Protein AF-0000000077127481 (afdb_homodimer)

Foldseek 3Di:
DDLVVVLVVVVPFLLCNLCSVCCVVLVVLQVLLLVLLLVLLLLVLLVLLLQLVLVQLVPPVDQDDLQPCLPVPFDSHSVRSNVVSVVSVVVSVVSSVVSNVSNLVSLVVQLVVSLVVLLVLLVVLLVLFQLLLCVQDPPVVSVCLSPPLSNLSSCLSNQQVSLVSNLVSNCVSLLVNLCSRPVVLSVLLCVLVVVLVVLVVVLCVVLVVLVVQLVVLVVVLVVLVVVCVVCVVVCVVVVVPVVSVVVNVVSVVSNVVSVVVSVVSVVVSVVVLVCSLVVSLVCLVVQVVCCAPVNHPDPDHDGHHPSSSSSCNVCSNSSSVSSVSVVVSVVSVVSSSLSSQLSSLSNVSSVVSDDDFPAFDDDFQAKKWWFQWKDFSDSPCSNSNNVSVCVVVVPPPVPCPVPPRTQMAGRETDIFDRLFEEEEEEDVSLCLVVVVCCQLSSDDTPDTFMDTPNHTCVRYDSVRSVLQEQEQALQAFAAQFFLLVLLCLLPVPQDPVLLVVLCVLLVVVVVQVVDPVRRRDGLHHRSPVDDRLNSLSSSSSNSLSSVHQEYEAAQSPVRDDPVSSVSNLSSVVVSSGSHHYYHYHPQVVSCLPGQKYFYGGSNYGDDMGHNVVQCPDPPGPSVVSVCVNVVPDD/DDLVVVLVVVVPFLLVNLCSVCCVVLVVLQVLLLVLLLVLLLLVLLVLLLQLVLVQLVPPVDQDDLQPCLPVPFDNHSVRSNVVSVVSVVVSVVSSVVSNVSNLVSLVVQLVVSLVVLLVLLVVLLVLFQLLLCVQDPPVVSVCLSPPLSNLSSCLSNQQVSLVSNLVSNVVSLLVNLCSRPVVLSVLLCVLVVVLVVLVVVLCVVLVVLVVQLVVLVVVLVVLVVVCVVCVVVCVVVVVVVVSVVVNVVSVVSNVVSVVVSVVSVVVSVVVLVCSLVVSLVCLCVQVVCCAPVNHPDPDHDGHHPSSSSSCNVCSNSSSPSSVSVVVSVVSVVSSSLSSQLSSLSNVSSVVSDDDFPAFDDDFQAKKWWFQWKDFSDSPCSNSNNVSVCVVVVPPPVPCPPPPPTQMAGRETDIFDRLFEEEEEEDVSLCPVVVVCCQLSSDDTPDTFMDTPNHTCVRYDSVRSVLQEQEQALQAFAAQFFLLVLLCLLPVPQDPVLLVVLCVLLVVVVVQVVDPVRRRDGLHHRSPVDDRLNSLSSSSSSSLSSVHQEYEAAQSPVRDDPVSSVSNLSSCVVSSGSHHYYHYHPQVVSCLPGQKYFYGGSNYGDDMGHNVVQCPDPPGPSVVSVCVNVVPDD

pLDDT: mean 83.22, std 13.94, range [27.22, 97.5]

Radius of gyration: 39.26 Å; Cα contacts (8 Å, |Δi|>4): 1902; chains: 2; bounding box: 82×117×82 Å

Structure (mmCIF, N/CA/C/O backbone):
data_AF-0000000077127481-model_v1
#
loop_
_entity.id
_entity.type
_entity.pdbx_description
1 polymer 'ABC-type transport system ATP-binding/permease protein'
#
loop_
_atom_site.group_PDB
_atom_site.id
_atom_site.type_symbol
_atom_site.label_atom_id
_atom_site.label_alt_id
_atom_site.label_comp_id
_atom_site.label_asym_id
_atom_site.label_entity_id
_atom_site.label_seq_id
_atom_site.pdbx_PDB_ins_code
_atom_site.Cartn_x
_atom_site.Cartn_y
_atom_site.Cartn_z
_atom_site.occupancy
_atom_site.B_iso_or_equiv
_atom_site.auth_seq_id
_atom_site.auth_comp_id
_atom_site.auth_asym_id
_atom_site.auth_atom_id
_atom_site.pdbx_PDB_model_num
ATOM 1 N N . MET A 1 1 ? -39.125 -20.859 8.258 1 27.44 1 MET A N 1
ATOM 2 C CA . MET A 1 1 ? -38.156 -20.344 9.211 1 27.44 1 MET A CA 1
ATOM 3 C C . MET A 1 1 ? -37.281 -19.25 8.57 1 27.44 1 MET A C 1
ATOM 5 O O . MET A 1 1 ? -36.594 -19.5 7.582 1 27.44 1 MET A O 1
ATOM 9 N N . SER A 1 2 ? -37.594 -17.953 8.711 1 31.12 2 SER A N 1
ATOM 10 C CA . SER A 1 2 ? -37.281 -16.766 7.934 1 31.12 2 SER A CA 1
ATOM 11 C C . SER A 1 2 ? -35.812 -16.422 7.984 1 31.12 2 SER A C 1
ATOM 13 O O . SER A 1 2 ? -35.125 -16.75 8.953 1 31.12 2 SER A O 1
ATOM 15 N N . VAL A 1 3 ? -35.156 -16.125 6.848 1 38.84 3 VAL A N 1
ATOM 16 C CA . VAL A 1 3 ? -33.781 -15.719 6.582 1 38.84 3 VAL A CA 1
ATOM 17 C C . VAL A 1 3 ? -33.312 -14.734 7.652 1 38.84 3 VAL A C 1
ATOM 19 O O . VAL A 1 3 ? -32.094 -14.602 7.898 1 38.84 3 VAL A O 1
ATOM 22 N N . ARG A 1 4 ? -34.25 -13.977 8.258 1 39.09 4 ARG A N 1
ATOM 23 C CA . ARG A 1 4 ? -33.938 -13.047 9.336 1 39.09 4 ARG A CA 1
ATOM 24 C C . ARG A 1 4 ? -33.438 -13.789 10.578 1 39.09 4 ARG A C 1
ATOM 26 O O . ARG A 1 4 ? -32.562 -13.312 11.281 1 39.09 4 ARG A O 1
ATOM 33 N N . SER A 1 5 ? -34.062 -14.883 10.82 1 39.94 5 SER A N 1
ATOM 34 C CA . SER A 1 5 ? -33.781 -15.641 12.031 1 39.94 5 SER A CA 1
ATOM 35 C C . SER A 1 5 ? -32.438 -16.359 11.922 1 39.94 5 SER A C 1
ATOM 37 O O . SER A 1 5 ? -31.719 -16.5 12.914 1 39.94 5 SER A O 1
ATOM 39 N N . LEU A 1 6 ? -32.125 -16.953 10.773 1 38.22 6 LEU A N 1
ATOM 40 C CA . LEU A 1 6 ? -30.828 -17.578 10.586 1 38.22 6 LEU A CA 1
ATOM 41 C C . LEU A 1 6 ? -29.719 -16.547 10.648 1 38.22 6 LEU A C 1
ATOM 43 O O . LEU A 1 6 ? -28.578 -16.875 10.969 1 38.22 6 LEU A O 1
ATOM 47 N N . SER A 1 7 ? -29.953 -15.281 10.281 1 41.91 7 SER A N 1
ATOM 48 C CA . SER A 1 7 ? -29.062 -14.133 10.383 1 41.91 7 SER A CA 1
ATOM 49 C C . SER A 1 7 ? -28.688 -13.844 11.828 1 41.91 7 SER A C 1
ATOM 51 O O . SER A 1 7 ? -27.578 -13.367 12.109 1 41.91 7 SER A O 1
ATOM 53 N N . GLU A 1 8 ? -29.609 -14.125 12.719 1 44.12 8 GLU A N 1
ATOM 54 C CA . GLU A 1 8 ? -29.328 -13.891 14.133 1 44.12 8 GLU A CA 1
ATOM 55 C C . GLU A 1 8 ? -28.25 -14.852 14.648 1 44.12 8 GLU A C 1
ATOM 57 O O . GLU A 1 8 ? -27.422 -14.477 15.469 1 44.12 8 GLU A O 1
ATOM 62 N N . ARG A 1 9 ? -28.469 -16.188 14.32 1 40.03 9 ARG A N 1
ATOM 63 C CA . ARG A 1 9 ? -27.562 -17.203 14.836 1 40.03 9 ARG A CA 1
ATOM 64 C C . ARG A 1 9 ? -26.172 -17.078 14.203 1 40.03 9 ARG A C 1
ATOM 66 O O . ARG A 1 9 ? -25.172 -17.438 14.812 1 40.03 9 ARG A O 1
ATOM 73 N N . PHE A 1 10 ? -26.062 -16.906 12.906 1 41.22 10 PHE A N 1
ATOM 74 C CA . PHE A 1 10 ? -24.797 -16.688 12.211 1 41.22 10 PHE A CA 1
ATOM 75 C C . PHE A 1 10 ? -24.25 -15.289 12.5 1 41.22 10 PHE A C 1
ATOM 77 O O . PHE A 1 10 ? -23.516 -14.727 11.688 1 41.22 10 PHE A O 1
ATOM 84 N N . LYS A 1 11 ? -24.812 -14.461 13.273 1 47.31 11 LYS A N 1
ATOM 85 C CA . LYS A 1 11 ? -24.344 -13.211 13.867 1 47.31 11 LYS A CA 1
ATOM 86 C C . LYS A 1 11 ? -22.859 -13.266 14.211 1 47.31 11 LYS A C 1
ATOM 88 O O . LYS A 1 11 ? -22.203 -12.234 14.289 1 47.31 11 LYS A O 1
ATOM 93 N N . ARG A 1 12 ? -22.328 -14.469 14.273 1 52.56 12 ARG A N 1
ATOM 94 C CA . ARG A 1 12 ? -20.969 -14.578 14.805 1 52.56 12 ARG A CA 1
ATOM 95 C C . ARG A 1 12 ? -19.938 -14.375 13.703 1 52.56 12 ARG A C 1
ATOM 97 O O . ARG A 1 12 ? -18.812 -13.93 13.977 1 52.56 12 ARG A O 1
ATOM 104 N N . SER A 1 13 ? -20.188 -14.664 12.352 1 67.94 13 SER A N 1
ATOM 105 C CA . SER A 1 13 ? -19.109 -14.422 11.391 1 67.94 13 SER A CA 1
ATOM 106 C C . SER A 1 13 ? -19.469 -13.273 10.453 1 67.94 13 SER A C 1
ATOM 108 O O . SER A 1 13 ? -20.469 -13.336 9.742 1 67.94 13 SER A O 1
ATOM 110 N N . SER A 1 14 ? -19.016 -12.117 10.617 1 75.38 14 SER A N 1
ATOM 111 C CA . SER A 1 14 ? -19.188 -10.906 9.82 1 75.38 14 SER A CA 1
ATOM 112 C C . SER A 1 14 ? -19.156 -11.227 8.328 1 75.38 14 SER A C 1
ATOM 114 O O . SER A 1 14 ? -19.922 -10.656 7.551 1 75.38 14 SER A O 1
ATOM 116 N N . VAL A 1 15 ? -18.469 -12.203 7.992 1 75.75 15 VAL A N 1
ATOM 117 C CA . VAL A 1 15 ? -18.328 -12.57 6.59 1 75.75 15 VAL A CA 1
ATOM 118 C C . VAL A 1 15 ? -19.609 -13.242 6.098 1 75.75 15 VAL A C 1
ATOM 120 O O . VAL A 1 15 ? -20.141 -12.883 5.043 1 75.75 15 VAL A O 1
ATOM 123 N N . LEU A 1 16 ? -20.094 -14.203 6.828 1 75 16 LEU A N 1
ATOM 124 C CA . LEU A 1 16 ? -21.281 -14.953 6.445 1 75 16 LEU A CA 1
ATOM 125 C C . LEU A 1 16 ? -22.5 -14.039 6.398 1 75 16 LEU A C 1
ATOM 127 O O . LEU A 1 16 ? -23.359 -14.18 5.523 1 75 16 LEU A O 1
ATOM 131 N N . TRP A 1 17 ? -22.547 -13.078 7.332 1 74.62 17 TRP A N 1
ATOM 132 C CA . TRP A 1 17 ? -23.656 -12.125 7.352 1 74.62 17 TRP A CA 1
ATOM 133 C C . TRP A 1 17 ? -23.688 -11.297 6.074 1 74.62 17 TRP A C 1
ATOM 135 O O . TRP A 1 17 ? -24.734 -11.109 5.469 1 74.62 17 TRP A O 1
ATOM 145 N N . MET A 1 18 ? -22.594 -10.852 5.668 1 77.62 18 MET A N 1
ATOM 146 C CA . MET A 1 18 ? -22.5 -9.984 4.496 1 77.62 18 MET A CA 1
ATOM 147 C C . MET A 1 18 ? -22.875 -10.75 3.229 1 77.62 18 MET A C 1
ATOM 149 O O . MET A 1 18 ? -23.578 -10.219 2.363 1 77.62 18 MET A O 1
ATOM 153 N N . TYR A 1 19 ? -22.438 -11.961 3.18 1 76.75 19 TYR A N 1
ATOM 154 C CA . TYR A 1 19 ? -22.719 -12.766 1.992 1 76.75 19 TYR A CA 1
ATOM 155 C C . TYR A 1 19 ? -24.172 -13.234 1.974 1 76.75 19 TYR A C 1
ATOM 157 O O . TYR A 1 19 ? -24.797 -13.289 0.915 1 76.75 19 TYR A O 1
ATOM 165 N N . LEU A 1 20 ? -24.734 -13.562 3.137 1 72.31 20 LEU A N 1
ATOM 166 C CA . LEU A 1 20 ? -26.109 -14.016 3.215 1 72.31 20 LEU A CA 1
ATOM 167 C C . LEU A 1 20 ? -27.078 -12.875 2.893 1 72.31 20 LEU A C 1
ATOM 169 O O . LEU A 1 20 ? -28.125 -13.102 2.268 1 72.31 20 LEU A O 1
ATOM 173 N N . THR A 1 21 ? -26.703 -11.672 3.297 1 74.25 21 THR A N 1
ATOM 174 C CA . THR A 1 21 ? -27.562 -10.523 3.023 1 74.25 21 THR A CA 1
ATOM 175 C C . THR A 1 21 ? -27.625 -10.25 1.523 1 74.25 21 THR A C 1
ATOM 177 O O . THR A 1 21 ? -28.672 -9.828 1.013 1 74.25 21 THR A O 1
ATOM 180 N N . HIS A 1 22 ? -26.531 -10.523 0.838 1 74.94 22 HIS A N 1
ATOM 181 C CA . HIS A 1 22 ? -26.5 -10.25 -0.594 1 74.94 22 HIS A CA 1
ATOM 182 C C . HIS A 1 22 ? -26.734 -11.523 -1.405 1 74.94 22 HIS A C 1
ATOM 184 O O . HIS A 1 22 ? -26.844 -11.469 -2.633 1 74.94 22 HIS A O 1
ATOM 190 N N . TRP A 1 23 ? -26.812 -12.633 -0.697 1 69.06 23 TRP A N 1
ATOM 191 C CA . TRP A 1 23 ? -27.016 -13.953 -1.283 1 69.06 23 TRP A CA 1
ATOM 192 C C . TRP A 1 23 ? -28.312 -14.016 -2.061 1 69.06 23 TRP A C 1
ATOM 194 O O . TRP A 1 23 ? -28.375 -14.578 -3.158 1 69.06 23 TRP A O 1
ATOM 204 N N . THR A 1 24 ? -29.297 -13.352 -1.428 1 73.44 24 THR A N 1
ATOM 205 C CA . THR A 1 24 ? -30.641 -13.477 -1.993 1 73.44 24 THR A CA 1
ATOM 206 C C . THR A 1 24 ? -30.703 -12.836 -3.375 1 73.44 24 THR A C 1
ATOM 208 O O . THR A 1 24 ? -31.406 -13.328 -4.262 1 73.44 24 THR A O 1
ATOM 211 N N . GLN A 1 25 ? -29.891 -11.938 -3.596 1 78.5 25 GLN A N 1
ATOM 212 C CA . GLN A 1 25 ? -29.953 -11.242 -4.875 1 78.5 25 GLN A CA 1
ATOM 213 C C . GLN A 1 25 ? -29.125 -11.961 -5.934 1 78.5 25 GLN A C 1
ATOM 215 O O . GLN A 1 25 ? -29.453 -11.93 -7.121 1 78.5 25 GLN A O 1
ATOM 220 N N . TYR A 1 26 ? -28.156 -12.758 -5.461 1 81.25 26 TYR A N 1
ATOM 221 C CA . TYR A 1 26 ? -27.203 -13.305 -6.43 1 81.25 26 TYR A CA 1
ATOM 222 C C . TYR A 1 26 ? -27.172 -14.828 -6.355 1 81.25 26 TYR A C 1
ATOM 224 O O . TYR A 1 26 ? -26.297 -15.461 -6.945 1 81.25 26 TYR A O 1
ATOM 232 N N . ARG A 1 27 ? -28.156 -15.438 -5.746 1 84.56 27 ARG A N 1
ATOM 233 C CA . ARG A 1 27 ? -28.141 -16.891 -5.527 1 84.56 27 ARG A CA 1
ATOM 234 C C . ARG A 1 27 ? -28.172 -17.641 -6.855 1 84.56 27 ARG A C 1
ATOM 236 O O . ARG A 1 27 ? -27.484 -18.656 -7.008 1 84.56 27 ARG A O 1
ATOM 243 N N . LYS A 1 28 ? -28.938 -17.109 -7.781 1 85.94 28 LYS A N 1
ATOM 244 C CA . LYS A 1 28 ? -29.031 -17.781 -9.07 1 85.94 28 LYS A CA 1
ATOM 245 C C . LYS A 1 28 ? -27.672 -17.766 -9.789 1 85.94 28 LYS A C 1
ATOM 247 O O . LYS A 1 28 ? -27.25 -18.766 -10.367 1 85.94 28 LYS A O 1
ATOM 252 N N . TYR A 1 29 ? -27.016 -16.688 -9.727 1 85.38 29 TYR A N 1
ATOM 253 C CA . TYR A 1 29 ? -25.719 -16.547 -10.375 1 85.38 29 TYR A CA 1
ATOM 254 C C . TYR A 1 29 ? -24.688 -17.453 -9.711 1 85.38 29 TYR A C 1
ATOM 256 O O . TYR A 1 29 ? -23.875 -18.078 -10.398 1 85.38 29 TYR A O 1
ATOM 264 N N . ILE A 1 30 ? -24.797 -17.609 -8.43 1 87.12 30 ILE A N 1
ATOM 265 C CA . ILE A 1 30 ? -23.828 -18.422 -7.695 1 87.12 30 ILE A CA 1
ATOM 266 C C . ILE A 1 30 ? -24.062 -19.891 -7.996 1 87.12 30 ILE A C 1
ATOM 268 O O . ILE A 1 30 ? -23.125 -20.641 -8.25 1 87.12 30 ILE A O 1
ATOM 272 N N . LEU A 1 31 ? -25.297 -20.297 -8.023 1 88.69 31 LEU A N 1
ATOM 273 C CA . LEU A 1 31 ? -25.609 -21.703 -8.289 1 88.69 31 LEU A CA 1
ATOM 274 C C . LEU A 1 31 ? -25.172 -22.094 -9.695 1 88.69 31 LEU A C 1
ATOM 276 O O . LEU A 1 31 ? -24.578 -23.172 -9.883 1 88.69 31 LEU A O 1
ATOM 280 N N . ILE A 1 32 ? -25.406 -21.234 -10.617 1 92.69 32 ILE A N 1
ATOM 281 C CA . ILE A 1 32 ? -25.031 -21.547 -11.992 1 92.69 32 ILE A CA 1
ATOM 282 C C . ILE A 1 32 ? -23.516 -21.562 -12.109 1 92.69 32 ILE A C 1
ATOM 284 O O . ILE A 1 32 ? -22.953 -22.375 -12.859 1 92.69 32 ILE A O 1
ATOM 288 N N . ALA A 1 33 ? -22.938 -20.672 -11.414 1 91.19 33 ALA A N 1
ATOM 289 C CA . ALA A 1 33 ? -21.469 -20.625 -11.453 1 91.19 33 ALA A CA 1
ATOM 290 C C . ALA A 1 33 ? -20.859 -21.891 -10.852 1 91.19 33 ALA A C 1
ATOM 292 O O . ALA A 1 33 ? -19.938 -22.469 -11.422 1 91.19 33 ALA A O 1
ATOM 293 N N . VAL A 1 34 ? -21.391 -22.375 -9.766 1 90.5 34 VAL A N 1
ATOM 294 C CA . VAL A 1 34 ? -20.875 -23.547 -9.078 1 90.5 34 VAL A CA 1
ATOM 295 C C . VAL A 1 34 ? -21.141 -24.797 -9.922 1 90.5 34 VAL A C 1
ATOM 297 O O . VAL A 1 34 ? -20.25 -25.641 -10.102 1 90.5 34 VAL A O 1
ATOM 300 N N . VAL A 1 35 ? -22.297 -24.875 -10.469 1 93.38 35 VAL A N 1
ATOM 301 C CA . VAL A 1 35 ? -22.672 -26.047 -11.258 1 93.38 35 VAL A CA 1
ATOM 302 C C . VAL A 1 35 ? -21.859 -26.078 -12.555 1 93.38 35 VAL A C 1
ATOM 304 O O . VAL A 1 35 ? -21.344 -27.125 -12.938 1 93.38 35 VAL A O 1
ATOM 307 N N . SER A 1 36 ? -21.797 -24.969 -13.18 1 94.69 36 SER A N 1
ATOM 308 C CA . SER A 1 36 ? -21.016 -24.906 -14.406 1 94.69 36 SER A CA 1
ATOM 309 C C . SER A 1 36 ? -19.547 -25.203 -14.133 1 94.69 36 SER A C 1
ATOM 311 O O . SER A 1 36 ? -18.875 -25.875 -14.922 1 94.69 36 SER A O 1
ATOM 313 N N . GLY A 1 37 ? -19.094 -24.688 -13.047 1 92.31 37 GLY A N 1
ATOM 314 C CA . GLY A 1 37 ? -17.719 -24.969 -12.664 1 92.31 37 GLY A CA 1
ATOM 315 C C . GLY A 1 37 ? -17.5 -26.438 -12.336 1 92.31 37 GLY A C 1
ATOM 316 O O . GLY A 1 37 ? -16.469 -27.016 -12.727 1 92.31 37 GLY A O 1
ATOM 317 N N . ALA A 1 38 ? -18.422 -27 -11.664 1 92.88 38 ALA A N 1
ATOM 318 C CA . ALA A 1 38 ? -18.344 -28.422 -11.297 1 92.88 38 ALA A CA 1
ATOM 319 C C . ALA A 1 38 ? -18.344 -29.297 -12.539 1 92.88 38 ALA A C 1
ATOM 321 O O . ALA A 1 38 ? -17.531 -30.219 -12.656 1 92.88 38 ALA A O 1
ATOM 322 N N . VAL A 1 39 ? -19.203 -28.953 -13.445 1 94.19 39 VAL A N 1
ATOM 323 C CA . VAL A 1 39 ? -19.281 -29.734 -14.68 1 94.19 39 VAL A CA 1
ATOM 324 C C . VAL A 1 39 ? -18 -29.578 -15.484 1 94.19 39 VAL A C 1
ATOM 326 O O . VAL A 1 39 ? -17.453 -30.547 -16 1 94.19 39 VAL A O 1
ATOM 329 N N . GLY A 1 40 ? -17.578 -28.344 -15.578 1 92.12 40 GLY A N 1
ATOM 330 C CA . GLY A 1 40 ? -16.328 -28.094 -16.281 1 92.12 40 GLY A CA 1
ATOM 331 C C . GLY A 1 40 ? -15.156 -28.844 -15.68 1 92.12 40 GLY A C 1
ATOM 332 O O . GLY A 1 40 ? -14.344 -29.406 -16.406 1 92.12 40 GLY A O 1
ATOM 333 N N . THR A 1 41 ? -15.109 -28.875 -14.391 1 89.62 41 THR A N 1
ATOM 334 C CA . THR A 1 41 ? -14.023 -29.578 -13.695 1 89.62 41 THR A CA 1
ATOM 335 C C . THR A 1 41 ? -14.156 -31.078 -13.867 1 89.62 41 THR A C 1
ATOM 337 O O . THR A 1 41 ? -13.156 -31.781 -14.062 1 89.62 41 THR A O 1
ATOM 340 N N . ALA A 1 42 ? -15.305 -31.562 -13.805 1 91 42 ALA A N 1
ATOM 341 C CA . ALA A 1 42 ? -15.539 -33 -13.984 1 91 42 ALA A CA 1
ATOM 342 C C . ALA A 1 42 ? -15.125 -33.438 -15.383 1 91 42 ALA A C 1
ATOM 344 O O . ALA A 1 42 ? -14.57 -34.531 -15.555 1 91 42 ALA A O 1
ATOM 345 N N . LEU A 1 43 ? -15.328 -32.594 -16.328 1 92.62 43 LEU A N 1
ATOM 346 C CA . LEU A 1 43 ? -15.031 -32.938 -17.719 1 92.62 43 LEU A CA 1
ATOM 347 C C . LEU A 1 43 ? -13.523 -32.938 -17.953 1 92.62 43 LEU A C 1
ATOM 349 O O . LEU A 1 43 ? -13.055 -33.531 -18.938 1 92.62 43 LEU A O 1
ATOM 353 N N . THR A 1 44 ? -12.75 -32.406 -17.078 1 88.62 44 THR A N 1
ATOM 354 C CA . THR A 1 44 ? -11.305 -32.375 -17.266 1 88.62 44 THR A CA 1
ATOM 355 C C . THR A 1 44 ? -10.695 -33.75 -17.047 1 88.62 44 THR A C 1
ATOM 357 O O . THR A 1 44 ? -9.516 -33.969 -17.344 1 88.62 44 THR A O 1
ATOM 360 N N . GLN A 1 45 ? -11.469 -34.656 -16.562 1 88.94 45 GLN A N 1
ATOM 361 C CA . GLN A 1 45 ? -11 -36.031 -16.375 1 88.94 45 GLN A CA 1
ATOM 362 C C . GLN A 1 45 ? -11.055 -36.812 -17.688 1 88.94 45 GLN A C 1
ATOM 364 O O . GLN A 1 45 ? -10.43 -37.875 -17.812 1 88.94 45 GLN A O 1
ATOM 369 N N . ILE A 1 46 ? -11.742 -36.312 -18.656 1 89.81 46 ILE A N 1
ATOM 370 C CA . ILE A 1 46 ? -12 -37.031 -19.906 1 89.81 46 ILE A CA 1
ATOM 371 C C . ILE A 1 46 ? -10.68 -37.281 -20.641 1 89.81 46 ILE A C 1
ATOM 373 O O . ILE A 1 46 ? -10.43 -38.375 -21.125 1 89.81 46 ILE A O 1
ATOM 377 N N . PRO A 1 47 ? -9.805 -36.25 -20.656 1 88.19 47 PRO A N 1
ATOM 378 C CA . PRO A 1 47 ? -8.539 -36.5 -21.344 1 88.19 47 PRO A CA 1
ATOM 379 C C . PRO A 1 47 ? -7.742 -37.656 -20.719 1 88.19 47 PRO A C 1
ATOM 381 O O . PRO A 1 47 ? -7.145 -38.469 -21.438 1 88.19 47 PRO A O 1
ATOM 384 N N . GLN A 1 48 ? -7.699 -37.75 -19.469 1 88.62 48 GLN A N 1
ATOM 385 C CA . GLN A 1 48 ? -6.957 -38.812 -18.797 1 88.62 48 GLN A CA 1
ATOM 386 C C . GLN A 1 48 ? -7.586 -40.188 -19.062 1 88.62 48 GLN A C 1
ATOM 388 O O . GLN A 1 48 ? -6.871 -41.156 -19.297 1 88.62 48 GLN A O 1
ATOM 393 N N . ILE A 1 49 ? -8.914 -40.25 -19.031 1 90.38 49 ILE A N 1
ATOM 394 C CA . ILE A 1 49 ? -9.617 -41.5 -19.312 1 90.38 49 ILE A CA 1
ATOM 395 C C . ILE A 1 49 ? -9.414 -41.875 -20.781 1 90.38 49 ILE A C 1
ATOM 397 O O . ILE A 1 49 ? -9.203 -43.062 -21.078 1 90.38 49 ILE A O 1
ATOM 401 N N . ALA A 1 50 ? -9.5 -40.844 -21.594 1 90.69 50 ALA A N 1
ATOM 402 C CA . ALA A 1 50 ? -9.273 -41.094 -23.016 1 90.69 50 ALA A CA 1
ATOM 403 C C . ALA A 1 50 ? -7.883 -41.656 -23.25 1 90.69 50 ALA A C 1
ATOM 405 O O . ALA A 1 50 ? -7.715 -42.594 -24.062 1 90.69 50 ALA A O 1
ATOM 406 N N . PHE A 1 51 ? -6.93 -41.219 -22.578 1 90 51 PHE A N 1
ATOM 407 C CA . PHE A 1 51 ? -5.559 -41.688 -22.719 1 90 51 PHE A CA 1
ATOM 408 C C . PHE A 1 51 ? -5.453 -43.156 -22.266 1 90 51 PHE A C 1
ATOM 410 O O . PHE A 1 51 ? -4.844 -43.969 -22.953 1 90 51 PHE A O 1
ATOM 417 N N . GLY A 1 52 ? -6.078 -43.438 -21.141 1 89.81 52 GLY A N 1
ATOM 418 C CA . GLY A 1 52 ? -6.074 -44.812 -20.656 1 89.81 52 GLY A CA 1
ATOM 419 C C . GLY A 1 52 ? -6.77 -45.781 -21.594 1 89.81 52 GLY A C 1
ATOM 420 O O . GLY A 1 52 ? -6.289 -46.875 -21.812 1 89.81 52 GLY A O 1
ATOM 421 N N . LEU A 1 53 ? -7.836 -45.344 -22.188 1 88.69 53 LEU A N 1
ATOM 422 C CA . LEU A 1 53 ? -8.602 -46.188 -23.094 1 88.69 53 LEU A CA 1
ATOM 423 C C . LEU A 1 53 ? -7.812 -46.469 -24.375 1 88.69 53 LEU A C 1
ATOM 425 O O . LEU A 1 53 ? -7.863 -47.562 -24.922 1 88.69 53 LEU A O 1
ATOM 429 N N . VAL A 1 54 ? -7.133 -45.438 -24.812 1 87.88 54 VAL A N 1
ATOM 430 C CA . VAL A 1 54 ? -6.355 -45.594 -26.031 1 87.88 54 VAL A CA 1
ATOM 431 C C . VAL A 1 54 ? -5.223 -46.594 -25.797 1 87.88 54 VAL A C 1
ATOM 433 O O . VAL A 1 54 ? -4.953 -47.469 -26.656 1 87.88 54 VAL A O 1
ATOM 436 N N . ILE A 1 55 ? -4.613 -46.531 -24.688 1 87.62 55 ILE A N 1
ATOM 437 C CA . ILE A 1 55 ? -3.533 -47.438 -24.359 1 87.62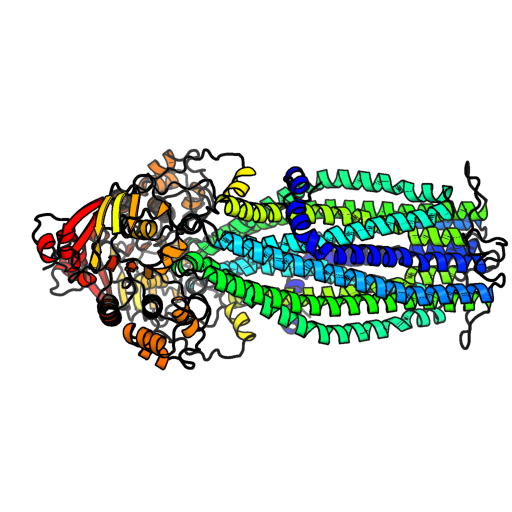 55 ILE A CA 1
ATOM 438 C C . ILE A 1 55 ? -4.086 -48.875 -24.234 1 87.62 55 ILE A C 1
ATOM 440 O O . ILE A 1 55 ? -3.439 -49.844 -24.656 1 87.62 55 ILE A O 1
ATOM 444 N N . GLU A 1 56 ? -5.207 -48.906 -23.656 1 86.44 56 GLU A N 1
ATOM 445 C CA . GLU A 1 56 ? -5.836 -50.219 -23.516 1 86.44 56 GLU A CA 1
ATOM 446 C C . GLU A 1 56 ? -6.172 -50.812 -24.875 1 86.44 56 GLU A C 1
ATOM 448 O O . GLU A 1 56 ? -6.031 -52.031 -25.062 1 86.44 56 GLU A O 1
ATOM 453 N N . VAL A 1 57 ? -6.625 -50.031 -25.812 1 83.62 57 VAL A N 1
ATOM 454 C CA . VAL A 1 57 ? -7.008 -50.5 -27.141 1 83.62 57 VAL A CA 1
ATOM 455 C C . VAL A 1 57 ? -5.773 -51 -27.891 1 83.62 57 VAL A C 1
ATOM 457 O O . VAL A 1 57 ? -5.844 -51.969 -28.672 1 83.62 57 VAL A O 1
ATOM 460 N N . ILE A 1 58 ? -4.691 -50.375 -27.672 1 82.06 58 ILE A N 1
ATOM 461 C CA . ILE A 1 58 ? -3.459 -50.719 -28.359 1 82.06 58 ILE A CA 1
ATOM 462 C C . ILE A 1 58 ? -2.906 -52.031 -27.797 1 82.06 58 ILE A C 1
ATOM 464 O O . ILE A 1 58 ? -2.297 -52.812 -28.516 1 82.06 58 ILE A O 1
ATOM 468 N N . ASP A 1 59 ? -3.182 -52.188 -26.516 1 77.69 59 ASP A N 1
ATOM 469 C CA . ASP A 1 59 ? -2.727 -53.438 -25.875 1 77.69 59 ASP A CA 1
ATOM 470 C C . ASP A 1 59 ? -3.582 -54.625 -26.297 1 77.69 59 ASP A C 1
ATOM 472 O O . ASP A 1 59 ? -4.703 -54.781 -25.812 1 77.69 59 ASP A O 1
ATOM 476 N N . THR A 1 60 ? -3.086 -55.438 -27.125 1 69.69 60 THR A N 1
ATOM 477 C CA . THR A 1 60 ? -3.816 -56.531 -27.719 1 69.69 60 THR A CA 1
ATOM 478 C C . THR A 1 60 ? -4.078 -57.625 -26.703 1 69.69 60 THR A C 1
ATOM 480 O O . THR A 1 60 ? -4.902 -58.531 -26.922 1 69.69 60 THR A O 1
ATOM 483 N N . SER A 1 61 ? -3.443 -57.469 -25.578 1 70.19 61 SER A N 1
ATOM 484 C CA . SER A 1 61 ? -3.611 -58.531 -24.578 1 70.19 61 SER A CA 1
ATOM 485 C C . SER A 1 61 ? -4.918 -58.375 -23.812 1 70.19 61 SER A C 1
ATOM 487 O O . SER A 1 61 ? -5.406 -59.312 -23.188 1 70.19 61 SER A O 1
ATOM 489 N N . VAL A 1 62 ? -5.531 -57.25 -24 1 66.12 62 VAL A N 1
ATOM 490 C CA . VAL A 1 62 ? -6.727 -56.969 -23.203 1 66.12 62 VAL A CA 1
ATOM 491 C C . VAL A 1 62 ? -7.973 -57.25 -24.031 1 66.12 62 VAL A C 1
ATOM 493 O O . VAL A 1 62 ? -8.164 -56.656 -25.109 1 66.12 62 VAL A O 1
ATOM 496 N N . THR A 1 63 ? -8.68 -58.219 -23.625 1 65.12 63 THR A N 1
ATOM 497 C CA . THR A 1 63 ? -9.875 -58.625 -24.359 1 65.12 63 THR A CA 1
ATOM 498 C C . THR A 1 63 ? -11.109 -57.906 -23.812 1 65.12 63 THR A C 1
ATOM 500 O O . THR A 1 63 ? -12.047 -57.625 -24.562 1 65.12 63 THR A O 1
ATOM 503 N N . GLN A 1 64 ? -11.141 -57.656 -22.5 1 72.06 64 GLN A N 1
ATOM 504 C CA . GLN A 1 64 ? -12.266 -56.969 -21.875 1 72.06 64 GLN A CA 1
ATOM 505 C C . GLN A 1 64 ? -11.812 -55.688 -21.203 1 72.06 64 GLN A C 1
ATOM 507 O O . GLN A 1 64 ? -10.875 -55.688 -20.391 1 72.06 64 GLN A O 1
ATOM 512 N N . SER A 1 65 ? -12.531 -54.688 -21.625 1 76.31 65 SER A N 1
ATOM 513 C CA . SER A 1 65 ? -12.125 -53.375 -21.078 1 76.31 65 SER A CA 1
ATOM 514 C C . SER A 1 65 ? -12.5 -53.281 -19.609 1 76.31 65 SER A C 1
ATOM 516 O O . SER A 1 65 ? -13.562 -53.719 -19.188 1 76.31 65 SER A O 1
ATOM 518 N N . GLN A 1 66 ? -11.617 -52.719 -18.797 1 75 66 GLN A N 1
ATOM 519 C CA . GLN A 1 66 ? -11.875 -52.5 -17.375 1 75 66 GLN A CA 1
ATOM 520 C C . GLN A 1 66 ? -12.477 -51.094 -17.141 1 75 66 GLN A C 1
ATOM 522 O O . GLN A 1 66 ? -12.852 -50.781 -16.016 1 75 66 GLN A O 1
ATOM 527 N N . PHE A 1 67 ? -12.578 -50.375 -18.266 1 81.69 67 PHE A N 1
ATOM 528 C CA . PHE A 1 67 ? -13.211 -49.062 -18.141 1 81.69 67 PHE A CA 1
ATOM 529 C C . PHE A 1 67 ? -14.727 -49.188 -18.203 1 81.69 67 PHE A C 1
ATOM 531 O O . PHE A 1 67 ? -15.273 -49.781 -19.141 1 81.69 67 PHE A O 1
ATOM 538 N N . PRO A 1 68 ? -15.273 -48.562 -17.094 1 75.31 68 PRO A N 1
ATOM 539 C CA . PRO A 1 68 ? -16.734 -48.719 -17.047 1 75.31 68 PRO A CA 1
ATOM 540 C C . PRO A 1 68 ? -17.422 -48.125 -18.266 1 75.31 68 PRO A C 1
ATOM 542 O O . PRO A 1 68 ? -17.031 -47.031 -18.734 1 75.31 68 PRO A O 1
ATOM 545 N N . LEU A 1 69 ? -18.25 -48.781 -18.938 1 72.19 69 LEU A N 1
ATOM 546 C CA . LEU A 1 69 ? -19.156 -48.344 -20 1 72.19 69 LEU A CA 1
ATOM 547 C C . LEU A 1 69 ? -18.453 -48.344 -21.344 1 72.19 69 LEU A C 1
ATOM 549 O O . LEU A 1 69 ? -19.047 -47.969 -22.359 1 72.19 69 LEU A O 1
ATOM 553 N N . ALA A 1 70 ? -17.109 -48.656 -21.375 1 73.06 70 ALA A N 1
ATOM 554 C CA . ALA A 1 70 ? -16.359 -48.625 -22.625 1 73.06 70 ALA A CA 1
ATOM 555 C C . ALA A 1 70 ? -16.875 -49.656 -23.609 1 73.06 70 ALA A C 1
ATOM 557 O O . ALA A 1 70 ? -17.078 -49.375 -24.797 1 73.06 70 ALA A O 1
ATOM 558 N N . ASP A 1 71 ? -17.078 -50.875 -23.109 1 73.62 71 ASP A N 1
ATOM 559 C CA . ASP A 1 71 ? -17.484 -51.938 -23.984 1 73.62 71 ASP A CA 1
ATOM 560 C C . ASP A 1 71 ? -18.938 -51.781 -24.438 1 73.62 71 ASP A C 1
ATOM 562 O O . ASP A 1 71 ? -19.312 -52.219 -25.516 1 73.62 71 ASP A O 1
ATOM 566 N N . SER A 1 72 ? -19.703 -51.062 -23.609 1 70.69 72 SER A N 1
ATOM 567 C CA . SER A 1 72 ? -21.109 -50.875 -23.953 1 70.69 72 SER A CA 1
ATOM 568 C C . SER A 1 72 ? -21.281 -49.688 -24.891 1 70.69 72 SER A C 1
ATOM 570 O O . SER A 1 72 ? -22.125 -49.688 -25.781 1 70.69 72 SER A O 1
ATOM 572 N N . LEU A 1 73 ? -20.391 -48.781 -24.812 1 72.75 73 LEU A N 1
ATOM 573 C CA . LEU A 1 73 ? -20.609 -47.5 -25.516 1 72.75 73 LEU A CA 1
ATOM 574 C C . LEU A 1 73 ? -19.688 -47.406 -26.734 1 72.75 73 LEU A C 1
ATOM 576 O O . LEU A 1 73 ? -19.984 -46.688 -27.688 1 72.75 73 LEU A O 1
ATOM 580 N N . LEU A 1 74 ? -18.641 -48.25 -26.703 1 77.88 74 LEU A N 1
ATOM 581 C CA . LEU A 1 74 ? -17.656 -48.125 -27.781 1 77.88 74 LEU A CA 1
ATOM 582 C C . LEU A 1 74 ? -17.578 -49.375 -28.625 1 77.88 74 LEU A C 1
ATOM 584 O O . LEU A 1 74 ? -17.984 -50.438 -28.188 1 77.88 74 LEU A O 1
ATOM 588 N N . SER A 1 75 ? -17.109 -49.219 -29.828 1 78.69 75 SER A N 1
ATOM 589 C CA . SER A 1 75 ? -17.016 -50.312 -30.781 1 78.69 75 SER A CA 1
ATOM 590 C C . SER A 1 75 ? -15.938 -51.312 -30.375 1 78.69 75 SER A C 1
ATOM 592 O O . SER A 1 75 ? -15.055 -51 -29.562 1 78.69 75 SER A O 1
ATOM 594 N N . SER A 1 76 ? -16.047 -52.531 -30.844 1 76.31 76 SER A N 1
ATOM 595 C CA . SER A 1 76 ? -15.117 -53.625 -30.516 1 76.31 76 SER A CA 1
ATOM 596 C C . SER A 1 76 ? -13.852 -53.531 -31.359 1 76.31 76 SER A C 1
ATOM 598 O O . SER A 1 76 ? -12.797 -54 -30.969 1 76.31 76 SER A O 1
ATOM 600 N N . SER A 1 77 ? -14 -52.781 -32.5 1 80.62 77 SER A N 1
ATOM 601 C CA . SER A 1 77 ? -12.828 -52.625 -33.375 1 80.62 77 SER A CA 1
ATOM 602 C C . SER A 1 77 ? -11.859 -51.594 -32.812 1 80.62 77 SER A C 1
ATOM 604 O O . SER A 1 77 ? -12.281 -50.531 -32.344 1 80.62 77 SER A O 1
ATOM 606 N N . ALA A 1 78 ? -10.656 -51.969 -32.781 1 81.94 78 ALA A N 1
ATOM 607 C CA . ALA A 1 78 ? -9.617 -51.094 -32.219 1 81.94 78 ALA A CA 1
ATOM 608 C C . ALA A 1 78 ? -9.602 -49.75 -32.906 1 81.94 78 ALA A C 1
ATOM 610 O O . ALA A 1 78 ? -9.5 -48.719 -32.281 1 81.94 78 ALA A O 1
ATOM 611 N N . GLN A 1 79 ? -9.711 -49.75 -34.25 1 84.56 79 GLN A N 1
ATOM 612 C CA . GLN A 1 79 ? -9.641 -48.5 -35 1 84.56 79 GLN A CA 1
ATOM 613 C C . GLN A 1 79 ? -10.859 -47.625 -34.75 1 84.56 79 GLN A C 1
ATOM 615 O O . GLN A 1 79 ? -10.734 -46.438 -34.562 1 84.56 79 GLN A O 1
ATOM 620 N N . LYS A 1 80 ? -12.016 -48.188 -34.75 1 87.69 80 LYS A N 1
ATOM 621 C CA . LYS A 1 80 ? -13.242 -47.438 -34.531 1 87.69 80 LYS A CA 1
ATOM 622 C C . LYS A 1 80 ? -13.32 -46.938 -33.094 1 87.69 80 LYS A C 1
ATOM 624 O O . LYS A 1 80 ? -13.805 -45.844 -32.812 1 87.69 80 LYS A O 1
ATOM 629 N N . ARG A 1 81 ? -12.922 -47.688 -32.188 1 86.75 81 ARG A N 1
ATOM 630 C CA . ARG A 1 81 ? -12.906 -47.312 -30.766 1 86.75 81 ARG A CA 1
ATOM 631 C C . ARG A 1 81 ? -11.992 -46.094 -30.562 1 86.75 81 ARG A C 1
ATOM 633 O O . ARG A 1 81 ? -12.336 -45.188 -29.812 1 86.75 81 ARG A O 1
ATOM 640 N N . THR A 1 82 ? -10.883 -46.156 -31.203 1 88.25 82 THR A N 1
ATOM 641 C CA . THR A 1 82 ? -9.938 -45.062 -31.078 1 88.25 82 THR A CA 1
ATOM 642 C C . THR A 1 82 ? -10.516 -43.781 -31.656 1 88.25 82 THR A C 1
ATOM 644 O O . THR A 1 82 ? -10.344 -42.688 -31.094 1 88.25 82 THR A O 1
ATOM 647 N N . THR A 1 83 ? -11.18 -43.906 -32.781 1 89.62 83 THR A N 1
ATOM 648 C CA . THR A 1 83 ? -11.797 -42.719 -33.406 1 89.62 83 THR A CA 1
ATOM 649 C C . THR A 1 83 ? -12.922 -42.156 -32.531 1 89.62 83 THR A C 1
ATOM 651 O O . THR A 1 83 ? -13.07 -40.938 -32.438 1 89.62 83 THR A O 1
ATOM 654 N N . GLN A 1 84 ? -13.664 -43.031 -31.922 1 91.38 84 GLN A N 1
ATOM 655 C CA . GLN A 1 84 ? -14.75 -42.594 -31.062 1 91.38 84 GLN A CA 1
ATOM 656 C C . GLN A 1 84 ? -14.211 -41.875 -29.828 1 91.38 84 GLN A C 1
ATOM 658 O O . GLN A 1 84 ? -14.75 -40.844 -29.422 1 91.38 84 GLN A O 1
ATOM 663 N N . VAL A 1 85 ? -13.203 -42.438 -29.219 1 90.56 85 VAL A N 1
ATOM 664 C CA . VAL A 1 85 ? -12.594 -41.812 -28.047 1 90.56 85 VAL A CA 1
ATOM 665 C C . VAL A 1 85 ? -12.016 -40.469 -28.422 1 90.56 85 VAL A C 1
ATOM 667 O O . VAL A 1 85 ? -12.125 -39.5 -27.656 1 90.56 85 VAL A O 1
ATOM 670 N N . SER A 1 86 ? -11.445 -40.375 -29.594 1 92.19 86 SER A N 1
ATOM 671 C CA . SER A 1 86 ? -10.875 -39.094 -30.062 1 92.19 86 SER A CA 1
ATOM 672 C C . SER A 1 86 ? -11.953 -38.062 -30.266 1 92.19 86 SER A C 1
ATOM 674 O O . SER A 1 86 ? -11.758 -36.875 -29.953 1 92.19 86 SER A O 1
ATOM 676 N N . VAL A 1 87 ? -13.039 -38.438 -30.766 1 91.69 87 VAL A N 1
ATOM 677 C CA . VAL A 1 87 ? -14.133 -37.531 -31 1 91.69 87 VAL A CA 1
ATOM 678 C C . VAL A 1 87 ? -14.688 -37 -29.672 1 91.69 87 VAL A C 1
ATOM 680 O O . VAL A 1 87 ? -14.969 -35.812 -29.516 1 91.69 87 VAL A O 1
ATOM 683 N N . ILE A 1 88 ? -14.82 -37.906 -28.75 1 91.5 88 ILE A N 1
ATOM 684 C CA . ILE A 1 88 ? -15.297 -37.531 -27.438 1 91.5 88 ILE A CA 1
ATOM 685 C C . ILE A 1 88 ? -14.312 -36.531 -26.797 1 91.5 88 ILE A C 1
ATOM 687 O O . ILE A 1 88 ? -14.719 -35.562 -26.172 1 91.5 88 ILE A O 1
ATOM 691 N N . PHE A 1 89 ? -13.031 -36.875 -26.938 1 93.25 89 PHE A N 1
ATOM 692 C CA . PHE A 1 89 ? -12 -36 -26.406 1 93.25 89 PHE A CA 1
ATOM 693 C C . PHE A 1 89 ? -12.07 -34.625 -27.078 1 93.25 89 PHE A C 1
ATOM 695 O O . PHE A 1 89 ? -11.977 -33.594 -26.391 1 93.25 89 PHE A O 1
ATOM 702 N N . PHE A 1 90 ? -12.289 -34.562 -28.297 1 93.75 90 PHE A N 1
ATOM 703 C CA . PHE A 1 90 ? -12.367 -33.312 -29.062 1 93.75 90 PHE A CA 1
ATOM 704 C C . PHE A 1 90 ? -13.547 -32.469 -28.578 1 93.75 90 PHE A C 1
ATOM 706 O O . PHE A 1 90 ? -13.391 -31.266 -28.344 1 93.75 90 PHE A O 1
ATOM 713 N N . ILE A 1 91 ? -14.656 -33.031 -28.422 1 94.25 91 ILE A N 1
ATOM 714 C CA . ILE A 1 91 ? -15.852 -32.344 -27.984 1 94.25 91 ILE A CA 1
ATOM 715 C C . ILE A 1 91 ? -15.672 -31.859 -26.547 1 94.25 91 ILE A C 1
ATOM 717 O O . ILE A 1 91 ? -16.094 -30.75 -26.188 1 94.25 91 ILE A O 1
ATOM 721 N N . SER A 1 92 ? -15.062 -32.625 -25.75 1 94.5 92 SER A N 1
ATOM 722 C CA . SER A 1 92 ? -14.859 -32.312 -24.344 1 94.5 92 SER A CA 1
ATOM 723 C C . SER A 1 92 ? -14 -31.047 -24.203 1 94.5 92 SER A C 1
ATOM 725 O O . SER A 1 92 ? -14.172 -30.281 -23.25 1 94.5 92 SER A O 1
ATOM 727 N N . ILE A 1 93 ? -13.047 -30.859 -25.125 1 93.69 93 ILE A N 1
ATOM 728 C CA . ILE A 1 93 ? -12.164 -29.703 -25.062 1 93.69 93 ILE A CA 1
ATOM 729 C C . ILE A 1 93 ? -12.984 -28.422 -25.109 1 93.69 93 ILE A C 1
ATOM 731 O O . ILE A 1 93 ? -12.797 -27.516 -24.281 1 93.69 93 ILE A O 1
ATOM 735 N N . PHE A 1 94 ? -13.953 -28.406 -25.922 1 94.62 94 PHE A N 1
ATOM 736 C CA . PHE A 1 94 ? -14.766 -27.219 -26.094 1 94.62 94 PHE A CA 1
ATOM 737 C C . PHE A 1 94 ? -15.781 -27.078 -24.969 1 94.62 94 PHE A C 1
ATOM 739 O O . PHE A 1 94 ? -16.094 -25.969 -24.531 1 94.62 94 PHE A O 1
ATOM 746 N N . LEU A 1 95 ? -16.328 -28.172 -24.562 1 95.19 95 LEU A N 1
ATOM 747 C CA . LEU A 1 95 ? -17.266 -28.141 -23.453 1 95.19 95 LEU A CA 1
ATOM 748 C C . LEU A 1 95 ? -16.594 -27.641 -22.172 1 95.19 95 LEU A C 1
ATOM 750 O O . LEU A 1 95 ? -17.188 -26.875 -21.422 1 95.19 95 LEU A O 1
ATOM 754 N N . ILE A 1 96 ? -15.406 -28.109 -21.984 1 94.56 96 ILE A N 1
ATOM 755 C CA . ILE A 1 96 ? -14.641 -27.672 -20.812 1 94.56 96 ILE A CA 1
ATOM 756 C C . ILE A 1 96 ? -14.438 -26.156 -20.859 1 94.56 96 ILE A C 1
ATOM 758 O O . ILE A 1 96 ? -14.703 -25.453 -19.891 1 94.56 96 ILE A O 1
ATOM 762 N N . ALA A 1 97 ? -14.023 -25.672 -22.016 1 94.06 97 ALA A N 1
ATOM 763 C CA . ALA A 1 97 ? -13.773 -24.25 -22.188 1 94.06 97 ALA A CA 1
ATOM 764 C C . ALA A 1 97 ? -15.055 -23.438 -21.969 1 94.06 97 ALA A C 1
ATOM 766 O O . ALA A 1 97 ? -15.031 -22.391 -21.312 1 94.06 97 ALA A O 1
ATOM 767 N N . MET A 1 98 ? -16.125 -23.938 -22.438 1 95.25 98 MET A N 1
ATOM 768 C CA . MET A 1 98 ? -17.406 -23.234 -22.344 1 95.25 98 MET A CA 1
ATOM 769 C C . MET A 1 98 ? -17.875 -23.156 -20.891 1 95.25 98 MET A C 1
ATOM 771 O O . MET A 1 98 ? -18.203 -22.078 -20.391 1 95.25 98 MET A O 1
ATOM 775 N N . PHE A 1 99 ? -17.859 -24.266 -20.203 1 95.19 99 PHE A N 1
ATOM 776 C CA . PHE A 1 99 ? -18.344 -24.297 -18.828 1 95.19 99 PHE A CA 1
ATOM 777 C C . PHE A 1 99 ? -17.422 -23.516 -17.906 1 95.19 99 PHE A C 1
ATOM 779 O O . PHE A 1 99 ? -17.875 -22.859 -16.953 1 95.19 99 PHE A O 1
ATOM 786 N N . ARG A 1 100 ? -16.188 -23.531 -18.203 1 92.31 100 ARG A N 1
ATOM 787 C CA . ARG A 1 100 ? -15.242 -22.781 -17.391 1 92.31 100 ARG A CA 1
ATOM 788 C C . ARG A 1 100 ? -15.391 -21.281 -17.625 1 92.31 100 ARG A C 1
ATOM 790 O O . ARG A 1 100 ? -15.219 -20.484 -16.703 1 92.31 100 ARG A O 1
ATOM 797 N N . PHE A 1 101 ? -15.695 -20.984 -18.844 1 94 101 PHE A N 1
ATOM 798 C CA . PHE A 1 101 ? -15.945 -19.578 -19.156 1 94 101 PHE A CA 1
ATOM 799 C C . PHE A 1 101 ? -17.188 -19.078 -18.438 1 94 101 PHE A C 1
ATOM 801 O O . PHE A 1 101 ? -17.156 -18.016 -17.812 1 94 101 PHE A O 1
ATOM 808 N N . VAL A 1 102 ? -18.203 -19.828 -18.547 1 94.94 102 VAL A N 1
ATOM 809 C CA . VAL A 1 102 ? -19.469 -19.422 -17.938 1 94.94 102 VAL A CA 1
ATOM 810 C C . VAL A 1 102 ? -19.312 -19.328 -16.422 1 94.94 102 VAL A C 1
ATOM 812 O O . VAL A 1 102 ? -19.719 -18.344 -15.812 1 94.94 102 VAL A O 1
ATOM 815 N N . SER A 1 103 ? -18.688 -20.297 -15.875 1 93.75 103 SER A N 1
ATOM 816 C CA . SER A 1 103 ? -18.453 -20.297 -14.43 1 93.75 103 SER A CA 1
ATOM 817 C C . SER A 1 103 ? -17.609 -19.109 -14 1 93.75 103 SER A C 1
ATOM 819 O O . SER A 1 103 ? -17.969 -18.391 -13.078 1 93.75 103 SER A O 1
ATOM 821 N N . GLY A 1 104 ? -16.516 -18.906 -14.742 1 91.81 104 GLY A N 1
ATOM 822 C CA . GLY A 1 104 ? -15.625 -17.812 -14.398 1 91.81 104 GLY A CA 1
ATOM 823 C C . GLY A 1 104 ? -16.281 -16.453 -14.508 1 91.81 104 GLY A C 1
ATOM 824 O O . GLY A 1 104 ? -16.125 -15.609 -13.617 1 91.81 104 GLY A O 1
ATOM 825 N N . TYR A 1 105 ? -17 -16.297 -15.523 1 92.81 105 TYR A N 1
ATOM 826 C CA . TYR A 1 105 ? -17.656 -15 -15.766 1 92.81 105 TYR A CA 1
ATOM 827 C C . TYR A 1 105 ? -18.703 -14.719 -14.711 1 92.81 105 TYR A C 1
ATOM 829 O O . TYR A 1 105 ? -18.828 -13.594 -14.219 1 92.81 105 TYR A O 1
ATOM 837 N N . LEU A 1 106 ? -19.453 -15.695 -14.398 1 92.38 106 LEU A N 1
ATOM 838 C CA . LEU A 1 106 ? -20.516 -15.5 -13.414 1 92.38 106 LEU A CA 1
ATOM 839 C C . LEU A 1 106 ? -19.938 -15.242 -12.023 1 92.38 106 LEU A C 1
ATOM 841 O O . LEU A 1 106 ? -20.5 -14.469 -11.25 1 92.38 106 LEU A O 1
ATOM 845 N N . TRP A 1 107 ? -18.812 -15.875 -11.75 1 90.44 107 TRP A N 1
ATOM 846 C CA . TRP A 1 107 ? -18.141 -15.594 -10.484 1 90.44 107 TRP A CA 1
ATOM 847 C C . TRP A 1 107 ? -17.641 -14.156 -10.453 1 90.44 107 TRP A C 1
ATOM 849 O O . TRP A 1 107 ? -17.719 -13.484 -9.422 1 90.44 107 TRP A O 1
ATOM 859 N N . ASP A 1 108 ? -17.172 -13.719 -11.578 1 91.88 108 ASP A N 1
ATOM 860 C CA . ASP A 1 108 ? -16.656 -12.359 -11.656 1 91.88 108 ASP A CA 1
ATOM 861 C C . ASP A 1 108 ? -17.781 -11.336 -11.555 1 91.88 108 ASP A C 1
ATOM 863 O O . ASP A 1 108 ? -17.609 -10.266 -10.961 1 91.88 108 ASP A O 1
ATOM 867 N N . VAL A 1 109 ? -18.891 -11.656 -12.172 1 91.31 109 VAL A N 1
ATOM 868 C CA . VAL A 1 109 ? -20.062 -10.789 -12.062 1 91.31 109 VAL A CA 1
ATOM 869 C C . VAL A 1 109 ? -20.5 -10.695 -10.602 1 91.31 109 VAL A C 1
ATOM 871 O O . VAL A 1 109 ? -20.812 -9.609 -10.109 1 91.31 109 VAL A O 1
ATOM 874 N N . PHE A 1 110 ? -20.531 -11.812 -9.945 1 89.25 110 PHE A N 1
ATOM 875 C CA . PHE A 1 110 ? -20.891 -11.828 -8.539 1 89.25 110 PHE A CA 1
ATOM 876 C C . PHE A 1 110 ? -19.891 -11.031 -7.707 1 89.25 110 PHE A C 1
ATOM 878 O O . PHE A 1 110 ? -20.297 -10.227 -6.859 1 89.25 110 PHE A O 1
ATOM 885 N N . LYS A 1 111 ? -18.625 -11.273 -7.922 1 89.81 111 LYS A N 1
ATOM 886 C CA . LYS A 1 111 ? -17.578 -10.594 -7.172 1 89.81 111 LYS A CA 1
ATOM 887 C C . LYS A 1 111 ? -17.703 -9.078 -7.301 1 89.81 111 LYS A C 1
ATOM 889 O O . LYS A 1 111 ? -17.719 -8.367 -6.297 1 89.81 111 LYS A O 1
ATOM 894 N N . GLU A 1 112 ? -17.828 -8.625 -8.555 1 91.5 112 GLU A N 1
ATOM 895 C CA . GLU A 1 112 ? -17.859 -7.184 -8.805 1 91.5 112 GLU A CA 1
ATOM 896 C C . GLU A 1 112 ? -19.156 -6.566 -8.289 1 91.5 112 GLU A C 1
ATOM 898 O O . GLU A 1 112 ? -19.141 -5.465 -7.734 1 91.5 112 GLU A O 1
ATOM 903 N N . SER A 1 113 ? -20.281 -7.277 -8.492 1 90.94 113 SER A N 1
ATOM 904 C CA . SER A 1 113 ? -21.578 -6.777 -8.016 1 90.94 113 SER A CA 1
ATOM 905 C C . SER A 1 113 ? -21.625 -6.758 -6.492 1 90.94 113 SER A C 1
ATOM 907 O O . SER A 1 113 ? -22.188 -5.836 -5.895 1 90.94 113 SER A O 1
ATOM 909 N N . PHE A 1 114 ? -21.078 -7.742 -5.938 1 89.38 114 PHE A N 1
ATOM 910 C CA . PHE A 1 114 ? -21.031 -7.828 -4.484 1 89.38 114 PHE A CA 1
ATOM 911 C C . PHE A 1 114 ? -20.172 -6.707 -3.908 1 89.38 114 PHE A C 1
ATOM 913 O O . PHE A 1 114 ? -20.562 -6.047 -2.945 1 89.38 114 PHE A O 1
ATOM 920 N N . GLN A 1 115 ? -19.016 -6.523 -4.422 1 91.06 115 GLN A N 1
ATOM 921 C CA . GLN A 1 115 ? -18.125 -5.457 -3.977 1 91.06 115 GLN A CA 1
ATOM 922 C C . GLN A 1 115 ? -18.797 -4.094 -4.086 1 91.06 115 GLN A C 1
ATOM 924 O O . GLN A 1 115 ? -18.688 -3.264 -3.18 1 91.06 115 GLN A O 1
ATOM 929 N N . LYS A 1 116 ? -19.484 -3.861 -5.223 1 92.56 116 LYS A N 1
ATOM 930 C CA . LYS A 1 116 ? -20.219 -2.611 -5.43 1 92.56 116 LYS A CA 1
ATOM 931 C C . LYS A 1 116 ? -21.281 -2.418 -4.359 1 92.56 116 LYS A C 1
ATOM 933 O O . LYS A 1 116 ? -21.359 -1.353 -3.742 1 92.56 116 LYS A O 1
ATOM 938 N N . SER A 1 117 ? -22.078 -3.436 -4.133 1 91 117 SER A N 1
ATOM 939 C CA . SER A 1 117 ? -23.188 -3.342 -3.182 1 91 117 SER A CA 1
ATOM 940 C C . SER A 1 117 ? -22.688 -3.104 -1.764 1 91 117 SER A C 1
ATOM 942 O O . SER A 1 117 ? -23.25 -2.293 -1.025 1 91 117 SER A O 1
ATOM 944 N N . VAL A 1 118 ? -21.641 -3.799 -1.385 1 89.94 118 VAL A N 1
ATOM 945 C CA . VAL A 1 118 ? -21.078 -3.639 -0.048 1 89.94 118 VAL A CA 1
ATOM 946 C C . VAL A 1 118 ? -20.5 -2.232 0.104 1 89.94 118 VAL A C 1
ATOM 948 O O . VAL A 1 118 ? -20.641 -1.611 1.161 1 89.94 118 VAL A O 1
ATOM 951 N N . ARG A 1 119 ? -19.828 -1.786 -0.903 1 93.06 119 ARG A N 1
ATOM 952 C CA . ARG A 1 119 ? -19.234 -0.45 -0.876 1 93.06 119 ARG A CA 1
ATOM 953 C C . ARG A 1 119 ? -20.312 0.616 -0.689 1 93.06 119 ARG A C 1
ATOM 955 O O . ARG A 1 119 ? -20.172 1.493 0.168 1 93.06 119 ARG A O 1
ATOM 962 N N . VAL A 1 120 ? -21.328 0.568 -1.514 1 93.06 120 VAL A N 1
ATOM 963 C CA . VAL A 1 120 ? -22.391 1.555 -1.463 1 93.06 120 VAL A CA 1
ATOM 964 C C . VAL A 1 120 ? -23.109 1.476 -0.115 1 93.06 120 VAL A C 1
ATOM 966 O O . VAL A 1 120 ? -23.406 2.504 0.496 1 93.06 120 VAL A O 1
ATOM 969 N N . ASP A 1 121 ? -23.344 0.234 0.349 1 90.62 121 ASP A N 1
ATOM 970 C CA . ASP A 1 121 ? -23.984 0.059 1.649 1 90.62 121 ASP A CA 1
ATOM 971 C C . ASP A 1 121 ? -23.109 0.628 2.77 1 90.62 121 ASP A C 1
ATOM 973 O O . ASP A 1 121 ? -23.625 1.256 3.699 1 90.62 121 ASP A O 1
ATOM 977 N N . CYS A 1 122 ? -21.844 0.346 2.699 1 91.25 122 CYS A N 1
ATOM 978 C CA . CYS A 1 122 ? -20.922 0.859 3.703 1 91.25 122 CYS A CA 1
ATOM 979 C C . CYS A 1 122 ? -20.859 2.383 3.668 1 91.25 122 CYS A C 1
ATOM 981 O O . CYS A 1 122 ? -20.891 3.033 4.711 1 91.25 122 CYS A O 1
ATOM 983 N N . TYR A 1 123 ? -20.812 2.928 2.469 1 93.81 123 TYR A N 1
ATOM 984 C CA . TYR A 1 123 ? -20.797 4.379 2.309 1 93.81 123 TYR A CA 1
ATOM 985 C C . TYR A 1 123 ? -22.078 5 2.857 1 93.81 123 TYR A C 1
ATOM 987 O O . TYR A 1 123 ? -22.031 6.035 3.527 1 93.81 123 TYR A O 1
ATOM 995 N N . GLU A 1 124 ? -23.141 4.406 2.531 1 92.06 124 GLU A N 1
ATOM 996 C CA . GLU A 1 124 ? -24.438 4.875 3.037 1 92.06 124 GLU A CA 1
ATOM 997 C C . GLU A 1 124 ? -24.469 4.844 4.562 1 92.06 124 GLU A C 1
ATOM 999 O O . GLU A 1 124 ? -24.969 5.773 5.195 1 92.06 124 GLU A O 1
ATOM 1004 N N . SER A 1 125 ? -23.953 3.793 5.105 1 90.88 125 SER A N 1
ATOM 1005 C CA . SER A 1 125 ? -23.906 3.682 6.559 1 90.88 125 SER A CA 1
ATOM 1006 C C . SER A 1 125 ? -23.016 4.766 7.164 1 90.88 125 SER A C 1
ATOM 1008 O O . SER A 1 125 ? -23.344 5.316 8.219 1 90.88 125 SER A O 1
ATOM 1010 N N . ILE A 1 126 ? -21.922 5.055 6.551 1 90.88 126 ILE A N 1
ATOM 1011 C CA . ILE A 1 126 ? -21 6.09 7.027 1 90.88 126 ILE A CA 1
ATOM 1012 C C . ILE A 1 126 ? -21.703 7.445 7 1 90.88 126 ILE A C 1
ATOM 1014 O O . ILE A 1 126 ? -21.547 8.25 7.918 1 90.88 126 ILE A O 1
ATOM 1018 N N . GLN A 1 127 ? -22.484 7.641 5.953 1 89.5 127 GLN A N 1
ATOM 1019 C CA . GLN A 1 127 ? -23.203 8.906 5.809 1 89.5 127 GLN A CA 1
ATOM 1020 C C . GLN A 1 127 ? -24.297 9.047 6.879 1 89.5 127 GLN A C 1
ATOM 1022 O O . GLN A 1 127 ? -24.734 10.156 7.172 1 89.5 127 GLN A O 1
ATOM 1027 N N . GLU A 1 128 ? -24.609 7.98 7.488 1 87.56 128 GLU A N 1
ATOM 1028 C CA . GLU A 1 128 ? -25.688 8.023 8.477 1 87.56 128 GLU A CA 1
ATOM 1029 C C . GLU A 1 128 ? -25.125 7.953 9.898 1 87.56 128 GLU A C 1
ATOM 1031 O O . GLU A 1 128 ? -25.891 8.023 10.867 1 87.56 128 GLU A O 1
ATOM 1036 N N . LEU A 1 129 ? -23.859 7.887 10 1 88 129 LEU A N 1
ATOM 1037 C CA . LEU A 1 129 ? -23.25 7.906 11.32 1 88 129 LEU A CA 1
ATOM 1038 C C . LEU A 1 129 ? -23.391 9.281 11.961 1 88 129 LEU A C 1
ATOM 1040 O O . LEU A 1 129 ? -23.469 10.297 11.266 1 88 129 LEU A O 1
ATOM 1044 N N . HIS A 1 130 ? -23.406 9.258 13.242 1 88 130 HIS A N 1
ATOM 1045 C CA . HIS A 1 130 ? -23.453 10.539 13.945 1 88 130 HIS A CA 1
ATOM 1046 C C . HIS A 1 130 ? -22.203 11.367 13.656 1 88 130 HIS A C 1
ATOM 1048 O O . HIS A 1 130 ? -21.078 10.844 13.68 1 88 130 HIS A O 1
ATOM 1054 N N . PRO A 1 131 ? -22.375 12.586 13.312 1 87.44 131 PRO A N 1
ATOM 1055 C CA . PRO A 1 131 ? -21.25 13.422 12.891 1 87.44 131 PRO A CA 1
ATOM 1056 C C . PRO A 1 131 ? -20.172 13.539 13.961 1 87.44 131 PRO A C 1
ATOM 1058 O O . PRO A 1 131 ? -19.016 13.891 13.656 1 87.44 131 PRO A O 1
ATOM 1061 N N . ARG A 1 132 ? -20.469 13.336 15.227 1 84.62 132 ARG A N 1
ATOM 1062 C CA . ARG A 1 132 ? -19.516 13.43 16.328 1 84.62 132 ARG A CA 1
ATOM 1063 C C . ARG A 1 132 ? -18.297 12.562 16.078 1 84.62 132 ARG A C 1
ATOM 1065 O O . ARG A 1 132 ? -17.188 12.922 16.453 1 84.62 132 ARG A O 1
ATOM 1072 N N . ARG A 1 133 ? -18.547 11.586 15.367 1 82.31 133 ARG A N 1
ATOM 1073 C CA . ARG A 1 133 ? -17.484 10.617 15.133 1 82.31 133 ARG A CA 1
ATOM 1074 C C . ARG A 1 133 ? -16.453 11.156 14.141 1 82.31 133 ARG A C 1
ATOM 1076 O O . ARG A 1 133 ? -15.273 10.82 14.219 1 82.31 133 ARG A O 1
ATOM 1083 N N . PHE A 1 134 ? -16.859 11.977 13.258 1 84.25 134 PHE A N 1
ATOM 1084 C CA . PHE A 1 134 ? -15.961 12.531 12.258 1 84.25 134 PHE A CA 1
ATOM 1085 C C . PHE A 1 134 ? -15.172 13.711 12.828 1 84.25 134 PHE A C 1
ATOM 1087 O O . PHE A 1 134 ? -14.164 14.125 12.25 1 84.25 134 PHE A O 1
ATOM 1094 N N . ILE A 1 135 ? -15.711 14.242 13.852 1 79.75 135 ILE A N 1
ATOM 1095 C CA . ILE A 1 135 ? -15.023 15.336 14.539 1 79.75 135 ILE A CA 1
ATOM 1096 C C . ILE A 1 135 ? -13.914 14.773 15.43 1 79.75 135 ILE A C 1
ATOM 1098 O O . ILE A 1 135 ? -12.828 15.352 15.516 1 79.75 135 ILE A O 1
ATOM 1102 N N . GLN A 1 136 ? -14.141 13.617 15.922 1 72.25 136 GLN A N 1
ATOM 1103 C CA . GLN A 1 136 ? -13.227 13.039 16.906 1 72.25 136 GLN A CA 1
ATOM 1104 C C . GLN A 1 136 ? -12.203 12.125 16.219 1 72.25 136 GLN A C 1
ATOM 1106 O O . GLN A 1 136 ? -11.109 11.914 16.734 1 72.25 136 GLN A O 1
ATOM 1111 N N . HIS A 1 137 ? -12.602 11.602 15.078 1 73.12 137 HIS A N 1
ATOM 1112 C CA . HIS A 1 137 ? -11.727 10.633 14.43 1 73.12 137 HIS A CA 1
ATOM 1113 C C . HIS A 1 137 ? -11.32 11.102 13.039 1 73.12 137 HIS A C 1
ATOM 1115 O O . HIS A 1 137 ? -12 11.93 12.43 1 73.12 137 HIS A O 1
ATOM 1121 N N . SER A 1 138 ? -10.211 10.445 12.586 1 72.06 138 SER A N 1
ATOM 1122 C CA . SER A 1 138 ? -9.672 10.812 11.281 1 72.06 138 SER A CA 1
ATOM 1123 C C . SER A 1 138 ? -10.508 10.219 10.156 1 72.06 138 SER A C 1
ATOM 1125 O O . SER A 1 138 ? -10.992 9.094 10.258 1 72.06 138 SER A O 1
ATOM 1127 N N . SER A 1 139 ? -10.75 10.977 9.148 1 81.5 139 SER A N 1
ATOM 1128 C CA . SER A 1 139 ? -11.469 10.562 7.945 1 81.5 139 SER A CA 1
ATOM 1129 C C . SER A 1 139 ? -10.703 9.477 7.191 1 81.5 139 SER A C 1
ATOM 1131 O O . SER A 1 139 ? -11.289 8.711 6.43 1 81.5 139 SER A O 1
ATOM 1133 N N . GLY A 1 140 ? -9.43 9.406 7.457 1 78.25 140 GLY A N 1
ATOM 1134 C CA . GLY A 1 140 ? -8.586 8.453 6.758 1 78.25 140 GLY A CA 1
ATOM 1135 C C . GLY A 1 140 ? -8.93 7.012 7.059 1 78.25 140 GLY A C 1
ATOM 1136 O O . GLY A 1 140 ? -8.844 6.148 6.184 1 78.25 140 GLY A O 1
ATOM 1137 N N . GLU A 1 141 ? -9.352 6.734 8.219 1 82.19 141 GLU A N 1
ATOM 1138 C CA . GLU A 1 141 ? -9.688 5.371 8.609 1 82.19 141 GLU A CA 1
ATOM 1139 C C . GLU A 1 141 ? -10.938 4.875 7.898 1 82.19 141 GLU A C 1
ATOM 1141 O O . GLU A 1 141 ? -11 3.729 7.453 1 82.19 141 GLU A O 1
ATOM 1146 N N . TYR A 1 142 ? -11.906 5.746 7.852 1 88.38 142 TYR A N 1
ATOM 1147 C CA . TYR A 1 142 ? -13.133 5.379 7.152 1 88.38 142 TYR A CA 1
ATOM 1148 C C . TYR A 1 142 ? -12.875 5.18 5.664 1 88.38 142 TYR A C 1
ATOM 1150 O O . TYR A 1 142 ? -13.438 4.27 5.047 1 88.38 142 TYR A O 1
ATOM 1158 N N . LEU A 1 143 ? -12.023 6.023 5.156 1 88.75 143 LEU A N 1
ATOM 1159 C CA . LEU A 1 143 ? -11.672 5.902 3.746 1 88.75 143 LEU A CA 1
ATOM 1160 C C . LEU A 1 143 ? -10.961 4.578 3.475 1 88.75 143 LEU A C 1
ATOM 1162 O O . LEU A 1 143 ? -11.227 3.922 2.465 1 88.75 143 LEU A O 1
ATOM 1166 N N . SER A 1 144 ? -10.109 4.148 4.379 1 87.12 144 SER A N 1
ATOM 1167 C CA . SER A 1 144 ? -9.391 2.887 4.23 1 87.12 144 SER A CA 1
ATOM 1168 C C . SER A 1 144 ? -10.352 1.7 4.238 1 87.12 144 SER A C 1
ATOM 1170 O O . SER A 1 144 ? -10.148 0.731 3.502 1 87.12 144 SER A O 1
ATOM 1172 N N . VAL A 1 145 ? -11.344 1.725 5.035 1 89 145 VAL A N 1
ATOM 1173 C CA . VAL A 1 145 ? -12.312 0.636 5.125 1 89 145 VAL A CA 1
ATOM 1174 C C . VAL A 1 145 ? -13.086 0.523 3.816 1 89 145 VAL A C 1
ATOM 1176 O O . VAL A 1 145 ? -13.211 -0.566 3.25 1 89 145 VAL A O 1
ATOM 1179 N N . ILE A 1 146 ? -13.484 1.627 3.293 1 91.06 146 ILE A N 1
ATOM 1180 C CA . ILE A 1 146 ? -14.352 1.607 2.117 1 91.06 146 ILE A CA 1
ATOM 1181 C C . ILE A 1 146 ? -13.531 1.232 0.882 1 91.06 146 ILE A C 1
ATOM 1183 O O . ILE A 1 146 ? -14.039 0.58 -0.032 1 91.06 146 ILE A O 1
ATOM 1187 N N . GLU A 1 147 ? -12.312 1.619 0.855 1 87.19 147 GLU A N 1
ATOM 1188 C CA . GLU A 1 147 ? -11.484 1.387 -0.324 1 87.19 147 GLU A CA 1
ATOM 1189 C C . GLU A 1 147 ? -10.82 0.014 -0.27 1 87.19 147 GLU A C 1
ATOM 1191 O O . GLU A 1 147 ? -10.992 -0.803 -1.177 1 87.19 147 GLU A O 1
ATOM 1196 N N . SER A 1 148 ? -10.117 -0.232 0.821 1 86.81 148 SER A N 1
ATOM 1197 C CA . SER A 1 148 ? -9.258 -1.411 0.901 1 86.81 148 SER A CA 1
ATOM 1198 C C . SER A 1 148 ? -10.008 -2.6 1.489 1 86.81 148 SER A C 1
ATOM 1200 O O . SER A 1 148 ? -9.938 -3.711 0.959 1 86.81 148 SER A O 1
ATOM 1202 N N . ASP A 1 149 ? -10.695 -2.416 2.586 1 88.19 149 ASP A N 1
ATOM 1203 C CA . ASP A 1 149 ? -11.359 -3.525 3.256 1 88.19 149 ASP A CA 1
ATOM 1204 C C . ASP A 1 149 ? -12.484 -4.094 2.393 1 88.19 149 ASP A C 1
ATOM 1206 O O . ASP A 1 149 ? -12.664 -5.312 2.316 1 88.19 149 ASP A O 1
ATOM 1210 N N . VAL A 1 150 ? -13.227 -3.189 1.801 1 90.69 150 VAL A N 1
ATOM 1211 C CA . VAL A 1 150 ? -14.312 -3.637 0.939 1 90.69 150 VAL A CA 1
ATOM 1212 C C . VAL A 1 150 ? -13.758 -4.465 -0.215 1 90.69 150 VAL A C 1
ATOM 1214 O O . VAL A 1 150 ? -14.336 -5.488 -0.589 1 90.69 150 VAL A O 1
ATOM 1217 N N . LYS A 1 151 ? -12.68 -4.031 -0.761 1 89.88 151 LYS A N 1
ATOM 1218 C CA . LYS A 1 151 ? -12.039 -4.781 -1.838 1 89.88 151 LYS A CA 1
ATOM 1219 C C . LYS A 1 151 ? -11.609 -6.164 -1.362 1 89.88 151 LYS A C 1
ATOM 1221 O O . LYS A 1 151 ? -11.805 -7.156 -2.062 1 89.88 151 LYS A O 1
ATOM 1226 N N . GLN A 1 152 ? -11.039 -6.227 -0.214 1 86.62 152 GLN A N 1
ATOM 1227 C CA . GLN A 1 152 ? -10.57 -7.488 0.353 1 86.62 152 GLN A CA 1
ATOM 1228 C C . GLN A 1 152 ? -11.727 -8.461 0.568 1 86.62 152 GLN A C 1
ATOM 1230 O O . GLN A 1 152 ? -11.609 -9.648 0.266 1 86.62 152 GLN A O 1
ATOM 1235 N N . VAL A 1 153 ? -12.797 -7.977 1.056 1 86.81 153 VAL A N 1
ATOM 1236 C CA . VAL A 1 153 ? -13.969 -8.812 1.291 1 86.81 153 VAL A CA 1
ATOM 1237 C C . VAL A 1 153 ? -14.57 -9.242 -0.044 1 86.81 153 VAL A C 1
ATOM 1239 O O . VAL A 1 153 ? -15.055 -10.375 -0.178 1 86.81 153 VAL A O 1
ATOM 1242 N N . GLY A 1 154 ? -14.531 -8.344 -0.979 1 86.88 154 GLY A N 1
ATOM 1243 C CA . GLY A 1 154 ? -15.094 -8.617 -2.291 1 86.88 154 GLY A CA 1
ATOM 1244 C C . GLY A 1 154 ? -14.32 -9.664 -3.072 1 86.88 154 GLY A C 1
ATOM 1245 O O . GLY A 1 154 ? -14.867 -10.312 -3.965 1 86.88 154 GLY A O 1
ATOM 1246 N N . ASP A 1 155 ? -13.102 -9.875 -2.752 1 86.94 155 ASP A N 1
ATOM 1247 C CA . ASP A 1 155 ? -12.25 -10.82 -3.469 1 86.94 155 ASP A CA 1
ATOM 1248 C C . ASP A 1 155 ? -12.5 -12.25 -2.99 1 86.94 155 ASP A C 1
ATOM 1250 O O . ASP A 1 155 ? -12.125 -13.211 -3.666 1 86.94 155 ASP A O 1
ATOM 1254 N N . LEU A 1 156 ? -13.117 -12.484 -1.921 1 81.75 156 LEU A N 1
ATOM 1255 C CA . LEU A 1 156 ? -13.281 -13.773 -1.269 1 81.75 156 LEU A CA 1
ATOM 1256 C C . LEU A 1 156 ? -14.07 -14.734 -2.152 1 81.75 156 LEU A C 1
ATOM 1258 O O . LEU A 1 156 ? -13.695 -15.898 -2.307 1 81.75 156 LEU A O 1
ATOM 1262 N N . PRO A 1 157 ? -15.148 -14.227 -2.764 1 77.44 157 PRO A N 1
ATOM 1263 C CA . PRO A 1 157 ? -15.938 -15.172 -3.559 1 77.44 157 PRO A CA 1
ATOM 1264 C C . PRO A 1 157 ? -15.133 -15.805 -4.691 1 77.44 157 PRO A C 1
ATOM 1266 O O . PRO A 1 157 ? -15.203 -17.016 -4.906 1 77.44 157 PRO A O 1
ATOM 1269 N N . ARG A 1 158 ? -14.344 -14.977 -5.34 1 79 158 ARG A N 1
ATOM 1270 C CA . ARG A 1 158 ? -13.633 -15.469 -6.512 1 79 158 ARG A CA 1
ATOM 1271 C C . ARG A 1 158 ? -12.43 -16.328 -6.105 1 79 158 ARG A C 1
ATOM 1273 O O . ARG A 1 158 ? -12.18 -17.375 -6.695 1 79 158 ARG A O 1
ATOM 1280 N N . THR A 1 159 ? -11.805 -15.969 -5.148 1 78.5 159 THR A N 1
ATOM 1281 C CA . THR A 1 159 ? -10.562 -16.641 -4.801 1 78.5 159 THR A CA 1
ATOM 1282 C C . THR A 1 159 ? -10.82 -17.844 -3.9 1 78.5 159 THR A C 1
ATOM 1284 O O . THR A 1 159 ? -10.297 -18.938 -4.137 1 78.5 159 THR A O 1
ATOM 1287 N N . VAL A 1 160 ? -11.727 -17.719 -2.91 1 79.88 160 VAL A N 1
ATOM 1288 C CA . VAL A 1 160 ? -11.906 -18.781 -1.924 1 79.88 160 VAL A CA 1
ATOM 1289 C C . VAL A 1 160 ? -13.102 -19.656 -2.314 1 79.88 160 VAL A C 1
ATOM 1291 O O . VAL A 1 160 ? -12.961 -20.875 -2.496 1 79.88 160 VAL A O 1
ATOM 1294 N N . LEU A 1 161 ? -14.188 -19.047 -2.607 1 80.56 161 LEU A N 1
ATOM 1295 C CA . LEU A 1 161 ? -15.383 -19.844 -2.865 1 80.56 161 LEU A CA 1
ATOM 1296 C C . LEU A 1 161 ? -15.258 -20.625 -4.172 1 80.56 161 LEU A C 1
ATOM 1298 O O . LEU A 1 161 ? -15.547 -21.812 -4.223 1 80.56 161 LEU A O 1
ATOM 1302 N N . SER A 1 162 ? -14.898 -19.906 -5.148 1 85.06 162 SER A N 1
ATOM 1303 C CA . SER A 1 162 ? -14.711 -20.562 -6.434 1 85.06 162 SER A CA 1
ATOM 1304 C C . SER A 1 162 ? -13.578 -21.594 -6.367 1 85.06 162 SER A C 1
ATOM 1306 O O . SER A 1 162 ? -13.719 -22.703 -6.859 1 85.06 162 SER A O 1
ATOM 1308 N N . GLY A 1 163 ? -12.469 -21.203 -5.75 1 83.31 163 GLY A N 1
ATOM 1309 C CA . GLY A 1 163 ? -11.32 -22.094 -5.641 1 83.31 163 GLY A CA 1
ATOM 1310 C C . GLY A 1 163 ? -11.617 -23.344 -4.836 1 83.31 163 GLY A C 1
ATOM 1311 O O . GLY A 1 163 ? -11.367 -24.453 -5.305 1 83.31 163 GLY A O 1
ATOM 1312 N N . VAL A 1 164 ? -12.227 -23.234 -3.713 1 83.56 164 VAL A N 1
ATOM 1313 C CA . VAL A 1 164 ? -12.555 -24.359 -2.836 1 83.56 164 VAL A CA 1
ATOM 1314 C C . VAL A 1 164 ? -13.562 -25.266 -3.52 1 83.56 164 VAL A C 1
ATOM 1316 O O . VAL A 1 164 ? -13.414 -26.5 -3.488 1 83.56 164 VAL A O 1
ATOM 1319 N N . SER A 1 165 ? -14.547 -24.656 -4.117 1 86 165 SER A N 1
ATOM 1320 C CA . SER A 1 165 ? -15.555 -25.453 -4.812 1 86 165 SER A CA 1
ATOM 1321 C C . SER A 1 165 ? -14.93 -26.281 -5.934 1 86 165 SER A C 1
ATOM 1323 O O . SER A 1 165 ? -15.234 -27.469 -6.078 1 86 165 SER A O 1
ATOM 1325 N N . ASN A 1 166 ? -14.086 -25.609 -6.641 1 85.62 166 ASN A N 1
ATOM 1326 C CA . ASN A 1 166 ? -13.438 -26.312 -7.742 1 85.62 166 ASN A CA 1
ATOM 1327 C C . ASN A 1 166 ? -12.516 -27.422 -7.234 1 85.62 166 ASN A C 1
ATOM 1329 O O . ASN A 1 166 ? -12.477 -28.516 -7.812 1 85.62 166 ASN A O 1
ATOM 1333 N N . ASP A 1 167 ? -11.797 -27.188 -6.199 1 83.88 167 ASP A N 1
ATOM 1334 C CA . ASP A 1 167 ? -10.867 -28.172 -5.656 1 83.88 167 ASP A CA 1
ATOM 1335 C C . ASP A 1 167 ? -11.617 -29.375 -5.082 1 83.88 167 ASP A C 1
ATOM 1337 O O . ASP A 1 167 ? -11.188 -30.516 -5.246 1 83.88 167 ASP A O 1
ATOM 1341 N N . ILE A 1 168 ? -12.719 -29.141 -4.441 1 85.5 168 ILE A N 1
ATOM 1342 C CA . ILE A 1 168 ? -13.531 -30.203 -3.883 1 85.5 168 ILE A CA 1
ATOM 1343 C C . ILE A 1 168 ? -14.086 -31.078 -5.008 1 85.5 168 ILE A C 1
ATOM 1345 O O . ILE A 1 168 ? -14 -32.312 -4.949 1 85.5 168 ILE A O 1
ATOM 1349 N N . VAL A 1 169 ? -14.586 -30.422 -6.016 1 88 169 VAL A N 1
ATOM 1350 C CA . VAL A 1 169 ? -15.141 -31.141 -7.152 1 88 169 VAL A CA 1
ATOM 1351 C C . VAL A 1 169 ? -14.031 -31.938 -7.848 1 88 169 VAL A C 1
ATOM 1353 O O . VAL A 1 169 ? -14.242 -33.094 -8.258 1 88 169 VAL A O 1
ATOM 1356 N N . ASN A 1 170 ? -12.898 -31.328 -7.973 1 86.56 170 ASN A N 1
ATOM 1357 C CA . ASN A 1 170 ? -11.773 -32 -8.617 1 86.56 170 ASN A CA 1
ATOM 1358 C C . ASN A 1 170 ? -11.359 -33.25 -7.852 1 86.56 170 ASN A C 1
ATOM 1360 O O . ASN A 1 170 ? -11.141 -34.312 -8.445 1 86.56 170 ASN A O 1
ATOM 1364 N N . VAL A 1 171 ? -11.266 -33.188 -6.531 1 84.12 171 VAL A N 1
ATOM 1365 C CA . VAL A 1 171 ? -10.875 -34.312 -5.703 1 84.12 171 VAL A CA 1
ATOM 1366 C C . VAL A 1 171 ? -11.938 -35.406 -5.781 1 84.12 171 VAL A C 1
ATOM 1368 O O . VAL A 1 171 ? -11.617 -36.594 -5.941 1 84.12 171 VAL A O 1
ATOM 1371 N N . PHE A 1 172 ? -13.141 -34.969 -5.75 1 87.38 172 PHE A N 1
ATOM 1372 C CA . PHE A 1 172 ? -14.242 -35.938 -5.77 1 87.38 172 PHE A CA 1
ATOM 1373 C C . PHE A 1 172 ? -14.336 -36.625 -7.129 1 87.38 172 PHE A C 1
ATOM 1375 O O . PHE A 1 172 ? -14.5 -37.844 -7.203 1 87.38 172 PHE A O 1
ATOM 1382 N N . THR A 1 173 ? -14.305 -35.844 -8.109 1 87.75 173 THR A N 1
ATOM 1383 C CA . THR A 1 173 ? -14.422 -36.406 -9.445 1 87.75 173 THR A CA 1
ATOM 1384 C C . THR A 1 173 ? -13.242 -37.312 -9.75 1 87.75 173 THR A C 1
ATOM 1386 O O . THR A 1 173 ? -13.414 -38.406 -10.305 1 87.75 173 THR A O 1
ATOM 1389 N N . THR A 1 174 ? -12.047 -36.906 -9.453 1 86.94 174 THR A N 1
ATOM 1390 C CA . THR A 1 174 ? -10.867 -37.75 -9.648 1 86.94 174 THR A CA 1
ATOM 1391 C C . THR A 1 174 ? -10.961 -39.031 -8.805 1 86.94 174 THR A C 1
ATOM 1393 O O . THR A 1 174 ? -10.625 -40.094 -9.273 1 86.94 174 THR A O 1
ATOM 1396 N N . GLY A 1 175 ? -11.406 -38.812 -7.578 1 86.62 175 GLY A N 1
ATOM 1397 C CA . GLY A 1 175 ? -11.609 -39.969 -6.719 1 86.62 175 GLY A CA 1
ATOM 1398 C C . GLY A 1 175 ? -12.594 -41 -7.285 1 86.62 175 GLY A C 1
ATOM 1399 O O . GLY A 1 175 ? -12.336 -42.188 -7.281 1 86.62 175 GLY A O 1
ATOM 1400 N N . ILE A 1 176 ? -13.656 -40.5 -7.812 1 88.31 176 ILE A N 1
ATOM 1401 C CA . ILE A 1 176 ? -14.695 -41.375 -8.367 1 88.31 176 ILE A CA 1
ATOM 1402 C C . ILE A 1 176 ? -14.148 -42.125 -9.57 1 88.31 176 ILE A C 1
ATOM 1404 O O . ILE A 1 176 ? -14.383 -43.344 -9.711 1 88.31 176 ILE A O 1
ATOM 1408 N N . VAL A 1 177 ? -13.391 -41.5 -10.398 1 87.62 177 VAL A N 1
ATOM 1409 C CA . VAL A 1 177 ? -12.828 -42.125 -11.586 1 87.62 177 VAL A CA 1
ATOM 1410 C C . VAL A 1 177 ? -11.828 -43.188 -11.18 1 87.62 177 VAL A C 1
ATOM 1412 O O . VAL A 1 177 ? -11.875 -44.312 -11.68 1 87.62 177 VAL A O 1
ATOM 1415 N N . LEU A 1 178 ? -11 -42.938 -10.227 1 88.94 178 LEU A N 1
ATOM 1416 C CA . LEU A 1 178 ? -9.961 -43.875 -9.828 1 88.94 178 LEU A CA 1
ATOM 1417 C C . LEU A 1 178 ? -10.562 -45.062 -9.102 1 88.94 178 LEU A C 1
ATOM 1419 O O . LEU A 1 178 ? -10.18 -46.219 -9.359 1 88.94 178 LEU A O 1
ATOM 1423 N N . PHE A 1 179 ? -11.562 -44.844 -8.289 1 89.06 179 PHE A N 1
ATOM 1424 C CA . PHE A 1 179 ? -12.18 -45.938 -7.527 1 89.06 179 PHE A CA 1
ATOM 1425 C C . PHE A 1 179 ? -13.062 -46.781 -8.43 1 89.06 179 PHE A C 1
ATOM 1427 O O . PHE A 1 179 ? -13.258 -47.969 -8.164 1 89.06 179 PHE A O 1
ATOM 1434 N N . SER A 1 180 ? -13.594 -46.188 -9.43 1 89.06 180 SER A N 1
ATOM 1435 C CA . SER A 1 180 ? -14.414 -46.938 -10.367 1 89.06 180 SER A CA 1
ATOM 1436 C C . SER A 1 180 ? -13.555 -47.875 -11.219 1 89.06 180 SER A C 1
ATOM 1438 O O . SER A 1 180 ? -14.031 -48.906 -11.695 1 89.06 180 SER A O 1
ATOM 1440 N N . LEU A 1 181 ? -12.297 -47.531 -11.461 1 88.06 181 LEU A N 1
ATOM 1441 C CA . LEU A 1 181 ? -11.406 -48.375 -12.25 1 88.06 181 LEU A CA 1
ATOM 1442 C C . LEU A 1 181 ? -10.844 -49.5 -11.406 1 88.06 181 LEU A C 1
ATOM 1444 O O . LEU A 1 181 ? -11.07 -50.688 -11.703 1 88.06 181 LEU A O 1
ATOM 1448 N N . ASN A 1 182 ? -10.102 -49.156 -10.328 1 89.31 182 ASN A N 1
ATOM 1449 C CA . ASN A 1 182 ? -9.539 -50.125 -9.398 1 89.31 182 ASN A CA 1
ATOM 1450 C C . ASN A 1 182 ? -9.461 -49.562 -7.98 1 89.31 182 ASN A C 1
ATOM 1452 O O . ASN A 1 182 ? -8.57 -48.781 -7.668 1 89.31 182 ASN A O 1
ATOM 1456 N N . TRP A 1 183 ? -10.328 -50.062 -7.133 1 87.06 183 TRP A N 1
ATOM 1457 C CA . TRP A 1 183 ? -10.43 -49.5 -5.793 1 87.06 183 TRP A CA 1
ATOM 1458 C C . TRP A 1 183 ? -9.211 -49.844 -4.953 1 87.06 183 TRP A C 1
ATOM 1460 O O . TRP A 1 183 ? -8.805 -49.094 -4.066 1 87.06 183 TRP A O 1
ATOM 1470 N N . GLN A 1 184 ? -8.57 -51.031 -5.227 1 87.81 184 GLN A N 1
ATOM 1471 C CA . GLN A 1 184 ? -7.41 -51.438 -4.453 1 87.81 184 GLN A CA 1
ATOM 1472 C C . GLN A 1 184 ? -6.191 -50.594 -4.77 1 87.81 184 GLN A C 1
ATOM 1474 O O . GLN A 1 184 ? -5.473 -50.156 -3.863 1 87.81 184 GLN A O 1
ATOM 1479 N N . PHE A 1 185 ? -6.02 -50.312 -6.051 1 88.19 185 PHE A N 1
ATOM 1480 C CA . PHE A 1 185 ? -4.879 -49.5 -6.469 1 88.19 185 PHE A CA 1
ATOM 1481 C C . PHE A 1 185 ? -5.082 -48.031 -6.082 1 88.19 185 PHE A C 1
ATOM 1483 O O . PHE A 1 185 ? -4.113 -47.312 -5.836 1 88.19 185 PHE A O 1
ATOM 1490 N N . SER A 1 186 ? -6.355 -47.625 -6.008 1 89.12 186 SER A N 1
ATOM 1491 C CA . SER A 1 186 ? -6.668 -46.281 -5.598 1 89.12 186 SER A CA 1
ATOM 1492 C C . SER A 1 186 ? -6.273 -46.031 -4.145 1 89.12 186 SER A C 1
ATOM 1494 O O . SER A 1 186 ? -5.824 -44.938 -3.797 1 89.12 186 SER A O 1
ATOM 1496 N N . LEU A 1 187 ? -6.43 -46.938 -3.318 1 84.88 187 LEU A N 1
ATOM 1497 C CA . LEU A 1 187 ? -6.051 -46.812 -1.916 1 84.88 187 LEU A CA 1
ATOM 1498 C C . LEU A 1 187 ? -4.539 -46.625 -1.776 1 84.88 187 LEU A C 1
ATOM 1500 O O . LEU A 1 187 ? -4.074 -45.906 -0.882 1 84.88 187 LEU A O 1
ATOM 1504 N N . LEU A 1 188 ? -3.803 -47.281 -2.633 1 82.94 188 LEU A N 1
ATOM 1505 C CA . LEU A 1 188 ? -2.35 -47.125 -2.629 1 82.94 188 LEU A CA 1
ATOM 1506 C C . LEU A 1 188 ? -1.935 -45.719 -3.033 1 82.94 188 LEU A C 1
ATOM 1508 O O . LEU A 1 188 ? -0.982 -45.156 -2.48 1 82.94 188 LEU A O 1
ATOM 1512 N N . LEU A 1 189 ? -2.662 -45.219 -4.012 1 84.19 189 LEU A N 1
ATOM 1513 C CA . LEU A 1 189 ? -2.365 -43.844 -4.492 1 84.19 189 LEU A CA 1
ATOM 1514 C C . LEU A 1 189 ? -2.664 -42.812 -3.416 1 84.19 189 LEU A C 1
ATOM 1516 O O . LEU A 1 189 ? -2.047 -41.75 -3.391 1 84.19 189 LEU A O 1
ATOM 1520 N N . LEU A 1 190 ? -3.57 -43.062 -2.484 1 81.44 190 LEU A N 1
ATOM 1521 C CA . LEU A 1 190 ? -4 -42.125 -1.466 1 81.44 190 LEU A CA 1
ATOM 1522 C C . LEU A 1 190 ? -3.098 -42.188 -0.237 1 81.44 190 LEU A C 1
ATOM 1524 O O . LEU A 1 190 ? -3.164 -41.344 0.638 1 81.44 190 LEU A O 1
ATOM 1528 N N . THR A 1 191 ? -2.176 -43.031 -0.13 1 81.12 191 THR A N 1
ATOM 1529 C CA . THR A 1 191 ? -1.353 -43.281 1.049 1 81.12 191 THR A CA 1
ATOM 1530 C C . THR A 1 191 ? -0.491 -42.062 1.373 1 81.12 191 THR A C 1
ATOM 1532 O O . THR A 1 191 ? -0.321 -41.688 2.541 1 81.12 191 THR A O 1
ATOM 1535 N N . PRO A 1 192 ? 0.022 -41.312 0.328 1 80.56 192 PRO A N 1
ATOM 1536 C CA . PRO A 1 192 ? 0.86 -40.156 0.678 1 80.56 192 PRO A CA 1
ATOM 1537 C C . PRO A 1 192 ? 0.047 -38.969 1.176 1 80.56 192 PRO A C 1
ATOM 1539 O O . PRO A 1 192 ? 0.607 -38.031 1.754 1 80.56 192 PRO A O 1
ATOM 1542 N N . VAL A 1 193 ? -1.251 -38.969 1.003 1 76.94 193 VAL A N 1
ATOM 1543 C CA . VAL A 1 193 ? -2.107 -37.844 1.282 1 76.94 193 VAL A CA 1
ATOM 1544 C C . VAL A 1 193 ? -2.092 -37.531 2.779 1 76.94 193 VAL A C 1
ATOM 1546 O O . VAL A 1 193 ? -1.884 -36.375 3.184 1 76.94 193 VAL A O 1
ATOM 1549 N N . PRO A 1 194 ? -2.236 -38.469 3.656 1 76.88 194 PRO A N 1
ATOM 1550 C CA . PRO A 1 194 ? -2.16 -38.156 5.09 1 76.88 194 PRO A CA 1
ATOM 1551 C C . PRO A 1 194 ? -0.791 -37.625 5.512 1 76.88 194 PRO A C 1
ATOM 1553 O O . PRO A 1 194 ? -0.694 -36.844 6.438 1 76.88 194 PRO A O 1
ATOM 1556 N N . LEU A 1 195 ? 0.254 -38.125 4.863 1 80.25 195 LEU A N 1
ATOM 1557 C CA . LEU A 1 195 ? 1.597 -37.625 5.168 1 80.25 195 LEU A CA 1
ATOM 1558 C C . LEU A 1 195 ? 1.752 -36.156 4.766 1 80.25 195 LEU A C 1
ATOM 1560 O O . LEU A 1 195 ? 2.363 -35.375 5.492 1 80.25 195 LEU A O 1
ATOM 1564 N N . ILE A 1 196 ? 1.156 -35.875 3.641 1 78.31 196 ILE A N 1
ATOM 1565 C CA . ILE A 1 196 ? 1.191 -34.469 3.17 1 78.31 196 ILE A CA 1
ATOM 1566 C C . ILE A 1 196 ? 0.427 -33.594 4.145 1 78.31 196 ILE A C 1
ATOM 1568 O O . ILE A 1 196 ? 0.893 -32.5 4.492 1 78.31 196 ILE A O 1
ATOM 1572 N N . GLY A 1 197 ? -0.729 -34.062 4.535 1 75.31 197 GLY A N 1
ATOM 1573 C CA . GLY A 1 197 ? -1.522 -33.312 5.492 1 75.31 197 GLY A CA 1
ATOM 1574 C C . GLY A 1 197 ? -0.807 -33.062 6.812 1 75.31 197 GLY A C 1
ATOM 1575 O O . GLY A 1 197 ? -0.806 -31.953 7.34 1 75.31 197 GLY A O 1
ATOM 1576 N N . TRP A 1 198 ? -0.188 -34.062 7.273 1 81.69 198 TRP A N 1
ATOM 1577 C CA . TRP A 1 198 ? 0.555 -34 8.523 1 81.69 198 TRP A CA 1
ATOM 1578 C C . TRP A 1 198 ? 1.727 -33.031 8.406 1 81.69 198 TRP A C 1
ATOM 1580 O O . TRP A 1 198 ? 1.948 -32.188 9.289 1 81.69 198 TRP A O 1
ATOM 1590 N N . TYR A 1 199 ? 2.443 -33.094 7.367 1 81.38 199 TYR A N 1
ATOM 1591 C CA . TYR A 1 199 ? 3.594 -32.219 7.148 1 81.38 199 TYR A CA 1
ATOM 1592 C C . TYR A 1 199 ? 3.156 -30.766 6.984 1 81.38 199 TYR A C 1
ATOM 1594 O O . TYR A 1 199 ? 3.84 -29.859 7.441 1 81.38 199 TYR A O 1
ATOM 1602 N N . ALA A 1 200 ? 2.066 -30.625 6.367 1 77.38 200 ALA A N 1
ATOM 1603 C CA . ALA A 1 200 ? 1.535 -29.281 6.18 1 77.38 200 ALA A CA 1
ATOM 1604 C C . ALA A 1 200 ? 1.198 -28.625 7.52 1 77.38 200 ALA A C 1
ATOM 1606 O O . ALA A 1 200 ? 1.486 -27.453 7.738 1 77.38 200 ALA A O 1
ATOM 1607 N N . LEU A 1 201 ? 0.646 -29.328 8.5 1 79.56 201 LEU A N 1
ATOM 1608 C CA . LEU A 1 201 ? 0.278 -28.797 9.805 1 79.56 201 LEU A CA 1
ATOM 1609 C C . LEU A 1 201 ? 1.52 -28.484 10.633 1 79.56 201 LEU A C 1
ATOM 1611 O O . LEU A 1 201 ? 1.572 -27.453 11.32 1 79.56 201 LEU A O 1
ATOM 1615 N N . ARG A 1 202 ? 2.479 -29.344 10.523 1 83.75 202 ARG A N 1
ATOM 1616 C CA . ARG A 1 202 ? 3.723 -29.141 11.258 1 83.75 202 ARG A CA 1
ATOM 1617 C C . ARG A 1 202 ? 4.488 -27.938 10.711 1 83.75 202 ARG A C 1
ATOM 1619 O O . ARG A 1 202 ? 5.098 -27.188 11.469 1 83.75 202 ARG A O 1
ATOM 1626 N N . PHE A 1 203 ? 4.473 -27.781 9.523 1 84.38 203 PHE A N 1
ATOM 1627 C CA . PHE A 1 203 ? 5.148 -26.672 8.852 1 84.38 203 PHE A CA 1
ATOM 1628 C C . PHE A 1 203 ? 4.582 -25.344 9.305 1 84.38 203 PHE A C 1
ATOM 1630 O O . PHE A 1 203 ? 5.332 -24.406 9.594 1 84.38 203 PHE A O 1
ATOM 1637 N N . ASN A 1 204 ? 3.359 -25.297 9.414 1 80.94 204 ASN A N 1
ATOM 1638 C CA . ASN A 1 204 ? 2.717 -24.047 9.812 1 80.94 204 ASN A CA 1
ATOM 1639 C C . ASN A 1 204 ? 3.146 -23.625 11.211 1 80.94 204 ASN A C 1
ATOM 1641 O O . ASN A 1 204 ? 3.311 -22.422 11.484 1 80.94 204 ASN A O 1
ATOM 1645 N N . ARG A 1 205 ? 3.375 -24.484 12.031 1 85.38 205 ARG A N 1
ATOM 1646 C CA . ARG A 1 205 ? 3.777 -24.203 13.406 1 85.38 205 ARG A CA 1
ATOM 1647 C C . ARG A 1 205 ? 5.211 -23.688 13.469 1 85.38 205 ARG A C 1
ATOM 1649 O O . ARG A 1 205 ? 5.555 -22.891 14.336 1 85.38 205 ARG A O 1
ATOM 1656 N N . VAL A 1 206 ? 5.98 -24.109 12.516 1 89.88 206 VAL A N 1
ATOM 1657 C CA . VAL A 1 206 ? 7.395 -23.75 12.531 1 89.88 206 VAL A CA 1
ATOM 1658 C C . VAL A 1 206 ? 7.605 -22.422 11.82 1 89.88 206 VAL A C 1
ATOM 1660 O O . VAL A 1 206 ? 8.422 -21.594 12.242 1 89.88 206 VAL A O 1
ATOM 1663 N N . ILE A 1 207 ? 6.844 -22.188 10.781 1 89.31 207 ILE A N 1
ATOM 1664 C CA . ILE A 1 207 ? 7.137 -21.047 9.922 1 89.31 207 ILE A CA 1
ATOM 1665 C C . ILE A 1 207 ? 6.5 -19.797 10.5 1 89.31 207 ILE A C 1
ATOM 1667 O O . ILE A 1 207 ? 7.008 -18.688 10.297 1 89.31 207 ILE A O 1
ATOM 1671 N N . GLU A 1 208 ? 5.488 -19.875 11.305 1 86.62 208 GLU A N 1
ATOM 1672 C CA . GLU A 1 208 ? 4.723 -18.734 11.805 1 86.62 208 GLU A CA 1
ATOM 1673 C C . GLU A 1 208 ? 5.586 -17.844 12.688 1 86.62 208 GLU A C 1
ATOM 1675 O O . GLU A 1 208 ? 5.637 -16.625 12.492 1 86.62 208 GLU A O 1
ATOM 1680 N N . PRO A 1 209 ? 6.305 -18.391 13.602 1 90.5 209 PRO A N 1
ATOM 1681 C CA . PRO A 1 209 ? 7.172 -17.531 14.414 1 90.5 209 PRO A CA 1
ATOM 1682 C C . PRO A 1 209 ? 8.258 -16.859 13.594 1 90.5 209 PRO A C 1
ATOM 1684 O O . PRO A 1 209 ? 8.664 -15.734 13.906 1 90.5 209 PRO A O 1
ATOM 1687 N N . LEU A 1 210 ? 8.719 -17.5 12.57 1 90.19 210 LEU A N 1
ATOM 1688 C CA . LEU A 1 210 ? 9.742 -16.906 11.719 1 90.19 210 LEU A CA 1
ATOM 1689 C C . LEU A 1 210 ? 9.188 -15.727 10.938 1 90.19 210 LEU A C 1
ATOM 1691 O O . LEU A 1 210 ? 9.875 -14.719 10.758 1 90.19 210 LEU A O 1
ATOM 1695 N N . TYR A 1 211 ? 7.965 -15.852 10.586 1 89.19 211 TYR A N 1
ATOM 1696 C CA . TYR A 1 211 ? 7.301 -14.742 9.906 1 89.19 211 TYR A CA 1
ATOM 1697 C C . TYR A 1 211 ? 7.125 -13.555 10.852 1 89.19 211 TYR A C 1
ATOM 1699 O O . TYR A 1 211 ? 7.289 -12.406 10.453 1 89.19 211 TYR A O 1
ATOM 1707 N N . GLN A 1 212 ? 6.812 -13.844 12.031 1 89.19 212 GLN A N 1
ATOM 1708 C CA . GLN A 1 212 ? 6.668 -12.781 13.023 1 89.19 212 GLN A CA 1
ATOM 1709 C C . GLN A 1 212 ? 7.992 -12.062 13.266 1 89.19 212 GLN A C 1
ATOM 1711 O O . GLN A 1 212 ? 8.031 -10.836 13.375 1 89.19 212 GLN A O 1
ATOM 1716 N N . GLU A 1 213 ? 8.977 -12.852 13.266 1 92.25 213 GLU A N 1
ATOM 1717 C CA . GLU A 1 213 ? 10.305 -12.266 13.445 1 92.25 213 GLU A CA 1
ATOM 1718 C C . GLU A 1 213 ? 10.688 -11.391 12.258 1 92.25 213 GLU A C 1
ATOM 1720 O O . GLU A 1 213 ? 11.305 -10.336 12.438 1 92.25 213 GLU A O 1
ATOM 1725 N N . THR A 1 214 ? 10.406 -11.859 11.102 1 91.5 214 THR A N 1
ATOM 1726 C CA . THR A 1 214 ? 10.695 -11.086 9.898 1 91.5 214 THR A CA 1
ATOM 1727 C C . THR A 1 214 ? 9.898 -9.781 9.891 1 91.5 214 THR A C 1
ATOM 1729 O O . THR A 1 214 ? 10.414 -8.734 9.5 1 91.5 214 THR A O 1
ATOM 1732 N N . ARG A 1 215 ? 8.711 -9.852 10.336 1 87.88 215 ARG A N 1
ATOM 1733 C CA . ARG A 1 215 ? 7.871 -8.656 10.414 1 87.88 215 ARG A CA 1
ATOM 1734 C C . ARG A 1 215 ? 8.445 -7.645 11.398 1 87.88 215 ARG A C 1
ATOM 1736 O O . ARG A 1 215 ? 8.492 -6.449 11.109 1 87.88 215 ARG A O 1
ATOM 1743 N N . LYS A 1 216 ? 8.828 -8.109 12.508 1 91.19 216 LYS A N 1
ATOM 1744 C CA . LYS A 1 216 ? 9.422 -7.242 13.523 1 91.19 216 LYS A CA 1
ATOM 1745 C C . LYS A 1 216 ? 10.695 -6.582 13 1 91.19 216 LYS A C 1
ATOM 1747 O O . LYS A 1 216 ? 10.898 -5.379 13.18 1 91.19 216 LYS A O 1
ATOM 1752 N N . SER A 1 217 ? 11.547 -7.375 12.375 1 93.88 217 SER A N 1
ATOM 1753 C CA . SER A 1 217 ? 12.797 -6.84 11.836 1 93.88 217 SER A CA 1
ATOM 1754 C C . SER A 1 217 ? 12.531 -5.848 10.711 1 93.88 217 SER A C 1
ATOM 1756 O O . SER A 1 217 ? 13.211 -4.824 10.602 1 93.88 217 SER A O 1
ATOM 1758 N N . SER A 1 218 ? 11.609 -6.129 9.906 1 92.88 218 SER A N 1
ATOM 1759 C CA . SER A 1 218 ? 11.242 -5.227 8.82 1 92.88 218 SER A CA 1
ATOM 1760 C C . SER A 1 218 ? 10.656 -3.922 9.352 1 92.88 218 SER A C 1
ATOM 1762 O O . SER A 1 218 ? 10.938 -2.846 8.828 1 92.88 218 SER A O 1
ATOM 1764 N N . ALA A 1 219 ? 9.867 -4.027 10.367 1 87.94 219 ALA A N 1
ATOM 1765 C CA . ALA A 1 219 ? 9.305 -2.844 11.016 1 87.94 219 ALA A CA 1
ATOM 1766 C C . ALA A 1 219 ? 10.406 -1.967 11.609 1 87.94 219 ALA A C 1
ATOM 1768 O O . ALA A 1 219 ? 10.375 -0.742 11.461 1 87.94 219 ALA A O 1
ATOM 1769 N N . SER A 1 220 ? 11.281 -2.594 12.227 1 90.69 220 SER A N 1
ATOM 1770 C CA . SER A 1 220 ? 12.406 -1.876 12.812 1 90.69 220 SER A CA 1
ATOM 1771 C C . SER A 1 220 ? 13.219 -1.151 11.75 1 90.69 220 SER A C 1
ATOM 1773 O O . SER A 1 220 ? 13.625 -0.005 11.945 1 90.69 220 SER A O 1
ATOM 1775 N N . LEU A 1 221 ? 13.484 -1.827 10.648 1 93.19 221 LEU A N 1
ATOM 1776 C CA . LEU A 1 221 ? 14.211 -1.21 9.547 1 93.19 221 LEU A CA 1
ATOM 1777 C C . LEU A 1 221 ? 13.453 -0.011 8.992 1 93.19 221 LEU A C 1
ATOM 1779 O O . LEU A 1 221 ? 14.031 1.053 8.773 1 93.19 221 LEU A O 1
ATOM 1783 N N . THR A 1 222 ? 12.219 -0.159 8.805 1 90.06 222 THR A N 1
ATOM 1784 C CA . THR A 1 222 ? 11.383 0.912 8.281 1 90.06 222 THR A CA 1
ATOM 1785 C C . THR A 1 222 ? 11.375 2.109 9.227 1 90.06 222 THR A C 1
ATOM 1787 O O . THR A 1 222 ? 11.461 3.258 8.789 1 90.06 222 THR A O 1
ATOM 1790 N N . GLU A 1 223 ? 11.266 1.811 10.453 1 87.88 223 GLU A N 1
ATOM 1791 C CA . GLU A 1 223 ? 11.297 2.865 11.461 1 87.88 223 GLU A CA 1
ATOM 1792 C C . GLU A 1 223 ? 12.625 3.615 11.438 1 87.88 223 GLU A C 1
ATOM 1794 O O . GLU A 1 223 ? 12.648 4.844 11.531 1 87.88 223 GLU A O 1
ATOM 1799 N N . GLN A 1 224 ? 13.633 2.902 11.352 1 90.44 224 GLN A N 1
ATOM 1800 C CA . GLN A 1 224 ? 14.961 3.504 11.32 1 90.44 224 GLN A CA 1
ATOM 1801 C C . GLN A 1 224 ? 15.141 4.367 10.07 1 90.44 224 GLN A C 1
ATOM 1803 O O . GLN A 1 224 ? 15.672 5.477 10.148 1 90.44 224 GLN A O 1
ATOM 1808 N N . LEU A 1 225 ? 14.734 3.85 8.953 1 92.19 225 LEU A N 1
ATOM 1809 C CA . LEU A 1 225 ? 14.836 4.598 7.707 1 92.19 225 LEU A CA 1
ATOM 1810 C C . LEU A 1 225 ? 13.984 5.863 7.762 1 92.19 225 LEU A C 1
ATOM 1812 O O . LEU A 1 225 ? 14.453 6.941 7.391 1 92.19 225 LEU A O 1
ATOM 1816 N N . SER A 1 226 ? 12.789 5.723 8.203 1 89.31 226 SER A N 1
ATOM 1817 C CA . SER A 1 226 ? 11.875 6.859 8.305 1 89.31 226 SER A CA 1
ATOM 1818 C C . SER A 1 226 ? 12.438 7.934 9.227 1 89.31 226 SER A C 1
ATOM 1820 O O . SER A 1 226 ? 12.438 9.117 8.883 1 89.31 226 SER A O 1
ATOM 1822 N N . SER A 1 227 ? 12.914 7.539 10.367 1 88.38 227 SER A N 1
ATOM 1823 C CA . SER A 1 227 ? 13.477 8.461 11.352 1 88.38 227 SER A CA 1
ATOM 1824 C C . SER A 1 227 ? 14.703 9.172 10.797 1 88.38 227 SER A C 1
ATOM 1826 O O . SER A 1 227 ? 14.82 10.398 10.914 1 88.38 227 SER A O 1
ATOM 1828 N N . SER A 1 228 ? 15.586 8.461 10.188 1 90.62 228 SER A N 1
ATOM 1829 C CA . SER A 1 228 ? 16.844 9.023 9.711 1 90.62 228 SER A CA 1
ATOM 1830 C C . SER A 1 228 ? 16.609 9.961 8.531 1 90.62 228 SER A C 1
ATOM 1832 O O . SER A 1 228 ? 17.312 10.961 8.383 1 90.62 228 SER A O 1
ATOM 1834 N N . ILE A 1 229 ? 15.672 9.695 7.738 1 90.12 229 ILE A N 1
ATOM 1835 C CA . ILE A 1 229 ? 15.422 10.516 6.559 1 90.12 229 ILE A CA 1
ATOM 1836 C C . ILE A 1 229 ? 14.648 11.766 6.953 1 90.12 229 ILE A C 1
ATOM 1838 O O . ILE A 1 229 ? 14.93 12.859 6.457 1 90.12 229 ILE A O 1
ATOM 1842 N N . ARG A 1 230 ? 13.711 11.602 7.832 1 86.88 230 ARG A N 1
ATOM 1843 C CA . ARG A 1 230 ? 12.984 12.766 8.32 1 86.88 230 ARG A CA 1
ATOM 1844 C C . ARG A 1 230 ? 13.906 13.703 9.094 1 86.88 230 ARG A C 1
ATOM 1846 O O . ARG A 1 230 ? 13.719 14.922 9.07 1 86.88 230 ARG A O 1
ATOM 1853 N N . GLY A 1 231 ? 14.828 13.148 9.781 1 89.62 231 GLY A N 1
ATOM 1854 C CA . GLY A 1 231 ? 15.789 13.938 10.531 1 89.62 231 GLY A CA 1
ATOM 1855 C C . GLY A 1 231 ? 17.109 14.125 9.805 1 89.62 231 GLY A C 1
ATOM 1856 O O . GLY A 1 231 ? 18.156 14.273 10.43 1 89.62 231 GLY A O 1
ATOM 1857 N N . ILE A 1 232 ? 17.094 14.148 8.508 1 90.38 232 ILE A N 1
ATOM 1858 C CA . ILE A 1 232 ? 18.328 14.094 7.73 1 90.38 232 ILE A CA 1
ATOM 1859 C C . ILE A 1 232 ? 19.156 15.352 7.992 1 90.38 232 ILE A C 1
ATOM 1861 O O . ILE A 1 232 ? 20.391 15.297 8.031 1 90.38 232 ILE A O 1
ATOM 1865 N N . LEU A 1 233 ? 18.531 16.516 8.141 1 89.25 233 LEU A N 1
ATOM 1866 C CA . LEU A 1 233 ? 19.266 17.75 8.398 1 89.25 233 LEU A CA 1
ATOM 1867 C C . LEU A 1 233 ? 19.953 17.703 9.758 1 89.25 233 LEU A C 1
ATOM 1869 O O . LEU A 1 233 ? 21.047 18.219 9.922 1 89.25 233 LEU A O 1
ATOM 1873 N N . THR A 1 234 ? 19.281 17.094 10.703 1 90.12 234 THR A N 1
ATOM 1874 C CA . THR A 1 234 ? 19.906 16.906 12.008 1 90.12 234 THR A CA 1
ATOM 1875 C C . THR A 1 234 ? 21.094 15.961 11.906 1 90.12 234 THR A C 1
ATOM 1877 O O . THR A 1 234 ? 22.156 16.219 12.5 1 90.12 234 THR A O 1
ATOM 1880 N N . VAL A 1 235 ? 20.953 14.914 11.156 1 91.38 235 VAL A N 1
ATOM 1881 C CA . VAL A 1 235 ? 22.031 13.961 10.945 1 91.38 235 VAL A CA 1
ATOM 1882 C C . VAL A 1 235 ? 23.234 14.672 10.328 1 91.38 235 VAL A C 1
ATOM 1884 O O . VAL A 1 235 ? 24.375 14.461 10.75 1 91.38 235 VAL A O 1
ATOM 1887 N N . ARG A 1 236 ? 22.938 15.562 9.43 1 90.12 236 ARG A N 1
ATOM 1888 C CA . ARG A 1 236 ? 24 16.281 8.734 1 90.12 236 ARG A CA 1
ATOM 1889 C C . ARG A 1 236 ? 24.625 17.344 9.633 1 90.12 236 ARG A C 1
ATOM 1891 O O . ARG A 1 236 ? 25.828 17.609 9.539 1 90.12 236 ARG A O 1
ATOM 1898 N N . SER A 1 237 ? 23.797 17.938 10.375 1 91.38 237 SER A N 1
ATOM 1899 C CA . SER A 1 237 ? 24.297 18.984 11.258 1 91.38 237 SER A CA 1
ATOM 1900 C C . SER A 1 237 ? 25.312 18.438 12.25 1 91.38 237 SER A C 1
ATOM 1902 O O . SER A 1 237 ? 26.234 19.141 12.656 1 91.38 237 SER A O 1
ATOM 1904 N N . TYR A 1 238 ? 25.156 17.172 12.578 1 90.56 238 TYR A N 1
ATOM 1905 C CA . TYR A 1 238 ? 26.047 16.594 13.578 1 90.56 238 TYR A CA 1
ATOM 1906 C C . TYR A 1 238 ? 26.969 15.547 12.953 1 90.56 238 TYR A C 1
ATOM 1908 O O . TYR A 1 238 ? 27.562 14.727 13.656 1 90.56 238 TYR A O 1
ATOM 1916 N N . VAL A 1 239 ? 27.062 15.484 11.648 1 89 239 VAL A N 1
ATOM 1917 C CA . VAL A 1 239 ? 27.969 14.656 10.867 1 89 239 VAL A CA 1
ATOM 1918 C C . VAL A 1 239 ? 27.875 13.203 11.32 1 89 239 VAL A C 1
ATOM 1920 O O . VAL A 1 239 ? 28.891 12.555 11.602 1 89 239 VAL A O 1
ATOM 1923 N N . ALA A 1 240 ? 26.656 12.789 11.531 1 88.81 240 ALA A N 1
ATOM 1924 C CA . ALA A 1 240 ? 26.406 11.445 12.023 1 88.81 240 ALA A CA 1
ATOM 1925 C C . ALA A 1 240 ? 26.031 10.5 10.891 1 88.81 240 ALA A C 1
ATOM 1927 O O . ALA A 1 240 ? 25.344 9.492 11.109 1 88.81 240 ALA A O 1
ATOM 1928 N N . GLU A 1 241 ? 26.453 10.797 9.68 1 90.44 241 GLU A N 1
ATOM 1929 C CA . GLU A 1 241 ? 26.062 10 8.523 1 90.44 241 GLU A CA 1
ATOM 1930 C C . GLU A 1 241 ? 26.594 8.57 8.633 1 90.44 241 GLU A C 1
ATOM 1932 O O . GLU A 1 241 ? 25.844 7.609 8.422 1 90.44 241 GLU A O 1
ATOM 1937 N N . LYS A 1 242 ? 27.875 8.375 9.047 1 90.56 242 LYS A N 1
ATOM 1938 C CA . LYS A 1 242 ? 28.484 7.051 9.125 1 90.56 242 LYS A CA 1
ATOM 1939 C C . LYS A 1 242 ? 27.797 6.188 10.18 1 90.56 242 LYS A C 1
ATOM 1941 O O . LYS A 1 242 ? 27.625 4.984 9.984 1 90.56 242 LYS A O 1
ATOM 1946 N N . ARG A 1 243 ? 27.422 6.824 11.219 1 90.12 243 ARG A N 1
ATOM 1947 C CA . ARG A 1 243 ? 26.719 6.109 12.281 1 90.12 243 ARG A CA 1
ATOM 1948 C C . ARG A 1 243 ? 25.375 5.602 11.797 1 90.12 243 ARG A C 1
ATOM 1950 O O . ARG A 1 243 ? 25 4.453 12.039 1 90.12 243 ARG A O 1
ATOM 1957 N N . GLU A 1 244 ? 24.672 6.5 11.164 1 92.19 244 GLU A N 1
ATOM 1958 C CA . GLU A 1 244 ? 23.344 6.125 10.672 1 92.19 244 GLU A CA 1
ATOM 1959 C C . GLU A 1 244 ? 23.438 5.059 9.586 1 92.19 244 GLU A C 1
ATOM 1961 O O . GLU A 1 244 ? 22.594 4.156 9.516 1 92.19 244 GLU A O 1
ATOM 1966 N N . ILE A 1 245 ? 24.453 5.133 8.742 1 93.88 245 ILE A N 1
ATOM 1967 C CA . ILE A 1 245 ? 24.672 4.141 7.699 1 93.88 245 ILE A CA 1
ATOM 1968 C C . ILE A 1 245 ? 24.938 2.773 8.328 1 93.88 245 ILE A C 1
ATOM 1970 O O . ILE A 1 245 ? 24.375 1.762 7.887 1 93.88 245 ILE A O 1
ATOM 1974 N N . LYS A 1 246 ? 25.719 2.77 9.367 1 93.56 246 LYS A N 1
ATOM 1975 C CA . LYS A 1 246 ? 26.031 1.517 10.055 1 93.56 246 LYS A CA 1
ATOM 1976 C C . LYS A 1 246 ? 24.781 0.922 10.695 1 93.56 246 LYS A C 1
ATOM 1978 O O . LYS A 1 246 ? 24.562 -0.292 10.648 1 93.56 246 LYS A O 1
ATOM 1983 N N . ARG A 1 247 ? 23.984 1.747 11.266 1 92.62 247 ARG A N 1
ATOM 1984 C CA . ARG A 1 247 ? 22.75 1.292 11.898 1 92.62 247 ARG A CA 1
ATOM 1985 C C . ARG A 1 247 ? 21.797 0.694 10.859 1 92.62 247 ARG A C 1
ATOM 1987 O O . ARG A 1 247 ? 21.172 -0.338 11.109 1 92.62 247 ARG A O 1
ATOM 1994 N N . VAL A 1 248 ? 21.703 1.341 9.758 1 93.94 248 VAL A N 1
ATOM 1995 C CA . VAL A 1 248 ? 20.844 0.849 8.695 1 93.94 248 VAL A CA 1
ATOM 1996 C C . VAL A 1 248 ? 21.406 -0.449 8.125 1 93.94 248 VAL A C 1
ATOM 1998 O O . VAL A 1 248 ? 20.656 -1.37 7.797 1 93.94 248 VAL A O 1
ATOM 2001 N N . GLN A 1 249 ? 22.719 -0.518 8.016 1 95 249 GLN A N 1
ATOM 2002 C CA . GLN A 1 249 ? 23.359 -1.746 7.555 1 95 249 GLN A CA 1
ATOM 2003 C C . GLN A 1 249 ? 23.047 -2.914 8.484 1 95 249 GLN A C 1
ATOM 2005 O O . GLN A 1 249 ? 22.703 -4.004 8.023 1 95 249 GLN A O 1
ATOM 2010 N N . GLU A 1 250 ? 23.125 -2.662 9.742 1 95 250 GLU A N 1
ATOM 2011 C CA . GLU A 1 250 ? 22.844 -3.705 10.727 1 95 250 GLU A CA 1
ATOM 2012 C C . GLU A 1 250 ? 21.375 -4.113 10.688 1 95 250 GLU A C 1
ATOM 2014 O O . GLU A 1 250 ? 21.047 -5.301 10.758 1 95 250 GLU A O 1
ATOM 2019 N N . ALA A 1 251 ? 20.531 -3.135 10.617 1 94.69 251 ALA A N 1
ATOM 2020 C CA . ALA A 1 251 ? 19.094 -3.424 10.539 1 94.69 251 ALA A CA 1
ATOM 2021 C C . ALA A 1 251 ? 18.766 -4.207 9.266 1 94.69 251 ALA A C 1
ATOM 2023 O O . ALA A 1 251 ? 17.938 -5.121 9.289 1 94.69 251 ALA A O 1
ATOM 2024 N N . SER A 1 252 ? 19.406 -3.824 8.18 1 95.31 252 SER A N 1
ATOM 2025 C CA . SER A 1 252 ? 19.188 -4.52 6.914 1 95.31 252 SER A CA 1
ATOM 2026 C C . SER A 1 252 ? 19.703 -5.953 6.98 1 95.31 252 SER A C 1
ATOM 2028 O O . SER A 1 252 ? 19.125 -6.852 6.371 1 95.31 252 SER A O 1
ATOM 2030 N N . GLU A 1 253 ? 20.812 -6.176 7.68 1 95.62 253 GLU A N 1
ATOM 2031 C CA . GLU A 1 253 ? 21.359 -7.52 7.855 1 95.62 253 GLU A CA 1
ATOM 2032 C C . GLU A 1 253 ? 20.406 -8.398 8.68 1 95.62 253 GLU A C 1
ATOM 2034 O O . GLU A 1 253 ? 20.25 -9.586 8.391 1 95.62 253 GLU A O 1
ATOM 2039 N N . SER A 1 254 ? 19.844 -7.797 9.656 1 95.62 254 SER A N 1
ATOM 2040 C CA . SER A 1 254 ? 18.891 -8.531 10.469 1 95.62 254 SER A CA 1
ATOM 2041 C C . SER A 1 254 ? 17.688 -8.977 9.641 1 95.62 254 SER A C 1
ATOM 2043 O O . SER A 1 254 ? 17.219 -10.109 9.773 1 95.62 254 SER A O 1
ATOM 2045 N N . VAL A 1 255 ? 17.203 -8.148 8.805 1 94.81 255 VAL A N 1
ATOM 2046 C CA . VAL A 1 255 ? 16.094 -8.484 7.926 1 94.81 255 VAL A CA 1
ATOM 2047 C C . VAL A 1 255 ? 16.5 -9.602 6.969 1 94.81 255 VAL A C 1
ATOM 2049 O O . VAL A 1 255 ? 15.75 -10.547 6.746 1 94.81 255 VAL A O 1
ATOM 2052 N N . GLN A 1 256 ? 17.703 -9.477 6.426 1 94.94 256 GLN A N 1
ATOM 2053 C CA . GLN A 1 256 ? 18.203 -10.508 5.523 1 94.94 256 GLN A CA 1
ATOM 2054 C C . GLN A 1 256 ? 18.266 -11.867 6.211 1 94.94 256 GLN A C 1
ATOM 2056 O O . GLN A 1 256 ? 17.812 -12.867 5.648 1 94.94 256 GLN A O 1
ATOM 2061 N N . ASP A 1 257 ? 18.75 -11.875 7.41 1 95.62 257 ASP A N 1
ATOM 2062 C CA . ASP A 1 257 ? 18.922 -13.133 8.133 1 95.62 257 ASP A CA 1
ATOM 2063 C C . ASP A 1 257 ? 17.578 -13.781 8.43 1 95.62 257 ASP A C 1
ATOM 2065 O O . ASP A 1 257 ? 17.406 -14.992 8.266 1 95.62 257 ASP A O 1
ATOM 2069 N N . THR A 1 258 ? 16.656 -13.047 8.875 1 94.5 258 THR A N 1
ATOM 2070 C CA . THR A 1 258 ? 15.344 -13.586 9.203 1 94.5 258 THR A CA 1
ATOM 2071 C C . THR A 1 258 ? 14.625 -14.055 7.941 1 94.5 258 THR A C 1
ATOM 2073 O O . THR A 1 258 ? 13.945 -15.086 7.953 1 94.5 258 THR A O 1
ATOM 2076 N N . ARG A 1 259 ? 14.758 -13.344 6.863 1 92.75 259 ARG A N 1
ATOM 2077 C CA . ARG A 1 259 ? 14.125 -13.719 5.605 1 92.75 259 ARG A CA 1
ATOM 2078 C C . ARG A 1 259 ? 14.758 -14.992 5.043 1 92.75 259 ARG A C 1
ATOM 2080 O O . ARG A 1 259 ? 14.062 -15.82 4.449 1 92.75 259 ARG A O 1
ATOM 2087 N N . LEU A 1 260 ? 16.078 -15.125 5.203 1 93.88 260 LEU A N 1
ATOM 2088 C CA . LEU A 1 260 ? 16.75 -16.344 4.746 1 93.88 260 LEU A CA 1
ATOM 2089 C C . LEU A 1 260 ? 16.328 -17.547 5.578 1 93.88 260 LEU A C 1
ATOM 2091 O O . LEU A 1 260 ? 16.219 -18.656 5.055 1 93.88 260 LEU A O 1
ATOM 2095 N N . ALA A 1 261 ? 16.078 -17.328 6.828 1 94.56 261 ALA A N 1
ATOM 2096 C CA . ALA A 1 261 ? 15.57 -18.406 7.668 1 94.56 261 ALA A CA 1
ATOM 2097 C C . ALA A 1 261 ? 14.188 -18.859 7.203 1 94.56 261 ALA A C 1
ATOM 2099 O O . ALA A 1 261 ? 13.906 -20.047 7.156 1 94.56 261 ALA A O 1
ATOM 2100 N N . VAL A 1 262 ? 13.391 -17.938 6.863 1 91.81 262 VAL A N 1
ATOM 2101 C CA . VAL A 1 262 ? 12.07 -18.25 6.324 1 91.81 262 VAL A CA 1
ATOM 2102 C C . VAL A 1 262 ? 12.211 -18.984 4.996 1 91.81 262 VAL A C 1
ATOM 2104 O O . VAL A 1 262 ? 11.539 -19.984 4.762 1 91.81 262 VAL A O 1
ATOM 2107 N N . SER A 1 263 ? 13.109 -18.438 4.16 1 91.25 263 SER A N 1
ATOM 2108 C CA . SER A 1 263 ? 13.328 -19.047 2.852 1 91.25 263 SER A CA 1
ATOM 2109 C C . SER A 1 263 ? 13.789 -20.5 2.984 1 91.25 263 SER A C 1
ATOM 2111 O O . SER A 1 263 ? 13.273 -21.375 2.303 1 91.25 263 SER A O 1
ATOM 2113 N N . LYS A 1 264 ? 14.695 -20.734 3.869 1 93.19 264 LYS A N 1
ATOM 2114 C CA . LYS A 1 264 ? 15.203 -22.094 4.094 1 93.19 264 LYS A CA 1
ATOM 2115 C C . LYS A 1 264 ? 14.086 -23.031 4.535 1 93.19 264 LYS A C 1
ATOM 2117 O O . LYS A 1 264 ? 13.984 -24.156 4.039 1 93.19 264 LYS A O 1
ATOM 2122 N N . THR A 1 265 ? 13.32 -22.609 5.438 1 90.69 265 THR A N 1
ATOM 2123 C CA . THR A 1 265 ? 12.227 -23.406 5.953 1 90.69 265 THR A CA 1
ATOM 2124 C C . THR A 1 265 ? 11.172 -23.641 4.875 1 90.69 265 THR A C 1
ATOM 2126 O O . THR A 1 265 ? 10.688 -24.766 4.707 1 90.69 265 THR A O 1
ATOM 2129 N N . TRP A 1 266 ? 10.852 -22.641 4.129 1 87.81 266 TRP A N 1
ATOM 2130 C CA . TRP A 1 266 ? 9.859 -22.75 3.057 1 87.81 266 TRP A CA 1
ATOM 2131 C C . TRP A 1 266 ? 10.352 -23.688 1.96 1 87.81 266 TRP A C 1
ATOM 2133 O O . TRP A 1 266 ? 9.594 -24.531 1.474 1 87.81 266 TRP A O 1
ATOM 2143 N N . LEU A 1 267 ? 11.586 -23.531 1.562 1 89.62 267 LEU A N 1
ATOM 2144 C CA . LEU A 1 267 ? 12.148 -24.375 0.512 1 89.62 267 LEU A CA 1
ATOM 2145 C C . LEU A 1 267 ? 12.203 -25.828 0.954 1 89.62 267 LEU A C 1
ATOM 2147 O O . LEU A 1 267 ? 11.922 -26.734 0.163 1 89.62 267 LEU A O 1
ATOM 2151 N N . SER A 1 268 ? 12.547 -26 2.213 1 90.19 268 SER A N 1
ATOM 2152 C CA . SER A 1 268 ? 12.539 -27.359 2.744 1 90.19 268 SER A CA 1
ATOM 2153 C C . SER A 1 268 ? 11.148 -27.984 2.678 1 90.19 268 SER A C 1
ATOM 2155 O O . SER A 1 268 ? 10.992 -29.125 2.27 1 90.19 268 SER A O 1
ATOM 2157 N N . TYR A 1 269 ? 10.219 -27.234 3.006 1 85.81 269 TYR A N 1
ATOM 2158 C CA . TYR A 1 269 ? 8.844 -27.703 2.939 1 85.81 269 TYR A CA 1
ATOM 2159 C C . TYR A 1 269 ? 8.43 -28 1.501 1 85.81 269 TYR A C 1
ATOM 2161 O O . TYR A 1 269 ? 7.844 -29.047 1.215 1 85.81 269 TYR A O 1
ATOM 2169 N N . ALA A 1 270 ? 8.727 -27.031 0.625 1 84.06 270 ALA A N 1
ATOM 2170 C CA . ALA A 1 270 ? 8.352 -27.188 -0.778 1 84.06 270 ALA A CA 1
ATOM 2171 C C . ALA A 1 270 ? 8.969 -28.453 -1.37 1 84.06 270 ALA A C 1
ATOM 2173 O O . ALA A 1 270 ? 8.305 -29.188 -2.107 1 84.06 270 ALA A O 1
ATOM 2174 N N . GLN A 1 271 ? 10.141 -28.734 -1.012 1 86.5 271 GLN A N 1
ATOM 2175 C CA . GLN A 1 271 ? 10.82 -29.906 -1.552 1 86.5 271 GLN A CA 1
ATOM 2176 C C . GLN A 1 271 ? 10.281 -31.203 -0.935 1 86.5 271 GLN A C 1
ATOM 2178 O O . GLN A 1 271 ? 10.125 -32.219 -1.625 1 86.5 271 GLN A O 1
ATOM 2183 N N . VAL A 1 272 ? 9.984 -31.172 0.335 1 85.25 272 VAL A N 1
ATOM 2184 C CA . VAL A 1 272 ? 9.383 -32.344 0.967 1 85.25 272 VAL A CA 1
ATOM 2185 C C . VAL A 1 272 ? 8.016 -32.625 0.344 1 85.25 272 VAL A C 1
ATOM 2187 O O . VAL A 1 272 ? 7.672 -33.781 0.088 1 85.25 272 VAL A O 1
ATOM 2190 N N . PHE A 1 273 ? 7.348 -31.594 0.114 1 80.88 273 PHE A N 1
ATOM 2191 C CA . PHE A 1 273 ? 6.074 -31.719 -0.578 1 80.88 273 PHE A CA 1
ATOM 2192 C C . PHE A 1 273 ? 6.273 -32.281 -1.977 1 80.88 273 PHE A C 1
ATOM 2194 O O . PHE A 1 273 ? 5.523 -33.188 -2.406 1 80.88 273 PHE A O 1
ATOM 2201 N N . GLY A 1 274 ? 7.27 -31.734 -2.688 1 82.19 274 GLY A N 1
ATOM 2202 C CA . GLY A 1 274 ? 7.594 -32.25 -4.004 1 82.19 274 GLY A CA 1
ATOM 2203 C C . GLY A 1 274 ? 7.973 -33.719 -3.992 1 82.19 274 GLY A C 1
ATOM 2204 O O . GLY A 1 274 ? 7.527 -34.5 -4.848 1 82.19 274 GLY A O 1
ATOM 2205 N N . VAL A 1 275 ? 8.664 -34.125 -2.986 1 86.5 275 VAL A N 1
ATOM 2206 C CA . VAL A 1 275 ? 9.102 -35.5 -2.842 1 86.5 275 VAL A CA 1
ATOM 2207 C C . VAL A 1 275 ? 7.891 -36.406 -2.592 1 86.5 275 VAL A C 1
ATOM 2209 O O . VAL A 1 275 ? 7.762 -37.469 -3.205 1 86.5 275 VAL A O 1
ATOM 2212 N N . THR A 1 276 ? 7.059 -35.938 -1.729 1 82.38 276 THR A N 1
ATOM 2213 C CA . THR A 1 276 ? 5.887 -36.75 -1.398 1 82.38 276 THR A CA 1
ATOM 2214 C C . THR A 1 276 ? 4.977 -36.906 -2.613 1 82.38 276 THR A C 1
ATOM 2216 O O . THR A 1 276 ? 4.43 -38 -2.854 1 82.38 276 THR A O 1
ATOM 2219 N N . SER A 1 277 ? 4.832 -35.875 -3.383 1 79.62 277 SER A N 1
ATOM 2220 C CA . SER A 1 277 ? 4.02 -35.938 -4.59 1 79.62 277 SER A CA 1
ATOM 2221 C C . SER A 1 277 ? 4.633 -36.875 -5.629 1 79.62 277 SER A C 1
ATOM 2223 O O . SER A 1 277 ? 3.938 -37.688 -6.207 1 79.62 277 SER A O 1
ATOM 2225 N N . ARG A 1 278 ? 5.895 -36.719 -5.863 1 85.44 278 ARG A N 1
ATOM 2226 C CA . ARG A 1 278 ? 6.578 -37.594 -6.832 1 85.44 278 ARG A CA 1
ATOM 2227 C C . ARG A 1 278 ? 6.633 -39.031 -6.344 1 85.44 278 ARG A C 1
ATOM 2229 O O . ARG A 1 278 ? 6.633 -39.969 -7.148 1 85.44 278 ARG A O 1
ATOM 2236 N N . PHE A 1 279 ? 6.617 -39.125 -5.047 1 86.69 279 PHE A N 1
ATOM 2237 C CA . PHE A 1 279 ? 6.605 -40.469 -4.469 1 86.69 279 PHE A CA 1
ATOM 2238 C C . PHE A 1 279 ? 5.312 -41.188 -4.824 1 86.69 279 PHE A C 1
ATOM 2240 O O . PHE A 1 279 ? 5.316 -42.406 -5.043 1 86.69 279 PHE A O 1
ATOM 2247 N N . SER A 1 280 ? 4.234 -40.469 -4.824 1 84.94 280 SER A N 1
ATOM 2248 C CA . SER A 1 280 ? 2.979 -41.062 -5.27 1 84.94 280 SER A CA 1
ATOM 2249 C C . SER A 1 280 ? 3.094 -41.594 -6.695 1 84.94 280 SER A C 1
ATOM 2251 O O . SER A 1 280 ? 2.652 -42.688 -6.992 1 84.94 280 SER A O 1
ATOM 2253 N N . SER A 1 281 ? 3.66 -40.781 -7.562 1 88 281 SER A N 1
ATOM 2254 C CA . SER A 1 281 ? 3.865 -41.219 -8.938 1 88 281 SER A CA 1
ATOM 2255 C C . SER A 1 281 ? 4.785 -42.438 -9.016 1 88 281 SER A C 1
ATOM 2257 O O . SER A 1 281 ? 4.582 -43.312 -9.844 1 88 281 SER A O 1
ATOM 2259 N N . PHE A 1 282 ? 5.758 -42.438 -8.188 1 89.62 282 PHE A N 1
ATOM 2260 C CA . PHE A 1 282 ? 6.688 -43.562 -8.125 1 89.62 282 PHE A CA 1
ATOM 2261 C C . PHE A 1 282 ? 5.969 -44.844 -7.707 1 89.62 282 PHE A C 1
ATOM 2263 O O . PHE A 1 282 ? 6.176 -45.875 -8.305 1 89.62 282 PHE A O 1
ATOM 2270 N N . LEU A 1 283 ? 5.148 -44.688 -6.672 1 88.25 283 LEU A N 1
ATOM 2271 C CA . LEU A 1 283 ? 4.41 -45.844 -6.188 1 88.25 283 LEU A CA 1
ATOM 2272 C C . LEU A 1 283 ? 3.492 -46.406 -7.27 1 88.25 283 LEU A C 1
ATOM 2274 O O . LEU A 1 283 ? 3.408 -47.625 -7.457 1 88.25 283 LEU A O 1
ATOM 2278 N N . VAL A 1 284 ? 2.865 -45.5 -7.938 1 88.38 284 VAL A N 1
ATOM 2279 C CA . VAL A 1 284 ? 1.943 -45.938 -8.992 1 88.38 284 VAL A CA 1
ATOM 2280 C C . VAL A 1 284 ? 2.713 -46.656 -10.094 1 88.38 284 VAL A C 1
ATOM 2282 O O . VAL A 1 284 ? 2.281 -47.688 -10.586 1 88.38 284 VAL A O 1
ATOM 2285 N N . LEU A 1 285 ? 3.789 -46.062 -10.453 1 90.12 285 LEU A N 1
ATOM 2286 C CA . LEU A 1 285 ? 4.547 -46.656 -11.562 1 90.12 285 LEU A CA 1
ATOM 2287 C C . LEU A 1 285 ? 5.199 -47.969 -11.156 1 90.12 285 LEU A C 1
ATOM 2289 O O . LEU A 1 285 ? 5.113 -48.938 -11.891 1 90.12 285 LEU A O 1
ATOM 2293 N N . SER A 1 286 ? 5.859 -48.031 -10 1 89.62 286 SER A N 1
ATOM 2294 C CA . SER A 1 286 ? 6.613 -49.219 -9.578 1 89.62 286 SER A CA 1
ATOM 2295 C C . SER A 1 286 ? 5.684 -50.375 -9.211 1 89.62 286 SER A C 1
ATOM 2297 O O . SER A 1 286 ? 5.809 -51.469 -9.75 1 89.62 286 SER A O 1
ATOM 2299 N N . VAL A 1 287 ? 4.773 -50.031 -8.375 1 88.75 287 VAL A N 1
ATOM 2300 C CA . VAL A 1 287 ? 3.85 -51.094 -7.949 1 88.75 287 VAL A CA 1
ATOM 2301 C C . VAL A 1 287 ? 2.896 -51.438 -9.094 1 88.75 287 VAL A C 1
ATOM 2303 O O . VAL A 1 287 ? 2.531 -52.594 -9.266 1 88.75 287 VAL A O 1
ATOM 2306 N N . GLY A 1 288 ? 2.486 -50.406 -9.812 1 89.69 288 GLY A N 1
ATOM 2307 C CA . GLY A 1 288 ? 1.604 -50.656 -10.938 1 89.69 288 GLY A CA 1
ATOM 2308 C C . GLY A 1 288 ? 2.23 -51.531 -12.008 1 89.69 288 GLY A C 1
ATOM 2309 O O . GLY A 1 288 ? 1.583 -52.438 -12.523 1 89.69 288 GLY A O 1
ATOM 2310 N N . ALA A 1 289 ? 3.453 -51.219 -12.32 1 88.56 289 ALA A N 1
ATOM 2311 C CA . ALA A 1 289 ? 4.156 -52.031 -13.305 1 88.56 289 ALA A CA 1
ATOM 2312 C C . ALA A 1 289 ? 4.273 -53.469 -12.844 1 88.56 289 ALA A C 1
ATOM 2314 O O . ALA A 1 289 ? 4.035 -54.406 -13.625 1 88.56 289 ALA A O 1
ATOM 2315 N N . PHE A 1 290 ? 4.629 -53.656 -11.633 1 87 290 PHE A N 1
ATOM 2316 C CA . PHE A 1 290 ? 4.734 -55 -11.078 1 87 290 PHE A CA 1
ATOM 2317 C C . PHE A 1 290 ? 3.383 -55.719 -11.102 1 87 290 PHE A C 1
ATOM 2319 O O . PHE A 1 290 ? 3.307 -56.906 -11.398 1 87 290 PHE A O 1
ATOM 2326 N N . TRP A 1 291 ? 2.396 -55 -10.844 1 87.94 291 TRP A N 1
ATOM 2327 C CA . TRP A 1 291 ? 1.034 -55.531 -10.805 1 87.94 291 TRP A CA 1
ATOM 2328 C C . TRP A 1 291 ? 0.589 -55.969 -12.195 1 87.94 291 TRP A C 1
ATOM 2330 O O . TRP A 1 291 ? -0.05 -57.031 -12.336 1 87.94 291 TRP A O 1
ATOM 2340 N N . VAL A 1 292 ? 0.916 -55.25 -13.203 1 86 292 VAL A N 1
ATOM 2341 C CA . VAL A 1 292 ? 0.495 -55.562 -14.57 1 86 292 VAL A CA 1
ATOM 2342 C C . VAL A 1 292 ? 1.288 -56.75 -15.094 1 86 292 VAL A C 1
ATOM 2344 O O . VAL A 1 292 ? 0.737 -57.625 -15.773 1 86 292 VAL A O 1
ATOM 2347 N N . ILE A 1 293 ? 2.537 -56.875 -14.781 1 83.25 293 ILE A N 1
ATOM 2348 C CA . ILE A 1 293 ? 3.41 -57.906 -15.32 1 83.25 293 ILE A CA 1
ATOM 2349 C C . ILE A 1 293 ? 3.199 -59.219 -14.562 1 83.25 293 ILE A C 1
ATOM 2351 O O . ILE A 1 293 ? 3.064 -60.281 -15.172 1 83.25 293 ILE A O 1
ATOM 2355 N N . ASN A 1 294 ? 3.199 -59.125 -13.203 1 84 294 ASN A N 1
ATOM 2356 C CA . ASN A 1 294 ? 3.195 -60.344 -12.398 1 84 294 ASN A CA 1
ATOM 2357 C C . ASN A 1 294 ? 1.817 -60.625 -11.805 1 84 294 ASN A C 1
ATOM 2359 O O . ASN A 1 294 ? 1.584 -61.688 -11.234 1 84 294 ASN A O 1
ATOM 2363 N N . GLY A 1 295 ? 0.921 -59.781 -11.961 1 83.12 295 GLY A N 1
ATOM 2364 C CA . GLY A 1 295 ? -0.369 -59.938 -11.312 1 83.12 295 GLY A CA 1
ATOM 2365 C C . GLY A 1 295 ? -0.462 -59.219 -9.977 1 83.12 295 GLY A C 1
ATOM 2366 O O . GLY A 1 295 ? 0.501 -58.594 -9.539 1 83.12 295 GLY A O 1
ATOM 2367 N N . PRO A 1 296 ? -1.612 -59.156 -9.383 1 82 296 PRO A N 1
ATOM 2368 C CA . PRO A 1 296 ? -1.823 -58.406 -8.141 1 82 296 PRO A CA 1
ATOM 2369 C C . PRO A 1 296 ? -0.964 -58.938 -6.988 1 82 296 PRO A C 1
ATOM 2371 O O . PRO A 1 296 ? -0.897 -60.125 -6.758 1 82 296 PRO A O 1
ATOM 2374 N N . PRO A 1 297 ? -0.168 -57.938 -6.512 1 74.38 297 PRO A N 1
ATOM 2375 C CA . PRO A 1 297 ? 0.673 -58.375 -5.395 1 74.38 297 PRO A CA 1
ATOM 2376 C C . PRO A 1 297 ? -0.113 -58.562 -4.098 1 74.38 297 PRO A C 1
ATOM 2378 O O . PRO A 1 297 ? -1.135 -57.906 -3.896 1 74.38 297 PRO A O 1
ATOM 2381 N N . LEU A 1 298 ? 0.478 -59.531 -3.334 1 71.25 298 LEU A N 1
ATOM 2382 C CA . LEU A 1 298 ? 0.049 -59.719 -1.951 1 71.25 298 LEU A CA 1
ATOM 2383 C C . LEU A 1 298 ? -1.437 -60.062 -1.883 1 71.25 298 LEU A C 1
ATOM 2385 O O . LEU A 1 298 ? -1.917 -60.906 -2.617 1 71.25 298 LEU A O 1
ATOM 2389 N N . PHE A 1 299 ? -2.262 -59.062 -1.072 1 69.31 299 PHE A N 1
ATOM 2390 C CA . PHE A 1 299 ? -3.652 -59.344 -0.721 1 69.31 299 PHE A CA 1
ATOM 2391 C C . PHE A 1 299 ? -4.594 -58.719 -1.751 1 69.31 299 PHE A C 1
ATOM 2393 O O . PHE A 1 299 ? -5.816 -58.781 -1.598 1 69.31 299 PHE A O 1
ATOM 2400 N N . PHE A 1 300 ? -3.998 -58.281 -2.885 1 73.88 300 PHE A N 1
ATOM 2401 C CA . PHE A 1 300 ? -4.863 -57.625 -3.873 1 73.88 300 PHE A CA 1
ATOM 2402 C C . PHE A 1 300 ? -5.324 -58.656 -4.918 1 73.88 300 PHE A C 1
ATOM 2404 O O . PHE A 1 300 ? -4.609 -59.625 -5.215 1 73.88 300 PHE A O 1
ATOM 2411 N N . THR A 1 301 ? -6.598 -58.562 -5.293 1 76.06 301 THR A N 1
ATOM 2412 C CA . THR A 1 301 ? -7.184 -59.594 -6.137 1 76.06 301 THR A CA 1
ATOM 2413 C C . THR A 1 301 ? -7.469 -59.031 -7.535 1 76.06 301 THR A C 1
ATOM 2415 O O . THR A 1 301 ? -7.449 -59.781 -8.516 1 76.06 301 THR A O 1
ATOM 2418 N N . GLN A 1 302 ? -7.578 -57.781 -7.656 1 81.5 302 GLN A N 1
ATOM 2419 C CA . GLN A 1 302 ? -8.023 -57.25 -8.953 1 81.5 302 GLN A CA 1
ATOM 2420 C C . GLN A 1 302 ? -6.836 -57 -9.875 1 81.5 302 GLN A C 1
ATOM 2422 O O . GLN A 1 302 ? -5.781 -56.531 -9.438 1 81.5 302 GLN A O 1
ATOM 2427 N N . SER A 1 303 ? -6.988 -57.5 -11.094 1 84.88 303 SER A N 1
ATOM 2428 C CA . SER A 1 303 ? -5.926 -57.281 -12.07 1 84.88 303 SER A CA 1
ATOM 2429 C C . SER A 1 303 ? -5.871 -55.844 -12.539 1 84.88 303 SER A C 1
ATOM 2431 O O . SER A 1 303 ? -6.859 -55.125 -12.43 1 84.88 303 SER A O 1
ATOM 2433 N N . LEU A 1 304 ? -4.738 -55.406 -12.883 1 88.19 304 LEU A N 1
ATOM 2434 C CA . LEU A 1 304 ? -4.516 -54.062 -13.367 1 88.19 304 LEU A CA 1
ATOM 2435 C C . LEU A 1 304 ? -4.078 -54.062 -14.828 1 88.19 304 LEU A C 1
ATOM 2437 O O . LEU A 1 304 ? -3.211 -54.844 -15.219 1 88.19 304 LEU A O 1
ATOM 2441 N N . THR A 1 305 ? -4.809 -53.281 -15.633 1 87.75 305 THR A N 1
ATOM 2442 C CA . THR A 1 305 ? -4.453 -53.188 -17.047 1 87.75 305 THR A CA 1
ATOM 2443 C C . THR A 1 305 ? -3.498 -52.031 -17.281 1 87.75 305 THR A C 1
ATOM 2445 O O . THR A 1 305 ? -3.324 -51.188 -16.422 1 87.75 305 THR A O 1
ATOM 2448 N N . THR A 1 306 ? -2.812 -52.094 -18.484 1 87.94 306 THR A N 1
ATOM 2449 C CA . THR A 1 306 ? -1.894 -51 -18.844 1 87.94 306 THR A CA 1
ATOM 2450 C C . THR A 1 306 ? -2.641 -49.688 -18.984 1 87.94 306 THR A C 1
ATOM 2452 O O . THR A 1 306 ? -2.104 -48.625 -18.672 1 87.94 306 THR A O 1
ATOM 2455 N N . GLY A 1 307 ? -3.867 -49.781 -19.469 1 88.12 307 GLY A N 1
ATOM 2456 C CA . GLY A 1 307 ? -4.691 -48.594 -19.594 1 88.12 307 GLY A CA 1
ATOM 2457 C C . GLY A 1 307 ? -5.031 -47.938 -18.25 1 88.12 307 GLY A C 1
ATOM 2458 O O . GLY A 1 307 ? -4.992 -46.719 -18.109 1 88.12 307 GLY A O 1
ATOM 2459 N N . GLU A 1 308 ? -5.375 -48.781 -17.312 1 89.81 308 GLU A N 1
ATOM 2460 C CA . GLU A 1 308 ? -5.652 -48.281 -15.961 1 89.81 308 GLU A CA 1
ATOM 2461 C C . GLU A 1 308 ? -4.418 -47.656 -15.336 1 89.81 308 GLU A C 1
ATOM 2463 O O . GLU A 1 308 ? -4.516 -46.625 -14.68 1 89.81 308 GLU A O 1
ATOM 2468 N N . LEU A 1 309 ? -3.285 -48.281 -15.555 1 89.56 309 LEU A N 1
ATOM 2469 C CA . LEU A 1 309 ? -2.033 -47.719 -15.039 1 89.56 309 LEU A CA 1
ATOM 2470 C C . LEU A 1 309 ? -1.776 -46.312 -15.586 1 89.56 309 LEU A C 1
ATOM 2472 O O . LEU A 1 309 ? -1.308 -45.438 -14.867 1 89.56 309 LEU A O 1
ATOM 2476 N N . ALA A 1 310 ? -2.066 -46.125 -16.828 1 90.5 310 ALA A N 1
ATOM 2477 C CA . ALA A 1 310 ? -1.869 -44.844 -17.469 1 90.5 310 ALA A CA 1
ATOM 2478 C C . ALA A 1 310 ? -2.744 -43.75 -16.828 1 90.5 310 ALA A C 1
ATOM 2480 O O . ALA A 1 310 ? -2.289 -42.656 -16.594 1 90.5 310 ALA A O 1
ATOM 2481 N N . VAL A 1 311 ? -3.947 -44.094 -16.531 1 90.12 311 VAL A N 1
ATOM 2482 C CA . VAL A 1 311 ? -4.863 -43.125 -15.898 1 90.12 311 VAL A CA 1
ATOM 2483 C C . VAL A 1 311 ? -4.379 -42.812 -14.492 1 90.12 311 VAL A C 1
ATOM 2485 O O . VAL A 1 311 ? -4.379 -41.625 -14.094 1 90.12 311 VAL A O 1
ATOM 2488 N N . PHE A 1 312 ? -3.951 -43.781 -13.758 1 90 312 PHE A N 1
ATOM 2489 C CA . PHE A 1 312 ? -3.479 -43.562 -12.391 1 90 312 PHE A CA 1
ATOM 2490 C C . PHE A 1 312 ? -2.219 -42.719 -12.383 1 90 312 PHE A C 1
ATOM 2492 O O . PHE A 1 312 ? -2.064 -41.844 -11.531 1 90 312 PHE A O 1
ATOM 2499 N N . PHE A 1 313 ? -1.366 -42.906 -13.312 1 89.44 313 PHE A N 1
ATOM 2500 C CA . PHE A 1 313 ? -0.113 -42.156 -13.352 1 89.44 313 PHE A CA 1
ATOM 2501 C C . PHE A 1 313 ? -0.366 -40.688 -13.672 1 89.44 313 PHE A C 1
ATOM 2503 O O . PHE A 1 313 ? 0.223 -39.781 -13.055 1 89.44 313 PHE A O 1
ATOM 2510 N N . THR A 1 314 ? -1.217 -40.438 -14.602 1 87.12 314 THR A N 1
ATOM 2511 C CA . THR A 1 314 ? -1.479 -39.062 -15.008 1 87.12 314 THR A CA 1
ATOM 2512 C C . THR A 1 314 ? -2.252 -38.344 -13.93 1 87.12 314 THR A C 1
ATOM 2514 O O . THR A 1 314 ? -2.213 -37.094 -13.867 1 87.12 314 THR A O 1
ATOM 2517 N N . ASN A 1 315 ? -2.939 -39.031 -13.07 1 86.44 315 ASN A N 1
ATOM 2518 C CA . ASN A 1 315 ? -3.711 -38.406 -12 1 86.44 315 ASN A CA 1
ATOM 2519 C C . ASN A 1 315 ? -2.949 -38.406 -10.68 1 86.44 315 ASN A C 1
ATOM 2521 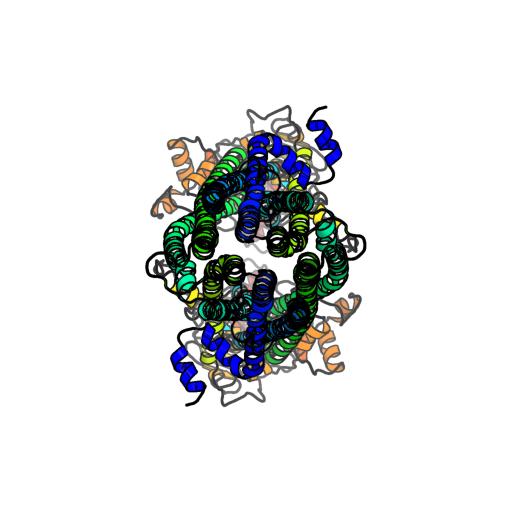O O . ASN A 1 315 ? -3.455 -37.938 -9.664 1 86.44 315 ASN A O 1
ATOM 2525 N N . ALA A 1 316 ? -1.774 -38.938 -10.734 1 81.62 316 ALA A N 1
ATOM 2526 C CA . ALA A 1 316 ? -1.031 -39.156 -9.492 1 81.62 316 ALA A CA 1
ATOM 2527 C C . ALA A 1 316 ? -0.708 -37.812 -8.828 1 81.62 316 ALA A C 1
ATOM 2529 O O . ALA A 1 316 ? -0.601 -37.75 -7.598 1 81.62 316 ALA A O 1
ATOM 2530 N N . THR A 1 317 ? -0.638 -36.75 -9.633 1 72 317 THR A N 1
ATOM 2531 C CA . THR A 1 317 ? -0.212 -35.469 -9.078 1 72 317 THR A CA 1
ATOM 2532 C C . THR A 1 317 ? -1.418 -34.594 -8.734 1 72 317 THR A C 1
ATOM 2534 O O . THR A 1 317 ? -1.264 -33.438 -8.352 1 72 317 THR A O 1
ATOM 2537 N N . LEU A 1 318 ? -2.529 -35.031 -8.883 1 68.88 318 LEU A N 1
ATOM 2538 C CA . LEU A 1 318 ? -3.754 -34.25 -8.773 1 68.88 318 LEU A CA 1
ATOM 2539 C C . LEU A 1 318 ? -3.973 -33.781 -7.336 1 68.88 318 LEU A C 1
ATOM 2541 O O . LEU A 1 318 ? -4.523 -32.719 -7.105 1 68.88 318 LEU A O 1
ATOM 2545 N N . LEU A 1 319 ? -3.502 -34.562 -6.414 1 64.19 319 LEU A N 1
ATOM 2546 C CA . LEU A 1 319 ? -3.799 -34.219 -5.031 1 64.19 319 LEU A CA 1
ATOM 2547 C C . LEU A 1 319 ? -2.842 -33.125 -4.531 1 64.19 319 LEU A C 1
ATOM 2549 O O . LEU A 1 319 ? -3.02 -32.594 -3.436 1 64.19 319 LEU A O 1
ATOM 2553 N N . ILE A 1 320 ? -1.984 -32.719 -5.43 1 66 320 ILE A N 1
ATOM 2554 C CA . ILE A 1 320 ? -0.944 -31.797 -5.023 1 66 320 ILE A CA 1
ATOM 2555 C C . ILE A 1 320 ? -1.513 -30.375 -4.977 1 66 320 ILE A C 1
ATOM 2557 O O . ILE A 1 320 ? -1.334 -29.656 -3.99 1 66 320 ILE A O 1
ATOM 2561 N N . GLN A 1 321 ? -2.291 -30.016 -5.941 1 68.06 321 GLN A N 1
ATOM 2562 C CA . GLN A 1 321 ? -2.723 -28.641 -6.102 1 68.06 321 GLN A CA 1
ATOM 2563 C C . GLN A 1 321 ? -3.699 -28.234 -5 1 68.06 321 GLN A C 1
ATOM 2565 O O . GLN A 1 321 ? -3.531 -27.188 -4.359 1 68.06 321 GLN A O 1
ATOM 2570 N N . PRO A 1 322 ? -4.691 -29.062 -4.656 1 64.44 322 PRO A N 1
ATOM 2571 C CA . PRO A 1 322 ? -5.633 -28.703 -3.596 1 64.44 322 PRO A CA 1
ATOM 2572 C C . PRO A 1 322 ? -4.953 -28.531 -2.238 1 64.44 322 PRO A C 1
ATOM 2574 O O . PRO A 1 322 ? -5.336 -27.656 -1.458 1 64.44 322 PRO A O 1
ATOM 2577 N N . ALA A 1 323 ? -3.908 -29.203 -2.047 1 64.31 323 ALA A N 1
ATOM 2578 C CA . ALA A 1 323 ? -3.227 -29.141 -0.756 1 64.31 323 ALA A CA 1
ATOM 2579 C C . ALA A 1 323 ? -2.469 -27.812 -0.613 1 64.31 323 ALA A C 1
ATOM 2581 O O . ALA A 1 323 ? -2.43 -27.234 0.471 1 64.31 323 ALA A O 1
ATOM 2582 N N . THR A 1 324 ? -1.96 -27.344 -1.699 1 65.69 324 THR A N 1
ATOM 2583 C CA . THR A 1 324 ? -1.187 -26.109 -1.642 1 65.69 324 THR A CA 1
ATOM 2584 C C . THR A 1 324 ? -2.107 -24.891 -1.636 1 65.69 324 THR A C 1
ATOM 2586 O O . THR A 1 324 ? -1.766 -23.844 -1.074 1 65.69 324 THR A O 1
ATOM 2589 N N . SER A 1 325 ? -3.275 -25.125 -2.232 1 74.5 325 SER A N 1
ATOM 2590 C CA . SER A 1 325 ? -4.211 -24.016 -2.332 1 74.5 325 SER A CA 1
ATOM 2591 C C . SER A 1 325 ? -4.914 -23.766 -1.003 1 74.5 325 SER A C 1
ATOM 2593 O O . SER A 1 325 ? -5.375 -22.656 -0.736 1 74.5 325 SER A O 1
ATOM 2595 N N . LEU A 1 326 ? -5.031 -24.75 -0.171 1 71.19 326 LEU A N 1
ATOM 2596 C CA . LEU A 1 326 ? -5.77 -24.641 1.084 1 71.19 326 LEU A CA 1
ATOM 2597 C C . LEU A 1 326 ? -5.191 -23.547 1.973 1 71.19 326 LEU A C 1
ATOM 2599 O O . LEU A 1 326 ? -5.938 -22.781 2.588 1 71.19 326 LEU A O 1
ATOM 2603 N N . ARG A 1 327 ? -3.98 -23.516 1.941 1 65.44 327 ARG A N 1
ATOM 2604 C CA . ARG A 1 327 ? -3.342 -22.5 2.775 1 65.44 327 ARG A CA 1
ATOM 2605 C C . ARG A 1 327 ? -3.689 -21.094 2.295 1 65.44 327 ARG A C 1
ATOM 2607 O O . ARG A 1 327 ? -4.012 -20.219 3.1 1 65.44 327 ARG A O 1
ATOM 2614 N N . SER A 1 328 ? -3.512 -20.984 1.041 1 74.81 328 SER A N 1
ATOM 2615 C CA . SER A 1 328 ? -3.816 -19.672 0.486 1 74.81 328 SER A CA 1
ATOM 2616 C C . SER A 1 328 ? -5.262 -19.281 0.764 1 74.81 328 SER A C 1
ATOM 2618 O O . SER A 1 328 ? -5.551 -18.109 1.05 1 74.81 328 SER A O 1
ATOM 2620 N N . TYR A 1 329 ? -6.18 -20.297 0.818 1 79.56 329 TYR A N 1
ATOM 2621 C CA . TYR A 1 329 ? -7.59 -20.016 1.094 1 79.56 329 TYR A CA 1
ATOM 2622 C C . TYR A 1 329 ? -7.785 -19.578 2.539 1 79.56 329 TYR A C 1
ATOM 2624 O O . TYR A 1 329 ? -8.555 -18.656 2.811 1 79.56 329 TYR A O 1
ATOM 2632 N N . VAL A 1 330 ? -7.035 -20.188 3.385 1 75.56 330 VAL A N 1
ATOM 2633 C CA . VAL A 1 330 ? -7.16 -19.875 4.805 1 75.56 330 VAL A CA 1
ATOM 2634 C C . VAL A 1 330 ? -6.641 -18.469 5.074 1 75.56 330 VAL A C 1
ATOM 2636 O O . VAL A 1 330 ? -7.281 -17.688 5.785 1 75.56 330 VAL A O 1
ATOM 2639 N N . ASP A 1 331 ? -5.566 -18.141 4.48 1 73.38 331 ASP A N 1
ATOM 2640 C CA . ASP A 1 331 ? -4.984 -16.812 4.676 1 73.38 331 ASP A CA 1
ATOM 2641 C C . ASP A 1 331 ? -5.898 -15.727 4.125 1 73.38 331 ASP A C 1
ATOM 2643 O O . ASP A 1 331 ? -6.141 -14.719 4.789 1 73.38 331 ASP A O 1
ATOM 2647 N N . GLU A 1 332 ? -6.379 -15.984 2.963 1 80.62 332 GLU A N 1
ATOM 2648 C CA . GLU A 1 332 ? -7.289 -15.031 2.338 1 80.62 332 GLU A CA 1
ATOM 2649 C C . GLU A 1 332 ? -8.562 -14.859 3.162 1 80.62 332 GLU A C 1
ATOM 2651 O O . GLU A 1 332 ? -9.07 -13.75 3.303 1 80.62 332 GLU A O 1
ATOM 2656 N N . TYR A 1 333 ? -8.977 -15.914 3.734 1 82 333 TYR A N 1
ATOM 2657 C CA . TYR A 1 333 ? -10.188 -15.867 4.555 1 82 333 TYR A CA 1
ATOM 2658 C C . TYR A 1 333 ? -9.945 -15.07 5.828 1 82 333 TYR A C 1
ATOM 2660 O O . TYR A 1 333 ? -10.797 -14.273 6.238 1 82 333 TYR A O 1
ATOM 2668 N N . LYS A 1 334 ? -8.875 -15.32 6.426 1 80.25 334 LYS A N 1
ATOM 2669 C CA . LYS A 1 334 ? -8.562 -14.594 7.656 1 80.25 334 LYS A CA 1
ATOM 2670 C C . LYS A 1 334 ? -8.477 -13.094 7.402 1 80.25 334 LYS A C 1
ATOM 2672 O O . LYS A 1 334 ? -9.023 -12.297 8.172 1 80.25 334 LYS A O 1
ATOM 2677 N N . ASP A 1 335 ? -7.867 -12.727 6.32 1 80.75 335 ASP A N 1
ATOM 2678 C CA . ASP A 1 335 ? -7.754 -11.32 5.953 1 80.75 335 ASP A CA 1
ATOM 2679 C C . ASP A 1 335 ? -9.125 -10.719 5.637 1 80.75 335 ASP A C 1
ATOM 2681 O O . ASP A 1 335 ? -9.438 -9.609 6.066 1 80.75 335 ASP A O 1
ATOM 2685 N N . ALA A 1 336 ? -9.875 -11.477 4.879 1 83.81 336 ALA A N 1
ATOM 2686 C CA . ALA A 1 336 ? -11.211 -11.023 4.512 1 83.81 336 ALA A CA 1
ATOM 2687 C C . ALA A 1 336 ? -12.109 -10.898 5.742 1 83.81 336 ALA A C 1
ATOM 2689 O O . ALA A 1 336 ? -12.938 -9.992 5.828 1 83.81 336 ALA A O 1
ATOM 2690 N N . LYS A 1 337 ? -11.945 -11.805 6.652 1 85.5 337 LYS A N 1
ATOM 2691 C CA . LYS A 1 337 ? -12.742 -11.773 7.875 1 85.5 337 LYS A CA 1
ATOM 2692 C C . LYS A 1 337 ? -12.438 -10.523 8.695 1 85.5 337 LYS A C 1
ATOM 2694 O O . LYS A 1 337 ? -13.352 -9.867 9.195 1 85.5 337 LYS A O 1
ATOM 2699 N N . ALA A 1 338 ? -11.211 -10.195 8.859 1 83.62 338 ALA A N 1
ATOM 2700 C CA . ALA A 1 338 ? -10.828 -8.984 9.578 1 83.62 338 ALA A CA 1
ATOM 2701 C C . ALA A 1 338 ? -11.422 -7.742 8.922 1 83.62 338 ALA A C 1
ATOM 2703 O O . ALA A 1 338 ? -11.93 -6.852 9.602 1 83.62 338 ALA A O 1
ATOM 2704 N N . SER A 1 339 ? -11.312 -7.711 7.578 1 87.5 339 SER A N 1
ATOM 2705 C CA . SER A 1 339 ? -11.875 -6.594 6.828 1 87.5 339 SER A CA 1
ATOM 2706 C C . SER A 1 339 ? -13.391 -6.559 6.938 1 87.5 339 SER A C 1
ATOM 2708 O O . SER A 1 339 ? -13.992 -5.488 7.055 1 87.5 339 SER A O 1
ATOM 2710 N N . ALA A 1 340 ? -13.969 -7.727 6.891 1 87.81 340 ALA A N 1
ATOM 2711 C CA . ALA A 1 340 ? -15.422 -7.828 7.008 1 87.81 340 ALA A CA 1
ATOM 2712 C C . ALA A 1 340 ? -15.898 -7.352 8.375 1 87.81 340 ALA A C 1
ATOM 2714 O O . ALA A 1 340 ? -16.953 -6.723 8.484 1 87.81 340 ALA A O 1
ATOM 2715 N N . ASP A 1 341 ? -15.164 -7.641 9.383 1 86.44 341 ASP A N 1
ATOM 2716 C CA . ASP A 1 341 ? -15.516 -7.219 10.734 1 86.44 341 ASP A CA 1
ATOM 2717 C C . ASP A 1 341 ? -15.547 -5.695 10.836 1 86.44 341 ASP A C 1
ATOM 2719 O O . ASP A 1 341 ? -16.422 -5.133 11.492 1 86.44 341 ASP A O 1
ATOM 2723 N N . ARG A 1 342 ? -14.633 -5.066 10.219 1 85.81 342 ARG A N 1
ATOM 2724 C CA . ARG A 1 342 ? -14.594 -3.607 10.242 1 85.81 342 ARG A CA 1
ATOM 2725 C C . ARG A 1 342 ? -15.789 -3.012 9.508 1 85.81 342 ARG A C 1
ATOM 2727 O O . ARG A 1 342 ? -16.422 -2.08 10 1 85.81 342 ARG A O 1
ATOM 2734 N N . VAL A 1 343 ? -16.047 -3.537 8.367 1 87.94 343 VAL A N 1
ATOM 2735 C CA . VAL A 1 343 ? -17.172 -3.061 7.582 1 87.94 343 VAL A CA 1
ATOM 2736 C C . VAL A 1 343 ? -18.469 -3.314 8.352 1 87.94 343 VAL A C 1
ATOM 2738 O O . VAL A 1 343 ? -19.344 -2.443 8.414 1 87.94 343 VAL A O 1
ATOM 2741 N N . TYR A 1 344 ? -18.562 -4.453 8.891 1 85.69 344 TYR A N 1
ATOM 2742 C CA . TYR A 1 344 ? -19.75 -4.848 9.641 1 85.69 344 TYR A CA 1
ATOM 2743 C C . TYR A 1 344 ? -19.953 -3.945 10.852 1 85.69 344 TYR A C 1
ATOM 2745 O O . TYR A 1 344 ? -21.078 -3.566 11.172 1 85.69 344 TYR A O 1
ATOM 2753 N N . ASN A 1 345 ? -18.922 -3.596 11.5 1 84.06 345 ASN A N 1
ATOM 2754 C CA . ASN A 1 345 ? -19.016 -2.734 12.672 1 84.06 345 ASN A CA 1
ATOM 2755 C C . ASN A 1 345 ? -19.547 -1.351 12.312 1 84.06 345 ASN A C 1
ATOM 2757 O O . ASN A 1 345 ? -20.328 -0.766 13.07 1 84.06 345 ASN A O 1
ATOM 2761 N N . ILE A 1 346 ? -19.125 -0.904 11.242 1 87.19 346 ILE A N 1
ATOM 2762 C CA . ILE A 1 346 ? -19.625 0.394 10.797 1 87.19 346 ILE A CA 1
ATOM 2763 C C . ILE A 1 346 ? -21.125 0.304 10.516 1 87.19 346 ILE A C 1
ATOM 2765 O O . ILE A 1 346 ? -21.891 1.175 10.93 1 87.19 346 ILE A O 1
ATOM 2769 N N . MET A 1 347 ? -21.531 -0.703 9.891 1 84.44 347 MET A N 1
ATOM 2770 C CA . MET A 1 347 ? -22.938 -0.875 9.523 1 84.44 347 MET A CA 1
ATOM 2771 C C . MET A 1 347 ? -23.797 -1.112 10.766 1 84.44 347 MET A C 1
ATOM 2773 O O . MET A 1 347 ? -24.938 -0.637 10.836 1 84.44 347 MET A O 1
ATOM 2777 N N . GLN A 1 348 ? -23.203 -1.796 11.695 1 80 348 GLN A N 1
ATOM 2778 C CA . GLN A 1 348 ? -23.938 -2.066 12.93 1 80 348 GLN A CA 1
ATOM 2779 C C . GLN A 1 348 ? -24.109 -0.798 13.766 1 80 348 GLN A C 1
ATOM 2781 O O . GLN A 1 348 ? -25.172 -0.553 14.32 1 80 348 GLN A O 1
ATOM 2786 N N . VAL A 1 349 ? -23.078 -0.071 13.844 1 79 349 VAL A N 1
ATOM 2787 C CA . VAL A 1 349 ? -23.141 1.166 14.609 1 79 349 VAL A CA 1
ATOM 2788 C C . VAL A 1 349 ? -24.141 2.123 13.984 1 79 349 VAL A C 1
ATOM 2790 O O . VAL A 1 349 ? -24.875 2.812 14.695 1 79 349 VAL A O 1
ATOM 2793 N N . GLN A 1 350 ? -24.188 2.094 12.719 1 78.12 350 GLN A N 1
ATOM 2794 C CA . GLN A 1 350 ? -25.156 2.934 12.023 1 78.12 350 GLN A CA 1
ATOM 2795 C C . GLN A 1 350 ? -26.578 2.549 12.391 1 78.12 350 GLN A C 1
ATOM 2797 O O . GLN A 1 350 ? -27.438 3.418 12.578 1 78.12 350 GLN A O 1
ATOM 2802 N N . THR A 1 351 ? -26.797 1.308 12.469 1 73.31 351 THR A N 1
ATOM 2803 C CA . THR A 1 351 ? -28.125 0.831 12.828 1 73.31 351 THR A CA 1
ATOM 2804 C C . THR A 1 351 ? -28.484 1.241 14.25 1 73.31 351 THR A C 1
ATOM 2806 O O . THR A 1 351 ? -29.641 1.562 14.539 1 73.31 351 THR A O 1
ATOM 2809 N N . ASP A 1 352 ? -27.406 1.377 15 1 69.94 352 ASP A N 1
ATOM 2810 C CA . ASP A 1 352 ? -27.625 1.782 16.391 1 69.94 352 ASP A CA 1
ATOM 2811 C C . ASP A 1 352 ? -27.859 3.285 16.484 1 69.94 352 ASP A C 1
ATOM 2813 O O . ASP A 1 352 ? -28.625 3.738 17.344 1 69.94 352 ASP A O 1
ATOM 2817 N N . ASP A 1 353 ? -27.266 3.965 15.555 1 69.81 353 ASP A N 1
ATOM 2818 C CA . ASP A 1 353 ? -27.359 5.422 15.547 1 69.81 353 ASP A CA 1
ATOM 2819 C C . ASP A 1 353 ? -28.672 5.879 14.93 1 69.81 353 ASP A C 1
ATOM 2821 O O . ASP A 1 353 ? -29.141 6.996 15.18 1 69.81 353 ASP A O 1
ATOM 2825 N N . THR A 1 354 ? -29.234 4.996 14.086 1 71.25 354 THR A N 1
ATOM 2826 C CA . THR A 1 354 ? -30.422 5.398 13.336 1 71.25 354 THR A CA 1
ATOM 2827 C C . THR A 1 354 ? -31.641 5.508 14.25 1 71.25 354 THR A C 1
ATOM 2829 O O . THR A 1 354 ? -32.031 4.523 14.875 1 71.25 354 THR A O 1
ATOM 2832 N N . LYS A 1 355 ? -31.844 6.746 14.695 1 74 355 LYS A N 1
ATOM 2833 C CA . LYS A 1 355 ? -33.031 7.059 15.469 1 74 355 LYS A CA 1
ATOM 2834 C C . LYS A 1 355 ? -34.156 7.52 14.555 1 74 355 LYS A C 1
ATOM 2836 O O . LYS A 1 355 ? -33.938 8.219 13.57 1 74 355 LYS A O 1
ATOM 2841 N N . LYS A 1 356 ? -35.281 6.938 14.711 1 77.31 356 LYS A N 1
ATOM 2842 C CA . LYS A 1 356 ? -36.469 7.406 13.992 1 77.31 356 LYS A CA 1
ATOM 2843 C C . LYS A 1 356 ? -37.094 8.617 14.68 1 77.31 356 LYS A C 1
ATOM 2845 O O . LYS A 1 356 ? -37.281 8.617 15.898 1 77.31 356 LYS A O 1
ATOM 2850 N N . PHE A 1 357 ? -36.969 9.688 13.852 1 82.56 357 PHE A N 1
ATOM 2851 C CA . PHE A 1 357 ? -37.594 10.898 14.383 1 82.56 357 PHE A CA 1
ATOM 2852 C C . PHE A 1 357 ? -39 11.047 13.867 1 82.56 357 PHE A C 1
ATOM 2854 O O . PHE A 1 357 ? -39.281 10.727 12.711 1 82.56 357 PHE A O 1
ATOM 2861 N N . ASP A 1 358 ? -39.875 11.195 14.75 1 77.75 358 ASP A N 1
ATOM 2862 C CA . ASP A 1 358 ? -41.281 11.328 14.359 1 77.75 358 ASP A CA 1
ATOM 2863 C C . ASP A 1 358 ? -41.594 12.719 13.812 1 77.75 358 ASP A C 1
ATOM 2865 O O . ASP A 1 358 ? -42.469 12.891 12.984 1 77.75 358 ASP A O 1
ATOM 2869 N N . ASP A 1 359 ? -40.781 13.711 14.195 1 83.88 359 ASP A N 1
ATOM 2870 C CA . ASP A 1 359 ? -41.094 15.078 13.82 1 83.88 359 ASP A CA 1
ATOM 2871 C C . ASP A 1 359 ? -40 15.672 12.945 1 83.88 359 ASP A C 1
ATOM 2873 O O . ASP A 1 359 ? -38.844 15.219 12.984 1 83.88 359 ASP A O 1
ATOM 2877 N N . ARG A 1 360 ? -40.438 16.609 11.992 1 90.5 360 ARG A N 1
ATOM 2878 C CA . ARG A 1 360 ? -39.531 17.312 11.102 1 90.5 360 ARG A CA 1
ATOM 2879 C C . ARG A 1 360 ? -39.812 18.812 11.141 1 90.5 360 ARG A C 1
ATOM 2881 O O . ARG A 1 360 ? -40.938 19.25 11.398 1 90.5 360 ARG A O 1
ATOM 2888 N N . PHE A 1 361 ? -38.75 19.531 10.992 1 91.19 361 PHE A N 1
ATOM 2889 C CA . PHE A 1 361 ? -38.906 20.969 10.875 1 91.19 361 PHE A CA 1
ATOM 2890 C C . PHE A 1 361 ? -39.344 21.344 9.469 1 91.19 361 PHE A C 1
ATOM 2892 O O . PHE A 1 361 ? -38.719 20.953 8.484 1 91.19 361 PHE A O 1
ATOM 2899 N N . ASN A 1 362 ? -40.438 21.938 9.297 1 89.06 362 ASN A N 1
ATOM 2900 C CA . ASN A 1 362 ? -40.906 22.375 7.984 1 89.06 362 ASN A CA 1
ATOM 2901 C C . ASN A 1 362 ? -40.594 23.844 7.742 1 89.06 362 ASN A C 1
ATOM 2903 O O . ASN A 1 362 ? -40.094 24.219 6.668 1 89.06 362 ASN A O 1
ATOM 2907 N N . GLU A 1 363 ? -40.938 24.688 8.641 1 89 363 GLU A N 1
ATOM 2908 C CA . GLU A 1 363 ? -40.594 26.109 8.617 1 89 363 GLU A CA 1
ATOM 2909 C C . GLU A 1 363 ? -40.125 26.578 9.992 1 89 363 GLU A C 1
ATOM 2911 O O . GLU A 1 363 ? -40.625 26.125 11.023 1 89 363 GLU A O 1
ATOM 2916 N N . ILE A 1 364 ? -39.094 27.422 9.859 1 92.44 364 ILE A N 1
ATOM 2917 C CA . ILE A 1 364 ? -38.625 27.938 11.141 1 92.44 364 ILE A CA 1
ATOM 2918 C C . ILE A 1 364 ? -38.562 29.469 11.078 1 92.44 364 ILE A C 1
ATOM 2920 O O . ILE A 1 364 ? -38.25 30.047 10.031 1 92.44 364 ILE A O 1
ATOM 2924 N N . ASP A 1 365 ? -38.875 30.094 12.195 1 92.69 365 ASP A N 1
ATOM 2925 C CA . ASP A 1 365 ? -38.781 31.562 12.297 1 92.69 365 ASP A CA 1
ATOM 2926 C C . ASP A 1 365 ? -37.375 32 12.656 1 92.69 365 ASP A C 1
ATOM 2928 O O . ASP A 1 365 ? -37 33.156 12.367 1 92.69 365 ASP A O 1
ATOM 2932 N N . GLY A 1 366 ? -36.625 31.141 13.219 1 94 366 GLY A N 1
ATOM 2933 C CA . GLY A 1 366 ? -35.25 31.469 13.539 1 94 366 GLY A CA 1
ATOM 2934 C C . GLY A 1 366 ? -35.062 31.844 15 1 94 366 GLY A C 1
ATOM 2935 O O . GLY A 1 366 ? -34.094 32.531 15.344 1 94 366 GLY A O 1
ATOM 2936 N N . ASP A 1 367 ? -36 31.531 15.891 1 96.44 367 ASP A N 1
ATOM 2937 C CA . ASP A 1 367 ? -35.844 31.688 17.344 1 96.44 367 ASP A CA 1
ATOM 2938 C C . ASP A 1 367 ? -35 30.547 17.938 1 96.44 367 ASP A C 1
ATOM 2940 O O . ASP A 1 367 ? -35.375 29.375 17.812 1 96.44 367 ASP A O 1
ATOM 2944 N N . ILE A 1 368 ? -33.875 30.844 18.547 1 97.5 368 ILE A N 1
ATOM 2945 C CA . ILE A 1 368 ? -33 29.828 19.094 1 97.5 368 ILE A CA 1
ATOM 2946 C C . ILE A 1 368 ? -32.812 30.078 20.594 1 97.5 368 ILE A C 1
ATOM 2948 O O . ILE A 1 368 ? -32.438 31.172 21 1 97.5 368 ILE A O 1
ATOM 2952 N N . ARG A 1 369 ? -32.969 29.031 21.391 1 97.31 369 ARG A N 1
ATOM 2953 C CA . ARG A 1 369 ? -32.844 29.141 22.844 1 97.31 369 ARG A CA 1
ATOM 2954 C C . ARG A 1 369 ? -31.969 28.031 23.406 1 97.31 369 ARG A C 1
ATOM 2956 O O . ARG A 1 369 ? -32.219 26.844 23.141 1 97.31 369 ARG A O 1
ATOM 2963 N N . PHE A 1 370 ? -30.922 28.422 24.031 1 96.81 370 PHE A N 1
ATOM 2964 C CA . PHE A 1 370 ? -30.109 27.5 24.812 1 96.81 370 PHE A CA 1
ATOM 2965 C C . PHE A 1 370 ? -30.516 27.516 26.281 1 96.81 370 PHE A C 1
ATOM 2967 O O . PHE A 1 370 ? -30.516 28.578 26.922 1 96.81 370 PHE A O 1
ATOM 2974 N N . GLU A 1 371 ? -30.875 26.375 26.797 1 96.75 371 GLU A N 1
ATOM 2975 C CA . GLU A 1 371 ? -31.312 26.266 28.188 1 96.75 371 GLU A CA 1
ATOM 2976 C C . GLU A 1 371 ? -30.359 25.391 29 1 96.75 371 GLU A C 1
ATOM 2978 O O . GLU A 1 371 ? -30.469 24.156 28.969 1 96.75 371 GLU A O 1
ATOM 2983 N N . GLU A 1 372 ? -29.453 26.016 29.781 1 94.88 372 GLU A N 1
ATOM 2984 C CA . GLU A 1 372 ? -28.484 25.344 30.656 1 94.88 372 GLU A CA 1
ATOM 2985 C C . GLU A 1 372 ? -27.766 24.234 29.906 1 94.88 372 GLU A C 1
ATOM 2987 O O . GLU A 1 372 ? -27.719 23.094 30.391 1 94.88 372 GLU A O 1
ATOM 2992 N N . VAL A 1 373 ? -27.344 24.578 28.781 1 95.31 373 VAL A N 1
ATOM 2993 C CA . VAL A 1 373 ? -26.75 23.578 27.906 1 95.31 373 VAL A CA 1
ATOM 2994 C C . VAL A 1 373 ? -25.297 23.328 28.328 1 95.31 373 VAL A C 1
ATOM 2996 O O . VAL A 1 373 ? -24.531 24.266 28.516 1 95.31 373 VAL A O 1
ATOM 2999 N N . SER A 1 374 ? -24.938 22.031 28.5 1 93.69 374 SER A N 1
ATOM 3000 C CA . SER A 1 374 ? -23.578 21.625 28.828 1 93.69 374 SER A CA 1
ATOM 3001 C C . SER A 1 374 ? -23.109 20.5 27.906 1 93.69 374 SER A C 1
ATOM 3003 O O . SER A 1 374 ? -23.906 19.703 27.422 1 93.69 374 SER A O 1
ATOM 3005 N N . PHE A 1 375 ? -21.859 20.562 27.562 1 91.62 375 PHE A N 1
ATOM 3006 C CA . PHE A 1 375 ? -21.281 19.531 26.719 1 91.62 375 PHE A CA 1
ATOM 3007 C C . PHE A 1 375 ? -19.812 19.312 27.078 1 91.62 375 PHE A C 1
ATOM 3009 O O . PHE A 1 375 ? -19.109 20.25 27.438 1 91.62 375 PHE A O 1
ATOM 3016 N N . SER A 1 376 ? -19.344 18.062 27.125 1 86.62 376 SER A N 1
ATOM 3017 C CA . SER A 1 376 ? -17.953 17.703 27.344 1 86.62 376 SER A CA 1
ATOM 3018 C C . SER A 1 376 ? -17.438 16.75 26.266 1 86.62 376 SER A C 1
ATOM 3020 O O . SER A 1 376 ? -18.141 15.805 25.891 1 86.62 376 SER A O 1
ATOM 3022 N N . TYR A 1 377 ? -16.328 17.141 25.578 1 76.19 377 TYR A N 1
ATOM 3023 C CA . TYR A 1 377 ? -15.742 16.281 24.562 1 76.19 377 TYR A CA 1
ATOM 3024 C C . TYR A 1 377 ? -15.141 15.031 25.188 1 76.19 377 TYR A C 1
ATOM 3026 O O . TYR A 1 377 ? -14.164 15.117 25.922 1 76.19 377 TYR A O 1
ATOM 3034 N N . SER A 1 378 ? -15.805 14.18 25.734 1 64.06 378 SER A N 1
ATOM 3035 C CA . SER A 1 378 ? -15.227 12.938 26.234 1 64.06 378 SER A CA 1
ATOM 3036 C C . SER A 1 378 ? -14.969 11.945 25.109 1 64.06 378 SER A C 1
ATOM 3038 O O . SER A 1 378 ? -15.727 11.891 24.141 1 64.06 378 SER A O 1
ATOM 3040 N N . PHE A 1 379 ? -13.695 11.594 24.844 1 53.72 379 PHE A N 1
ATOM 3041 C CA . PHE A 1 379 ? -13.328 10.648 23.797 1 53.72 379 PHE A CA 1
ATOM 3042 C C . PHE A 1 379 ? -14.258 9.445 23.797 1 53.72 379 PHE A C 1
ATOM 3044 O O . PHE A 1 379 ? -14.461 8.812 24.844 1 53.72 379 PHE A O 1
ATOM 3051 N N . ASP A 1 380 ? -15.227 9.539 22.969 1 54.25 380 ASP A N 1
ATOM 3052 C CA . ASP A 1 380 ? -16.219 8.477 22.797 1 54.25 380 ASP A CA 1
ATOM 3053 C C . ASP A 1 380 ? -15.539 7.148 22.453 1 54.25 380 ASP A C 1
ATOM 3055 O O . ASP A 1 380 ? -14.836 7.043 21.438 1 54.25 380 ASP A O 1
ATOM 3059 N N . THR A 1 381 ? -15.406 6.215 23.297 1 53.03 381 THR A N 1
ATOM 3060 C CA . THR A 1 381 ? -14.93 4.844 23.188 1 53.03 381 THR A CA 1
ATOM 3061 C C . THR A 1 381 ? -15.766 4.055 22.188 1 53.03 381 THR A C 1
ATOM 3063 O O . THR A 1 381 ? -15.453 2.906 21.875 1 53.03 381 THR A O 1
ATOM 3066 N N . THR A 1 382 ? -16.828 4.656 21.547 1 57.41 382 THR A N 1
ATOM 3067 C CA . THR A 1 382 ? -17.734 3.848 20.734 1 57.41 382 THR A CA 1
ATOM 3068 C C . THR A 1 382 ? -17.391 3.939 19.266 1 57.41 382 THR A C 1
ATOM 3070 O O . THR A 1 382 ? -18.203 3.621 18.391 1 57.41 382 THR A O 1
ATOM 3073 N N . ASP A 1 383 ? -16.281 4.379 18.969 1 61 383 ASP A N 1
ATOM 3074 C CA . ASP A 1 383 ? -15.898 4.41 17.547 1 61 383 ASP A CA 1
ATOM 3075 C C . ASP A 1 383 ? -15.797 3.002 16.969 1 61 383 ASP A C 1
ATOM 3077 O O . ASP A 1 383 ? -15.148 2.131 17.562 1 61 383 ASP A O 1
ATOM 3081 N N . PRO A 1 384 ? -16.625 2.752 15.984 1 62.44 384 PRO A N 1
ATOM 3082 C CA . PRO A 1 384 ? -16.688 1.395 15.438 1 62.44 384 PRO A CA 1
ATOM 3083 C C . PRO A 1 384 ? -15.312 0.839 15.086 1 62.44 384 PRO A C 1
ATOM 3085 O O . PRO A 1 384 ? -15.109 -0.377 15.125 1 62.44 384 PRO A O 1
ATOM 3088 N N . LEU A 1 385 ? -14.414 1.676 14.656 1 64.06 385 LEU A N 1
ATOM 3089 C CA . LEU A 1 385 ? -13.102 1.193 14.227 1 64.06 385 LEU A CA 1
ATOM 3090 C C . LEU A 1 385 ? -12.164 1.044 15.414 1 64.06 385 LEU A C 1
ATOM 3092 O O . LEU A 1 385 ? -11.266 0.197 15.398 1 64.06 385 LEU A O 1
ATOM 3096 N N . SER A 1 386 ? -12.219 1.95 16.359 1 57.91 386 SER A N 1
ATOM 3097 C CA . SER A 1 386 ? -11.383 1.872 17.547 1 57.91 386 SER A CA 1
ATOM 3098 C C . SER A 1 386 ? -11.727 0.648 18.391 1 57.91 386 SER A C 1
ATOM 3100 O O . SER A 1 386 ? -10.852 0.062 19.031 1 57.91 386 SER A O 1
ATOM 3102 N N . GLN A 1 387 ? -12.984 0.248 18.359 1 50.31 387 GLN A N 1
ATOM 3103 C CA . GLN A 1 387 ? -13.422 -0.905 19.141 1 50.31 387 GLN A CA 1
ATOM 3104 C C . GLN A 1 387 ? -12.734 -2.182 18.672 1 50.31 387 GLN A C 1
ATOM 3106 O O . GLN A 1 387 ? -12.445 -3.072 19.469 1 50.31 387 GLN A O 1
ATOM 3111 N N . LEU A 1 388 ? -12.5 -2.172 17.422 1 51.31 388 LEU A N 1
ATOM 3112 C CA . LEU A 1 388 ? -11.891 -3.377 16.875 1 51.31 388 LEU A CA 1
ATOM 3113 C C . LEU A 1 388 ? -10.383 -3.389 17.125 1 51.31 388 LEU A C 1
ATOM 3115 O O . LEU A 1 388 ? -9.805 -4.441 17.391 1 51.31 388 LEU A O 1
ATOM 3119 N N . ASN A 1 389 ? -9.703 -2.215 16.906 1 45.66 389 ASN A N 1
ATOM 3120 C CA . ASN A 1 389 ? -8.273 -2.174 17.156 1 45.66 389 ASN A CA 1
ATOM 3121 C C . ASN A 1 389 ? -7.949 -2.441 18.625 1 45.66 389 ASN A C 1
ATOM 3123 O O . ASN A 1 389 ? -6.926 -3.049 18.938 1 45.66 389 ASN A O 1
ATOM 3127 N N . ASN A 1 390 ? -8.727 -1.85 19.531 1 42.28 390 ASN A N 1
ATOM 3128 C CA . ASN A 1 390 ? -8.516 -2.096 20.953 1 42.28 390 ASN A CA 1
ATOM 3129 C C . ASN A 1 390 ? -8.852 -3.533 21.328 1 42.28 390 ASN A C 1
ATOM 3131 O O . ASN A 1 390 ? -8.547 -3.979 22.438 1 42.28 390 ASN A O 1
ATOM 3135 N N . ALA A 1 391 ? -9.875 -4.168 20.734 1 36.97 391 ALA A N 1
ATOM 3136 C CA . ALA A 1 391 ? -10.18 -5.527 21.172 1 36.97 391 ALA A CA 1
ATOM 3137 C C . ALA A 1 391 ? -8.961 -6.438 21.016 1 36.97 391 ALA A C 1
ATOM 3139 O O . ALA A 1 391 ? -8.852 -7.457 21.703 1 36.97 391 ALA A O 1
ATOM 3140 N N . SER A 1 392 ? -8.195 -6.418 19.953 1 33.84 392 SER A N 1
ATOM 3141 C CA . SER A 1 392 ? -7.039 -7.316 19.922 1 33.84 392 SER A CA 1
ATOM 3142 C C . SER A 1 392 ? -6.023 -6.934 21 1 33.84 392 SER A C 1
ATOM 3144 O O . SER A 1 392 ? -5.234 -7.773 21.438 1 33.84 392 SER A O 1
ATOM 3146 N N . ASP A 1 393 ? -5.43 -5.719 21.016 1 30.98 393 ASP A N 1
ATOM 3147 C CA . ASP A 1 393 ? -4.477 -5.438 22.094 1 30.98 393 ASP A CA 1
ATOM 3148 C C . ASP A 1 393 ? -5.188 -5.254 23.438 1 30.98 393 ASP A C 1
ATOM 3150 O O . ASP A 1 393 ? -5.867 -4.25 23.641 1 30.98 393 ASP A O 1
ATOM 3154 N N . ASP A 1 394 ? -5.676 -6.16 24.016 1 32.16 394 ASP A N 1
ATOM 3155 C CA . ASP A 1 394 ? -6.086 -6.137 25.422 1 32.16 394 ASP A CA 1
ATOM 3156 C C . ASP A 1 394 ? -5.098 -5.34 26.266 1 32.16 394 ASP A C 1
ATOM 3158 O O . ASP A 1 394 ? -5.234 -5.277 27.484 1 32.16 394 ASP A O 1
ATOM 3162 N N . ALA A 1 395 ? -3.721 -5.422 25.891 1 31.03 395 ALA A N 1
ATOM 3163 C CA . ALA A 1 395 ? -2.889 -4.965 27 1 31.03 395 ALA A CA 1
ATOM 3164 C C . ALA A 1 395 ? -3.359 -3.607 27.516 1 31.03 395 ALA A C 1
ATOM 3166 O O . ALA A 1 395 ? -3.717 -3.473 28.688 1 31.03 395 ALA A O 1
ATOM 3167 N N . ASP A 1 396 ? -2.24 -2.574 27.562 1 28.67 396 ASP A N 1
ATOM 3168 C CA . ASP A 1 396 ? -2.096 -1.479 28.516 1 28.67 396 ASP A CA 1
ATOM 3169 C C . ASP A 1 396 ? -3.039 -0.328 28.172 1 28.67 396 ASP A C 1
ATOM 3171 O O . ASP A 1 396 ? -2.703 0.543 27.375 1 28.67 396 ASP A O 1
ATOM 3175 N N . ALA A 1 397 ? -4.238 -0.525 27.922 1 32.41 397 ALA A N 1
ATOM 3176 C CA . ALA A 1 397 ? -5.34 0.43 28.016 1 32.41 397 ALA A CA 1
ATOM 3177 C C . ALA A 1 397 ? -5.152 1.383 29.188 1 32.41 397 ALA A C 1
ATOM 3179 O O . ALA A 1 397 ? -6.004 2.238 29.453 1 32.41 397 ALA A O 1
ATOM 3180 N N . ASP A 1 398 ? -4.391 0.867 30.172 1 29.73 398 ASP A N 1
ATOM 3181 C CA . ASP A 1 398 ? -4.273 1.723 31.359 1 29.73 398 ASP A CA 1
ATOM 3182 C C . ASP A 1 398 ? -3.506 3 31.031 1 29.73 398 ASP A C 1
ATOM 3184 O O . ASP A 1 398 ? -3.01 3.678 31.938 1 29.73 398 ASP A O 1
ATOM 3188 N N . THR A 1 399 ? -2.742 2.91 29.953 1 29 399 THR A N 1
ATOM 3189 C CA . THR A 1 399 ? -1.949 4.133 30 1 29 399 THR A CA 1
ATOM 3190 C C . THR A 1 399 ? -2.852 5.359 30.125 1 29 399 THR A C 1
ATOM 3192 O O . THR A 1 399 ? -3.875 5.449 29.438 1 29 399 THR A O 1
ATOM 3195 N N . ASP A 1 400 ? -2.73 6.027 31.281 1 30.25 400 ASP A N 1
ATOM 3196 C CA . ASP A 1 400 ? -3.057 7.328 31.844 1 30.25 400 ASP A CA 1
ATOM 3197 C C . ASP A 1 400 ? -3.049 8.414 30.781 1 30.25 400 ASP A C 1
ATOM 3199 O O . ASP A 1 400 ? -2.016 9.039 30.516 1 30.25 400 ASP A O 1
ATOM 3203 N N . THR A 1 401 ? -3.211 8.031 29.594 1 33.25 401 THR A N 1
ATOM 3204 C CA . THR A 1 401 ? -3.316 9.234 28.781 1 33.25 401 THR A CA 1
ATOM 3205 C C . THR A 1 401 ? -3.969 10.367 29.562 1 33.25 401 THR A C 1
ATOM 3207 O O . THR A 1 401 ? -5.066 10.203 30.094 1 33.25 401 THR A O 1
ATOM 3210 N N . HIS A 1 402 ? -3.133 11.078 30.328 1 32.44 402 HIS A N 1
ATOM 3211 C CA . HIS A 1 402 ? -3.51 12.344 30.953 1 32.44 402 HIS A CA 1
ATOM 3212 C C . HIS A 1 402 ? -4.734 12.945 30.266 1 32.44 402 HIS A C 1
ATOM 3214 O O . HIS A 1 402 ? -4.719 13.203 29.062 1 32.44 402 HIS A O 1
ATOM 3220 N N . GLN A 1 403 ? -5.855 12.5 30.609 1 34.78 403 GLN A N 1
ATOM 3221 C CA . GLN A 1 403 ? -7.16 13.133 30.422 1 34.78 403 GLN A CA 1
ATOM 3222 C C . GLN A 1 403 ? -7.047 14.648 30.453 1 34.78 403 GLN A C 1
ATOM 3224 O O . GLN A 1 403 ? -6.973 15.25 31.531 1 34.78 403 GLN A O 1
ATOM 3229 N N . ASP A 1 404 ? -6.137 15.25 29.859 1 39.47 404 ASP A N 1
ATOM 3230 C CA . ASP A 1 404 ? -6.363 16.688 29.797 1 39.47 404 ASP A CA 1
ATOM 3231 C C . ASP A 1 404 ? -7.848 17.016 29.938 1 39.47 404 ASP A C 1
ATOM 3233 O O . ASP A 1 404 ? -8.703 16.281 29.453 1 39.47 404 ASP A O 1
ATOM 3237 N N . GLU A 1 405 ? -8.242 17.531 31.062 1 46.47 405 GLU A N 1
ATOM 3238 C CA . GLU A 1 405 ? -9.594 17.984 31.375 1 46.47 405 GLU A CA 1
ATOM 3239 C C . GLU A 1 405 ? -10.344 18.406 30.109 1 46.47 405 GLU A C 1
ATOM 3241 O O . GLU A 1 405 ? -9.883 19.266 29.375 1 46.47 405 GLU A O 1
ATOM 3246 N N . PRO A 1 406 ? -11.164 17.469 29.594 1 57.12 406 PRO A N 1
ATOM 3247 C CA . PRO A 1 406 ? -11.922 17.75 28.375 1 57.12 406 PRO A CA 1
ATOM 3248 C C . PRO A 1 406 ? -12.594 19.125 28.406 1 57.12 406 PRO A C 1
ATOM 3250 O O . PRO A 1 406 ? -12.922 19.641 29.484 1 57.12 406 PRO A O 1
ATOM 3253 N N . PHE A 1 407 ? -12.297 19.938 27.5 1 66.44 407 PHE A N 1
ATOM 3254 C CA . PHE A 1 407 ? -13.023 21.188 27.391 1 66.44 407 PHE A CA 1
ATOM 3255 C C . PHE A 1 407 ? -14.5 21 27.688 1 66.44 407 PHE A C 1
ATOM 3257 O O . PHE A 1 407 ? -15.125 20.062 27.188 1 66.44 407 PHE A O 1
ATOM 3264 N N . ALA A 1 408 ? -14.891 21.656 28.812 1 77.56 408 ALA A N 1
ATOM 3265 C CA . ALA A 1 408 ? -16.297 21.625 29.219 1 77.56 408 ALA A CA 1
ATOM 3266 C C . ALA A 1 408 ? -17.016 22.891 28.75 1 77.56 408 ALA A C 1
ATOM 3268 O O . ALA A 1 408 ? -16.562 24 28.984 1 77.56 408 ALA A O 1
ATOM 3269 N N . PHE A 1 409 ? -18 22.656 27.969 1 87.44 409 PHE A N 1
ATOM 3270 C CA . PHE A 1 409 ? -18.875 23.734 27.516 1 87.44 409 PHE A CA 1
ATOM 3271 C C . PHE A 1 409 ? -20.078 23.859 28.438 1 87.44 409 PHE A C 1
ATOM 3273 O O . PHE A 1 409 ? -20.812 22.891 28.672 1 87.44 409 PHE A O 1
ATOM 3280 N N . GLY A 1 410 ? -20.297 25.125 29.062 1 86.69 410 GLY A N 1
ATOM 3281 C CA . GLY A 1 410 ? -21.547 25.406 29.766 1 86.69 410 GLY A CA 1
ATOM 3282 C C . GLY A 1 410 ? -21.438 25.203 31.266 1 86.69 410 GLY A C 1
ATOM 3283 O O . GLY A 1 410 ? -20.375 24.859 31.766 1 86.69 410 GLY A O 1
ATOM 3284 N N . PRO A 1 411 ? -22.438 25.438 31.781 1 90.88 411 PRO A N 1
ATOM 3285 C CA . PRO A 1 411 ? -23.797 25.609 31.266 1 90.88 411 PRO A CA 1
ATOM 3286 C C . PRO A 1 411 ? -24.031 26.984 30.656 1 90.88 411 PRO A C 1
ATOM 3288 O O . PRO A 1 411 ? -23.656 28 31.25 1 90.88 411 PRO A O 1
ATOM 3291 N N . VAL A 1 412 ? -24.641 27 29.547 1 94.56 412 VAL A N 1
ATOM 3292 C CA . VAL A 1 412 ? -24.875 28.25 28.828 1 94.56 412 VAL A CA 1
ATOM 3293 C C . VAL A 1 412 ? -26.375 28.469 28.641 1 94.56 412 VAL A C 1
ATOM 3295 O O . VAL A 1 412 ? -27.094 27.547 28.266 1 94.56 412 VAL A O 1
ATOM 3298 N N . ASP A 1 413 ? -26.812 29.703 29.062 1 95.19 413 ASP A N 1
ATOM 3299 C CA . ASP A 1 413 ? -28.172 30.156 28.828 1 95.19 413 ASP A CA 1
ATOM 3300 C C . ASP A 1 413 ? -28.203 31.375 27.906 1 95.19 413 ASP A C 1
ATOM 3302 O O . ASP A 1 413 ? -27.562 32.375 28.203 1 95.19 413 ASP A O 1
ATOM 3306 N N . CYS A 1 414 ? -28.906 31.234 26.75 1 95.38 414 CYS A N 1
ATOM 3307 C CA . CYS A 1 414 ? -29.031 32.406 25.891 1 95.38 414 CYS A CA 1
ATOM 3308 C C . CYS A 1 414 ? -30.219 32.25 24.922 1 95.38 414 CYS A C 1
ATOM 3310 O O . CYS A 1 414 ? -30.688 31.125 24.719 1 95.38 414 CYS A O 1
ATOM 3312 N N . ARG A 1 415 ? -30.672 33.375 24.453 1 96.38 415 ARG A N 1
ATOM 3313 C CA . ARG A 1 415 ? -31.75 33.375 23.469 1 96.38 415 ARG A CA 1
ATOM 3314 C C . ARG A 1 415 ? -31.422 34.281 22.297 1 96.38 415 ARG A C 1
ATOM 3316 O O . ARG A 1 415 ? -30.922 35.406 22.484 1 96.38 415 ARG A O 1
ATOM 3323 N N . ILE A 1 416 ? -31.641 33.812 21.141 1 96.69 416 ILE A N 1
ATOM 3324 C CA . ILE A 1 416 ? -31.484 34.562 19.906 1 96.69 416 ILE A CA 1
ATOM 3325 C C . ILE A 1 416 ? -32.844 34.781 19.25 1 96.69 416 ILE A C 1
ATOM 3327 O O . ILE A 1 416 ? -33.5 33.812 18.891 1 96.69 416 ILE A O 1
ATOM 3331 N N . LYS A 1 417 ? -33.188 36 19.078 1 95.75 417 LYS A N 1
ATOM 3332 C CA . LYS A 1 417 ? -34.5 36.344 18.516 1 95.75 417 LYS A CA 1
ATOM 3333 C C . LYS A 1 417 ? -34.5 36.219 17 1 95.75 417 LYS A C 1
ATOM 3335 O O . LYS A 1 417 ? -33.438 36.344 16.375 1 95.75 417 LYS A O 1
ATOM 3340 N N . PRO A 1 418 ? -35.719 35.969 16.406 1 95.88 418 PRO A N 1
ATOM 3341 C CA . PRO A 1 418 ? -35.812 35.906 14.953 1 95.88 418 PRO A CA 1
ATOM 3342 C C . PRO A 1 418 ? -35.312 37.188 14.281 1 95.88 418 PRO A C 1
ATOM 3344 O O . PRO A 1 418 ? -35.719 38.281 14.695 1 95.88 418 PRO A O 1
ATOM 3347 N N . GLY A 1 419 ? -34.375 37.031 13.281 1 93.19 419 GLY A N 1
ATOM 3348 C CA . GLY A 1 419 ? -33.906 38.156 12.516 1 93.19 419 GLY A CA 1
ATOM 3349 C C . GLY A 1 419 ? -32.75 38.875 13.172 1 93.19 419 GLY A C 1
ATOM 3350 O O . GLY A 1 419 ? -32.188 39.812 12.602 1 93.19 419 GLY A O 1
ATOM 3351 N N . GLU A 1 420 ? -32.344 38.406 14.344 1 94.75 420 GLU A N 1
ATOM 3352 C CA . GLU A 1 420 ? -31.266 39.031 15.102 1 94.75 420 GLU A CA 1
ATOM 3353 C C . GLU A 1 420 ? -29.906 38.594 14.578 1 94.75 420 GLU A C 1
ATOM 3355 O O . GLU A 1 420 ? -29.719 37.438 14.227 1 94.75 420 GLU A O 1
ATOM 3360 N N . THR A 1 421 ? -29 39.531 14.477 1 94.12 421 THR A N 1
ATOM 3361 C CA . THR A 1 421 ? -27.609 39.219 14.164 1 94.12 421 THR A CA 1
ATOM 3362 C C . THR A 1 421 ? -26.766 39.156 15.43 1 94.12 421 THR A C 1
ATOM 3364 O O . THR A 1 421 ? -26.609 40.188 16.109 1 94.12 421 THR A O 1
ATOM 3367 N N . ILE A 1 422 ? -26.203 37.969 15.719 1 95.19 422 ILE A N 1
ATOM 3368 C CA . ILE A 1 422 ? -25.422 37.781 16.938 1 95.19 422 ILE A CA 1
ATOM 3369 C C . ILE A 1 422 ? -23.953 37.594 16.562 1 95.19 422 ILE A C 1
ATOM 3371 O O . ILE A 1 422 ? -23.609 36.812 15.688 1 95.19 422 ILE A O 1
ATOM 3375 N N . GLY A 1 423 ? -23.094 38.375 17.188 1 93.88 423 GLY A N 1
ATOM 3376 C CA . GLY A 1 423 ? -21.656 38.156 17.109 1 93.88 423 GLY A CA 1
ATOM 3377 C C . GLY A 1 423 ? -21.125 37.344 18.281 1 93.88 423 GLY A C 1
ATOM 3378 O O . GLY A 1 423 ? -21.547 37.531 19.422 1 93.88 423 GLY A O 1
ATOM 3379 N N . VAL A 1 424 ? -20.375 36.344 17.938 1 93.44 424 VAL A N 1
ATOM 3380 C CA . VAL A 1 424 ? -19.766 35.531 18.984 1 93.44 424 VAL A CA 1
ATOM 3381 C C . VAL A 1 424 ? -18.25 35.719 18.938 1 93.44 424 VAL A C 1
ATOM 3383 O O . VAL A 1 424 ? -17.625 35.469 17.906 1 93.44 424 VAL A O 1
ATOM 3386 N N . VAL A 1 425 ? -17.656 36.125 20.062 1 90.31 425 VAL A N 1
ATOM 3387 C CA . VAL A 1 425 ? -16.219 36.344 20.141 1 90.31 425 VAL A CA 1
ATOM 3388 C C . VAL A 1 425 ? -15.656 35.719 21.422 1 90.31 425 VAL A C 1
ATOM 3390 O O . VAL A 1 425 ? -16.422 35.406 22.344 1 90.31 425 VAL A O 1
ATOM 3393 N N . GLY A 1 426 ? -14.469 35.438 21.391 1 86.19 426 GLY A N 1
ATOM 3394 C CA . GLY A 1 426 ? -13.789 34.875 22.547 1 86.19 426 GLY A CA 1
ATOM 3395 C C . GLY A 1 426 ? -12.391 34.375 22.234 1 86.19 426 GLY A C 1
ATOM 3396 O O . GLY A 1 426 ? -11.977 34.375 21.078 1 86.19 426 GLY A O 1
ATOM 3397 N N . ARG A 1 427 ? -11.719 34.031 23.25 1 78.44 427 ARG A N 1
ATOM 3398 C CA . ARG A 1 427 ? -10.375 33.469 23.078 1 78.44 427 ARG A CA 1
ATOM 3399 C C . ARG A 1 427 ? -10.406 32.125 22.391 1 78.44 427 ARG A C 1
ATOM 3401 O O . ARG A 1 427 ? -11.469 31.516 22.25 1 78.44 427 ARG A O 1
ATOM 3408 N N . SER A 1 428 ? -9.289 31.766 21.797 1 73.88 428 SER A N 1
ATOM 3409 C CA . SER A 1 428 ? -9.188 30.422 21.219 1 73.88 428 SER A CA 1
ATOM 3410 C C . SER A 1 428 ? -9.516 29.359 22.266 1 73.88 428 SER A C 1
ATOM 3412 O O . SER A 1 428 ? -9.047 29.422 23.406 1 73.88 428 SER A O 1
ATOM 3414 N N . GLY A 1 429 ? -10.336 28.484 21.906 1 76.44 429 GLY A N 1
ATOM 3415 C CA . GLY A 1 429 ? -10.695 27.406 22.812 1 76.44 429 GLY A CA 1
ATOM 3416 C C . GLY A 1 429 ? -11.82 27.781 23.766 1 76.44 429 GLY A C 1
ATOM 3417 O O . GLY A 1 429 ? -12.125 27.047 24.703 1 76.44 429 GLY A O 1
ATOM 3418 N N . SER A 1 430 ? -12.391 28.938 23.516 1 83.38 430 SER A N 1
ATOM 3419 C CA . SER A 1 430 ? -13.422 29.406 24.438 1 83.38 430 SER A CA 1
ATOM 3420 C C . SER A 1 430 ? -14.742 28.688 24.203 1 83.38 430 SER A C 1
ATOM 3422 O O . SER A 1 430 ? -15.648 28.75 25.047 1 83.38 430 SER A O 1
ATOM 3424 N N . GLY A 1 431 ? -14.891 27.922 23.109 1 87.81 431 GLY A N 1
ATOM 3425 C CA . GLY A 1 431 ? -16.094 27.156 22.875 1 87.81 431 GLY A CA 1
ATOM 3426 C C . GLY A 1 431 ? -16.953 27.703 21.75 1 87.81 431 GLY A C 1
ATOM 3427 O O . GLY A 1 431 ? -18.094 27.281 21.562 1 87.81 431 GLY A O 1
ATOM 3428 N N . LYS A 1 432 ? -16.484 28.594 21 1 89.25 432 LYS A N 1
ATOM 3429 C CA . LYS A 1 432 ? -17.219 29.219 19.906 1 89.25 432 LYS A CA 1
ATOM 3430 C C . LYS A 1 432 ? -17.703 28.172 18.906 1 89.25 432 LYS A C 1
ATOM 3432 O O . LYS A 1 432 ? -18.891 28.156 18.547 1 89.25 432 LYS A O 1
ATOM 3437 N N . THR A 1 433 ? -16.812 27.281 18.5 1 86.88 433 THR A N 1
ATOM 3438 C CA . THR A 1 433 ? -17.141 26.25 17.516 1 86.88 433 THR A CA 1
ATOM 3439 C C . THR A 1 433 ? -18.094 25.219 18.109 1 86.88 433 THR A C 1
ATOM 3441 O O . THR A 1 433 ? -18.969 24.719 17.422 1 86.88 433 THR A O 1
ATOM 3444 N N . THR A 1 434 ? -17.891 24.922 19.359 1 90.56 434 THR A N 1
ATOM 3445 C CA . THR A 1 434 ? -18.766 23.984 20.047 1 90.56 434 THR A CA 1
ATOM 3446 C C . THR A 1 434 ? -20.203 24.516 20.062 1 90.56 434 THR A C 1
ATOM 3448 O O . THR A 1 434 ? -21.156 23.75 19.891 1 90.56 434 THR A O 1
ATOM 3451 N N . PHE A 1 435 ? -20.281 25.828 20.281 1 93.31 435 PHE A N 1
ATOM 3452 C CA . PHE A 1 435 ? -21.578 26.5 20.281 1 93.31 435 PHE A CA 1
ATOM 3453 C C . PHE A 1 435 ? -22.328 26.219 18.984 1 93.31 435 PHE A C 1
ATOM 3455 O O . PHE A 1 435 ? -23.5 25.844 19.016 1 93.31 435 PHE A O 1
ATOM 3462 N N . ILE A 1 436 ? -21.688 26.281 17.859 1 93.25 436 ILE A N 1
ATOM 3463 C CA . ILE A 1 436 ? -22.297 26.109 16.547 1 93.25 436 ILE A CA 1
ATOM 3464 C C . ILE A 1 436 ? -22.547 24.625 16.297 1 93.25 436 ILE A C 1
ATOM 3466 O O . ILE A 1 436 ? -23.578 24.25 15.734 1 93.25 436 ILE A O 1
ATOM 3470 N N . ARG A 1 437 ? -21.703 23.781 16.688 1 92.88 437 ARG A N 1
ATOM 3471 C CA . ARG A 1 437 ? -21.828 22.344 16.453 1 92.88 437 ARG A CA 1
ATOM 3472 C C . ARG A 1 437 ? -23.016 21.766 17.203 1 92.88 437 ARG A C 1
ATOM 3474 O O . ARG A 1 437 ? -23.672 20.844 16.719 1 92.88 437 ARG A O 1
ATOM 3481 N N . LEU A 1 438 ? -23.25 22.312 18.359 1 94.56 438 LEU A N 1
ATOM 3482 C CA . LEU A 1 438 ? -24.406 21.906 19.141 1 94.56 438 LEU A CA 1
ATOM 3483 C C . LEU A 1 438 ? -25.703 22.328 18.453 1 94.56 438 LEU A C 1
ATOM 3485 O O . LEU A 1 438 ? -26.656 21.547 18.391 1 94.56 438 LEU A O 1
ATOM 3489 N N . LEU A 1 439 ? -25.656 23.531 17.922 1 95.12 439 LEU A N 1
ATOM 3490 C CA . LEU A 1 439 ? -26.828 24.047 17.234 1 95.12 439 LEU A CA 1
ATOM 3491 C C . LEU A 1 439 ? -27.141 23.203 15.992 1 95.12 439 LEU A C 1
ATOM 3493 O O . LEU A 1 439 ? -28.297 22.922 15.695 1 95.12 439 LEU A O 1
ATOM 3497 N N . LEU A 1 440 ? -26.125 22.719 15.297 1 94.88 440 LEU A N 1
ATOM 3498 C CA . LEU A 1 440 ? -26.266 21.984 14.055 1 94.88 440 LEU A CA 1
ATOM 3499 C C . LEU A 1 440 ? -26.469 20.5 14.328 1 94.88 440 LEU A C 1
ATOM 3501 O O . LEU A 1 440 ? -26.641 19.703 13.398 1 94.88 440 LEU A O 1
ATOM 3505 N N . ARG A 1 441 ? -26.391 20.109 15.539 1 93.5 441 ARG A N 1
ATOM 3506 C CA . ARG A 1 441 ? -26.547 18.719 15.969 1 93.5 441 ARG A CA 1
ATOM 3507 C C . ARG A 1 441 ? -25.438 17.844 15.391 1 93.5 441 ARG A C 1
ATOM 3509 O O . ARG A 1 441 ? -25.688 16.703 15.016 1 93.5 441 ARG A O 1
ATOM 3516 N N . PHE A 1 442 ? -24.312 18.484 15.18 1 91.81 442 PHE A N 1
ATOM 3517 C CA . PHE A 1 442 ? -23.141 17.672 14.883 1 91.81 442 PHE A CA 1
ATOM 3518 C C . PHE A 1 442 ? -22.688 16.906 16.109 1 91.81 442 PHE A C 1
ATOM 3520 O O . PHE A 1 442 ? -22.047 15.852 16 1 91.81 442 PHE A O 1
ATOM 3527 N N . ILE A 1 443 ? -22.906 17.547 17.25 1 89.88 443 ILE A N 1
ATOM 3528 C CA . ILE A 1 443 ? -22.766 16.906 18.562 1 89.88 443 ILE A CA 1
ATOM 3529 C C . ILE A 1 443 ? -24.047 17.109 19.359 1 89.88 443 ILE A C 1
ATOM 3531 O O . ILE A 1 443 ? -24.828 18.016 19.094 1 89.88 443 ILE A O 1
ATOM 3535 N N . ASP A 1 444 ? -24.188 16.203 20.312 1 90.69 444 ASP A N 1
ATOM 3536 C CA . ASP A 1 444 ? -25.391 16.297 21.125 1 90.69 444 ASP A CA 1
ATOM 3537 C C . ASP A 1 444 ? -25.062 16.797 22.531 1 90.69 444 ASP A C 1
ATOM 3539 O O . ASP A 1 444 ? -23.969 16.516 23.062 1 90.69 444 ASP A O 1
ATOM 3543 N N . VAL A 1 445 ? -26.016 17.5 23.047 1 93.12 445 VAL A N 1
ATOM 3544 C CA . VAL A 1 445 ? -25.844 18.094 24.375 1 93.12 445 VAL A CA 1
ATOM 3545 C C . VAL A 1 445 ? -25.797 17 25.438 1 93.12 445 VAL A C 1
ATOM 3547 O O . VAL A 1 445 ? -26.438 15.961 25.281 1 93.12 445 VAL A O 1
ATOM 3550 N N . ASP A 1 446 ? -24.984 17.219 26.438 1 90.62 446 ASP A N 1
ATOM 3551 C CA . ASP A 1 446 ? -24.953 16.297 27.578 1 90.62 446 ASP A CA 1
ATOM 3552 C C . ASP A 1 446 ? -26.109 16.594 28.547 1 90.62 446 ASP A C 1
ATOM 3554 O O . ASP A 1 446 ? -26.797 15.664 29 1 90.62 446 ASP A O 1
ATOM 3558 N N . THR A 1 447 ? -26.188 17.812 28.938 1 92.88 447 THR A N 1
ATOM 3559 C CA . THR A 1 447 ? -27.281 18.281 29.797 1 92.88 447 THR A CA 1
ATOM 3560 C C . THR A 1 447 ? -27.875 19.578 29.25 1 92.88 447 THR A C 1
ATOM 3562 O O . THR A 1 447 ? -27.203 20.328 28.531 1 92.88 447 THR A O 1
ATOM 3565 N N . GLY A 1 448 ? -29.188 19.734 29.484 1 94.5 448 GLY A N 1
ATOM 3566 C CA . GLY A 1 448 ? -29.875 20.906 28.969 1 94.5 448 GLY A CA 1
ATOM 3567 C C . GLY A 1 448 ? -30.578 20.641 27.656 1 94.5 448 GLY A C 1
ATOM 3568 O O . GLY A 1 448 ? -30.75 19.5 27.25 1 94.5 448 GLY A O 1
ATOM 3569 N N . THR A 1 449 ? -31.125 21.766 27.125 1 95.75 449 THR A N 1
ATOM 3570 C CA . THR A 1 449 ? -31.875 21.594 25.891 1 95.75 449 THR A CA 1
ATOM 3571 C C . THR A 1 449 ? -31.688 22.812 24.984 1 95.75 449 THR A C 1
ATOM 3573 O O . THR A 1 449 ? -31.547 23.938 25.469 1 95.75 449 THR A O 1
ATOM 3576 N N . ILE A 1 450 ? -31.609 22.531 23.734 1 96.5 450 ILE A N 1
ATOM 3577 C CA . ILE A 1 450 ? -31.625 23.578 22.719 1 96.5 450 ILE A CA 1
ATOM 3578 C C . ILE A 1 450 ? -32.969 23.562 21.969 1 96.5 450 ILE A C 1
ATOM 3580 O O . ILE A 1 450 ? -33.406 22.5 21.531 1 96.5 450 ILE A O 1
ATOM 3584 N N . ARG A 1 451 ? -33.5 24.719 21.906 1 96.94 451 ARG A N 1
ATOM 3585 C CA . ARG A 1 451 ? -34.781 24.797 21.25 1 96.94 451 ARG A CA 1
ATOM 3586 C C . ARG A 1 451 ? -34.75 25.766 20.062 1 96.94 451 ARG A C 1
ATOM 3588 O O . ARG A 1 451 ? -34.094 26.812 20.141 1 96.94 451 ARG A O 1
ATOM 3595 N N . VAL A 1 452 ? -35.406 25.391 19.031 1 96.25 452 VAL A N 1
ATOM 3596 C CA . VAL A 1 452 ? -35.656 26.266 17.875 1 96.25 452 VAL A CA 1
ATOM 3597 C C . VAL A 1 452 ? -37.156 26.469 17.656 1 96.25 452 VAL A C 1
ATOM 3599 O O . VAL A 1 452 ? -37.875 25.5 17.469 1 96.25 452 VAL A O 1
ATOM 3602 N N . ASP A 1 453 ? -37.562 27.641 17.703 1 95.31 453 ASP A N 1
ATOM 3603 C CA . ASP A 1 453 ? -38.969 27.969 17.656 1 95.31 453 ASP A CA 1
ATOM 3604 C C . ASP A 1 453 ? -39.75 27.156 18.688 1 95.31 453 ASP A C 1
ATOM 3606 O O . ASP A 1 453 ? -40.75 26.516 18.359 1 95.31 453 ASP A O 1
ATOM 3610 N N . ASN A 1 454 ? -39.219 27.016 19.812 1 92.69 454 ASN A N 1
ATOM 3611 C CA . ASN A 1 454 ? -39.812 26.406 21 1 92.69 454 ASN A CA 1
ATOM 3612 C C . ASN A 1 454 ? -39.844 24.875 20.875 1 92.69 454 ASN A C 1
ATOM 3614 O O . ASN A 1 454 ? -40.406 24.203 21.75 1 92.69 454 ASN A O 1
ATOM 3618 N N . ASN A 1 455 ? -39.25 24.344 19.844 1 94.31 455 ASN A N 1
ATOM 3619 C CA . ASN A 1 455 ? -39.188 22.891 19.672 1 94.31 455 ASN A CA 1
ATOM 3620 C C . ASN A 1 455 ? -37.781 22.375 20.047 1 94.31 455 ASN A C 1
ATOM 3622 O O . ASN A 1 455 ? -36.781 22.922 19.625 1 94.31 455 ASN A O 1
ATOM 3626 N N . ASP A 1 456 ? -37.812 21.312 20.797 1 94.31 456 ASP A N 1
ATOM 3627 C CA . ASP A 1 456 ? -36.562 20.672 21.172 1 94.31 456 ASP A CA 1
ATOM 3628 C C . ASP A 1 456 ? -35.906 20 19.969 1 94.31 456 ASP A C 1
ATOM 3630 O O . ASP A 1 456 ? -36.469 19.062 19.391 1 94.31 456 ASP A O 1
ATOM 3634 N N . ILE A 1 457 ? -34.719 20.406 19.688 1 94.56 457 ILE A N 1
ATOM 3635 C CA . ILE A 1 457 ? -34.062 19.938 18.469 1 94.56 457 ILE A CA 1
ATOM 3636 C C . ILE A 1 457 ? -33.688 18.453 18.609 1 94.56 457 ILE A C 1
ATOM 3638 O O . ILE A 1 457 ? -33.469 17.766 17.609 1 94.56 457 ILE A O 1
ATOM 3642 N N . SER A 1 458 ? -33.625 17.922 19.828 1 91.69 458 SER A N 1
ATOM 3643 C CA . SER A 1 458 ? -33.281 16.531 20.047 1 91.69 458 SER A CA 1
ATOM 3644 C C . SER A 1 458 ? -34.438 15.609 19.609 1 91.69 458 SER A C 1
ATOM 3646 O O . SER A 1 458 ? -34.219 14.422 19.359 1 91.69 458 SER A O 1
ATOM 3648 N N . GLU A 1 459 ? -35.594 16.109 19.453 1 91.38 459 GLU A N 1
ATOM 3649 C CA . GLU A 1 459 ? -36.781 15.297 19.141 1 91.38 459 GLU A CA 1
ATOM 3650 C C . GLU A 1 459 ? -37.094 15.367 17.656 1 91.38 459 GLU A C 1
ATOM 3652 O O . GLU A 1 459 ? -37.969 14.648 17.172 1 91.38 459 GLU A O 1
ATOM 3657 N N . TYR A 1 460 ? -36.406 16.141 16.969 1 92.25 460 TYR A N 1
ATOM 3658 C CA . TYR A 1 460 ? -36.656 16.312 15.555 1 92.25 460 TYR A CA 1
ATOM 3659 C C . TYR A 1 460 ? -35.531 15.766 14.711 1 92.25 460 TYR A C 1
ATOM 3661 O O . TYR A 1 460 ? -34.406 15.602 15.195 1 92.25 460 TYR A O 1
ATOM 3669 N N . ASP A 1 461 ? -35.875 15.492 13.461 1 91.81 461 ASP A N 1
ATOM 3670 C CA . ASP A 1 461 ? -34.875 15.016 12.516 1 91.81 461 ASP A CA 1
ATOM 3671 C C . ASP A 1 461 ? -33.812 16.062 12.281 1 91.81 461 ASP A C 1
ATOM 3673 O O . ASP A 1 461 ? -34.094 17.188 11.852 1 91.81 461 ASP A O 1
ATOM 3677 N N . PRO A 1 462 ? -32.594 15.703 12.555 1 92.56 462 PRO A N 1
ATOM 3678 C CA . PRO A 1 462 ? -31.5 16.672 12.398 1 92.56 462 PRO A CA 1
ATOM 3679 C C . PRO A 1 462 ? -31.359 17.188 10.961 1 92.56 462 PRO A C 1
ATOM 3681 O O . PRO A 1 462 ? -30.969 18.328 10.742 1 92.56 462 PRO A O 1
ATOM 3684 N N . LYS A 1 463 ? -31.719 16.391 10.008 1 91.44 463 LYS A N 1
ATOM 3685 C CA . LYS A 1 463 ? -31.641 16.797 8.609 1 91.44 463 LYS A CA 1
ATOM 3686 C C . LYS A 1 463 ? -32.594 17.922 8.297 1 91.44 463 LYS A C 1
ATOM 3688 O O . LYS A 1 463 ? -32.281 18.859 7.559 1 91.44 463 LYS A O 1
ATOM 3693 N N . SER A 1 464 ? -33.75 17.781 8.906 1 93.19 464 SER A N 1
ATOM 3694 C CA . SER A 1 464 ? -34.75 18.828 8.695 1 93.19 464 SER A CA 1
ATOM 3695 C C . SER A 1 464 ? -34.312 20.156 9.328 1 93.19 464 SER A C 1
ATOM 3697 O O . SER A 1 464 ? -34.625 21.219 8.805 1 93.19 464 SER A O 1
ATOM 3699 N N . LEU A 1 465 ? -33.625 20.062 10.391 1 94.19 465 LEU A N 1
ATOM 3700 C CA . LEU A 1 465 ? -33.062 21.25 11.039 1 94.19 465 LEU A CA 1
ATOM 3701 C C . LEU A 1 465 ? -32 21.906 10.18 1 94.19 465 LEU A C 1
ATOM 3703 O O . LEU A 1 465 ? -32.031 23.109 9.938 1 94.19 465 LEU A O 1
ATOM 3707 N N . ARG A 1 466 ? -31.156 21.125 9.703 1 93.88 466 ARG A N 1
ATOM 3708 C CA . ARG A 1 466 ? -30.016 21.625 8.945 1 93.88 466 ARG A CA 1
ATOM 3709 C C . ARG A 1 466 ? -30.453 22.188 7.598 1 93.88 466 ARG A C 1
ATOM 3711 O O . ARG A 1 466 ? -29.766 23.031 7.023 1 93.88 466 ARG A O 1
ATOM 3718 N N . ASP A 1 467 ? -31.578 21.719 7.148 1 92.38 467 ASP A N 1
ATOM 3719 C CA . ASP A 1 467 ? -32.156 22.25 5.91 1 92.38 467 ASP A CA 1
ATOM 3720 C C . ASP A 1 467 ? -32.5 23.734 6.055 1 92.38 467 ASP A C 1
ATOM 3722 O O . ASP A 1 467 ? -32.594 24.453 5.059 1 92.38 467 ASP A O 1
ATOM 3726 N N . HIS A 1 468 ? -32.562 24.141 7.293 1 94.06 468 HIS A N 1
ATOM 3727 C CA . HIS A 1 468 ? -33 25.516 7.547 1 94.06 468 HIS A CA 1
ATOM 3728 C C . HIS A 1 468 ? -31.828 26.359 8.055 1 94.06 468 HIS A C 1
ATOM 3730 O O . HIS A 1 468 ? -32 27.531 8.398 1 94.06 468 HIS A O 1
ATOM 3736 N N . ILE A 1 469 ? -30.719 25.75 8.078 1 94.44 469 ILE A N 1
ATOM 3737 C CA . ILE A 1 469 ? -29.547 26.469 8.578 1 94.44 469 ILE A CA 1
ATOM 3738 C C . ILE A 1 469 ? -28.438 26.453 7.516 1 94.44 469 ILE A C 1
ATOM 3740 O O . ILE A 1 469 ? -28.047 25.391 7.027 1 94.44 469 ILE A O 1
ATOM 3744 N N . GLY A 1 470 ? -28.031 27.609 7.039 1 93 470 GLY A N 1
ATOM 3745 C CA . GLY A 1 470 ? -26.844 27.734 6.211 1 93 470 GLY A CA 1
ATOM 3746 C C . GLY A 1 470 ? -25.562 27.891 7.02 1 93 470 GLY A C 1
ATOM 3747 O O . GLY A 1 470 ? -25.484 28.75 7.895 1 93 470 GLY A O 1
ATOM 3748 N N . TYR A 1 471 ? -24.609 27.016 6.793 1 93 471 TYR A N 1
ATOM 3749 C CA . TYR A 1 471 ? -23.406 26.984 7.617 1 93 471 TYR A CA 1
ATOM 3750 C C . TYR A 1 471 ? -22.156 27.219 6.77 1 93 471 TYR A C 1
ATOM 3752 O O . TYR A 1 471 ? -21.922 26.5 5.793 1 93 471 TYR A O 1
ATOM 3760 N N . VAL A 1 472 ? -21.453 28.234 7.105 1 90.56 472 VAL A N 1
ATOM 3761 C CA . VAL A 1 472 ? -20.156 28.5 6.508 1 90.56 472 VAL A CA 1
ATOM 3762 C C . VAL A 1 472 ? -19.047 28.172 7.508 1 90.56 472 VAL A C 1
ATOM 3764 O O . VAL A 1 472 ? -18.859 28.891 8.492 1 90.56 472 VAL A O 1
ATOM 3767 N N . GLU A 1 473 ? -18.297 27.141 7.203 1 88.94 473 GLU A N 1
ATOM 3768 C CA . GLU A 1 473 ? -17.266 26.641 8.102 1 88.94 473 GLU A CA 1
ATOM 3769 C C . GLU A 1 473 ? -16.031 27.531 8.094 1 88.94 473 GLU A C 1
ATOM 3771 O O . GLU A 1 473 ? -15.844 28.328 7.172 1 88.94 473 GLU A O 1
ATOM 3776 N N . GLN A 1 474 ? -15.258 27.297 9.172 1 80.62 474 GLN A N 1
ATOM 3777 C CA . GLN A 1 474 ? -13.992 28.031 9.297 1 80.62 474 GLN A CA 1
ATOM 3778 C C . GLN A 1 474 ? -13.055 27.688 8.141 1 80.62 474 GLN A C 1
ATOM 3780 O O . GLN A 1 474 ? -12.469 28.594 7.531 1 80.62 474 GLN A O 1
ATOM 3785 N N . GLN A 1 475 ? -12.992 26.406 7.871 1 82.38 475 GLN A N 1
ATOM 3786 C CA . GLN A 1 475 ? -12.258 25.906 6.715 1 82.38 475 GLN A CA 1
ATOM 3787 C C . GLN A 1 475 ? -13.18 25.141 5.766 1 82.38 475 GLN A C 1
ATOM 3789 O O . GLN A 1 475 ? -13.312 23.922 5.879 1 82.38 475 GLN A O 1
ATOM 3794 N N . PRO A 1 476 ? -13.688 25.969 4.824 1 87.06 476 PRO A N 1
ATOM 3795 C CA . PRO A 1 476 ? -14.664 25.312 3.945 1 87.06 476 PRO A CA 1
ATOM 3796 C C . PRO A 1 476 ? -14.039 24.219 3.1 1 87.06 476 PRO A C 1
ATOM 3798 O O . PRO A 1 476 ? -12.906 24.359 2.627 1 87.06 476 PRO A O 1
ATOM 3801 N N . TYR A 1 477 ? -14.742 23.172 3.031 1 88.19 477 TYR A N 1
ATOM 3802 C CA . TYR A 1 477 ? -14.289 22.078 2.174 1 88.19 477 TYR A CA 1
ATOM 3803 C C . TYR A 1 477 ? -14.812 22.25 0.753 1 88.19 477 TYR A C 1
ATOM 3805 O O . TYR A 1 477 ? -16.016 22.453 0.547 1 88.19 477 TYR A O 1
ATOM 3813 N N . ILE A 1 478 ? -13.914 22.281 -0.18 1 89.69 478 ILE A N 1
ATOM 3814 C CA . ILE A 1 478 ? -14.266 22.375 -1.593 1 89.69 478 ILE A CA 1
ATOM 3815 C C . ILE A 1 478 ? -14.148 21 -2.244 1 89.69 478 ILE A C 1
ATOM 3817 O O . ILE A 1 478 ? -13.078 20.391 -2.236 1 89.69 478 ILE A O 1
ATOM 3821 N N . PHE A 1 479 ? -15.242 20.547 -2.773 1 89.94 479 PHE A N 1
ATOM 3822 C CA . PHE A 1 479 ? -15.289 19.234 -3.385 1 89.94 479 PHE A CA 1
ATOM 3823 C C . PHE A 1 479 ? -14.586 19.234 -4.734 1 89.94 479 PHE A C 1
ATOM 3825 O O . PHE A 1 479 ? -14.492 20.266 -5.395 1 89.94 479 PHE A O 1
ATOM 3832 N N . ASP A 1 480 ? -14.062 18.047 -5.125 1 87 480 ASP A N 1
ATOM 3833 C CA . ASP A 1 480 ? -13.398 17.906 -6.418 1 87 480 ASP A CA 1
ATOM 3834 C C . ASP A 1 480 ? -14.414 17.812 -7.555 1 87 480 ASP A C 1
ATOM 3836 O O . ASP A 1 480 ? -14.641 16.734 -8.109 1 87 480 ASP A O 1
ATOM 3840 N N . SER A 1 481 ? -14.961 18.859 -7.879 1 88.25 481 SER A N 1
ATOM 3841 C CA . SER A 1 481 ? -15.953 19.031 -8.93 1 88.25 481 SER A CA 1
ATOM 3842 C C . SER A 1 481 ? -15.906 20.453 -9.508 1 88.25 481 SER A C 1
ATOM 3844 O O . SER A 1 481 ? -14.945 21.188 -9.281 1 88.25 481 SER A O 1
ATOM 3846 N N . THR A 1 482 ? -16.938 20.797 -10.281 1 91.06 482 THR A N 1
ATOM 3847 C CA . THR A 1 482 ? -16.953 22.109 -10.906 1 91.06 482 THR A CA 1
ATOM 3848 C C . THR A 1 482 ? -17.344 23.188 -9.898 1 91.06 482 THR A C 1
ATOM 3850 O O . THR A 1 482 ? -17.891 22.875 -8.836 1 91.06 482 THR A O 1
ATOM 3853 N N . LEU A 1 483 ? -17 24.391 -10.242 1 94.06 483 LEU A N 1
ATOM 3854 C CA . LEU A 1 483 ? -17.391 25.516 -9.406 1 94.06 483 LEU A CA 1
ATOM 3855 C C . LEU A 1 483 ? -18.906 25.562 -9.25 1 94.06 483 LEU A C 1
ATOM 3857 O O . LEU A 1 483 ? -19.422 25.797 -8.148 1 94.06 483 LEU A O 1
ATOM 3861 N N . GLU A 1 484 ? -19.562 25.328 -10.32 1 93.94 484 GLU A N 1
ATOM 3862 C CA . GLU A 1 484 ? -21.031 25.328 -10.297 1 93.94 484 GLU A CA 1
ATOM 3863 C C . GLU A 1 484 ? -21.562 24.266 -9.328 1 93.94 484 GLU A C 1
ATOM 3865 O O . GLU A 1 484 ? -22.453 24.547 -8.531 1 93.94 484 GLU A O 1
ATOM 3870 N N . ASP A 1 485 ? -21.016 23.156 -9.391 1 91.5 485 ASP A N 1
ATOM 3871 C CA . ASP A 1 485 ? -21.453 22.047 -8.547 1 91.5 485 ASP A CA 1
ATOM 3872 C C . ASP A 1 485 ? -21.219 22.344 -7.07 1 91.5 485 ASP A C 1
ATOM 3874 O O . ASP A 1 485 ? -22.016 21.953 -6.215 1 91.5 485 ASP A O 1
ATOM 3878 N N . ASN A 1 486 ? -20.109 22.938 -6.805 1 93.25 486 ASN A N 1
ATOM 3879 C CA . ASN A 1 486 ? -19.781 23.297 -5.426 1 93.25 486 ASN A CA 1
ATOM 3880 C C . ASN A 1 486 ? -20.75 24.328 -4.867 1 93.25 486 ASN A C 1
ATOM 3882 O O . ASN A 1 486 ? -21.141 24.266 -3.699 1 93.25 486 ASN A O 1
ATOM 3886 N N . ILE A 1 487 ? -21.141 25.25 -5.738 1 93.5 487 ILE A N 1
ATOM 3887 C CA . ILE A 1 487 ? -22.078 26.266 -5.297 1 93.5 487 ILE A CA 1
ATOM 3888 C C . ILE A 1 487 ? -23.469 25.656 -5.164 1 93.5 487 ILE A C 1
ATOM 3890 O O . ILE A 1 487 ? -24.172 25.906 -4.184 1 93.5 487 ILE A O 1
ATOM 3894 N N . ARG A 1 488 ? -23.812 24.797 -6.043 1 92.44 488 ARG A N 1
ATOM 3895 C CA . ARG A 1 488 ? -25.141 24.203 -6.078 1 92.44 488 ARG A CA 1
ATOM 3896 C C . ARG A 1 488 ? -25.312 23.188 -4.957 1 92.44 488 ARG A C 1
ATOM 3898 O O . ARG A 1 488 ? -26.406 22.672 -4.746 1 92.44 488 ARG A O 1
ATOM 3905 N N . TYR A 1 489 ? -24.297 22.938 -4.215 1 88.62 489 TYR A N 1
ATOM 3906 C CA . TYR A 1 489 ? -24.406 22.094 -3.037 1 88.62 489 TYR A CA 1
ATOM 3907 C C . TYR A 1 489 ? -25.422 22.656 -2.049 1 88.62 489 TYR A C 1
ATOM 3909 O O . TYR A 1 489 ? -26.031 21.906 -1.284 1 88.62 489 TYR A O 1
ATOM 3917 N N . GLY A 1 490 ? -25.531 23.891 -2.078 1 88.81 490 GLY A N 1
ATOM 3918 C CA . GLY A 1 490 ? -26.547 24.531 -1.249 1 88.81 490 GLY A CA 1
ATOM 3919 C C . GLY A 1 490 ? -27.953 24.234 -1.691 1 88.81 490 GLY A C 1
ATOM 3920 O O . GLY A 1 490 ? -28.859 24.125 -0.861 1 88.81 490 GLY A O 1
ATOM 3921 N N . ASN A 1 491 ? -28.188 24.203 -2.957 1 91.69 491 ASN A N 1
ATOM 3922 C CA . ASN A 1 491 ? -29.453 23.891 -3.594 1 91.69 491 ASN A CA 1
ATOM 3923 C C . ASN A 1 491 ? -29.266 23.438 -5.039 1 91.69 491 ASN A C 1
ATOM 3925 O O . ASN A 1 491 ? -29.125 24.266 -5.941 1 91.69 491 ASN A O 1
ATOM 3929 N N . VAL A 1 492 ? -29.5 22.188 -5.238 1 87.38 492 VAL A N 1
ATOM 3930 C CA . VAL A 1 492 ? -29.219 21.594 -6.543 1 87.38 492 VAL A CA 1
ATOM 3931 C C . VAL A 1 492 ? -30.25 22.047 -7.559 1 87.38 492 VAL A C 1
ATOM 3933 O O . VAL A 1 492 ? -29.953 22.203 -8.75 1 87.38 492 VAL A O 1
ATOM 3936 N N . SER A 1 493 ? -31.391 22.344 -7.125 1 88.88 493 SER A N 1
ATOM 3937 C CA . SER A 1 493 ? -32.5 22.672 -8.016 1 88.88 493 SER A CA 1
ATOM 3938 C C . SER A 1 493 ? -32.656 24.188 -8.18 1 88.88 493 SER A C 1
ATOM 3940 O O . SER A 1 493 ? -33.625 24.656 -8.758 1 88.88 493 SER A O 1
ATOM 3942 N N . ALA A 1 494 ? -31.672 24.859 -7.617 1 92.31 494 ALA A N 1
ATOM 3943 C CA . ALA A 1 494 ? -31.766 26.328 -7.715 1 92.31 494 ALA A CA 1
ATOM 3944 C C . ALA A 1 494 ? -31.812 26.766 -9.172 1 92.31 494 ALA A C 1
ATOM 3946 O O . ALA A 1 494 ? -31.188 26.156 -10.039 1 92.31 494 ALA A O 1
ATOM 3947 N N . THR A 1 495 ? -32.531 27.797 -9.469 1 94.12 495 THR A N 1
ATOM 3948 C CA . THR A 1 495 ? -32.625 28.359 -10.812 1 94.12 495 THR A CA 1
ATOM 3949 C C . THR A 1 495 ? -31.344 29.125 -11.18 1 94.12 495 THR A C 1
ATOM 3951 O O . THR A 1 495 ? -30.531 29.422 -10.305 1 94.12 495 THR A O 1
ATOM 3954 N N . GLU A 1 496 ? -31.234 29.391 -12.469 1 94.25 496 GLU A N 1
ATOM 3955 C CA . GLU A 1 496 ? -30.062 30.125 -12.938 1 94.25 496 GLU A CA 1
ATOM 3956 C C . GLU A 1 496 ? -30.016 31.531 -12.352 1 94.25 496 GLU A C 1
ATOM 3958 O O . GLU A 1 496 ? -28.938 32.062 -12.094 1 94.25 496 GLU A O 1
ATOM 3963 N N . GLU A 1 497 ? -31.172 32 -12.18 1 94.06 497 GLU A N 1
ATOM 3964 C CA . GLU A 1 497 ? -31.25 33.344 -11.602 1 94.06 497 GLU A CA 1
ATOM 3965 C C . GLU A 1 497 ? -30.781 33.344 -10.148 1 94.06 497 GLU A C 1
ATOM 3967 O O . GLU A 1 497 ? -30.078 34.25 -9.719 1 94.06 497 GLU A O 1
ATOM 3972 N N . GLU A 1 498 ? -31.234 32.375 -9.422 1 93.69 498 GLU A N 1
ATOM 3973 C CA . GLU A 1 498 ? -30.812 32.25 -8.031 1 93.69 498 GLU A CA 1
ATOM 3974 C C . GLU A 1 498 ? -29.312 32.031 -7.914 1 93.69 498 GLU A C 1
ATOM 3976 O O . GLU A 1 498 ? -28.656 32.562 -7.02 1 93.69 498 GLU A O 1
ATOM 3981 N N . LEU A 1 499 ? -28.828 31.234 -8.812 1 95.06 499 LEU A N 1
ATOM 3982 C CA . LEU A 1 499 ? -27.391 30.969 -8.844 1 95.06 499 LEU A CA 1
ATOM 3983 C C . LEU A 1 499 ? -26.609 32.25 -9.117 1 95.06 499 LEU A C 1
ATOM 3985 O O . LEU A 1 499 ? -25.609 32.531 -8.453 1 95.06 499 LEU A O 1
ATOM 3989 N N . GLU A 1 500 ? -27.047 33.031 -10.078 1 94.12 500 GLU A N 1
ATOM 3990 C CA . GLU A 1 500 ? -26.375 34.281 -10.422 1 94.12 500 GLU A CA 1
ATOM 3991 C C . GLU A 1 500 ? -26.406 35.25 -9.258 1 94.12 500 GLU A C 1
ATOM 3993 O O . GLU A 1 500 ? -25.422 35.969 -9.008 1 94.12 500 GLU A O 1
ATOM 3998 N N . ARG A 1 501 ? -27.516 35.281 -8.602 1 91.19 501 ARG A N 1
ATOM 3999 C CA . ARG A 1 501 ? -27.641 36.156 -7.445 1 91.19 501 ARG A CA 1
ATOM 4000 C C . ARG A 1 501 ? -26.656 35.781 -6.34 1 91.19 501 ARG A C 1
ATOM 4002 O O . ARG A 1 501 ? -26.047 36.625 -5.707 1 91.19 501 ARG A O 1
ATOM 4009 N N . ALA A 1 502 ? -26.625 34.5 -6.059 1 92.88 502 ALA A N 1
ATOM 4010 C CA . ALA A 1 502 ? -25.703 34 -5.035 1 92.88 502 ALA A CA 1
ATOM 4011 C C . ALA A 1 502 ? -24.266 34.344 -5.395 1 92.88 502 ALA A C 1
ATOM 4013 O O . ALA A 1 502 ? -23.469 34.719 -4.527 1 92.88 502 ALA A O 1
ATOM 4014 N N . ILE A 1 503 ? -23.922 34.219 -6.688 1 93.81 503 ILE A N 1
ATOM 4015 C CA . ILE A 1 503 ? -22.578 34.5 -7.191 1 93.81 503 ILE A CA 1
ATOM 4016 C C . ILE A 1 503 ? -22.266 36 -7.016 1 93.81 503 ILE A C 1
ATOM 4018 O O . ILE A 1 503 ? -21.172 36.344 -6.578 1 93.81 503 ILE A O 1
ATOM 4022 N N . GLU A 1 504 ? -23.188 36.781 -7.309 1 90.56 504 GLU A N 1
ATOM 4023 C CA . GLU A 1 504 ? -23.016 38.219 -7.188 1 90.56 504 GLU A CA 1
ATOM 4024 C C . GLU A 1 504 ? -22.859 38.656 -5.73 1 90.56 504 GLU A C 1
ATOM 4026 O O . GLU A 1 504 ? -21.969 39.438 -5.395 1 90.56 504 GLU A O 1
ATOM 4031 N N . THR A 1 505 ? -23.672 38.094 -4.918 1 87.75 505 THR A N 1
ATOM 4032 C CA . THR A 1 505 ? -23.656 38.438 -3.504 1 87.75 505 THR A CA 1
ATOM 4033 C C . THR A 1 505 ? -22.344 38.031 -2.855 1 87.75 505 THR A C 1
ATOM 4035 O O . THR A 1 505 ? -21.812 38.719 -1.984 1 87.75 505 THR A O 1
ATOM 4038 N N . ALA A 1 506 ? -21.859 36.906 -3.303 1 89.5 506 ALA A N 1
ATOM 4039 C CA . ALA A 1 506 ? -20.609 36.375 -2.723 1 89.5 506 ALA A CA 1
ATOM 4040 C C . ALA A 1 506 ? -19.391 36.969 -3.424 1 89.5 506 ALA A C 1
ATOM 4042 O O . ALA A 1 506 ? -18.266 36.562 -3.133 1 89.5 506 ALA A O 1
ATOM 4043 N N . ALA A 1 507 ? -19.562 37.844 -4.434 1 86.25 507 ALA A N 1
ATOM 4044 C CA . ALA A 1 507 ? -18.5 38.531 -5.164 1 86.25 507 ALA A CA 1
ATOM 4045 C C . ALA A 1 507 ? -17.594 37.5 -5.863 1 86.25 507 ALA A C 1
ATOM 4047 O O . ALA A 1 507 ? -16.375 37.594 -5.777 1 86.25 507 ALA A O 1
ATOM 4048 N N . LEU A 1 508 ? -18.219 36.562 -6.43 1 90.5 508 LEU A N 1
ATOM 4049 C CA . LEU A 1 508 ? -17.453 35.5 -7.105 1 90.5 508 LEU A CA 1
ATOM 4050 C C . LEU A 1 508 ? -17.312 35.812 -8.594 1 90.5 508 LEU A C 1
ATOM 4052 O O . LEU A 1 508 ? -16.672 35.062 -9.328 1 90.5 508 LEU A O 1
ATOM 4056 N N . GLN A 1 509 ? -17.812 36.906 -9.055 1 89.62 509 GLN A N 1
ATOM 4057 C CA . GLN A 1 509 ? -17.812 37.25 -10.469 1 89.62 509 GLN A CA 1
ATOM 4058 C C . GLN A 1 509 ? -16.375 37.344 -10.992 1 89.62 509 GLN A C 1
ATOM 4060 O O . GLN A 1 509 ? -16.078 36.875 -12.086 1 89.62 509 GLN A O 1
ATOM 4065 N N . GLY A 1 510 ? -15.578 37.969 -10.32 1 86.38 510 GLY A N 1
ATOM 4066 C CA . GLY A 1 510 ? -14.188 38.125 -10.695 1 86.38 510 GLY A CA 1
ATOM 4067 C C . GLY A 1 510 ? -13.461 36.812 -10.906 1 86.38 510 GLY A C 1
ATOM 4068 O O . GLY A 1 510 ? -12.992 36.531 -12.008 1 86.38 510 GLY A O 1
ATOM 4069 N N . PRO A 1 511 ? -13.422 36.062 -9.844 1 86.94 511 PRO A N 1
ATOM 4070 C CA . PRO A 1 511 ? -12.773 34.75 -9.961 1 86.94 511 PRO A CA 1
ATOM 4071 C C . PRO A 1 511 ? -13.328 33.906 -11.109 1 86.94 511 PRO A C 1
ATOM 4073 O O . PRO A 1 511 ? -12.578 33.219 -11.781 1 86.94 511 PRO A O 1
ATOM 4076 N N . ILE A 1 512 ? -14.617 33.969 -11.289 1 91.75 512 ILE A N 1
ATOM 4077 C CA . ILE A 1 512 ? -15.258 33.188 -12.344 1 91.75 512 ILE A CA 1
ATOM 4078 C C . ILE A 1 512 ? -14.781 33.688 -13.711 1 91.75 512 ILE A C 1
ATOM 4080 O O . ILE A 1 512 ? -14.523 32.875 -14.617 1 91.75 512 ILE A O 1
ATOM 4084 N N . ALA A 1 513 ? -14.664 34.906 -13.812 1 88.69 513 ALA A N 1
ATOM 4085 C CA . ALA A 1 513 ? -14.219 35.531 -15.062 1 88.69 513 ALA A CA 1
ATOM 4086 C C . ALA A 1 513 ? -12.766 35.156 -15.359 1 88.69 513 ALA A C 1
ATOM 4088 O O . ALA A 1 513 ? -12.367 35.062 -16.516 1 88.69 513 ALA A O 1
ATOM 4089 N N . ALA A 1 514 ? -12.07 34.938 -14.375 1 85.94 514 ALA A N 1
ATOM 4090 C CA . ALA A 1 514 ? -10.648 34.656 -14.523 1 85.94 514 ALA A CA 1
ATOM 4091 C C . ALA A 1 514 ? -10.438 33.188 -14.883 1 85.94 514 ALA A C 1
ATOM 4093 O O . ALA A 1 514 ? -9.375 32.812 -15.391 1 85.94 514 ALA A O 1
ATOM 4094 N N . MET A 1 515 ? -11.414 32.469 -14.648 1 88.44 515 MET A N 1
ATOM 4095 C CA . MET A 1 515 ? -11.305 31.031 -14.945 1 88.44 515 MET A CA 1
ATOM 4096 C C . MET A 1 515 ? -11.672 30.75 -16.391 1 88.44 515 MET A C 1
ATOM 4098 O O . MET A 1 515 ? -12.648 31.297 -16.906 1 88.44 515 MET A O 1
ATOM 4102 N N . GLU A 1 516 ? -10.945 29.875 -17.047 1 85.88 516 GLU A N 1
ATOM 4103 C CA . GLU A 1 516 ? -11.125 29.578 -18.469 1 85.88 516 GLU A CA 1
ATOM 4104 C C . GLU A 1 516 ? -12.508 29 -18.734 1 85.88 516 GLU A C 1
ATOM 4106 O O . GLU A 1 516 ? -13.156 29.359 -19.719 1 85.88 516 GLU A O 1
ATOM 4111 N N . ASP A 1 517 ? -12.992 28.172 -17.906 1 91.06 517 ASP A N 1
ATOM 4112 C CA . ASP A 1 517 ? -14.266 27.484 -18.141 1 91.06 517 ASP A CA 1
ATOM 4113 C C . ASP A 1 517 ? -15.367 28.047 -17.25 1 91.06 517 ASP A C 1
ATOM 4115 O O . ASP A 1 517 ? -16.406 27.422 -17.078 1 91.06 517 ASP A O 1
ATOM 4119 N N . GLY A 1 518 ? -15.016 29.125 -16.672 1 92 518 GLY A N 1
ATOM 4120 C CA . GLY A 1 518 ? -16.016 29.766 -15.836 1 92 518 GLY A CA 1
ATOM 4121 C C . GLY A 1 518 ? -16.578 28.844 -14.766 1 92 518 GLY A C 1
ATOM 4122 O O . GLY A 1 518 ? -15.828 28.203 -14.031 1 92 518 GLY A O 1
ATOM 4123 N N . LEU A 1 519 ? -17.906 28.672 -14.828 1 92.44 519 LEU A N 1
ATOM 4124 C CA . LEU A 1 519 ? -18.609 27.891 -13.828 1 92.44 519 LEU A CA 1
ATOM 4125 C C . LEU A 1 519 ? -18.328 26.406 -14.008 1 92.44 519 LEU A C 1
ATOM 4127 O O . LEU A 1 519 ? -18.5 25.609 -13.07 1 92.44 519 LEU A O 1
ATOM 4131 N N . LYS A 1 520 ? -17.891 26.109 -15.117 1 91.88 520 LYS A N 1
ATOM 4132 C CA . LYS A 1 520 ? -17.656 24.703 -15.422 1 91.88 520 LYS A CA 1
ATOM 4133 C C . LYS A 1 520 ? -16.219 24.297 -15.133 1 91.88 520 LYS A C 1
ATOM 4135 O O . LYS A 1 520 ? -15.82 23.156 -15.359 1 91.88 520 LYS A O 1
ATOM 4140 N N . THR A 1 521 ? -15.5 25.188 -14.523 1 90.19 521 THR A N 1
ATOM 4141 C CA . THR A 1 521 ? -14.102 24.906 -14.211 1 90.19 521 THR A CA 1
ATOM 4142 C C . THR A 1 521 ? -13.992 23.859 -13.109 1 90.19 521 THR A C 1
ATOM 4144 O O . THR A 1 521 ? -14.664 23.953 -12.078 1 90.19 521 THR A O 1
ATOM 4147 N N . SER A 1 522 ? -13.211 22.875 -13.312 1 88.19 522 SER A N 1
ATOM 4148 C CA . SER A 1 522 ? -12.914 21.875 -12.281 1 88.19 522 SER A CA 1
ATOM 4149 C C . SER A 1 522 ? -11.977 22.453 -11.219 1 88.19 522 SER A C 1
ATOM 4151 O O . SER A 1 522 ? -10.922 23 -11.547 1 88.19 522 SER A O 1
ATOM 4153 N N . LEU A 1 523 ? -12.344 22.359 -9.977 1 86.62 523 LEU A N 1
ATOM 4154 C CA . LEU A 1 523 ? -11.609 23.031 -8.914 1 86.62 523 LEU A CA 1
ATOM 4155 C C . LEU A 1 523 ? -10.523 22.125 -8.344 1 86.62 523 LEU A C 1
ATOM 4157 O O . LEU A 1 523 ? -9.656 22.578 -7.594 1 86.62 523 LEU A O 1
ATOM 4161 N N . GLY A 1 524 ? -10.477 20.891 -8.773 1 78.12 524 GLY A N 1
ATOM 4162 C CA . GLY A 1 524 ? -9.43 20 -8.32 1 78.12 524 GLY A CA 1
ATOM 4163 C C . GLY A 1 524 ? -9.648 19.5 -6.906 1 78.12 524 GLY A C 1
ATOM 4164 O O . GLY A 1 524 ? -10.633 19.859 -6.258 1 78.12 524 GLY A O 1
ATOM 4165 N N . GLU A 1 525 ? -8.617 18.797 -6.359 1 75.88 525 GLU A N 1
ATOM 4166 C CA . GLU A 1 525 ? -8.719 18.203 -5.023 1 75.88 525 GLU A CA 1
ATOM 4167 C C . GLU A 1 525 ? -8.68 19.297 -3.947 1 75.88 525 GLU A C 1
ATOM 4169 O O . GLU A 1 525 ? -7.762 20.109 -3.914 1 75.88 525 GLU A O 1
ATOM 4174 N N . SER A 1 526 ? -9.68 19.234 -3.102 1 74.69 526 SER A N 1
ATOM 4175 C CA . SER A 1 526 ? -9.805 20.172 -1.983 1 74.69 526 SER A CA 1
ATOM 4176 C C . SER A 1 526 ? -9.656 21.609 -2.443 1 74.69 526 SER A C 1
ATOM 4178 O O . SER A 1 526 ? -9.086 22.438 -1.728 1 74.69 526 SER A O 1
ATOM 4180 N N . GLY A 1 527 ? -10.047 21.859 -3.693 1 77.56 527 GLY A N 1
ATOM 4181 C CA . GLY A 1 527 ? -9.992 23.219 -4.219 1 77.56 527 GLY A CA 1
ATOM 4182 C C . GLY A 1 527 ? -8.578 23.734 -4.41 1 77.56 527 GLY A C 1
ATOM 4183 O O . GLY A 1 527 ? -8.289 24.906 -4.137 1 77.56 527 GLY A O 1
ATOM 4184 N N . SER A 1 528 ? -7.695 22.906 -4.727 1 69.94 528 SER A N 1
ATOM 4185 C CA . SER A 1 528 ? -6.281 23.266 -4.859 1 69.94 528 SER A CA 1
ATOM 4186 C C . SER A 1 528 ? -6.086 24.406 -5.84 1 69.94 528 SER A C 1
ATOM 4188 O O . SER A 1 528 ? -5.098 25.141 -5.758 1 69.94 528 SER A O 1
ATOM 4190 N N . ARG A 1 529 ? -7.027 24.766 -6.602 1 72.56 529 ARG A N 1
ATOM 4191 C CA . ARG A 1 529 ? -6.91 25.781 -7.637 1 72.56 529 ARG A CA 1
ATOM 4192 C C . ARG A 1 529 ? -7.473 27.109 -7.156 1 72.56 529 ARG A C 1
ATOM 4194 O O . ARG A 1 529 ? -7.551 28.078 -7.926 1 72.56 529 ARG A O 1
ATOM 4201 N N . MET A 1 530 ? -7.941 27.109 -5.926 1 81.44 530 MET A N 1
ATOM 4202 C CA . MET A 1 530 ? -8.562 28.312 -5.379 1 81.44 530 MET A CA 1
ATOM 4203 C C . MET A 1 530 ? -7.766 28.859 -4.199 1 81.44 530 MET A C 1
ATOM 4205 O O . MET A 1 530 ? -7.125 28.094 -3.475 1 81.44 530 MET A O 1
ATOM 4209 N N . SER A 1 531 ? -7.781 30.141 -4.133 1 75.06 531 SER A N 1
ATOM 4210 C CA . SER A 1 531 ? -7.219 30.75 -2.938 1 75.06 531 SER A CA 1
ATOM 4211 C C . SER A 1 531 ? -8.133 30.562 -1.733 1 75.06 531 SER A C 1
ATOM 4213 O O . SER A 1 531 ? -9.297 30.172 -1.883 1 75.06 531 SER A O 1
ATOM 4215 N N . GLY A 1 532 ? -7.609 30.719 -0.561 1 77.31 532 GLY A N 1
ATOM 4216 C CA . GLY A 1 532 ? -8.406 30.625 0.651 1 77.31 532 GLY A CA 1
ATOM 4217 C C . GLY A 1 532 ? -9.633 31.516 0.628 1 77.31 532 GLY A C 1
ATOM 4218 O O . GLY A 1 532 ? -10.727 31.094 1.013 1 77.31 532 GLY A O 1
ATOM 4219 N N . GLY A 1 533 ? -9.438 32.75 0.176 1 78.38 533 GLY A N 1
ATOM 4220 C CA . GLY A 1 533 ? -10.547 33.688 0.079 1 78.38 533 GLY A CA 1
ATOM 4221 C C . GLY A 1 533 ? -11.609 33.25 -0.912 1 78.38 533 GLY A C 1
ATOM 4222 O O . GLY A 1 533 ? -12.805 33.469 -0.68 1 78.38 533 GLY A O 1
ATOM 4223 N N . GLU A 1 534 ? -11.164 32.75 -2.004 1 83.5 534 GLU A N 1
ATOM 4224 C CA . GLU A 1 534 ? -12.102 32.25 -3.006 1 83.5 534 GLU A CA 1
ATOM 4225 C C . GLU A 1 534 ? -12.93 31.078 -2.463 1 83.5 534 GLU A C 1
ATOM 4227 O O . GLU A 1 534 ? -14.133 31 -2.721 1 83.5 534 GLU A O 1
ATOM 4232 N N . LYS A 1 535 ? -12.297 30.219 -1.726 1 88.88 535 LYS A N 1
ATOM 4233 C CA . LYS A 1 535 ? -13 29.078 -1.121 1 88.88 535 LYS A CA 1
ATOM 4234 C C . LYS A 1 535 ? -14.086 29.562 -0.168 1 88.88 535 LYS A C 1
ATOM 4236 O O . LYS A 1 535 ? -15.18 29 -0.133 1 88.88 535 LYS A O 1
ATOM 4241 N N . GLN A 1 536 ? -13.719 30.547 0.565 1 87.06 536 GLN A N 1
ATOM 4242 C CA . GLN A 1 536 ? -14.688 31.109 1.505 1 87.06 536 GLN A CA 1
ATOM 4243 C C . GLN A 1 536 ? -15.883 31.703 0.772 1 87.06 536 GLN A C 1
ATOM 4245 O O . GLN A 1 536 ? -17.031 31.531 1.2 1 87.06 536 GLN A O 1
ATOM 4250 N N . ARG A 1 537 ? -15.594 32.406 -0.269 1 88.12 537 ARG A N 1
ATOM 4251 C CA . ARG A 1 537 ? -16.672 33.031 -1.037 1 88.12 537 ARG A CA 1
ATOM 4252 C C . ARG A 1 537 ? -17.578 31.984 -1.671 1 88.12 537 ARG A C 1
ATOM 4254 O O . ARG A 1 537 ? -18.781 32.188 -1.794 1 88.12 537 ARG A O 1
ATOM 4261 N N . VAL A 1 538 ? -16.969 30.922 -2.1 1 91.62 538 VAL A N 1
ATOM 4262 C CA . VAL A 1 538 ? -17.766 29.812 -2.627 1 91.62 538 VAL A CA 1
ATOM 4263 C C . VAL A 1 538 ? -18.672 29.266 -1.533 1 91.62 538 VAL A C 1
ATOM 4265 O O . VAL A 1 538 ? -19.844 28.969 -1.785 1 91.62 538 VAL A O 1
ATOM 4268 N N . ALA A 1 539 ? -18.125 29.062 -0.321 1 91.81 539 ALA A N 1
ATOM 4269 C CA . ALA A 1 539 ? -18.906 28.578 0.811 1 91.81 539 ALA A CA 1
ATOM 4270 C C . ALA A 1 539 ? -20.062 29.547 1.131 1 91.81 539 ALA A C 1
ATOM 4272 O O . ALA A 1 539 ? -21.156 29.109 1.482 1 91.81 539 ALA A O 1
ATOM 4273 N N . ILE A 1 540 ? -19.75 30.781 1.019 1 90.25 540 ILE A N 1
ATOM 4274 C CA . ILE A 1 540 ? -20.766 31.781 1.266 1 90.25 540 ILE A CA 1
ATOM 4275 C C . ILE A 1 540 ? -21.859 31.688 0.2 1 90.25 540 ILE A C 1
ATOM 4277 O O . ILE A 1 540 ? -23.047 31.719 0.515 1 90.25 540 ILE A O 1
ATOM 4281 N N . ALA A 1 541 ? -21.453 31.625 -1.058 1 92.44 541 ALA A N 1
ATOM 4282 C CA . ALA A 1 541 ? -22.406 31.453 -2.148 1 92.44 541 ALA A CA 1
ATOM 4283 C C . ALA A 1 541 ? -23.297 30.234 -1.919 1 92.44 541 ALA A C 1
ATOM 4285 O O . ALA A 1 541 ? -24.5 30.281 -2.174 1 92.44 541 ALA A O 1
ATOM 4286 N N . ARG A 1 542 ? -22.719 29.219 -1.465 1 93.31 542 ARG A N 1
ATOM 4287 C CA . ARG A 1 542 ? -23.438 27.984 -1.144 1 93.31 542 ARG A CA 1
ATOM 4288 C C . ARG A 1 542 ? -24.516 28.25 -0.089 1 93.31 542 ARG A C 1
ATOM 4290 O O . ARG A 1 542 ? -25.656 27.797 -0.227 1 93.31 542 ARG A O 1
ATOM 4297 N N . ALA A 1 543 ? -24.078 28.844 0.919 1 91.88 543 ALA A N 1
ATOM 4298 C CA . ALA A 1 543 ? -24.984 29.125 2.031 1 91.88 543 ALA A CA 1
ATOM 4299 C C . ALA A 1 543 ? -26.141 30.031 1.584 1 91.88 543 ALA A C 1
ATOM 4301 O O . ALA A 1 543 ? -27.281 29.828 1.979 1 91.88 543 ALA A O 1
ATOM 4302 N N . ILE A 1 544 ? -25.844 31 0.783 1 90.69 544 ILE A N 1
ATOM 4303 C CA . ILE A 1 544 ? -26.859 31.922 0.295 1 90.69 544 ILE A CA 1
ATOM 4304 C C . ILE A 1 544 ? -27.828 31.203 -0.623 1 90.69 544 ILE A C 1
ATOM 4306 O O . ILE A 1 544 ? -29.047 31.438 -0.561 1 90.69 544 ILE A O 1
ATOM 4310 N N . LEU A 1 545 ? -27.266 30.406 -1.446 1 93.19 545 LEU A N 1
ATOM 4311 C CA . LEU A 1 545 ? -28.078 29.688 -2.42 1 93.19 545 LEU A CA 1
ATOM 4312 C C . LEU A 1 545 ? -29.078 28.766 -1.72 1 93.19 545 LEU A C 1
ATOM 4314 O O . LEU A 1 545 ? -30.156 28.5 -2.252 1 93.19 545 LEU A O 1
ATOM 4318 N N . SER A 1 546 ? -28.766 28.281 -0.588 1 92.38 546 SER A N 1
ATOM 4319 C CA . SER A 1 546 ? -29.656 27.406 0.155 1 92.38 546 SER A CA 1
ATOM 4320 C C . SER A 1 546 ? -30.844 28.172 0.74 1 92.38 546 SER A C 1
ATOM 4322 O O . SER A 1 546 ? -31.828 27.578 1.159 1 92.38 546 SER A O 1
ATOM 4324 N N . ASP A 1 547 ? -30.75 29.484 0.761 1 88.88 547 ASP A N 1
ATOM 4325 C CA . ASP A 1 547 ? -31.797 30.375 1.218 1 88.88 547 ASP A CA 1
ATOM 4326 C C . ASP A 1 547 ? -32.344 29.938 2.57 1 88.88 547 ASP A C 1
ATOM 4328 O O . ASP A 1 547 ? -33.562 29.734 2.715 1 88.88 547 ASP A O 1
ATOM 4332 N N . PRO A 1 548 ? -31.516 29.844 3.605 1 92.75 548 PRO A N 1
ATOM 4333 C CA . PRO A 1 548 ? -31.922 29.375 4.934 1 92.75 548 PRO A CA 1
ATOM 4334 C C . PRO A 1 548 ? -32.562 30.484 5.781 1 92.75 548 PRO A C 1
ATOM 4336 O O . PRO A 1 548 ? -32.406 31.672 5.453 1 92.75 548 PRO A O 1
ATOM 4339 N N . GLU A 1 549 ? -33.219 30.141 6.812 1 94.56 549 GLU A N 1
ATOM 4340 C CA . GLU A 1 549 ? -33.781 31.094 7.77 1 94.56 549 GLU A CA 1
ATOM 4341 C C . GLU A 1 549 ? -32.719 31.531 8.789 1 94.56 549 GLU A C 1
ATOM 4343 O O . GLU A 1 549 ? -32.781 32.625 9.312 1 94.56 549 GLU A O 1
ATOM 4348 N N . VAL A 1 550 ? -31.828 30.656 8.984 1 95.5 550 VAL A N 1
ATOM 4349 C CA . VAL A 1 550 ? -30.734 30.938 9.922 1 95.5 550 VAL A CA 1
ATOM 4350 C C . VAL A 1 550 ? -29.391 30.812 9.211 1 95.5 550 VAL A C 1
ATOM 4352 O O . VAL A 1 550 ? -29.156 29.828 8.492 1 95.5 550 VAL A O 1
ATOM 4355 N N . LEU A 1 551 ? -28.578 31.781 9.328 1 94.75 551 LEU A N 1
ATOM 4356 C CA . LEU A 1 551 ? -27.234 31.75 8.734 1 94.75 551 LEU A CA 1
ATOM 4357 C C . LEU A 1 551 ? -26.156 31.75 9.812 1 94.75 551 LEU A C 1
ATOM 4359 O O . LEU A 1 551 ? -26.234 32.531 10.773 1 94.75 551 LEU A O 1
ATOM 4363 N N . VAL A 1 552 ? -25.234 30.812 9.664 1 94.75 552 VAL A N 1
ATOM 4364 C CA . VAL A 1 552 ? -24.141 30.703 10.625 1 94.75 552 VAL A CA 1
ATOM 4365 C C . VAL A 1 552 ? -22.797 30.859 9.914 1 94.75 552 VAL A C 1
ATOM 4367 O O . VAL A 1 552 ? -22.5 30.125 8.961 1 94.75 552 VAL A O 1
ATOM 4370 N N . PHE A 1 553 ? -21.984 31.828 10.375 1 91.5 553 PHE A N 1
ATOM 4371 C CA . PHE A 1 553 ? -20.641 32.062 9.859 1 91.5 553 PHE A CA 1
ATOM 4372 C C . PHE A 1 553 ? -19.594 31.734 10.914 1 91.5 553 PHE A C 1
ATOM 4374 O O . PHE A 1 553 ? -19.531 32.406 11.953 1 91.5 553 PHE A O 1
ATOM 4381 N N . ASP A 1 554 ? -18.797 30.703 10.68 1 89.5 554 ASP A N 1
ATOM 4382 C CA . ASP A 1 554 ? -17.734 30.312 11.609 1 89.5 554 ASP A CA 1
ATOM 4383 C C . ASP A 1 554 ? -16.375 30.844 11.141 1 89.5 554 ASP A C 1
ATOM 4385 O O . ASP A 1 554 ? -15.664 30.156 10.406 1 89.5 554 ASP A O 1
ATOM 4389 N N . GLU A 1 555 ? -15.891 31.953 11.648 1 78.56 555 GLU A N 1
ATOM 4390 C CA . GLU A 1 555 ? -14.625 32.625 11.336 1 78.56 555 GLU A CA 1
ATOM 4391 C C . GLU A 1 555 ? -14.406 32.719 9.828 1 78.56 555 GLU A C 1
ATOM 4393 O O . GLU A 1 555 ? -13.344 32.344 9.328 1 78.56 555 GLU A O 1
ATOM 4398 N N . ALA A 1 556 ? -15.305 33.25 9.109 1 69.5 556 ALA A N 1
ATOM 4399 C CA . ALA A 1 556 ? -15.367 33.188 7.648 1 69.5 556 ALA A CA 1
ATOM 4400 C C . ALA A 1 556 ? -14.32 34.094 7.023 1 69.5 556 ALA A C 1
ATOM 4402 O O . ALA A 1 556 ? -14.078 34.031 5.812 1 69.5 556 ALA A O 1
ATOM 4403 N N . THR A 1 557 ? -13.555 34.906 7.855 1 65.19 557 THR A N 1
ATOM 4404 C CA . THR A 1 557 ? -12.617 35.844 7.258 1 65.19 557 THR A CA 1
ATOM 4405 C C . THR A 1 557 ? -11.211 35.625 7.793 1 65.19 557 THR A C 1
ATOM 4407 O O . THR A 1 557 ? -10.328 36.469 7.625 1 65.19 557 THR A O 1
ATOM 4410 N N . SER A 1 558 ? -10.938 34.625 8.5 1 59.62 558 SER A N 1
ATOM 4411 C CA . SER A 1 558 ? -9.672 34.406 9.188 1 59.62 558 SER A CA 1
ATOM 4412 C C . SER A 1 558 ? -8.516 34.281 8.203 1 59.62 558 SER A C 1
ATOM 4414 O O . SER A 1 558 ? -7.379 34.656 8.516 1 59.62 558 SER A O 1
ATOM 4416 N N . HIS A 1 559 ? -8.648 33.812 7.043 1 57.59 559 HIS A N 1
ATOM 4417 C CA . HIS A 1 559 ? -7.492 33.5 6.203 1 57.59 559 HIS A CA 1
ATOM 4418 C C . HIS A 1 559 ? -7.516 34.344 4.926 1 57.59 559 HIS A C 1
ATOM 4420 O O . HIS A 1 559 ? -6.934 33.938 3.912 1 57.59 559 HIS A O 1
ATOM 4426 N N . VAL A 1 560 ? -8.125 35.469 5.086 1 62.12 560 VAL A N 1
ATOM 4427 C CA . VAL A 1 560 ? -8.266 36.25 3.861 1 62.12 560 VAL A CA 1
ATOM 4428 C C . VAL A 1 560 ? -7.605 37.594 4.035 1 62.12 560 VAL A C 1
ATOM 4430 O O . VAL A 1 560 ? -7.516 38.125 5.152 1 62.12 560 VAL A O 1
ATOM 4433 N N . ASP A 1 561 ? -7.023 38.094 3.004 1 57.25 561 ASP A N 1
ATOM 4434 C CA . ASP A 1 561 ? -6.453 39.438 3.018 1 57.25 561 ASP A CA 1
ATOM 4435 C C . ASP A 1 561 ? -7.535 40.5 3.23 1 57.25 561 ASP A C 1
ATOM 4437 O O . ASP A 1 561 ? -8.719 40.219 3.051 1 57.25 561 ASP A O 1
ATOM 4441 N N . ASN A 1 562 ? -7.109 41.688 3.625 1 55.81 562 ASN A N 1
ATOM 4442 C CA . ASN A 1 562 ? -8 42.781 4.031 1 55.81 562 ASN A CA 1
ATOM 4443 C C . ASN A 1 562 ? -8.961 43.156 2.904 1 55.81 562 ASN A C 1
ATOM 4445 O O . ASN A 1 562 ? -10.133 43.438 3.15 1 55.81 562 ASN A O 1
ATOM 4449 N N . ILE A 1 563 ? -8.438 43.188 1.699 1 56.06 563 ILE A N 1
ATOM 4450 C CA . ILE A 1 563 ? -9.273 43.594 0.572 1 56.06 563 ILE A CA 1
ATOM 4451 C C . ILE A 1 563 ? -10.375 42.562 0.35 1 56.06 563 ILE A C 1
ATOM 4453 O O . ILE A 1 563 ? -11.547 42.906 0.199 1 56.06 563 ILE A O 1
ATOM 4457 N N . THR A 1 564 ? -9.969 41.406 0.332 1 67.69 564 THR A N 1
ATOM 4458 C CA . THR A 1 564 ? -10.93 40.312 0.154 1 67.69 564 THR A CA 1
ATOM 4459 C C . THR A 1 564 ? -11.898 40.25 1.332 1 67.69 564 THR A C 1
ATOM 4461 O O . THR A 1 564 ? -13.078 39.969 1.156 1 67.69 564 THR A O 1
ATOM 4464 N N . GLU A 1 565 ? -11.352 40.625 2.455 1 71.94 565 GLU A N 1
ATOM 4465 C CA . GLU A 1 565 ? -12.18 40.625 3.658 1 71.94 565 GLU A CA 1
ATOM 4466 C C . GLU A 1 565 ? -13.344 41.594 3.527 1 71.94 565 GLU A C 1
ATOM 4468 O O . GLU A 1 565 ? -14.461 41.281 3.939 1 71.94 565 GLU A O 1
ATOM 4473 N N . SER A 1 566 ? -13.016 42.812 3.018 1 73.06 566 SER A N 1
ATOM 4474 C CA . SER A 1 566 ? -14.062 43.781 2.857 1 73.06 566 SER A CA 1
ATOM 4475 C C . SER A 1 566 ? -15.164 43.281 1.931 1 73.06 566 SER A C 1
ATOM 4477 O O . SER A 1 566 ? -16.344 43.531 2.186 1 73.06 566 SER A O 1
ATOM 4479 N N . LYS A 1 567 ? -14.789 42.625 0.883 1 73.88 567 LYS A N 1
ATOM 4480 C CA . LYS A 1 567 ? -15.758 42.062 -0.056 1 73.88 567 LYS A CA 1
ATOM 4481 C C . LYS A 1 567 ? -16.609 41 0.614 1 73.88 567 LYS A C 1
ATOM 4483 O O . LYS A 1 567 ? -17.828 40.938 0.411 1 73.88 567 LYS A O 1
ATOM 4488 N N . ILE A 1 568 ? -15.969 40.188 1.386 1 77.31 568 ILE A N 1
ATOM 4489 C CA . ILE A 1 568 ? -16.656 39.125 2.08 1 77.31 568 ILE A CA 1
ATOM 4490 C C . ILE A 1 568 ? -17.609 39.688 3.129 1 77.31 568 ILE A C 1
ATOM 4492 O O . ILE A 1 568 ? -18.734 39.219 3.293 1 77.31 568 ILE A O 1
ATOM 4496 N N . GLN A 1 569 ? -17.078 40.719 3.746 1 79.12 569 GLN A N 1
ATOM 4497 C CA . GLN A 1 569 ? -17.906 41.375 4.762 1 79.12 569 GLN A CA 1
ATOM 4498 C C . GLN A 1 569 ? -19.172 41.969 4.148 1 79.12 569 GLN A C 1
ATOM 4500 O O . GLN A 1 569 ? -20.25 41.844 4.727 1 79.12 569 GLN A O 1
ATOM 4505 N N . THR A 1 570 ? -18.984 42.594 3.061 1 78.44 570 THR A N 1
ATOM 4506 C CA . THR A 1 570 ? -20.141 43.156 2.357 1 78.44 570 THR A CA 1
ATOM 4507 C C . THR A 1 570 ? -21.109 42.062 1.96 1 78.44 570 THR A C 1
ATOM 4509 O O . THR A 1 570 ? -22.328 42.219 2.09 1 78.44 570 THR A O 1
ATOM 4512 N N . ALA A 1 571 ? -20.562 41 1.477 1 79.75 571 ALA A N 1
ATOM 4513 C CA . ALA A 1 571 ? -21.391 39.844 1.087 1 79.75 571 ALA A CA 1
ATOM 4514 C C . ALA A 1 571 ? -22.172 39.312 2.279 1 79.75 571 ALA A C 1
ATOM 4516 O O . ALA A 1 571 ? -23.344 38.938 2.152 1 79.75 571 ALA A O 1
ATOM 4517 N N . ILE A 1 572 ? -21.547 39.188 3.379 1 82.56 572 ILE A N 1
ATOM 4518 C CA . ILE A 1 572 ? -22.156 38.688 4.602 1 82.56 572 ILE A CA 1
ATOM 4519 C C . ILE A 1 572 ? -23.281 39.625 5.031 1 82.56 572 ILE A C 1
ATOM 4521 O O . ILE A 1 572 ? -24.375 39.156 5.391 1 82.56 572 ILE A O 1
ATOM 4525 N N . GLU A 1 573 ? -23.031 40.906 4.977 1 82.5 573 GLU A N 1
ATOM 4526 C CA . GLU A 1 573 ? -24.031 41.906 5.371 1 82.5 573 GLU A CA 1
ATOM 4527 C C . GLU A 1 573 ? -25.266 41.812 4.488 1 82.5 573 GLU A C 1
ATOM 4529 O O . GLU A 1 573 ? -26.391 41.906 4.984 1 82.5 573 GLU A O 1
ATOM 4534 N N . GLU A 1 574 ? -25.016 41.656 3.268 1 81.69 574 GLU A N 1
ATOM 4535 C CA . GLU A 1 574 ? -26.125 41.531 2.332 1 81.69 574 GLU A CA 1
ATOM 4536 C C . GLU A 1 574 ? -26.891 40.219 2.568 1 81.69 574 GLU A C 1
ATOM 4538 O O . GLU A 1 574 ? -28.125 40.188 2.465 1 81.69 574 GLU A O 1
ATOM 4543 N N . ALA A 1 575 ? -26.203 39.188 2.846 1 81.56 575 ALA A N 1
ATOM 4544 C CA . ALA A 1 575 ? -26.797 37.875 3.021 1 81.56 575 ALA A CA 1
ATOM 4545 C C . ALA A 1 575 ? -27.594 37.781 4.32 1 81.56 575 ALA A C 1
ATOM 4547 O O . ALA A 1 575 ? -28.531 37 4.441 1 81.56 575 ALA A O 1
ATOM 4548 N N . THR A 1 576 ? -27.203 38.562 5.27 1 83.81 576 THR A N 1
ATOM 4549 C CA . THR A 1 576 ? -27.766 38.438 6.609 1 83.81 576 THR A CA 1
ATOM 4550 C C . THR A 1 576 ? -29.078 39.219 6.707 1 83.81 576 THR A C 1
ATOM 4552 O O . THR A 1 576 ? -29.781 39.156 7.715 1 83.81 576 THR A O 1
ATOM 4555 N N . GLN A 1 577 ? -29.406 39.938 5.645 1 82.19 577 GLN A N 1
ATOM 4556 C CA . GLN A 1 577 ? -30.594 40.781 5.719 1 82.19 577 GLN A CA 1
ATOM 4557 C C . GLN A 1 577 ? -31.844 39.938 5.957 1 82.19 577 GLN A C 1
ATOM 4559 O O . GLN A 1 577 ? -32.094 38.969 5.258 1 82.19 577 GLN A O 1
ATOM 4564 N N . ASP A 1 578 ? -32.625 40.25 6.996 1 82.75 578 ASP A N 1
ATOM 4565 C CA . ASP A 1 578 ? -33.938 39.688 7.344 1 82.75 578 ASP A CA 1
ATOM 4566 C C . ASP A 1 578 ? -33.812 38.219 7.762 1 82.75 578 ASP A C 1
ATOM 4568 O O . ASP A 1 578 ? -34.719 37.406 7.512 1 82.75 578 ASP A O 1
ATOM 4572 N N . ARG A 1 579 ? -32.625 37.75 8.227 1 91.81 579 ARG A N 1
ATOM 4573 C CA . ARG A 1 579 ? -32.375 36.375 8.695 1 91.81 579 ARG A CA 1
ATOM 4574 C C . ARG A 1 579 ? -31.719 36.406 10.07 1 91.81 579 ARG A C 1
ATOM 4576 O O . ARG A 1 579 ? -31.031 37.344 10.43 1 91.81 579 ARG A O 1
ATOM 4583 N N . THR A 1 580 ? -32.062 35.344 10.836 1 95.38 580 THR A N 1
ATOM 4584 C CA . THR A 1 580 ? -31.281 35.125 12.055 1 95.38 580 THR A CA 1
ATOM 4585 C C . THR A 1 580 ? -29.844 34.75 11.719 1 95.38 580 THR A C 1
ATOM 4587 O O . THR A 1 580 ? -29.609 33.781 10.961 1 95.38 580 THR A O 1
ATOM 4590 N N . THR A 1 581 ? -28.906 35.5 12.188 1 94.94 581 THR A N 1
ATOM 4591 C CA . THR A 1 581 ? -27.516 35.281 11.766 1 94.94 581 THR A CA 1
ATOM 4592 C C . THR A 1 581 ? -26.594 35.188 12.977 1 94.94 581 THR A C 1
ATOM 4594 O O . THR A 1 581 ? -26.719 35.969 13.93 1 94.94 581 THR A O 1
ATOM 4597 N N . ILE A 1 582 ? -25.781 34.156 12.992 1 95.06 582 ILE A N 1
ATOM 4598 C CA . ILE A 1 582 ? -24.734 33.969 14.008 1 95.06 582 ILE A CA 1
ATOM 4599 C C . ILE A 1 582 ? -23.359 34.062 13.359 1 95.06 582 ILE A C 1
ATOM 4601 O O . ILE A 1 582 ? -23.047 33.312 12.453 1 95.06 582 ILE A O 1
ATOM 4605 N N . ILE A 1 583 ? -22.547 35.031 13.797 1 92.19 583 ILE A N 1
ATOM 4606 C CA . ILE A 1 583 ? -21.234 35.219 13.219 1 92.19 583 ILE A CA 1
ATOM 4607 C C . ILE A 1 583 ? -20.156 35.031 14.297 1 92.19 583 ILE A C 1
ATOM 4609 O O . ILE A 1 583 ? -20.094 35.812 15.266 1 92.19 583 ILE A O 1
ATOM 4613 N N . ILE A 1 584 ? -19.438 33.969 14.141 1 90.94 584 ILE A N 1
ATOM 4614 C CA . ILE A 1 584 ? -18.25 33.812 14.977 1 90.94 584 ILE A CA 1
ATOM 4615 C C . ILE A 1 584 ? -17.078 34.562 14.375 1 90.94 584 ILE A C 1
ATOM 4617 O O . ILE A 1 584 ? -16.688 34.312 13.227 1 90.94 584 ILE A O 1
ATOM 4621 N N . ALA A 1 585 ? -16.531 35.531 15.086 1 81.12 585 ALA A N 1
ATOM 4622 C CA . ALA A 1 585 ? -15.492 36.375 14.508 1 81.12 585 ALA A CA 1
ATOM 4623 C C . ALA A 1 585 ? -14.164 36.219 15.242 1 81.12 585 ALA A C 1
ATOM 4625 O O . ALA A 1 585 ? -14.141 36.062 16.469 1 81.12 585 ALA A O 1
ATOM 4626 N N . HIS A 1 586 ? -13.234 36.125 14.484 1 66.12 586 HIS A N 1
ATOM 4627 C CA . HIS A 1 586 ? -11.898 36.281 15.039 1 66.12 586 HIS A CA 1
ATOM 4628 C C . HIS A 1 586 ? -11.469 37.75 15.023 1 66.12 586 HIS A C 1
ATOM 4630 O O . HIS A 1 586 ? -10.805 38.219 15.945 1 66.12 586 HIS A O 1
ATOM 4636 N N . ARG A 1 587 ? -11.914 38.406 14 1 68.81 587 ARG A N 1
ATOM 4637 C CA . ARG A 1 587 ? -11.695 39.844 13.875 1 68.81 587 ARG A CA 1
ATOM 4638 C C . ARG A 1 587 ? -12.922 40.625 14.344 1 68.81 587 ARG A C 1
ATOM 4640 O O . ARG A 1 587 ? -14 40.5 13.773 1 68.81 587 ARG A O 1
ATOM 4647 N N . LEU A 1 588 ? -12.711 41.5 15.273 1 77.12 588 LEU A N 1
ATOM 4648 C CA . LEU A 1 588 ? -13.812 42.156 15.961 1 77.12 588 LEU A CA 1
ATOM 4649 C C . LEU A 1 588 ? -14.508 43.156 15.031 1 77.12 588 LEU A C 1
ATOM 4651 O O . LEU A 1 588 ? -15.672 43.5 15.242 1 77.12 588 LEU A O 1
ATOM 4655 N N . SER A 1 589 ? -13.844 43.594 14 1 71.88 589 SER A N 1
ATOM 4656 C CA . SER A 1 589 ? -14.422 44.562 13.07 1 71.88 589 SER A CA 1
ATOM 4657 C C . SER A 1 589 ? -15.633 43.969 12.344 1 71.88 589 SER A C 1
ATOM 4659 O O . SER A 1 589 ? -16.547 44.688 11.961 1 71.88 589 SER A O 1
ATOM 4661 N N . THR A 1 590 ? -15.766 42.719 12.273 1 75.81 590 THR A N 1
ATOM 4662 C CA . THR A 1 590 ? -16.812 42.031 11.508 1 75.81 590 THR A CA 1
ATOM 4663 C C . THR A 1 590 ? -18.109 41.969 12.312 1 75.81 590 THR A C 1
ATOM 4665 O O . THR A 1 590 ? -19.172 41.75 11.75 1 75.81 590 THR A O 1
ATOM 4668 N N . ILE A 1 591 ? -17.984 42.188 13.586 1 84.81 591 ILE A N 1
ATOM 4669 C CA . ILE A 1 591 ? -19.188 42.031 14.398 1 84.81 591 ILE A CA 1
ATOM 4670 C C . ILE A 1 591 ? -19.547 43.344 15.055 1 84.81 591 ILE A C 1
ATOM 4672 O O . ILE A 1 591 ? -20.344 43.406 16 1 84.81 591 ILE A O 1
ATOM 4676 N N . ARG A 1 592 ? -18.891 44.406 14.602 1 82.75 592 ARG A N 1
ATOM 4677 C CA . ARG A 1 592 ? -19.156 45.719 15.172 1 82.75 592 ARG A CA 1
ATOM 4678 C C . ARG A 1 592 ? -20.625 46.094 15.016 1 82.75 592 ARG A C 1
ATOM 4680 O O . ARG A 1 592 ? -21.203 46.719 15.898 1 82.75 592 ARG A O 1
ATOM 4687 N N . ASN A 1 593 ? -21.234 45.719 13.93 1 82.94 593 ASN A N 1
ATOM 4688 C CA . ASN A 1 593 ? -22.594 46.125 13.602 1 82.94 593 ASN A CA 1
ATOM 4689 C C . ASN A 1 593 ? -23.625 45.062 14.023 1 82.94 593 ASN A C 1
ATOM 4691 O O . ASN A 1 593 ? -24.797 45.156 13.656 1 82.94 593 ASN A O 1
ATOM 4695 N N . ALA A 1 594 ? -23.234 44.062 14.734 1 91.44 594 ALA A N 1
ATOM 4696 C CA . ALA A 1 594 ? -24.172 43.031 15.211 1 91.44 594 ALA A CA 1
ATOM 4697 C C . ALA A 1 594 ? -25.156 43.625 16.219 1 91.44 594 ALA A C 1
ATOM 4699 O O . ALA A 1 594 ? -24.859 44.594 16.906 1 91.44 594 ALA A O 1
ATOM 4700 N N . ASP A 1 595 ? -26.328 43.062 16.297 1 93.31 595 ASP A N 1
ATOM 4701 C CA . ASP A 1 595 ? -27.344 43.531 17.25 1 93.31 595 ASP A CA 1
ATOM 4702 C C . ASP A 1 595 ? -26.906 43.25 18.688 1 93.31 595 ASP A C 1
ATOM 4704 O O . ASP A 1 595 ? -27.188 44.031 19.578 1 93.31 595 ASP A O 1
ATOM 4708 N N . ARG A 1 596 ? -26.344 42.125 18.828 1 95.5 596 ARG A N 1
ATOM 4709 C CA . ARG A 1 596 ? -25.844 41.719 20.125 1 95.5 596 ARG A CA 1
ATOM 4710 C C . ARG A 1 596 ? -24.578 40.875 19.969 1 95.5 596 ARG A C 1
ATOM 4712 O O . ARG A 1 596 ? -24.422 40.156 18.969 1 95.5 596 ARG A O 1
ATOM 4719 N N . ILE A 1 597 ? -23.703 40.969 20.938 1 95.5 597 ILE A N 1
ATOM 4720 C CA . ILE A 1 597 ? -22.438 40.25 20.906 1 95.5 597 ILE A CA 1
ATOM 4721 C C . ILE A 1 597 ? -22.328 39.344 22.141 1 95.5 597 ILE A C 1
ATOM 4723 O O . ILE A 1 597 ? -22.578 39.812 23.266 1 95.5 597 ILE A O 1
ATOM 4727 N N . PHE A 1 598 ? -22.062 38.094 21.922 1 95.44 598 PHE A N 1
ATOM 4728 C CA . PHE A 1 598 ? -21.75 37.156 23 1 95.44 598 PHE A CA 1
ATOM 4729 C C . PHE A 1 598 ? -20.25 36.969 23.156 1 95.44 598 PHE A C 1
ATOM 4731 O O . PHE A 1 598 ? -19.562 36.594 22.203 1 95.44 598 PHE A O 1
ATOM 4738 N N . VAL A 1 599 ? -19.734 37.25 24.312 1 94.5 599 VAL A N 1
ATOM 4739 C CA . VAL A 1 599 ? -18.312 37.031 24.609 1 94.5 599 VAL A CA 1
ATOM 4740 C C . VAL A 1 599 ? -18.156 35.719 25.391 1 94.5 599 VAL A C 1
ATOM 4742 O O . VAL A 1 599 ? -18.625 35.594 26.516 1 94.5 599 VAL A O 1
ATOM 4745 N N . LEU A 1 600 ? -17.484 34.812 24.672 1 91.94 600 LEU A N 1
ATOM 4746 C CA . LEU A 1 600 ? -17.312 33.5 25.266 1 91.94 600 LEU A CA 1
ATOM 4747 C C . LEU A 1 600 ? -15.93 33.375 25.906 1 91.94 600 LEU A C 1
ATOM 4749 O O . LEU A 1 600 ? -14.938 33.844 25.359 1 91.94 600 LEU A O 1
ATOM 4753 N N . ASP A 1 601 ? -15.914 32.781 27.078 1 90.12 601 ASP A N 1
ATOM 4754 C CA . ASP A 1 601 ? -14.68 32.469 27.797 1 90.12 601 ASP A CA 1
ATOM 4755 C C . ASP A 1 601 ? -14.82 31.172 28.578 1 90.12 601 ASP A C 1
ATOM 4757 O O . ASP A 1 601 ? -15.758 31.016 29.375 1 90.12 601 ASP A O 1
ATOM 4761 N N . ASP A 1 602 ? -13.898 30.297 28.359 1 88.5 602 ASP A N 1
ATOM 4762 C CA . ASP A 1 602 ? -13.82 29.016 29.062 1 88.5 602 ASP A CA 1
ATOM 4763 C C . ASP A 1 602 ? -15.172 28.297 29.047 1 88.5 602 ASP A C 1
ATOM 4765 O O . ASP A 1 602 ? -15.641 27.844 30.094 1 88.5 602 ASP A O 1
ATOM 4769 N N . GLY A 1 603 ? -15.859 28.391 27.984 1 90.5 603 GLY A N 1
ATOM 4770 C CA . GLY A 1 603 ? -17.078 27.609 27.781 1 90.5 603 GLY A CA 1
ATOM 4771 C C . GLY A 1 603 ? -18.328 28.312 28.234 1 90.5 603 GLY A C 1
ATOM 4772 O O . GLY A 1 603 ? -19.422 27.75 28.188 1 90.5 603 GLY A O 1
ATOM 4773 N N . ASN A 1 604 ? -18.188 29.562 28.719 1 93.19 604 ASN A N 1
ATOM 4774 C CA . ASN A 1 604 ? -19.344 30.297 29.219 1 93.19 604 ASN A CA 1
ATOM 4775 C C . ASN A 1 604 ? -19.453 31.672 28.547 1 93.19 604 ASN A C 1
ATOM 4777 O O . ASN A 1 604 ? -18.453 32.219 28.062 1 93.19 604 ASN A O 1
ATOM 4781 N N . ILE A 1 605 ? -20.672 32.156 28.453 1 94.81 605 ILE A N 1
ATOM 4782 C CA . ILE A 1 605 ? -20.891 33.531 28.016 1 94.81 605 ILE A CA 1
ATOM 4783 C C . ILE A 1 605 ? -20.672 34.469 29.203 1 94.81 605 ILE A C 1
ATOM 4785 O O . ILE A 1 605 ? -21.5 34.562 30.109 1 94.81 605 ILE A O 1
ATOM 4789 N N . VAL A 1 606 ? -19.719 35.281 29.125 1 93.5 606 VAL A N 1
ATOM 4790 C CA . VAL A 1 606 ? -19.312 36.094 30.281 1 93.5 606 VAL A CA 1
ATOM 4791 C C . VAL A 1 606 ? -19.875 37.5 30.125 1 93.5 606 VAL A C 1
ATOM 4793 O O . VAL A 1 606 ? -20.031 38.25 31.109 1 93.5 606 VAL A O 1
ATOM 4796 N N . GLU A 1 607 ? -19.859 38 28.859 1 94.31 60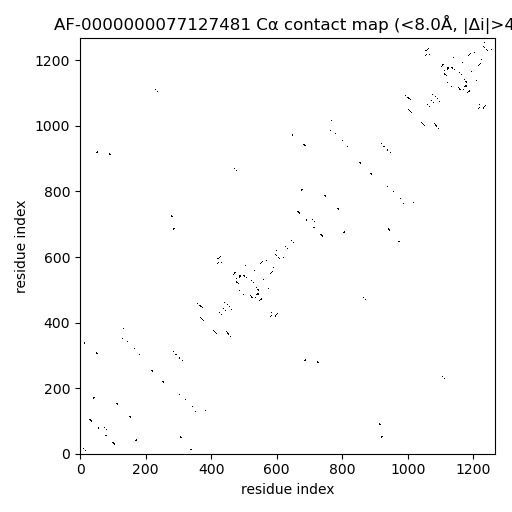7 GLU A N 1
ATOM 4797 C CA . GLU A 1 607 ? -20.406 39.312 28.547 1 94.31 607 GLU A CA 1
ATOM 4798 C C . GLU A 1 607 ? -21.359 39.25 27.359 1 94.31 607 GLU A C 1
ATOM 4800 O O . GLU A 1 607 ? -21.203 38.406 26.469 1 94.31 607 GLU A O 1
ATOM 4805 N N . GLN A 1 608 ? -22.453 40.062 27.391 1 94.69 608 GLN A N 1
ATOM 4806 C CA . GLN A 1 608 ? -23.359 40.156 26.25 1 94.69 608 GLN A CA 1
ATOM 4807 C C . GLN A 1 608 ? -23.891 41.594 26.094 1 94.69 608 GLN A C 1
ATOM 4809 O O . GLN A 1 608 ? -24.141 42.281 27.078 1 94.69 608 GLN A O 1
ATOM 4814 N N . GLY A 1 609 ? -23.938 42.062 24.953 1 94 609 GLY A N 1
ATOM 4815 C CA . GLY A 1 609 ? -24.438 43.375 24.672 1 94 609 GLY A CA 1
ATOM 4816 C C . GLY A 1 609 ? -24.016 43.906 23.297 1 94 609 GLY A C 1
ATOM 4817 O O . GLY A 1 609 ? -23.609 43.125 22.438 1 94 609 GLY A O 1
ATOM 4818 N N . THR A 1 610 ? -24.281 45.125 23.047 1 94.06 610 THR A N 1
ATOM 4819 C CA . THR A 1 610 ? -23.859 45.75 21.797 1 94.06 610 THR A CA 1
ATOM 4820 C C . THR A 1 610 ? -22.391 46.156 21.859 1 94.06 610 THR A C 1
ATOM 4822 O O . THR A 1 610 ? -21.797 46.156 22.922 1 94.06 610 THR A O 1
ATOM 4825 N N . HIS A 1 611 ? -21.875 46.469 20.703 1 92.06 611 HIS A N 1
ATOM 4826 C CA . HIS A 1 611 ? -20.484 46.906 20.609 1 92.06 611 HIS A CA 1
ATOM 4827 C C . HIS A 1 611 ? -20.188 48.062 21.562 1 92.06 611 HIS A C 1
ATOM 4829 O O . HIS A 1 611 ? -19.234 48 22.344 1 92.06 611 HIS A O 1
ATOM 4835 N N . GLU A 1 612 ? -21.109 49 21.594 1 91.25 612 GLU A N 1
ATOM 4836 C CA . GLU A 1 612 ? -20.922 50.188 22.391 1 91.25 612 GLU A CA 1
ATOM 4837 C C . GLU A 1 612 ? -21.047 49.875 23.891 1 91.25 612 GLU A C 1
ATOM 4839 O O . GLU A 1 612 ? -20.266 50.375 24.688 1 91.25 612 GLU A O 1
ATOM 4844 N N . ASN A 1 613 ? -21.984 49.062 24.203 1 93.81 613 ASN A N 1
ATOM 4845 C CA . ASN A 1 613 ? -22.234 48.719 25.594 1 93.81 613 ASN A CA 1
ATOM 4846 C C . ASN A 1 613 ? -21.062 47.938 26.188 1 93.81 613 ASN A C 1
ATOM 4848 O O . ASN A 1 613 ? -20.688 48.156 27.344 1 93.81 613 ASN A O 1
ATOM 4852 N N . LEU A 1 614 ? -20.531 47.062 25.391 1 92.5 614 LEU A N 1
ATOM 4853 C CA . LEU A 1 614 ? -19.484 46.188 25.891 1 92.5 614 LEU A CA 1
ATOM 4854 C C . LEU A 1 614 ? -18.156 46.938 26.047 1 92.5 614 LEU A C 1
ATOM 4856 O O . LEU A 1 614 ? -17.344 46.594 26.906 1 92.5 614 LEU A O 1
ATOM 4860 N N . LEU A 1 615 ? -17.984 47.938 25.203 1 90.75 615 LEU A N 1
ATOM 4861 C CA . LEU A 1 615 ? -16.766 48.75 25.297 1 90.75 615 LEU A CA 1
ATOM 4862 C C . LEU A 1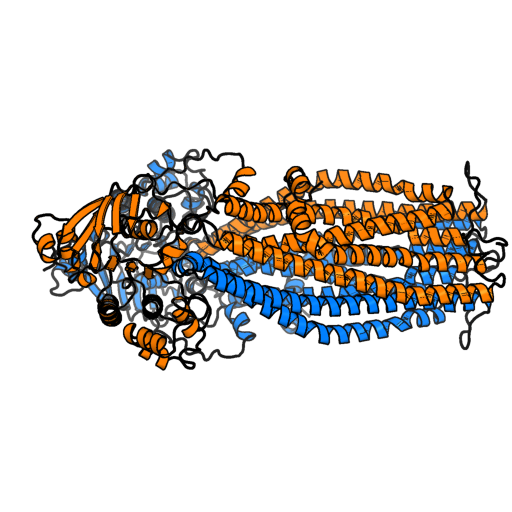 615 ? -16.75 49.562 26.578 1 90.75 615 LEU A C 1
ATOM 4864 O O . LEU A 1 615 ? -15.688 49.938 27.078 1 90.75 615 LEU A O 1
ATOM 4868 N N . ARG A 1 616 ? -17.953 49.812 27.078 1 89.94 616 ARG A N 1
ATOM 4869 C CA . ARG A 1 616 ? -18.094 50.688 28.25 1 89.94 616 ARG A CA 1
ATOM 4870 C C . ARG A 1 616 ? -17.828 49.906 29.547 1 89.94 616 ARG A C 1
ATOM 4872 O O . ARG A 1 616 ? -17.578 50.5 30.594 1 89.94 616 ARG A O 1
ATOM 4879 N N . ILE A 1 617 ? -17.891 48.656 29.391 1 89.81 617 ILE A N 1
ATOM 4880 C CA . ILE A 1 617 ? -17.641 47.844 30.578 1 89.81 617 ILE A CA 1
ATOM 4881 C C . ILE A 1 617 ? -16.156 47.938 30.953 1 89.81 617 ILE A C 1
ATOM 4883 O O . ILE A 1 617 ? -15.289 47.5 30.188 1 89.81 617 ILE A O 1
ATOM 4887 N N . GLU A 1 618 ? -15.945 48.469 32.156 1 82.38 618 GLU A N 1
ATOM 4888 C CA . GLU A 1 618 ? -14.57 48.594 32.625 1 82.38 618 GLU A CA 1
ATOM 4889 C C . GLU A 1 618 ? -13.953 47.219 32.906 1 82.38 618 GLU A C 1
ATOM 4891 O O . GLU A 1 618 ? -14.578 46.375 33.531 1 82.38 618 GLU A O 1
ATOM 4896 N N . ASN A 1 619 ? -12.789 46.844 32.406 1 84.25 619 ASN A N 1
ATOM 4897 C CA . ASN A 1 619 ? -12.047 45.594 32.594 1 84.25 619 ASN A CA 1
ATOM 4898 C C . ASN A 1 619 ? -12.781 44.406 31.969 1 84.25 619 ASN A C 1
ATOM 4900 O O . ASN A 1 619 ? -12.711 43.281 32.469 1 84.25 619 ASN A O 1
ATOM 4904 N N . GLY A 1 620 ? -13.594 44.781 31.062 1 89.12 620 GLY A N 1
ATOM 4905 C CA . GLY A 1 620 ? -14.312 43.719 30.359 1 89.12 620 GLY A CA 1
ATOM 4906 C C . GLY A 1 620 ? -13.453 42.969 29.359 1 89.12 620 GLY A C 1
ATOM 4907 O O . GLY A 1 620 ? -12.469 43.5 28.859 1 89.12 620 GLY A O 1
ATOM 4908 N N . LEU A 1 621 ? -13.812 41.656 29.156 1 89.5 621 LEU A N 1
ATOM 4909 C CA . LEU A 1 621 ? -13.055 40.844 28.219 1 89.5 621 LEU A CA 1
ATOM 4910 C C . LEU A 1 621 ? -13.156 41.375 26.797 1 89.5 621 LEU A C 1
ATOM 4912 O O . LEU A 1 621 ? -12.18 41.344 26.047 1 89.5 621 LEU A O 1
ATOM 4916 N N . TYR A 1 622 ? -14.25 41.844 26.406 1 90.88 622 TYR A N 1
ATOM 4917 C CA . TYR A 1 622 ? -14.445 42.406 25.078 1 90.88 622 TYR A CA 1
ATOM 4918 C C . TYR A 1 622 ? -13.555 43.625 24.844 1 90.88 622 TYR A C 1
ATOM 4920 O O . TYR A 1 622 ? -12.969 43.781 23.781 1 90.88 622 TYR A O 1
ATOM 4928 N N . ASN A 1 623 ? -13.648 44.438 25.797 1 88.12 623 ASN A N 1
ATOM 4929 C CA . ASN A 1 623 ? -12.812 45.625 25.734 1 88.12 623 ASN A CA 1
ATOM 4930 C C . ASN A 1 623 ? -11.336 45.281 25.594 1 88.12 623 ASN A C 1
ATOM 4932 O O . ASN A 1 623 ? -10.594 45.938 24.859 1 88.12 623 ASN A O 1
ATOM 4936 N N . GLU A 1 624 ? -11.031 44.344 26.312 1 83.88 624 GLU A N 1
ATOM 4937 C CA . GLU A 1 624 ? -9.648 43.875 26.234 1 83.88 624 GLU A CA 1
ATOM 4938 C C . GLU A 1 624 ? -9.328 43.344 24.828 1 83.88 624 GLU A C 1
ATOM 4940 O O . GLU A 1 624 ? -8.273 43.688 24.281 1 83.88 624 GLU A O 1
ATOM 4945 N N . LEU A 1 625 ? -10.188 42.5 24.328 1 81.56 625 LEU A N 1
ATOM 4946 C CA . LEU A 1 625 ? -9.977 41.938 23 1 81.56 625 LEU A CA 1
ATOM 4947 C C . LEU A 1 625 ? -9.961 43.031 21.938 1 81.56 625 LEU A C 1
ATOM 4949 O O . LEU A 1 625 ? -9.148 42.969 21 1 81.56 625 LEU A O 1
ATOM 4953 N N . TRP A 1 626 ? -10.812 43.969 22.062 1 79.81 626 TRP A N 1
ATOM 4954 C CA . TRP A 1 626 ? -10.914 45.094 21.125 1 79.81 626 TRP A CA 1
ATOM 4955 C C . TRP A 1 626 ? -9.664 45.938 21.156 1 79.81 626 TRP A C 1
ATOM 4957 O O . TRP A 1 626 ? -9.172 46.375 20.109 1 79.81 626 TRP A O 1
ATOM 4967 N N . SER A 1 627 ? -9.211 46.219 22.344 1 74.44 627 SER A N 1
ATOM 4968 C CA . SER A 1 627 ? -8.008 47.031 22.5 1 74.44 627 SER A CA 1
ATOM 4969 C C . SER A 1 627 ? -6.801 46.375 21.859 1 74.44 627 SER A C 1
ATOM 4971 O O . SER A 1 627 ? -5.965 47.031 21.25 1 74.44 627 SER A O 1
ATOM 4973 N N . LYS A 1 628 ? -6.812 45.125 22.062 1 66.69 628 LYS A N 1
ATOM 4974 C CA . LYS A 1 628 ? -5.73 44.375 21.438 1 66.69 628 LYS A CA 1
ATOM 4975 C C . LYS A 1 628 ? -5.84 44.406 19.922 1 66.69 628 LYS A C 1
ATOM 4977 O O . LYS A 1 628 ? -4.824 44.469 19.219 1 66.69 628 LYS A O 1
ATOM 4982 N N . HIS A 1 629 ? -7.078 44.344 19.484 1 62.06 629 HIS A N 1
ATOM 4983 C CA . HIS A 1 629 ? -7.348 44.406 18.062 1 62.06 629 HIS A CA 1
ATOM 4984 C C . HIS A 1 629 ? -6.973 45.75 17.453 1 62.06 629 HIS A C 1
ATOM 4986 O O . HIS A 1 629 ? -6.387 45.812 16.375 1 62.06 629 HIS A O 1
ATOM 4992 N N . VAL A 1 630 ? -7.355 46.906 18.219 1 57.94 630 VAL A N 1
ATOM 4993 C CA . VAL A 1 630 ? -7.113 48.281 17.703 1 57.94 630 VAL A CA 1
ATOM 4994 C C . VAL A 1 630 ? -5.699 48.719 18.078 1 57.94 630 VAL A C 1
ATOM 4996 O O . VAL A 1 630 ? -5.176 49.688 17.5 1 57.94 630 VAL A O 1
ATOM 4999 N N . GLY A 1 631 ? -4.789 47.75 18.594 1 50 631 GLY A N 1
ATOM 5000 C CA . GLY A 1 631 ? -3.43 48.125 18.953 1 50 631 GLY A CA 1
ATOM 5001 C C . GLY A 1 631 ? -3.363 49.031 20.172 1 50 631 GLY A C 1
ATOM 5002 O O . GLY A 1 631 ? -2.342 49.688 20.422 1 50 631 GLY A O 1
ATOM 5003 N N . LYS A 1 632 ? -4.301 49.5 21.016 1 43.22 632 LYS A N 1
ATOM 5004 C CA . LYS A 1 632 ? -4.203 50.438 22.125 1 43.22 632 LYS A CA 1
ATOM 5005 C C . LYS A 1 632 ? -3.537 49.812 23.328 1 43.22 632 LYS A C 1
ATOM 5007 O O . LYS A 1 632 ? -4.125 48.938 23.984 1 43.22 632 LYS A O 1
ATOM 5012 N N . LEU A 1 633 ? -2.348 49.469 23.359 1 34.84 633 LEU A N 1
ATOM 5013 C CA . LEU A 1 633 ? -1.657 49.281 24.625 1 34.84 633 LEU A CA 1
ATOM 5014 C C . LEU A 1 633 ? -1.927 50.438 25.578 1 34.84 633 LEU A C 1
ATOM 5016 O O . LEU A 1 633 ? -1.874 51.594 25.172 1 34.84 633 LEU A O 1
ATOM 5020 N N . ARG A 1 634 ? -2.668 50.281 26.703 1 32.44 634 ARG A N 1
ATOM 5021 C CA . ARG A 1 634 ? -2.324 51.219 27.766 1 32.44 634 ARG A CA 1
ATOM 5022 C C . ARG A 1 634 ? -0.854 51.094 28.156 1 32.44 634 ARG A C 1
ATOM 5024 O O . ARG A 1 634 ? -0.337 49.969 28.297 1 32.44 634 ARG A O 1
ATOM 5031 N N . MET B 1 1 ? 39.469 -6.371 -21.422 1 27.22 1 MET B N 1
ATOM 5032 C CA . MET B 1 1 ? 38.469 -5.332 -21.656 1 27.22 1 MET B CA 1
ATOM 5033 C C . MET B 1 1 ? 37.625 -5.117 -20.422 1 27.22 1 MET B C 1
ATOM 5035 O O . MET B 1 1 ? 36.938 -6.043 -19.953 1 27.22 1 MET B O 1
ATOM 5039 N N . SER B 1 2 ? 37.875 -4.133 -19.547 1 31.3 2 SER B N 1
ATOM 5040 C CA . SER B 1 2 ? 37.562 -3.955 -18.125 1 31.3 2 SER B CA 1
ATOM 5041 C C . SER B 1 2 ? 36.094 -3.727 -17.891 1 31.3 2 SER B C 1
ATOM 5043 O O . SER B 1 2 ? 35.375 -3.217 -18.766 1 31.3 2 SER B O 1
ATOM 5045 N N . VAL B 1 3 ? 35.469 -4.422 -16.938 1 38.69 3 VAL B N 1
ATOM 5046 C CA . VAL B 1 3 ? 34.094 -4.391 -16.453 1 38.69 3 VAL B CA 1
ATOM 5047 C C . VAL B 1 3 ? 33.594 -2.947 -16.391 1 38.69 3 VAL B C 1
ATOM 5049 O O . VAL B 1 3 ? 32.375 -2.695 -16.438 1 38.69 3 VAL B O 1
ATOM 5052 N N . ARG B 1 4 ? 34.5 -1.987 -16.219 1 38.41 4 ARG B N 1
ATOM 5053 C CA . ARG B 1 4 ? 34.156 -0.566 -16.203 1 38.41 4 ARG B CA 1
ATOM 5054 C C . ARG B 1 4 ? 33.656 -0.106 -17.562 1 38.41 4 ARG B C 1
ATOM 5056 O O . ARG B 1 4 ? 32.75 0.712 -17.656 1 38.41 4 ARG B O 1
ATOM 5063 N N . SER B 1 5 ? 34.281 -0.614 -18.562 1 40 5 SER B N 1
ATOM 5064 C CA . SER B 1 5 ? 33.969 -0.18 -19.922 1 40 5 SER B CA 1
ATOM 5065 C C . SER B 1 5 ? 32.656 -0.75 -20.391 1 40 5 SER B C 1
ATOM 5067 O O . SER B 1 5 ? 31.906 -0.092 -21.141 1 40 5 SER B O 1
ATOM 5069 N N . LEU B 1 6 ? 32.375 -2.014 -20.109 1 37.72 6 LEU B N 1
ATOM 5070 C CA . LEU B 1 6 ? 31.062 -2.582 -20.453 1 37.72 6 LEU B CA 1
ATOM 5071 C C . LEU B 1 6 ? 29.953 -1.875 -19.703 1 37.72 6 LEU B C 1
ATOM 5073 O O . LEU B 1 6 ? 28.797 -1.883 -20.141 1 37.72 6 LEU B O 1
ATOM 5077 N N . SER B 1 7 ? 30.172 -1.334 -18.484 1 41.56 7 SER B N 1
ATOM 5078 C CA . SER B 1 7 ? 29.281 -0.529 -17.672 1 41.56 7 SER B CA 1
ATOM 5079 C C . SER B 1 7 ? 28.891 0.76 -18.391 1 41.56 7 SER B C 1
ATOM 5081 O O . SER B 1 7 ? 27.781 1.264 -18.203 1 41.56 7 SER B O 1
ATOM 5083 N N . GLU B 1 8 ? 29.797 1.264 -19.188 1 44.09 8 GLU B N 1
ATOM 5084 C CA . GLU B 1 8 ? 29.484 2.492 -19.906 1 44.09 8 GLU B CA 1
ATOM 5085 C C . GLU B 1 8 ? 28.422 2.25 -20.969 1 44.09 8 GLU B C 1
ATOM 5087 O O . GLU B 1 8 ? 27.562 3.107 -21.219 1 44.09 8 GLU B O 1
ATOM 5092 N N . ARG B 1 9 ? 28.641 1.148 -21.797 1 40.16 9 ARG B N 1
ATOM 5093 C CA . ARG B 1 9 ? 27.734 0.876 -22.906 1 40.16 9 ARG B CA 1
ATOM 5094 C C . ARG B 1 9 ? 26.359 0.428 -22.406 1 40.16 9 ARG B C 1
ATOM 5096 O O . ARG B 1 9 ? 25.344 0.662 -23.062 1 40.16 9 ARG B O 1
ATOM 5103 N N . PHE B 1 10 ? 26.281 -0.469 -21.438 1 41.03 10 PHE B N 1
ATOM 5104 C CA . PHE B 1 10 ? 25.031 -0.893 -20.828 1 41.03 10 PHE B CA 1
ATOM 5105 C C . PHE B 1 10 ? 24.469 0.206 -19.922 1 41.03 10 PHE B C 1
ATOM 5107 O O . PHE B 1 10 ? 23.734 -0.075 -18.969 1 41.03 10 PHE B O 1
ATOM 5114 N N . LYS B 1 11 ? 25 1.349 -19.797 1 47.22 11 LYS B N 1
ATOM 5115 C CA . LYS B 1 11 ? 24.547 2.605 -19.219 1 47.22 11 LYS B CA 1
ATOM 5116 C C . LYS B 1 11 ? 23.047 2.822 -19.484 1 47.22 11 LYS B C 1
ATOM 5118 O O . LYS B 1 11 ? 22.391 3.539 -18.734 1 47.22 11 LYS B O 1
ATOM 5123 N N . ARG B 1 12 ? 22.531 2.082 -20.438 1 52.53 12 ARG B N 1
ATOM 5124 C CA . ARG B 1 12 ? 21.172 2.412 -20.859 1 52.53 12 ARG B CA 1
ATOM 5125 C C . ARG B 1 12 ? 20.141 1.691 -20 1 52.53 12 ARG B C 1
ATOM 5127 O O . ARG B 1 12 ? 19.016 2.168 -19.844 1 52.53 12 ARG B O 1
ATOM 5134 N N . SER B 1 13 ? 20.406 0.471 -19.344 1 68.06 13 SER B N 1
ATOM 5135 C CA . SER B 1 13 ? 19.328 -0.116 -18.547 1 68.06 13 SER B CA 1
ATOM 5136 C C . SER B 1 13 ? 19.688 -0.089 -17.062 1 68.06 13 SER B C 1
ATOM 5138 O O . SER B 1 13 ? 20.703 -0.651 -16.641 1 68.06 13 SER B O 1
ATOM 5140 N N . SER B 1 14 ? 19.219 0.781 -16.297 1 75.38 14 SER B N 1
ATOM 5141 C CA . SER B 1 14 ? 19.375 0.953 -14.852 1 75.38 14 SER B CA 1
ATOM 5142 C C . SER B 1 14 ? 19.359 -0.39 -14.125 1 75.38 14 SER B C 1
ATOM 5144 O O . SER B 1 14 ? 20.125 -0.604 -13.188 1 75.38 14 SER B O 1
ATOM 5146 N N . VAL B 1 15 ? 18.703 -1.293 -14.664 1 75.56 15 VAL B N 1
ATOM 5147 C CA . VAL B 1 15 ? 18.578 -2.607 -14.047 1 75.56 15 VAL B CA 1
ATOM 5148 C C . VAL B 1 15 ? 19.875 -3.391 -14.234 1 75.56 15 VAL B C 1
ATOM 5150 O O . VAL B 1 15 ? 20.422 -3.959 -13.281 1 75.56 15 VAL B O 1
ATOM 5153 N N . LEU B 1 16 ? 20.359 -3.432 -15.438 1 74.81 16 LEU B N 1
ATOM 5154 C CA . LEU B 1 16 ? 21.578 -4.184 -15.758 1 74.81 16 LEU B CA 1
ATOM 5155 C C . LEU B 1 16 ? 22.781 -3.607 -15.016 1 74.81 16 LEU B C 1
ATOM 5157 O O . LEU B 1 16 ? 23.656 -4.355 -14.562 1 74.81 16 LEU B O 1
ATOM 5161 N N . TRP B 1 17 ? 22.797 -2.279 -14.891 1 74.56 17 TRP B N 1
ATOM 5162 C CA . TRP B 1 17 ? 23.891 -1.629 -14.172 1 74.56 17 TRP B CA 1
ATOM 5163 C C . TRP B 1 17 ? 23.922 -2.07 -12.711 1 74.56 17 TRP B C 1
ATOM 5165 O O . TRP B 1 17 ? 24.984 -2.398 -12.172 1 74.56 17 TRP B O 1
ATOM 5175 N N . MET B 1 18 ? 22.828 -2.117 -12.117 1 77.5 18 MET B N 1
ATOM 5176 C CA . MET B 1 18 ? 22.734 -2.463 -10.695 1 77.5 18 MET B CA 1
ATOM 5177 C C . MET B 1 18 ? 23.141 -3.914 -10.461 1 77.5 18 MET B C 1
ATOM 5179 O O . MET B 1 18 ? 23.844 -4.219 -9.492 1 77.5 18 MET B O 1
ATOM 5183 N N . TYR B 1 19 ? 22.719 -4.738 -11.359 1 76.56 19 TYR B N 1
ATOM 5184 C CA . TYR B 1 19 ? 23.031 -6.156 -11.211 1 76.56 19 TYR B CA 1
ATOM 5185 C C . TYR B 1 19 ? 24.484 -6.445 -11.547 1 76.56 19 TYR B C 1
ATOM 5187 O O . TYR B 1 19 ? 25.125 -7.285 -10.906 1 76.56 19 TYR B O 1
ATOM 5195 N N . LEU B 1 20 ? 25.047 -5.766 -12.539 1 72.12 20 LEU B N 1
ATOM 5196 C CA . LEU B 1 20 ? 26.438 -5.969 -12.93 1 72.12 20 LEU B CA 1
ATOM 5197 C C . LEU B 1 20 ? 27.375 -5.465 -11.844 1 72.12 20 LEU B C 1
ATOM 5199 O O . LEU B 1 20 ? 28.438 -6.066 -11.609 1 72.12 20 LEU B O 1
ATOM 5203 N N . THR B 1 21 ? 26.984 -4.383 -11.188 1 74.19 21 THR B N 1
ATOM 5204 C CA . THR B 1 21 ? 27.812 -3.832 -10.125 1 74.19 21 THR B CA 1
ATOM 5205 C C . THR B 1 21 ? 27.906 -4.793 -8.945 1 74.19 21 THR B C 1
ATOM 5207 O O . THR B 1 21 ? 28.938 -4.891 -8.289 1 74.19 21 THR B O 1
ATOM 5210 N N . HIS B 1 22 ? 26.828 -5.512 -8.719 1 74.88 22 HIS B N 1
ATOM 5211 C CA . HIS B 1 22 ? 26.797 -6.43 -7.586 1 74.88 22 HIS B CA 1
ATOM 5212 C C . HIS B 1 22 ? 27.047 -7.867 -8.023 1 74.88 22 HIS B C 1
ATOM 5214 O O . HIS B 1 22 ? 27.172 -8.766 -7.191 1 74.88 22 HIS B O 1
ATOM 5220 N N . TRP B 1 23 ? 27.125 -8.039 -9.32 1 68.81 23 TRP B N 1
ATOM 5221 C CA . TRP B 1 23 ? 27.344 -9.344 -9.945 1 68.81 23 TRP B CA 1
ATOM 5222 C C . TRP B 1 23 ? 28.672 -9.945 -9.484 1 68.81 23 TRP B C 1
ATOM 5224 O O . TRP B 1 23 ? 28.75 -11.148 -9.203 1 68.81 23 TRP B O 1
ATOM 5234 N N . THR B 1 24 ? 29.641 -9.016 -9.383 1 73.19 24 THR B N 1
ATOM 5235 C CA . THR B 1 24 ? 30.984 -9.508 -9.109 1 73.19 24 THR B CA 1
ATOM 5236 C C . THR B 1 24 ? 31.062 -10.141 -7.723 1 73.19 24 THR B C 1
ATOM 5238 O O . THR B 1 24 ? 31.781 -11.117 -7.52 1 73.19 24 THR B O 1
ATOM 5241 N N . GLN B 1 25 ? 30.234 -9.742 -6.91 1 78.56 25 GLN B N 1
ATOM 5242 C CA . GLN B 1 25 ? 30.297 -10.258 -5.547 1 78.56 25 GLN B CA 1
ATOM 5243 C C . GLN B 1 25 ? 29.5 -11.547 -5.41 1 78.56 25 GLN B C 1
ATOM 5245 O O . GLN B 1 25 ? 29.844 -12.422 -4.617 1 78.56 25 GLN B O 1
ATOM 5250 N N . TYR B 1 26 ? 28.531 -11.719 -6.312 1 81.25 26 TYR B N 1
ATOM 5251 C CA . TYR B 1 26 ? 27.609 -12.828 -6.105 1 81.25 26 TYR B CA 1
ATOM 5252 C C . TYR B 1 26 ? 27.594 -13.758 -7.312 1 81.25 26 TYR B C 1
ATOM 5254 O O . TYR B 1 26 ? 26.719 -14.625 -7.426 1 81.25 26 TYR B O 1
ATOM 5262 N N . ARG B 1 27 ? 28.578 -13.68 -8.188 1 84.62 27 ARG B N 1
ATOM 5263 C CA . ARG B 1 27 ? 28.594 -14.445 -9.43 1 84.62 27 ARG B CA 1
ATOM 5264 C C . ARG B 1 27 ? 28.641 -15.945 -9.148 1 84.62 27 ARG B C 1
ATOM 5266 O O . ARG B 1 27 ? 27.984 -16.734 -9.828 1 84.62 27 ARG B O 1
ATOM 5273 N N . LYS B 1 28 ? 29.406 -16.281 -8.125 1 85.94 28 LYS B N 1
ATOM 5274 C CA . LYS B 1 28 ? 29.516 -17.703 -7.809 1 85.94 28 LYS B CA 1
ATOM 5275 C C . LYS B 1 28 ? 28.172 -18.266 -7.34 1 85.94 28 LYS B C 1
ATOM 5277 O O . LYS B 1 28 ? 27.781 -19.359 -7.738 1 85.94 28 LYS B O 1
ATOM 5282 N N . TYR B 1 29 ? 27.5 -17.547 -6.57 1 85.44 29 TYR B N 1
ATOM 5283 C CA . TYR B 1 29 ? 26.203 -17.969 -6.059 1 85.44 29 TYR B CA 1
ATOM 5284 C C . TYR B 1 29 ? 25.172 -18.078 -7.188 1 85.44 29 TYR B C 1
ATOM 5286 O O . TYR B 1 29 ? 24.391 -19.031 -7.234 1 85.44 29 TYR B O 1
ATOM 5294 N N . ILE B 1 30 ? 25.281 -17.203 -8.125 1 87.19 30 ILE B N 1
ATOM 5295 C CA . ILE B 1 30 ? 24.328 -17.188 -9.234 1 87.19 30 ILE B CA 1
ATOM 5296 C C . ILE B 1 30 ? 24.594 -18.359 -10.164 1 87.19 30 ILE B C 1
ATOM 5298 O O . ILE B 1 30 ? 23.656 -19.062 -10.578 1 87.19 30 ILE B O 1
ATOM 5302 N N . LEU B 1 31 ? 25.828 -18.625 -10.438 1 88.88 31 LEU B N 1
ATOM 5303 C CA . LEU B 1 31 ? 26.188 -19.719 -11.336 1 88.88 31 LEU B CA 1
ATOM 5304 C C . LEU B 1 31 ? 25.766 -21.062 -10.742 1 88.88 31 LEU B C 1
ATOM 5306 O O . LEU B 1 31 ? 25.203 -21.906 -11.438 1 88.88 31 LEU B O 1
ATOM 5310 N N . ILE B 1 32 ? 26 -21.188 -9.484 1 92.81 32 ILE B N 1
ATOM 5311 C CA . ILE B 1 32 ? 25.641 -22.453 -8.836 1 92.81 32 ILE B CA 1
ATOM 5312 C C . ILE B 1 32 ? 24.125 -22.594 -8.789 1 92.81 32 ILE B C 1
ATOM 5314 O O . ILE B 1 32 ? 23.578 -23.688 -8.93 1 92.81 32 ILE B O 1
ATOM 5318 N N . ALA B 1 33 ? 23.516 -21.5 -8.562 1 91.19 33 ALA B N 1
ATOM 5319 C CA . ALA B 1 33 ? 22.062 -21.531 -8.508 1 91.19 33 ALA B CA 1
ATOM 5320 C C . ALA B 1 33 ? 21.469 -21.891 -9.867 1 91.19 33 ALA B C 1
ATOM 5322 O O . ALA B 1 33 ? 20.562 -22.734 -9.953 1 91.19 33 ALA B O 1
ATOM 5323 N N . VAL B 1 34 ? 21.984 -21.359 -10.938 1 90.62 34 VAL B N 1
ATOM 5324 C CA . VAL B 1 34 ? 21.484 -21.609 -12.289 1 90.62 34 VAL B CA 1
ATOM 5325 C C . VAL B 1 34 ? 21.781 -23.047 -12.695 1 90.62 34 VAL B C 1
ATOM 5327 O O . VAL B 1 34 ? 20.922 -23.75 -13.219 1 90.62 34 VAL B O 1
ATOM 5330 N N . VAL B 1 35 ? 22.953 -23.5 -12.391 1 93.44 35 VAL B N 1
ATOM 5331 C CA . VAL B 1 35 ? 23.359 -24.844 -12.773 1 93.44 35 VAL B CA 1
ATOM 5332 C C . VAL B 1 35 ? 22.562 -25.875 -11.977 1 93.44 35 VAL B C 1
ATOM 5334 O O . VAL B 1 35 ? 22.062 -26.844 -12.531 1 93.44 35 VAL B O 1
ATOM 5337 N N . SER B 1 36 ? 22.484 -25.625 -10.711 1 94.75 36 SER B N 1
ATOM 5338 C CA . SER B 1 36 ? 21.703 -26.547 -9.883 1 94.75 36 SER B CA 1
ATOM 5339 C C . SER B 1 36 ? 20.234 -26.562 -10.297 1 94.75 36 SER B C 1
ATOM 5341 O O . SER B 1 36 ? 19.594 -27.609 -10.305 1 94.75 36 SER B O 1
ATOM 5343 N N . GLY B 1 37 ? 19.766 -25.406 -10.594 1 92.44 37 GLY B N 1
ATOM 5344 C CA . GLY B 1 37 ? 18.391 -25.328 -11.078 1 92.44 37 GLY B CA 1
ATOM 5345 C C . GLY B 1 37 ? 18.188 -26.031 -12.406 1 92.44 37 GLY B C 1
ATOM 5346 O O . GLY B 1 37 ? 17.188 -26.719 -12.602 1 92.44 37 GLY B O 1
ATOM 5347 N N . ALA B 1 38 ? 19.141 -25.859 -13.273 1 92.94 38 ALA B N 1
ATOM 5348 C CA . ALA B 1 38 ? 19.062 -26.5 -14.586 1 92.94 38 ALA B CA 1
ATOM 5349 C C . ALA B 1 38 ? 19.094 -28.016 -14.469 1 92.94 38 ALA B C 1
ATOM 5351 O O . ALA B 1 38 ? 18.312 -28.719 -15.102 1 92.94 38 ALA B O 1
ATOM 5352 N N . VAL B 1 39 ? 19.969 -28.469 -13.609 1 94.25 39 VAL B N 1
ATOM 5353 C CA . VAL B 1 39 ? 20.078 -29.906 -13.406 1 94.25 39 VAL B CA 1
ATOM 5354 C C . VAL B 1 39 ? 18.797 -30.438 -12.773 1 94.25 39 VAL B C 1
ATOM 5356 O O . VAL B 1 39 ? 18.266 -31.484 -13.188 1 94.25 39 VAL B O 1
ATOM 5359 N N . GLY B 1 40 ? 18.359 -29.719 -11.773 1 92.19 40 GLY B N 1
ATOM 5360 C CA . GLY B 1 40 ? 17.109 -30.125 -11.141 1 92.19 40 GLY B CA 1
ATOM 5361 C C . GLY B 1 40 ? 15.938 -30.172 -12.109 1 92.19 40 GLY B C 1
ATOM 5362 O O . GLY B 1 40 ? 15.141 -31.109 -12.078 1 92.19 40 GLY B O 1
ATOM 5363 N N . THR B 1 41 ? 15.883 -29.219 -12.969 1 89.75 41 THR B N 1
ATOM 5364 C CA . THR B 1 41 ? 14.805 -29.156 -13.953 1 89.75 41 THR B CA 1
ATOM 5365 C C . THR B 1 41 ? 14.961 -30.25 -15 1 89.75 41 THR B C 1
ATOM 5367 O O . THR B 1 41 ? 13.977 -30.875 -15.406 1 89.75 41 THR B O 1
ATOM 5370 N N . ALA B 1 42 ? 16.109 -30.5 -15.398 1 91 42 ALA B N 1
ATOM 5371 C CA . ALA B 1 42 ? 16.375 -31.547 -16.375 1 91 42 ALA B CA 1
ATOM 5372 C C . ALA B 1 42 ? 15.977 -32.906 -15.82 1 91 42 ALA B C 1
ATOM 5374 O O . ALA B 1 42 ? 15.438 -33.75 -16.547 1 91 42 ALA B O 1
ATOM 5375 N N . LEU B 1 43 ? 16.172 -33.094 -14.562 1 92.75 43 LEU B N 1
ATOM 5376 C CA . LEU B 1 43 ? 15.891 -34.375 -13.914 1 92.75 43 LEU B CA 1
ATOM 5377 C C . LEU B 1 43 ? 14.391 -34.594 -13.789 1 92.75 43 LEU B C 1
ATOM 5379 O O . LEU B 1 43 ? 13.938 -35.719 -13.594 1 92.75 43 LEU B O 1
ATOM 5383 N N . THR B 1 44 ? 13.602 -33.594 -13.938 1 88.75 44 THR B N 1
ATOM 5384 C CA . THR B 1 44 ? 12.156 -33.719 -13.805 1 88.75 44 THR B CA 1
ATOM 5385 C C . THR B 1 44 ? 11.57 -34.469 -15.008 1 88.75 44 THR B C 1
ATOM 5387 O O . THR B 1 44 ? 10.398 -34.844 -14.984 1 88.75 44 THR B O 1
ATOM 5390 N N . GLN B 1 45 ? 12.359 -34.656 -16 1 89.06 45 GLN B N 1
ATOM 5391 C CA . GLN B 1 45 ? 11.906 -35.406 -17.172 1 89.06 45 GLN B CA 1
ATOM 5392 C C . GLN B 1 45 ? 11.984 -36.906 -16.938 1 89.06 45 GLN B C 1
ATOM 5394 O O . GLN B 1 45 ? 11.375 -37.688 -17.656 1 89.06 45 GLN B O 1
ATOM 5399 N N . ILE B 1 46 ? 12.68 -37.312 -15.922 1 90 46 ILE B N 1
ATOM 5400 C CA . ILE B 1 46 ? 12.961 -38.719 -15.672 1 90 46 ILE B CA 1
ATOM 5401 C C . ILE B 1 46 ? 11.656 -39.469 -15.391 1 90 46 ILE B C 1
ATOM 5403 O O . ILE B 1 46 ? 11.422 -40.562 -15.922 1 90 46 ILE B O 1
ATOM 5407 N N . PRO B 1 47 ? 10.758 -38.844 -14.609 1 88.31 47 PRO B N 1
ATOM 5408 C CA . PRO B 1 47 ? 9.5 -39.562 -14.367 1 88.31 47 PRO B CA 1
ATOM 5409 C C . PRO B 1 47 ? 8.719 -39.844 -15.648 1 88.31 47 PRO B C 1
ATOM 5411 O O . PRO B 1 47 ? 8.141 -40.906 -15.812 1 88.31 47 PRO B O 1
ATOM 5414 N N . GLN B 1 48 ? 8.664 -38.938 -16.531 1 88.69 48 GLN B N 1
ATOM 5415 C CA . GLN B 1 48 ? 7.934 -39.125 -17.781 1 88.69 48 GLN B CA 1
ATOM 5416 C C . GLN B 1 48 ? 8.586 -40.188 -18.641 1 88.69 48 GLN B C 1
ATOM 5418 O O . GLN B 1 48 ? 7.895 -41.031 -19.25 1 88.69 48 GLN B O 1
ATOM 5423 N N . ILE B 1 49 ? 9.914 -40.188 -18.703 1 90.56 49 ILE B N 1
ATOM 5424 C CA . ILE B 1 49 ? 10.648 -41.188 -19.469 1 90.56 49 ILE B CA 1
ATOM 5425 C C . ILE B 1 49 ? 10.461 -42.562 -18.828 1 90.56 49 ILE B C 1
ATOM 5427 O O . ILE B 1 49 ? 10.273 -43.562 -19.516 1 90.56 49 ILE B O 1
ATOM 5431 N N . ALA B 1 50 ? 10.539 -42.531 -17.5 1 90.88 50 ALA B N 1
ATOM 5432 C CA . ALA B 1 50 ? 10.328 -43.781 -16.781 1 90.88 50 ALA B CA 1
ATOM 5433 C C . ALA B 1 50 ? 8.945 -44.344 -17.062 1 90.88 50 ALA B C 1
ATOM 5435 O O . ALA B 1 50 ? 8.805 -45.562 -17.25 1 90.88 50 ALA B O 1
ATOM 5436 N N . PHE B 1 51 ? 7.973 -43.562 -17.172 1 90 51 PHE B N 1
ATOM 5437 C CA . PHE B 1 51 ? 6.609 -44 -17.469 1 90 51 PHE B CA 1
ATOM 5438 C C . PHE B 1 51 ? 6.527 -44.625 -18.875 1 90 51 PHE B C 1
ATOM 5440 O O . PHE B 1 51 ? 5.938 -45.688 -19.062 1 90 51 PHE B O 1
ATOM 5447 N N . GLY B 1 52 ? 7.148 -43.906 -19.797 1 89.94 52 GLY B N 1
ATOM 5448 C CA . GLY B 1 52 ? 7.168 -44.438 -21.156 1 89.94 52 GLY B CA 1
ATOM 5449 C C . GLY B 1 52 ? 7.887 -45.75 -21.281 1 89.94 52 GLY B C 1
ATOM 5450 O O . GLY B 1 52 ? 7.426 -46.656 -22 1 89.94 52 GLY B O 1
ATOM 5451 N N . LEU B 1 53 ? 8.953 -45.906 -20.578 1 88.88 53 LEU B N 1
ATOM 5452 C CA . LEU B 1 53 ? 9.742 -47.156 -20.625 1 88.88 53 LEU B CA 1
ATOM 5453 C C . LEU B 1 53 ? 8.969 -48.312 -20.016 1 88.88 53 LEU B C 1
ATOM 5455 O O . LEU B 1 53 ? 9.039 -49.438 -20.516 1 88.88 53 LEU B O 1
ATOM 5459 N N . VAL B 1 54 ? 8.273 -48 -18.953 1 88.06 54 VAL B N 1
ATOM 5460 C CA . VAL B 1 54 ? 7.512 -49.062 -18.297 1 88.06 54 VAL B CA 1
ATOM 5461 C C . VAL B 1 54 ? 6.395 -49.531 -19.219 1 88.06 54 VAL B C 1
ATOM 5463 O O . VAL B 1 54 ? 6.145 -50.75 -19.312 1 88.06 54 VAL B O 1
ATOM 5466 N N . ILE B 1 55 ? 5.773 -48.656 -19.875 1 87.75 55 ILE B N 1
ATOM 5467 C CA . ILE B 1 55 ? 4.703 -49 -20.797 1 87.75 55 ILE B CA 1
ATOM 5468 C C . ILE B 1 55 ? 5.277 -49.844 -21.953 1 87.75 55 ILE B C 1
ATOM 5470 O O . ILE B 1 55 ? 4.652 -50.781 -22.422 1 87.75 55 ILE B O 1
ATOM 5474 N N . GLU B 1 56 ? 6.398 -49.375 -22.359 1 86.56 56 GLU B N 1
ATOM 5475 C CA . GLU B 1 56 ? 7.047 -50.125 -23.453 1 86.56 56 GLU B CA 1
ATOM 5476 C C . GLU B 1 56 ? 7.406 -51.531 -23.031 1 86.56 56 GLU B C 1
ATOM 5478 O O . GLU B 1 56 ? 7.285 -52.469 -23.828 1 86.56 56 GLU B O 1
ATOM 5483 N N . VAL B 1 57 ? 7.844 -51.75 -21.828 1 83.81 57 VAL B N 1
ATOM 5484 C CA . VAL B 1 57 ? 8.242 -53.062 -21.328 1 83.81 57 VAL B CA 1
ATOM 5485 C C . VAL B 1 57 ? 7.02 -53.969 -21.219 1 83.81 57 VAL B C 1
ATOM 5487 O O . VAL B 1 57 ? 7.113 -55.188 -21.453 1 83.81 57 VAL B O 1
ATOM 5490 N N . ILE B 1 58 ? 5.93 -53.406 -20.875 1 82.19 58 ILE B N 1
ATOM 5491 C CA . ILE B 1 58 ? 4.707 -54.188 -20.719 1 82.19 58 ILE B CA 1
ATOM 5492 C C . ILE B 1 58 ? 4.172 -54.594 -22.078 1 82.19 58 ILE B C 1
ATOM 5494 O O . ILE B 1 58 ? 3.586 -55.656 -22.219 1 82.19 58 ILE B O 1
ATOM 5498 N N . ASP B 1 59 ? 4.43 -53.719 -23.031 1 77.81 59 ASP B N 1
ATOM 5499 C CA . ASP B 1 59 ? 3.992 -54.031 -24.391 1 77.81 59 ASP B CA 1
ATOM 5500 C C . ASP B 1 59 ? 4.875 -55.125 -25.016 1 77.81 59 ASP B C 1
ATOM 5502 O O . ASP B 1 59 ? 5.996 -54.844 -25.438 1 77.81 59 ASP B O 1
ATOM 5506 N N . THR B 1 60 ? 4.402 -56.281 -25.109 1 70.38 60 THR B N 1
ATOM 5507 C CA . THR B 1 60 ? 5.156 -57.438 -25.562 1 70.38 60 THR B CA 1
ATOM 5508 C C . THR B 1 60 ? 5.43 -57.344 -27.062 1 70.38 60 THR B C 1
ATOM 5510 O O . THR B 1 60 ? 6.273 -58.094 -27.578 1 70.38 60 THR B O 1
ATOM 5513 N N . SER B 1 61 ? 4.793 -56.406 -27.672 1 70.75 61 SER B N 1
ATOM 5514 C CA . SER B 1 61 ? 4.969 -56.344 -29.125 1 70.75 61 SER B CA 1
ATOM 5515 C C . SER B 1 61 ? 6.27 -55.625 -29.469 1 70.75 61 SER B C 1
ATOM 5517 O O . SER B 1 61 ? 6.766 -55.75 -30.594 1 70.75 61 SER B O 1
ATOM 5519 N N . VAL B 1 62 ? 6.859 -55.031 -28.5 1 66.69 62 VAL B N 1
ATOM 5520 C CA . VAL B 1 62 ? 8.039 -54.219 -28.781 1 66.69 62 VAL B CA 1
ATOM 5521 C C . VAL B 1 62 ? 9.297 -55.031 -28.453 1 66.69 62 VAL B C 1
ATOM 5523 O O . VAL B 1 62 ? 9.492 -55.469 -27.312 1 66.69 62 VAL B O 1
ATOM 5526 N N . THR B 1 63 ? 10.023 -55.344 -29.469 1 65.31 63 THR B N 1
ATOM 5527 C CA . THR B 1 63 ? 11.234 -56.125 -29.297 1 65.31 63 THR B CA 1
ATOM 5528 C C . THR B 1 63 ? 12.453 -55.25 -29.094 1 65.31 63 THR B C 1
ATOM 5530 O O . THR B 1 63 ? 13.391 -55.625 -28.391 1 65.31 63 THR B O 1
ATOM 5533 N N . GLN B 1 64 ? 12.445 -54.062 -29.734 1 72.5 64 GLN B N 1
ATOM 5534 C CA . GLN B 1 64 ? 13.555 -53.125 -29.609 1 72.5 64 GLN B CA 1
ATOM 5535 C C . GLN B 1 64 ? 13.078 -51.781 -29.062 1 72.5 64 GLN B C 1
ATOM 5537 O O . GLN B 1 64 ? 12.133 -51.188 -29.594 1 72.5 64 GLN B O 1
ATOM 5542 N N . SER B 1 65 ? 13.789 -51.438 -28.031 1 76.5 65 SER B N 1
ATOM 5543 C CA . SER B 1 65 ? 13.359 -50.219 -27.406 1 76.5 65 SER B CA 1
ATOM 5544 C C . SER B 1 65 ? 13.719 -49 -28.266 1 76.5 65 SER B C 1
ATOM 5546 O O . SER B 1 65 ? 14.789 -48.969 -28.875 1 76.5 65 SER B O 1
ATOM 5548 N N . GLN B 1 66 ? 12.82 -48.031 -28.359 1 75.94 66 GLN B N 1
ATOM 5549 C CA . GLN B 1 66 ? 13.062 -46.812 -29.109 1 75.94 66 GLN B CA 1
ATOM 5550 C C . GLN B 1 66 ? 13.633 -45.719 -28.203 1 75.94 66 GLN B C 1
ATOM 5552 O O . GLN B 1 66 ? 14 -44.656 -28.672 1 75.94 66 GLN B O 1
ATOM 5557 N N . PHE B 1 67 ? 13.75 -46.094 -26.906 1 82.12 67 PHE B N 1
ATOM 5558 C CA . PHE B 1 67 ? 14.359 -45.156 -25.984 1 82.12 67 PHE B CA 1
ATOM 5559 C C . PHE B 1 67 ? 15.875 -45.25 -26.031 1 82.12 67 PHE B C 1
ATOM 5561 O O . PHE B 1 67 ? 16.438 -46.344 -25.875 1 82.12 67 PHE B O 1
ATOM 5568 N N . PRO B 1 68 ? 16.422 -44 -26.281 1 75.56 68 PRO B N 1
ATOM 5569 C CA . PRO B 1 68 ? 17.875 -44.031 -26.391 1 75.56 68 PRO B CA 1
ATOM 5570 C C . PRO B 1 68 ? 18.562 -44.562 -25.141 1 75.56 68 PRO B C 1
ATOM 5572 O O . PRO B 1 68 ? 18.156 -44.219 -24.031 1 75.56 68 PRO B O 1
ATOM 5575 N N . LEU B 1 69 ? 19.406 -45.469 -25.219 1 72 69 LEU B N 1
ATOM 5576 C CA . LEU B 1 69 ? 20.312 -45.969 -24.188 1 72 69 LEU B CA 1
ATOM 5577 C C . LEU B 1 69 ? 19.609 -47.031 -23.312 1 72 69 LEU B C 1
ATOM 5579 O O . LEU B 1 69 ? 20.203 -47.562 -22.375 1 72 69 LEU B O 1
ATOM 5583 N N . ALA B 1 70 ? 18.281 -47.281 -23.547 1 73.12 70 ALA B N 1
ATOM 5584 C CA . ALA B 1 70 ? 17.547 -48.219 -22.703 1 73.12 70 ALA B CA 1
ATOM 5585 C C . ALA B 1 70 ? 18.094 -49.625 -22.859 1 73.12 70 ALA B C 1
ATOM 5587 O O . ALA B 1 70 ? 18.297 -50.344 -21.875 1 73.12 70 ALA B O 1
ATOM 5588 N N . ASP B 1 71 ? 18.312 -50.031 -24.109 1 73.56 71 ASP B N 1
ATOM 5589 C CA . ASP B 1 71 ? 18.75 -51.375 -24.359 1 73.56 71 ASP B CA 1
ATOM 5590 C C . ASP B 1 71 ? 20.203 -51.594 -23.922 1 73.56 71 ASP B C 1
ATOM 5592 O O . ASP B 1 71 ? 20.594 -52.688 -23.562 1 73.56 71 ASP B O 1
ATOM 5596 N N . SER B 1 72 ? 20.953 -50.5 -23.906 1 71.12 72 SER B N 1
ATOM 5597 C CA . SER B 1 72 ? 22.344 -50.625 -23.516 1 71.12 72 SER B CA 1
ATOM 5598 C C . SER B 1 72 ? 22.5 -50.531 -22 1 71.12 72 SER B C 1
ATOM 5600 O O . SER B 1 72 ? 23.359 -51.219 -21.422 1 71.12 72 SER B O 1
ATOM 5602 N N . LEU B 1 73 ? 21.594 -49.906 -21.359 1 73.12 73 LEU B N 1
ATOM 5603 C CA . LEU B 1 73 ? 21.781 -49.625 -19.938 1 73.12 73 LEU B CA 1
ATOM 5604 C C . LEU B 1 73 ? 20.875 -50.531 -19.094 1 73.12 73 LEU B C 1
ATOM 5606 O O . LEU B 1 73 ? 21.172 -50.781 -17.922 1 73.12 73 LEU B O 1
ATOM 5610 N N . LEU B 1 74 ? 19.859 -51.062 -19.766 1 78.25 74 LEU B N 1
ATOM 5611 C CA . LEU B 1 74 ? 18.875 -51.812 -18.984 1 78.25 74 LEU B CA 1
ATOM 5612 C C . LEU B 1 74 ? 18.844 -53.281 -19.391 1 78.25 74 LEU B C 1
ATOM 5614 O O . LEU B 1 74 ? 19.266 -53.625 -20.5 1 78.25 74 LEU B O 1
ATOM 5618 N N . SER B 1 75 ? 18.375 -54.094 -18.516 1 78.94 75 SER B N 1
ATOM 5619 C CA . SER B 1 75 ? 18.297 -55.562 -18.734 1 78.94 75 SER B CA 1
ATOM 5620 C C . SER B 1 75 ? 17.234 -55.906 -19.766 1 78.94 75 SER B C 1
ATOM 5622 O O . SER B 1 75 ? 16.359 -55.094 -20.062 1 78.94 75 SER B O 1
ATOM 5624 N N . SER B 1 76 ? 17.375 -57.062 -20.391 1 76.38 76 SER B N 1
ATOM 5625 C CA . SER B 1 76 ? 16.453 -57.5 -21.422 1 76.38 76 SER B CA 1
ATOM 5626 C C . SER B 1 76 ? 15.203 -58.125 -20.828 1 76.38 76 SER B C 1
ATOM 5628 O O . SER B 1 76 ? 14.148 -58.156 -21.469 1 76.38 76 SER B O 1
ATOM 5630 N N . SER B 1 77 ? 15.336 -58.5 -19.516 1 80.62 77 SER B N 1
ATOM 5631 C CA . SER B 1 77 ? 14.164 -59.094 -18.875 1 80.62 77 SER B CA 1
ATOM 5632 C C . SER B 1 77 ? 13.172 -58 -18.438 1 80.62 77 SER B C 1
ATOM 5634 O O . SER B 1 77 ? 13.57 -56.938 -17.938 1 80.62 77 SER B O 1
ATOM 5636 N N . ALA B 1 78 ? 11.984 -58.25 -18.766 1 82 78 ALA B N 1
ATOM 5637 C CA . ALA B 1 78 ? 10.93 -57.281 -18.469 1 82 78 ALA B CA 1
ATOM 5638 C C . ALA B 1 78 ? 10.891 -56.938 -16.984 1 82 78 ALA B C 1
ATOM 5640 O O . ALA B 1 78 ? 10.766 -55.781 -16.625 1 82 78 ALA B O 1
ATOM 5641 N N . GLN B 1 79 ? 11.016 -57.938 -16.141 1 84.5 79 GLN B N 1
ATOM 5642 C CA . GLN B 1 79 ? 10.922 -57.719 -14.703 1 84.5 79 GLN B CA 1
ATOM 5643 C C . GLN B 1 79 ? 12.133 -56.938 -14.188 1 84.5 79 GLN B C 1
ATOM 5645 O O . GLN B 1 79 ? 11.984 -56 -13.391 1 84.5 79 GLN B O 1
ATOM 5650 N N . LYS B 1 80 ? 13.281 -57.281 -14.594 1 87.75 80 LYS B N 1
ATOM 5651 C CA . LYS B 1 80 ? 14.5 -56.625 -14.164 1 87.75 80 LYS B CA 1
ATOM 5652 C C . LYS B 1 80 ? 14.562 -55.188 -14.711 1 87.75 80 LYS B C 1
ATOM 5654 O O . LYS B 1 80 ? 15.023 -54.281 -14.031 1 87.75 80 LYS B O 1
ATOM 5659 N N . ARG B 1 81 ? 14.172 -55 -15.891 1 86.75 81 ARG B N 1
ATOM 5660 C CA . ARG B 1 81 ? 14.133 -53.656 -16.484 1 86.75 81 ARG B CA 1
ATOM 5661 C C . ARG B 1 81 ? 13.203 -52.719 -15.719 1 86.75 81 ARG B C 1
ATOM 5663 O O . ARG B 1 81 ? 13.523 -51.562 -15.492 1 86.75 81 ARG B O 1
ATOM 5670 N N . THR B 1 82 ? 12.102 -53.281 -15.344 1 88.31 82 THR B N 1
ATOM 5671 C CA . THR B 1 82 ? 11.133 -52.5 -14.594 1 88.31 82 THR B CA 1
ATOM 5672 C C . THR B 1 82 ? 11.695 -52.094 -13.234 1 88.31 82 THR B C 1
ATOM 5674 O O . THR B 1 82 ? 11.508 -50.969 -12.773 1 88.31 82 THR B O 1
ATOM 5677 N N . THR B 1 83 ? 12.367 -53.031 -12.586 1 89.62 83 THR B N 1
ATOM 5678 C CA . THR B 1 83 ? 12.961 -52.75 -11.289 1 89.62 83 THR B CA 1
ATOM 5679 C C . THR B 1 83 ? 14.062 -51.688 -11.414 1 89.62 83 THR B C 1
ATOM 5681 O O . THR B 1 83 ? 14.195 -50.812 -10.555 1 89.62 83 THR B O 1
ATOM 5684 N N . GLN B 1 84 ? 14.828 -51.75 -12.453 1 91.38 84 GLN B N 1
ATOM 5685 C CA . GLN B 1 84 ? 15.898 -50.781 -12.672 1 91.38 84 GLN B CA 1
ATOM 5686 C C . GLN B 1 84 ? 15.336 -49.406 -12.93 1 91.38 84 GLN B C 1
ATOM 5688 O O . GLN B 1 84 ? 15.852 -48.406 -12.391 1 91.38 84 GLN B O 1
ATOM 5693 N N . VAL B 1 85 ? 14.328 -49.312 -13.75 1 90.62 85 VAL B N 1
ATOM 5694 C CA . VAL B 1 85 ? 13.703 -48.031 -14.047 1 90.62 85 VAL B CA 1
ATOM 5695 C C . VAL B 1 85 ? 13.094 -47.469 -12.766 1 90.62 85 VAL B C 1
ATOM 5697 O O . VAL B 1 85 ? 13.18 -46.25 -12.531 1 90.62 85 VAL B O 1
ATOM 5700 N N . SER B 1 86 ? 12.539 -48.312 -11.953 1 92.12 86 SER B N 1
ATOM 5701 C CA . SER B 1 86 ? 11.953 -47.844 -10.695 1 92.12 86 SER B CA 1
ATOM 5702 C C . SER B 1 86 ? 13.016 -47.312 -9.742 1 92.12 86 SER B C 1
ATOM 5704 O O . SER B 1 86 ? 12.797 -46.312 -9.055 1 92.12 86 SER B O 1
ATOM 5706 N N . VAL B 1 87 ? 14.102 -47.938 -9.719 1 91.69 87 VAL B N 1
ATOM 5707 C CA . VAL B 1 87 ? 15.188 -47.5 -8.844 1 91.69 87 VAL B CA 1
ATOM 5708 C C . VAL B 1 87 ? 15.711 -46.156 -9.312 1 91.69 87 VAL B C 1
ATOM 5710 O O . VAL B 1 87 ? 15.969 -45.25 -8.5 1 91.69 87 VAL B O 1
ATOM 5713 N N . ILE B 1 88 ? 15.867 -46.031 -10.586 1 91.56 88 ILE B N 1
ATOM 5714 C CA . ILE B 1 88 ? 16.328 -44.75 -11.141 1 91.56 88 ILE B CA 1
ATOM 5715 C C . ILE B 1 88 ? 15.328 -43.656 -10.82 1 91.56 88 ILE B C 1
ATOM 5717 O O . ILE B 1 88 ? 15.711 -42.531 -10.461 1 91.56 88 ILE B O 1
ATOM 5721 N N . PHE B 1 89 ? 14.047 -44 -11 1 93.38 89 PHE B N 1
ATOM 5722 C CA . PHE B 1 89 ? 13 -43.062 -10.68 1 93.38 89 PHE B CA 1
ATOM 5723 C C . PHE B 1 89 ? 13.047 -42.656 -9.203 1 93.38 89 PHE B C 1
ATOM 5725 O O . PHE B 1 89 ? 12.93 -41.5 -8.859 1 93.38 89 PHE B O 1
ATOM 5732 N N . PHE B 1 90 ? 13.273 -43.562 -8.352 1 93.81 90 PHE B N 1
ATOM 5733 C CA . PHE B 1 90 ? 13.328 -43.312 -6.914 1 93.81 90 PHE B CA 1
ATOM 5734 C C . PHE B 1 90 ? 14.484 -42.375 -6.566 1 93.81 90 PHE B C 1
ATOM 5736 O O . PHE B 1 90 ? 14.312 -41.438 -5.805 1 93.81 90 PHE B O 1
ATOM 5743 N N . ILE B 1 91 ? 15.609 -42.625 -7.082 1 94.38 91 ILE B N 1
ATOM 5744 C CA . ILE B 1 91 ? 16.797 -41.812 -6.82 1 94.38 91 ILE B CA 1
ATOM 5745 C C . ILE B 1 91 ? 16.594 -40.406 -7.383 1 94.38 91 ILE B C 1
ATOM 5747 O O . ILE B 1 91 ? 17 -39.406 -6.77 1 94.38 91 ILE B O 1
ATOM 5751 N N . SER B 1 92 ? 15.992 -40.312 -8.5 1 94.56 92 SER B N 1
ATOM 5752 C CA . SER B 1 92 ? 15.773 -39.031 -9.148 1 94.56 92 SER B CA 1
ATOM 5753 C C . SER B 1 92 ? 14.891 -38.125 -8.305 1 94.56 92 SER B C 1
ATOM 5755 O O . SER B 1 92 ? 15.039 -36.906 -8.328 1 94.56 92 SER B O 1
ATOM 5757 N N . ILE B 1 93 ? 13.938 -38.719 -7.566 1 93.69 93 ILE B N 1
ATOM 5758 C CA . ILE B 1 93 ? 13.031 -37.938 -6.73 1 93.69 93 ILE B CA 1
ATOM 5759 C C . ILE B 1 93 ? 13.836 -37.125 -5.715 1 93.69 93 ILE B C 1
ATOM 5761 O O . ILE B 1 93 ? 13.617 -35.938 -5.562 1 93.69 93 ILE B O 1
ATOM 5765 N N . PHE B 1 94 ? 14.812 -37.719 -5.176 1 94.69 94 PHE B N 1
ATOM 5766 C CA . PHE B 1 94 ? 15.609 -37.062 -4.145 1 94.69 94 PHE B CA 1
ATOM 5767 C C . PHE B 1 94 ? 16.609 -36.094 -4.77 1 94.69 94 PHE B C 1
ATOM 5769 O O . PHE B 1 94 ? 16.891 -35.062 -4.211 1 94.69 94 PHE B O 1
ATOM 5776 N N . LEU B 1 95 ? 17.156 -36.5 -5.863 1 95.31 95 LEU B N 1
ATOM 5777 C CA . LEU B 1 95 ? 18.094 -35.625 -6.547 1 95.31 95 LEU B CA 1
ATOM 5778 C C . LEU B 1 95 ? 17.406 -34.344 -7.004 1 95.31 95 LEU B C 1
ATOM 5780 O O . LEU B 1 95 ? 17.969 -33.25 -6.898 1 95.31 95 LEU B O 1
ATOM 5784 N N . ILE B 1 96 ? 16.219 -34.5 -7.48 1 94.69 96 ILE B N 1
ATOM 5785 C CA . ILE B 1 96 ? 15.43 -33.344 -7.91 1 94.69 96 ILE B CA 1
ATOM 5786 C C . ILE B 1 96 ? 15.211 -32.406 -6.727 1 94.69 96 ILE B C 1
ATOM 5788 O O . ILE B 1 96 ? 15.453 -31.203 -6.824 1 94.69 96 ILE B O 1
ATOM 5792 N N . ALA B 1 97 ? 14.797 -32.969 -5.613 1 94.12 97 ALA B N 1
ATOM 5793 C CA . ALA B 1 97 ? 14.523 -32.188 -4.41 1 94.12 97 ALA B CA 1
ATOM 5794 C C . ALA B 1 97 ? 15.781 -31.484 -3.93 1 94.12 97 ALA B C 1
ATOM 5796 O O . ALA B 1 97 ? 15.734 -30.312 -3.559 1 94.12 97 ALA B O 1
ATOM 5797 N N . MET B 1 98 ? 16.859 -32.125 -3.992 1 95.38 98 MET B N 1
ATOM 5798 C CA . MET B 1 98 ? 18.141 -31.594 -3.52 1 95.38 98 MET B CA 1
ATOM 5799 C C . MET B 1 98 ? 18.594 -30.422 -4.395 1 95.38 98 MET B C 1
ATOM 5801 O O . MET B 1 98 ? 18.891 -29.344 -3.887 1 95.38 98 MET B O 1
ATOM 5805 N N . PHE B 1 99 ? 18.594 -30.609 -5.68 1 95.12 99 PHE B N 1
ATOM 5806 C CA . PHE B 1 99 ? 19.062 -29.578 -6.594 1 95.12 99 PHE B CA 1
ATOM 5807 C C . PHE B 1 99 ? 18.109 -28.375 -6.598 1 95.12 99 PHE B C 1
ATOM 5809 O O . PHE B 1 99 ? 18.547 -27.234 -6.699 1 95.12 99 PHE B O 1
ATOM 5816 N N . ARG B 1 100 ? 16.891 -28.656 -6.43 1 92.38 100 ARG B N 1
ATOM 5817 C CA . ARG B 1 100 ? 15.93 -27.562 -6.391 1 92.38 100 ARG B CA 1
ATOM 5818 C C . ARG B 1 100 ? 16.047 -26.781 -5.094 1 92.38 100 ARG B C 1
ATOM 5820 O O . ARG B 1 100 ? 15.852 -25.562 -5.082 1 92.38 100 ARG B O 1
ATOM 5827 N N . PHE B 1 101 ? 16.359 -27.484 -4.074 1 94 101 PHE B N 1
ATOM 5828 C CA . PHE B 1 101 ? 16.578 -26.828 -2.797 1 94 101 PHE B CA 1
ATOM 5829 C C . PHE B 1 101 ? 17.812 -25.922 -2.863 1 94 101 PHE B C 1
ATOM 5831 O O . PHE B 1 101 ? 17.75 -24.75 -2.461 1 94 101 PHE B O 1
ATOM 5838 N N . VAL B 1 102 ? 18.844 -26.484 -3.352 1 94.94 102 VAL B N 1
ATOM 5839 C CA . VAL B 1 102 ? 20.094 -25.734 -3.434 1 94.94 102 VAL B CA 1
ATOM 5840 C C . VAL B 1 102 ? 19.922 -24.516 -4.34 1 94.94 102 VAL B C 1
ATOM 5842 O O . VAL B 1 102 ? 20.312 -23.406 -3.986 1 94.94 102 VAL B O 1
ATOM 5845 N N . SER B 1 103 ? 19.297 -24.734 -5.438 1 93.81 103 SER B N 1
ATOM 5846 C CA . SER B 1 103 ? 19.062 -23.641 -6.375 1 93.81 103 SER B CA 1
ATOM 5847 C C . SER B 1 103 ? 18.188 -22.562 -5.754 1 93.81 103 SER B C 1
ATOM 5849 O O . SER B 1 103 ? 18.531 -21.375 -5.793 1 93.81 103 SER B O 1
ATOM 5851 N N . GLY B 1 104 ? 17.094 -23.016 -5.121 1 91.94 104 GLY B N 1
ATOM 5852 C CA . GLY B 1 104 ? 16.188 -22.062 -4.512 1 91.94 104 GLY B CA 1
ATOM 5853 C C . GLY B 1 104 ? 16.812 -21.25 -3.396 1 91.94 104 GLY B C 1
ATOM 5854 O O . GLY B 1 104 ? 16.641 -20.031 -3.324 1 91.94 104 GLY B O 1
ATOM 5855 N N . TYR B 1 105 ? 17.547 -21.906 -2.619 1 92.81 105 TYR B N 1
ATOM 5856 C CA . TYR B 1 105 ? 18.172 -21.25 -1.477 1 92.81 105 TYR B CA 1
ATOM 5857 C C . TYR B 1 105 ? 19.219 -20.25 -1.935 1 92.81 105 TYR B C 1
ATOM 5859 O O . TYR B 1 105 ? 19.312 -19.141 -1.389 1 92.81 105 TYR B O 1
ATOM 5867 N N . LEU B 1 106 ? 19.984 -20.609 -2.877 1 92.44 106 LEU B N 1
ATOM 5868 C CA . LEU B 1 106 ? 21.031 -19.719 -3.357 1 92.44 106 LEU B CA 1
ATOM 5869 C C . LEU B 1 106 ? 20.438 -18.5 -4.059 1 92.44 106 LEU B C 1
ATOM 5871 O O . LEU B 1 106 ? 20.969 -17.406 -3.965 1 92.44 106 LEU B O 1
ATOM 5875 N N . TRP B 1 107 ? 19.328 -18.719 -4.73 1 90.5 107 TRP B N 1
ATOM 5876 C CA . TRP B 1 107 ? 18.625 -17.594 -5.332 1 90.5 107 TRP B CA 1
ATOM 5877 C C . TRP B 1 107 ? 18.094 -16.641 -4.258 1 90.5 107 TRP B C 1
ATOM 5879 O O . TRP B 1 107 ? 18.156 -15.422 -4.414 1 90.5 107 TRP B O 1
ATOM 5889 N N . ASP B 1 108 ? 17.641 -17.234 -3.197 1 91.94 108 ASP B N 1
ATOM 5890 C CA . ASP B 1 108 ? 17.094 -16.422 -2.115 1 91.94 108 ASP B CA 1
ATOM 5891 C C . ASP B 1 108 ? 18.203 -15.664 -1.386 1 91.94 108 ASP B C 1
ATOM 5893 O O . ASP B 1 108 ? 18 -14.523 -0.958 1 91.94 108 ASP B O 1
ATOM 5897 N N . VAL B 1 109 ? 19.328 -16.328 -1.235 1 91.38 109 VAL B N 1
ATOM 5898 C CA . VAL B 1 109 ? 20.484 -15.656 -0.636 1 91.38 109 VAL B CA 1
ATOM 5899 C C . VAL B 1 109 ? 20.906 -14.477 -1.504 1 91.38 109 VAL B C 1
ATOM 5901 O O . VAL B 1 109 ? 21.203 -13.398 -0.99 1 91.38 109 VAL B O 1
ATOM 5904 N N . PHE B 1 110 ? 20.938 -14.695 -2.773 1 89.31 110 PHE B N 1
ATOM 5905 C CA . PHE B 1 110 ? 21.297 -13.625 -3.691 1 89.31 110 PHE B CA 1
ATOM 5906 C C . PHE B 1 110 ? 20.266 -12.492 -3.629 1 89.31 110 PHE B C 1
ATOM 5908 O O . PHE B 1 110 ? 20.641 -11.32 -3.555 1 89.31 110 PHE B O 1
ATOM 5915 N N . LYS B 1 111 ? 19.016 -12.828 -3.688 1 89.81 111 LYS B N 1
ATOM 5916 C CA . LYS B 1 111 ? 17.938 -11.844 -3.662 1 89.81 111 LYS B CA 1
ATOM 5917 C C . LYS B 1 111 ? 18.031 -10.961 -2.42 1 89.81 111 LYS B C 1
ATOM 5919 O O . LYS B 1 111 ? 18.031 -9.734 -2.521 1 89.81 111 LYS B O 1
ATOM 5924 N N . GLU B 1 112 ? 18.172 -11.625 -1.262 1 91.5 112 GLU B N 1
ATOM 5925 C CA . GLU B 1 112 ? 18.172 -10.898 -0 1 91.5 112 GLU B CA 1
ATOM 5926 C C . GLU B 1 112 ? 19.453 -10.078 0.152 1 91.5 112 GLU B C 1
ATOM 5928 O O . GLU B 1 112 ? 19.422 -8.945 0.636 1 91.5 112 GLU B O 1
ATOM 5933 N N . SER B 1 113 ? 20.594 -10.664 -0.254 1 90.88 113 SER B N 1
ATOM 5934 C CA . SER B 1 113 ? 21.859 -9.953 -0.172 1 90.88 113 SER B CA 1
ATOM 5935 C C . SER B 1 113 ? 21.906 -8.773 -1.139 1 90.88 113 SER B C 1
ATOM 5937 O O . SER B 1 113 ? 22.453 -7.711 -0.815 1 90.88 113 SER B O 1
ATOM 5939 N N . PHE B 1 114 ? 21.375 -9 -2.252 1 89.38 114 PHE B N 1
ATOM 5940 C CA . PHE B 1 114 ? 21.312 -7.945 -3.254 1 89.38 114 PHE B CA 1
ATOM 5941 C C . PHE B 1 114 ? 20.422 -6.801 -2.777 1 89.38 114 PHE B C 1
ATOM 5943 O O . PHE B 1 114 ? 20.797 -5.629 -2.893 1 89.38 114 PHE B O 1
ATOM 5950 N N . GLN B 1 115 ? 19.266 -7.09 -2.311 1 91.06 115 GLN B N 1
ATOM 5951 C CA . GLN B 1 115 ? 18.359 -6.078 -1.789 1 91.06 115 GLN B CA 1
ATOM 5952 C C . GLN B 1 115 ? 19.016 -5.27 -0.672 1 91.06 115 GLN B C 1
ATOM 5954 O O . GLN B 1 115 ? 18.875 -4.047 -0.622 1 91.06 115 GLN B O 1
ATOM 5959 N N . LYS B 1 116 ? 19.703 -5.98 0.244 1 92.44 116 LYS B N 1
ATOM 5960 C CA . LYS B 1 116 ? 20.406 -5.32 1.336 1 92.44 116 LYS B CA 1
ATOM 5961 C C . LYS B 1 116 ? 21.469 -4.355 0.803 1 92.44 116 LYS B C 1
ATOM 5963 O O . LYS B 1 116 ? 21.531 -3.199 1.222 1 92.44 116 LYS B O 1
ATOM 5968 N N . SER B 1 117 ? 22.281 -4.824 -0.118 1 91 117 SER B N 1
ATOM 5969 C CA . SER B 1 117 ? 23.375 -4.02 -0.652 1 91 117 SER B CA 1
ATOM 5970 C C . SER B 1 117 ? 22.844 -2.791 -1.386 1 91 117 SER B C 1
ATOM 5972 O O . SER B 1 117 ? 23.391 -1.692 -1.235 1 91 117 SER B O 1
ATOM 5974 N N . VAL B 1 118 ? 21.812 -2.965 -2.172 1 90.06 118 VAL B N 1
ATOM 5975 C CA . VAL B 1 118 ? 21.234 -1.851 -2.914 1 90.06 118 VAL B CA 1
ATOM 5976 C C . VAL B 1 118 ? 20.625 -0.839 -1.943 1 90.06 118 VAL B C 1
ATOM 5978 O O . VAL B 1 118 ? 20.75 0.372 -2.148 1 90.06 118 VAL B O 1
ATOM 5981 N N . ARG B 1 119 ? 19.953 -1.334 -0.949 1 93.06 119 ARG B N 1
ATOM 5982 C CA . ARG B 1 119 ? 19.344 -0.464 0.05 1 93.06 119 ARG B CA 1
ATOM 5983 C C . ARG B 1 119 ? 20.406 0.388 0.751 1 93.06 119 ARG B C 1
ATOM 5985 O O . ARG B 1 119 ? 20.25 1.605 0.867 1 93.06 119 ARG B O 1
ATOM 5992 N N . VAL B 1 120 ? 21.422 -0.255 1.252 1 93.06 120 VAL B N 1
ATOM 5993 C CA . VAL B 1 120 ? 22.469 0.441 1.982 1 93.06 120 VAL B CA 1
ATOM 5994 C C . VAL B 1 120 ? 23.172 1.433 1.057 1 93.06 120 VAL B C 1
ATOM 5996 O O . VAL B 1 120 ? 23.453 2.568 1.449 1 93.06 120 VAL B O 1
ATOM 5999 N N . ASP B 1 121 ? 23.422 0.997 -0.192 1 90.69 121 ASP B N 1
ATOM 6000 C CA . ASP B 1 121 ? 24.062 1.89 -1.16 1 90.69 121 ASP B CA 1
ATOM 6001 C C . ASP B 1 121 ? 23.172 3.096 -1.454 1 90.69 121 ASP B C 1
ATOM 6003 O O . ASP B 1 121 ? 23.656 4.223 -1.57 1 90.69 121 ASP B O 1
ATOM 6007 N N . CYS B 1 122 ? 21.906 2.836 -1.642 1 91.31 122 CYS B N 1
ATOM 6008 C CA . CYS B 1 122 ? 20.953 3.916 -1.904 1 91.31 122 CYS B CA 1
ATOM 6009 C C . CYS B 1 122 ? 20.875 4.871 -0.718 1 91.31 122 CYS B C 1
ATOM 6011 O O . CYS B 1 122 ? 20.875 6.09 -0.896 1 91.31 122 CYS B O 1
ATOM 6013 N N . TYR B 1 123 ? 20.844 4.301 0.477 1 93.88 123 TYR B N 1
ATOM 6014 C CA . TYR B 1 123 ? 20.797 5.113 1.688 1 93.88 123 TYR B CA 1
ATOM 6015 C C . TYR B 1 123 ? 22.062 5.957 1.822 1 93.88 123 TYR B C 1
ATOM 6017 O O . TYR B 1 123 ? 21.984 7.137 2.18 1 93.88 123 TYR B O 1
ATOM 6025 N N . GLU B 1 124 ? 23.125 5.352 1.583 1 92.06 124 GLU B N 1
ATOM 6026 C CA . GLU B 1 124 ? 24.391 6.07 1.626 1 92.06 124 GLU B CA 1
ATOM 6027 C C . GLU B 1 124 ? 24.422 7.219 0.619 1 92.06 124 GLU B C 1
ATOM 6029 O O . GLU B 1 124 ? 24.891 8.312 0.924 1 92.06 124 GLU B O 1
ATOM 6034 N N . SER B 1 125 ? 23.922 6.945 -0.541 1 90.94 125 SER B N 1
ATOM 6035 C CA . SER B 1 125 ? 23.859 7.984 -1.564 1 90.94 125 SER B CA 1
ATOM 6036 C C . SER B 1 125 ? 22.938 9.125 -1.133 1 90.94 125 SER B C 1
ATOM 6038 O O . SER B 1 125 ? 23.234 10.297 -1.392 1 90.94 125 SER B O 1
ATOM 6040 N N . ILE B 1 126 ? 21.844 8.82 -0.517 1 90.88 126 ILE B N 1
ATOM 6041 C CA . ILE B 1 126 ? 20.906 9.828 -0.043 1 90.88 126 ILE B CA 1
ATOM 6042 C C . ILE B 1 126 ? 21.578 10.695 1.019 1 90.88 126 ILE B C 1
ATOM 6044 O O . ILE B 1 126 ? 21.391 11.914 1.038 1 90.88 126 ILE B O 1
ATOM 6048 N N . GLN B 1 127 ? 22.375 10.047 1.849 1 89.56 127 GLN B N 1
ATOM 6049 C CA . GLN B 1 127 ? 23.062 10.766 2.91 1 89.56 127 GLN B CA 1
ATOM 6050 C C . GLN B 1 127 ? 24.141 11.688 2.34 1 89.56 127 GLN B C 1
ATOM 6052 O O . GLN B 1 127 ? 24.562 12.633 3.004 1 89.56 127 GLN B O 1
ATOM 6057 N N . GLU B 1 128 ? 24.469 11.484 1.131 1 87.56 128 GLU B N 1
ATOM 6058 C CA . GLU B 1 128 ? 25.531 12.281 0.536 1 87.56 128 GLU B CA 1
ATOM 6059 C C . GLU B 1 128 ? 24.969 13.32 -0.435 1 87.56 128 GLU B C 1
ATOM 6061 O O . GLU B 1 128 ? 25.719 14.125 -0.995 1 87.56 128 GLU B O 1
ATOM 6066 N N . LEU B 1 129 ? 23.703 13.32 -0.559 1 87.94 129 LEU B N 1
ATOM 6067 C CA . LEU B 1 129 ? 23.078 14.336 -1.399 1 87.94 129 LEU B CA 1
ATOM 6068 C C . LEU B 1 129 ? 23.172 15.711 -0.758 1 87.94 129 LEU B C 1
ATOM 6070 O O . LEU B 1 129 ? 23.25 15.828 0.467 1 87.94 129 LEU B O 1
ATOM 6074 N N . HIS B 1 130 ? 23.188 16.688 -1.607 1 88 130 HIS B N 1
ATOM 6075 C CA . HIS B 1 130 ? 23.188 18.047 -1.082 1 88 130 HIS B CA 1
ATOM 6076 C C . HIS B 1 130 ? 21.938 18.328 -0.27 1 88 130 HIS B C 1
ATOM 6078 O O . HIS B 1 130 ? 20.828 18 -0.698 1 88 130 HIS B O 1
ATOM 6084 N N . PRO B 1 131 ? 22.078 18.859 0.887 1 87.5 131 PRO B N 1
ATOM 6085 C CA . PRO B 1 131 ? 20.953 19.047 1.792 1 87.5 131 PRO B CA 1
ATOM 6086 C C . PRO B 1 131 ? 19.859 19.922 1.186 1 87.5 131 PRO B C 1
ATOM 6088 O O . PRO B 1 131 ? 18.703 19.875 1.641 1 87.5 131 PRO B O 1
ATOM 6091 N N . ARG B 1 132 ? 20.156 20.766 0.219 1 84.69 132 ARG B N 1
ATOM 6092 C CA . ARG B 1 132 ? 19.188 21.656 -0.421 1 84.69 132 ARG B CA 1
ATOM 6093 C C . ARG B 1 132 ? 17.984 20.875 -0.929 1 84.69 132 ARG B C 1
ATOM 6095 O O . ARG B 1 132 ? 16.859 21.375 -0.901 1 84.69 132 ARG B O 1
ATOM 6102 N N . ARG B 1 133 ? 18.25 19.703 -1.224 1 82.31 133 ARG B N 1
ATOM 6103 C CA . ARG B 1 133 ? 17.219 18.875 -1.822 1 82.31 133 ARG B CA 1
ATOM 6104 C C . ARG B 1 133 ? 16.188 18.453 -0.78 1 82.31 133 ARG B C 1
ATOM 6106 O O . ARG B 1 133 ? 15.016 18.266 -1.102 1 82.31 133 ARG B O 1
ATOM 6113 N N . PHE B 1 134 ? 16.578 18.312 0.415 1 84.31 134 PHE B N 1
ATOM 6114 C CA . PHE B 1 134 ? 15.672 17.891 1.477 1 84.31 134 PHE B CA 1
ATOM 6115 C C . PHE B 1 134 ? 14.852 19.062 2 1 84.31 134 PHE B C 1
ATOM 6117 O O . PHE B 1 134 ? 13.836 18.875 2.676 1 84.31 134 PHE B O 1
ATOM 6124 N N . ILE B 1 135 ? 15.375 20.203 1.755 1 79.81 135 ILE B N 1
ATOM 6125 C CA . ILE B 1 135 ? 14.664 21.422 2.141 1 79.81 135 ILE B CA 1
ATOM 6126 C C . ILE B 1 135 ? 13.555 21.719 1.131 1 79.81 135 ILE B C 1
ATOM 6128 O O . ILE B 1 135 ? 12.461 22.141 1.508 1 79.81 135 ILE B O 1
ATOM 6132 N N . GLN B 1 136 ? 13.789 21.359 -0.07 1 72 136 GLN B N 1
ATOM 6133 C CA . GLN B 1 136 ? 12.875 21.703 -1.153 1 72 136 GLN B CA 1
ATOM 6134 C C . GLN B 1 136 ? 11.883 20.578 -1.417 1 72 136 GLN B C 1
ATOM 6136 O O . GLN B 1 136 ? 10.781 20.828 -1.921 1 72 136 GLN B O 1
ATOM 6141 N N . HIS B 1 137 ? 12.305 19.375 -1.076 1 72.94 137 HIS B N 1
ATOM 6142 C CA . HIS B 1 137 ? 11.453 18.234 -1.407 1 72.94 137 HIS B CA 1
ATOM 6143 C C . HIS B 1 137 ? 11.047 17.469 -0.154 1 72.94 137 HIS B C 1
ATOM 6145 O O . HIS B 1 137 ? 11.727 17.547 0.874 1 72.94 137 HIS B O 1
ATOM 6151 N N . SER B 1 138 ? 9.969 16.672 -0.372 1 71.69 138 SER B N 1
ATOM 6152 C CA . SER B 1 138 ? 9.438 15.906 0.742 1 71.69 138 SER B CA 1
ATOM 6153 C C . SER B 1 138 ? 10.297 14.68 1.025 1 71.69 138 SER B C 1
ATOM 6155 O O . SER B 1 138 ? 10.797 14.039 0.099 1 71.69 138 SER B O 1
ATOM 6157 N N . SER B 1 139 ? 10.531 14.391 2.254 1 81.5 139 SER B N 1
ATOM 6158 C CA . SER B 1 139 ? 11.266 13.219 2.719 1 81.5 139 SER B CA 1
ATOM 6159 C C . SER B 1 139 ? 10.531 11.93 2.369 1 81.5 139 SER B C 1
ATOM 6161 O O . SER B 1 139 ? 11.141 10.867 2.271 1 81.5 139 SER B O 1
ATOM 6163 N N . GLY B 1 140 ? 9.25 12.047 2.135 1 78.12 140 GLY B N 1
ATOM 6164 C CA . GLY B 1 140 ? 8.43 10.875 1.853 1 78.12 140 GLY B CA 1
ATOM 6165 C C . GLY B 1 140 ? 8.805 10.188 0.553 1 78.12 140 GLY B C 1
ATOM 6166 O O . GLY B 1 140 ? 8.742 8.961 0.456 1 78.12 140 GLY B O 1
ATOM 6167 N N . GLU B 1 141 ? 9.227 10.922 -0.408 1 82.25 141 GLU B N 1
ATOM 6168 C CA . GLU B 1 141 ? 9.578 10.352 -1.705 1 82.25 141 GLU B CA 1
ATOM 6169 C C . GLU B 1 141 ? 10.852 9.516 -1.613 1 82.25 141 GLU B C 1
ATOM 6171 O O . GLU B 1 141 ? 10.938 8.438 -2.207 1 82.25 141 GLU B O 1
ATOM 6176 N N . TYR B 1 142 ? 11.805 10.055 -0.912 1 88.56 142 TYR B N 1
ATOM 6177 C CA . TYR B 1 142 ? 13.039 9.305 -0.733 1 88.56 142 TYR B CA 1
ATOM 6178 C C . TYR B 1 142 ? 12.805 8.031 0.07 1 88.56 142 TYR B C 1
ATOM 6180 O O . TYR B 1 142 ? 13.391 6.988 -0.221 1 88.56 142 TYR B O 1
ATOM 6188 N N . LEU B 1 143 ? 11.945 8.172 1.039 1 88.81 143 LEU B N 1
ATOM 6189 C CA . LEU B 1 143 ? 11.609 7.008 1.852 1 88.81 143 LEU B CA 1
ATOM 6190 C C . LEU B 1 143 ? 10.93 5.934 1.009 1 88.81 143 LEU B C 1
ATOM 6192 O O . LEU B 1 143 ? 11.219 4.746 1.16 1 88.81 143 LEU B O 1
ATOM 6196 N N . SER B 1 144 ? 10.078 6.332 0.094 1 87.19 144 SER B N 1
ATOM 6197 C CA . SER B 1 144 ? 9.383 5.391 -0.781 1 87.19 144 SER B CA 1
ATOM 6198 C C . SER B 1 144 ? 10.367 4.648 -1.682 1 87.19 144 SER B C 1
ATOM 6200 O O . SER B 1 144 ? 10.195 3.459 -1.949 1 87.19 144 SER B O 1
ATOM 6202 N N . VAL B 1 145 ? 11.352 5.297 -2.174 1 89.06 145 VAL B N 1
ATOM 6203 C CA . VAL B 1 145 ? 12.336 4.684 -3.055 1 89.06 145 VAL B CA 1
ATOM 6204 C C . VAL B 1 145 ? 13.125 3.627 -2.289 1 89.06 145 VAL B C 1
ATOM 6206 O O . VAL B 1 145 ? 13.273 2.494 -2.756 1 89.06 145 VAL B O 1
ATOM 6209 N N . ILE B 1 146 ? 13.508 3.949 -1.1 1 91.06 146 ILE B N 1
ATOM 6210 C CA . ILE B 1 146 ? 14.375 3.057 -0.347 1 91.06 146 ILE B CA 1
ATOM 6211 C C . ILE B 1 146 ? 13.578 1.856 0.156 1 91.06 146 ILE B C 1
ATOM 6213 O O . ILE B 1 146 ? 14.109 0.746 0.249 1 91.06 146 ILE B O 1
ATOM 6217 N N . GLU B 1 147 ? 12.359 2.057 0.462 1 87.31 147 GLU B N 1
ATOM 6218 C CA . GLU B 1 147 ? 11.547 0.989 1.037 1 87.31 147 GLU B CA 1
ATOM 6219 C C . GLU B 1 147 ? 10.906 0.133 -0.053 1 87.31 147 GLU B C 1
ATOM 6221 O O . GLU B 1 147 ? 11.102 -1.084 -0.088 1 87.31 147 GLU B O 1
ATOM 6226 N N . SER B 1 148 ? 10.195 0.795 -0.946 1 86.88 148 SER B N 1
ATOM 6227 C CA . SER B 1 148 ? 9.359 0.082 -1.906 1 86.88 148 SER B CA 1
ATOM 6228 C C . SER B 1 148 ? 10.133 -0.223 -3.188 1 86.88 148 SER B C 1
ATOM 6230 O O . SER B 1 148 ? 10.086 -1.347 -3.693 1 86.88 148 SER B O 1
ATOM 6232 N N . ASP B 1 149 ? 10.797 0.747 -3.76 1 88.12 149 ASP B N 1
ATOM 6233 C CA . ASP B 1 149 ? 11.477 0.556 -5.035 1 88.12 149 ASP B CA 1
ATOM 6234 C C . ASP B 1 149 ? 12.625 -0.448 -4.898 1 88.12 149 ASP B C 1
ATOM 6236 O O . ASP B 1 149 ? 12.82 -1.288 -5.781 1 88.12 149 ASP B O 1
ATOM 6240 N N . VAL B 1 150 ? 13.344 -0.303 -3.814 1 90.69 150 VAL B N 1
ATOM 6241 C CA . VAL B 1 150 ? 14.453 -1.228 -3.59 1 90.69 150 VAL B CA 1
ATOM 6242 C C . VAL B 1 150 ? 13.914 -2.654 -3.48 1 90.69 150 VAL B C 1
ATOM 6244 O O . VAL B 1 150 ? 14.516 -3.59 -4.016 1 90.69 150 VAL B O 1
ATOM 6247 N N . LYS B 1 151 ? 12.844 -2.818 -2.807 1 89.88 151 LYS B N 1
ATOM 6248 C CA . LYS B 1 151 ? 12.227 -4.137 -2.688 1 89.88 151 LYS B CA 1
ATOM 6249 C C . LYS B 1 151 ? 11.812 -4.68 -4.055 1 89.88 151 LYS B C 1
ATOM 6251 O O . LYS B 1 151 ? 12.039 -5.852 -4.355 1 89.88 151 LYS B O 1
ATOM 6256 N N . GLN B 1 152 ? 11.242 -3.854 -4.852 1 86.56 152 GLN B N 1
ATOM 6257 C CA . GLN B 1 152 ? 10.789 -4.242 -6.184 1 86.56 152 GLN B CA 1
ATOM 6258 C C . GLN B 1 152 ? 11.961 -4.684 -7.055 1 86.56 152 GLN B C 1
ATOM 6260 O O . GLN B 1 152 ? 11.875 -5.688 -7.77 1 86.56 152 GLN B O 1
ATOM 6265 N N . VAL B 1 153 ? 13.023 -3.98 -6.996 1 86.81 153 VAL B N 1
ATOM 6266 C CA . VAL B 1 153 ? 14.211 -4.316 -7.777 1 86.81 153 VAL B CA 1
ATOM 6267 C C . VAL B 1 153 ? 14.836 -5.602 -7.242 1 86.81 153 VAL B C 1
ATOM 6269 O O . VAL B 1 153 ? 15.336 -6.426 -8.016 1 86.81 153 VAL B O 1
ATOM 6272 N N . GLY B 1 154 ? 14.766 -5.734 -5.941 1 86.81 154 GLY B N 1
ATOM 6273 C CA . GLY B 1 154 ? 15.352 -6.902 -5.297 1 86.81 154 GLY B CA 1
ATOM 6274 C C . GLY B 1 154 ? 14.602 -8.188 -5.602 1 86.81 154 GLY B C 1
ATOM 6275 O O . GLY B 1 154 ? 15.172 -9.273 -5.516 1 86.81 154 GLY B O 1
ATOM 6276 N N . ASP B 1 155 ? 13.391 -8.109 -5.988 1 87 155 ASP B N 1
ATOM 6277 C CA . ASP B 1 155 ? 12.57 -9.281 -6.258 1 87 155 ASP B CA 1
ATOM 6278 C C . ASP B 1 155 ? 12.844 -9.828 -7.656 1 87 155 ASP B C 1
ATOM 6280 O O . ASP B 1 155 ? 12.492 -10.977 -7.961 1 87 155 ASP B O 1
ATOM 6284 N N . LEU B 1 156 ? 13.445 -9.148 -8.516 1 81.56 156 LEU B N 1
ATOM 6285 C CA . LEU B 1 156 ? 13.625 -9.477 -9.922 1 81.56 156 LEU B CA 1
ATOM 6286 C C . LEU B 1 156 ? 14.445 -10.75 -10.078 1 81.56 156 LEU B C 1
ATOM 6288 O O . LEU B 1 156 ? 14.094 -11.625 -10.875 1 81.56 156 LEU B O 1
ATOM 6292 N N . PRO B 1 157 ? 15.523 -10.867 -9.289 1 77.44 157 PRO B N 1
ATOM 6293 C CA . PRO B 1 157 ? 16.328 -12.07 -9.492 1 77.44 157 PRO B CA 1
ATOM 6294 C C . PRO B 1 157 ? 15.555 -13.359 -9.25 1 77.44 157 PRO B C 1
ATOM 6296 O O . PRO B 1 157 ? 15.648 -14.297 -10.047 1 77.44 157 PRO B O 1
ATOM 6299 N N . ARG B 1 158 ? 14.766 -13.344 -8.211 1 78.94 158 ARG B N 1
ATOM 6300 C CA . ARG B 1 158 ? 14.07 -14.578 -7.836 1 78.94 158 ARG B CA 1
ATOM 6301 C C . ARG B 1 158 ? 12.883 -14.836 -8.758 1 78.94 158 ARG B C 1
ATOM 6303 O O . ARG B 1 158 ? 12.656 -15.969 -9.188 1 78.94 158 ARG B O 1
ATOM 6310 N N . THR B 1 159 ? 12.25 -13.891 -9.109 1 78.31 159 THR B N 1
ATOM 6311 C CA . THR B 1 159 ? 11.008 -14.086 -9.859 1 78.31 159 THR B CA 1
ATOM 6312 C C . THR B 1 159 ? 11.289 -14.164 -11.352 1 78.31 159 THR B C 1
ATOM 6314 O O . THR B 1 159 ? 10.797 -15.062 -12.039 1 78.31 159 THR B O 1
ATOM 6317 N N . VAL B 1 160 ? 12.18 -13.312 -11.898 1 79.69 160 VAL B N 1
ATOM 6318 C CA . VAL B 1 160 ? 12.367 -13.242 -13.344 1 79.69 160 VAL B CA 1
ATOM 6319 C C . VAL B 1 160 ? 13.578 -14.078 -13.75 1 79.69 160 VAL B C 1
ATOM 6321 O O . VAL B 1 160 ? 13.461 -15 -14.555 1 79.69 160 VAL B O 1
ATOM 6324 N N . LEU B 1 161 ? 14.664 -13.891 -13.094 1 80.62 161 LEU B N 1
ATOM 6325 C CA . LEU B 1 161 ? 15.875 -14.57 -13.523 1 80.62 161 LEU B CA 1
ATOM 6326 C C . LEU B 1 161 ? 15.773 -16.078 -13.273 1 80.62 161 LEU B C 1
ATOM 6328 O O . LEU B 1 161 ? 16.078 -16.875 -14.156 1 80.62 161 LEU B O 1
ATOM 6332 N N . SER B 1 162 ? 15.406 -16.359 -12.094 1 85.06 162 SER B N 1
ATOM 6333 C CA . SER B 1 162 ? 15.25 -17.781 -11.781 1 85.06 162 SER B CA 1
ATOM 6334 C C . SER B 1 162 ? 14.133 -18.406 -12.609 1 85.06 162 SER B C 1
ATOM 6336 O O . SER B 1 162 ? 14.289 -19.5 -13.141 1 85.06 162 SER B O 1
ATOM 6338 N N . GLY B 1 163 ? 13.016 -17.703 -12.719 1 83.25 163 GLY B N 1
ATOM 6339 C CA . GLY B 1 163 ? 11.883 -18.219 -13.477 1 83.25 163 GLY B CA 1
ATOM 6340 C C . GLY B 1 163 ? 12.188 -18.406 -14.945 1 83.25 163 GLY B C 1
ATOM 6341 O O . GLY B 1 163 ? 11.961 -19.484 -15.5 1 83.25 163 GLY B O 1
ATOM 6342 N N . VAL B 1 164 ? 12.789 -17.469 -15.586 1 83.5 164 VAL B N 1
ATOM 6343 C CA . VAL B 1 164 ? 13.125 -17.516 -17 1 83.5 164 VAL B CA 1
ATOM 6344 C C . VAL B 1 164 ? 14.156 -18.609 -17.25 1 83.5 164 VAL B C 1
ATOM 6346 O O . VAL B 1 164 ? 14.031 -19.375 -18.219 1 83.5 164 VAL B O 1
ATOM 6349 N N . SER B 1 165 ? 15.133 -18.656 -16.391 1 86 165 SER B N 1
ATOM 6350 C CA . SER B 1 165 ? 16.172 -19.672 -16.547 1 86 165 SER B CA 1
ATOM 6351 C C . SER B 1 165 ? 15.57 -21.078 -16.453 1 86 165 SER B C 1
ATOM 6353 O O . SER B 1 165 ? 15.898 -21.953 -17.266 1 86 165 SER B O 1
ATOM 6355 N N . ASN B 1 166 ? 14.719 -21.203 -15.492 1 85.56 166 ASN B N 1
ATOM 6356 C CA . ASN B 1 166 ? 14.094 -22.516 -15.32 1 85.56 166 ASN B CA 1
ATOM 6357 C C . ASN B 1 166 ? 13.188 -22.859 -16.5 1 85.56 166 ASN B C 1
ATOM 6359 O O . ASN B 1 166 ? 13.18 -24 -16.969 1 85.56 166 ASN B O 1
ATOM 6363 N N . ASP B 1 167 ? 12.461 -21.938 -17 1 83.88 167 ASP B N 1
ATOM 6364 C CA . ASP B 1 167 ? 11.547 -22.172 -18.109 1 83.88 167 ASP B CA 1
ATOM 6365 C C . ASP B 1 167 ? 12.312 -22.5 -19.391 1 83.88 167 ASP B C 1
ATOM 6367 O O . ASP B 1 167 ? 11.906 -23.359 -20.156 1 83.88 167 ASP B O 1
ATOM 6371 N N . ILE B 1 168 ? 13.406 -21.828 -19.625 1 85.5 168 ILE B N 1
ATOM 6372 C CA . ILE B 1 168 ? 14.234 -22.078 -20.797 1 85.5 168 ILE B CA 1
ATOM 6373 C C . ILE B 1 168 ? 14.812 -23.484 -20.719 1 85.5 168 ILE B C 1
ATOM 6375 O O . ILE B 1 168 ? 14.75 -24.234 -21.703 1 85.5 168 ILE B O 1
ATOM 6379 N N . VAL B 1 169 ? 15.312 -23.812 -19.562 1 88.12 169 VAL B N 1
ATOM 6380 C CA . VAL B 1 169 ? 15.891 -25.141 -19.375 1 88.12 169 VAL B CA 1
ATOM 6381 C C . VAL B 1 169 ? 14.805 -26.203 -19.531 1 88.12 169 VAL B C 1
ATOM 6383 O O . VAL B 1 169 ? 15.039 -27.25 -20.141 1 88.12 169 VAL B O 1
ATOM 6386 N N . ASN B 1 170 ? 13.656 -25.922 -19 1 86.69 170 ASN B N 1
ATOM 6387 C CA . ASN B 1 170 ? 12.555 -26.875 -19.109 1 86.69 170 ASN B CA 1
ATOM 6388 C C . ASN B 1 170 ? 12.148 -27.109 -20.562 1 86.69 170 ASN B C 1
ATOM 6390 O O . ASN B 1 170 ? 11.953 -28.25 -20.984 1 86.69 170 ASN B O 1
ATOM 6394 N N . VAL B 1 171 ? 12.039 -26.062 -21.344 1 84.31 171 VAL B N 1
ATOM 6395 C CA . VAL B 1 171 ? 11.656 -26.156 -22.75 1 84.31 171 VAL B CA 1
ATOM 6396 C C . VAL B 1 171 ? 12.742 -26.906 -23.531 1 84.31 171 VAL B C 1
ATOM 6398 O O . VAL B 1 171 ? 12.445 -27.797 -24.328 1 84.31 171 VAL B O 1
ATOM 6401 N N . PHE B 1 172 ? 13.938 -26.578 -23.234 1 87.44 172 PHE B N 1
ATOM 6402 C CA . PHE B 1 172 ? 15.055 -27.203 -23.938 1 87.44 172 PHE B CA 1
ATOM 6403 C C . PHE B 1 172 ? 15.172 -28.672 -23.578 1 87.44 172 PHE B C 1
ATOM 6405 O O . PHE B 1 172 ? 15.367 -29.516 -24.469 1 87.44 172 PHE B O 1
ATOM 6412 N N . THR B 1 173 ? 15.148 -28.906 -22.344 1 87.88 173 THR B N 1
ATOM 6413 C CA . THR B 1 173 ? 15.281 -30.297 -21.922 1 87.88 173 THR B CA 1
ATOM 6414 C C . THR B 1 173 ? 14.125 -31.141 -22.438 1 87.88 173 THR B C 1
ATOM 6416 O O . THR B 1 173 ? 14.32 -32.281 -22.906 1 87.88 173 THR B O 1
ATOM 6419 N N . THR B 1 174 ? 12.922 -30.672 -22.312 1 87.19 174 THR B N 1
ATOM 6420 C CA . THR B 1 174 ? 11.758 -31.391 -22.828 1 87.19 174 THR B CA 1
ATOM 6421 C C . THR B 1 174 ? 11.867 -31.562 -24.344 1 87.19 174 THR B C 1
ATOM 6423 O O . THR B 1 174 ? 11.555 -32.625 -24.875 1 87.19 174 THR B O 1
ATOM 6426 N N . GLY B 1 175 ? 12.297 -30.5 -25 1 86.69 175 GLY B N 1
ATOM 6427 C CA . GLY B 1 175 ? 12.508 -30.578 -26.438 1 86.69 175 GLY B CA 1
ATOM 6428 C C . GLY B 1 175 ? 13.516 -31.641 -26.828 1 86.69 175 GLY B C 1
ATOM 6429 O O . GLY B 1 175 ? 13.281 -32.438 -27.75 1 86.69 175 GLY B O 1
ATOM 6430 N N . ILE B 1 176 ? 14.578 -31.719 -26.109 1 88.5 176 ILE B N 1
ATOM 6431 C CA . ILE B 1 176 ? 15.641 -32.688 -26.406 1 88.5 176 ILE B CA 1
ATOM 6432 C C . ILE B 1 176 ? 15.109 -34.094 -26.219 1 88.5 176 ILE B C 1
ATOM 6434 O O . ILE B 1 176 ? 15.367 -34.969 -27.031 1 88.5 176 ILE B O 1
ATOM 6438 N N . VAL B 1 177 ? 14.352 -34.312 -25.188 1 87.75 177 VAL B N 1
ATOM 6439 C CA . VAL B 1 177 ? 13.812 -35.656 -24.906 1 87.75 177 VAL B CA 1
ATOM 6440 C C . VAL B 1 177 ? 12.82 -36.062 -26 1 87.75 177 VAL B C 1
ATOM 6442 O O . VAL B 1 177 ? 12.898 -37.156 -26.531 1 87.75 177 VAL B O 1
ATOM 6445 N N . LEU B 1 178 ? 11.977 -35.188 -26.406 1 88.94 178 LEU B N 1
ATOM 6446 C CA . LEU B 1 178 ? 10.953 -35.5 -27.391 1 88.94 178 LEU B CA 1
ATOM 6447 C C . LEU B 1 178 ? 11.57 -35.719 -28.781 1 88.94 178 LEU B C 1
ATOM 6449 O O . LEU B 1 178 ? 11.211 -36.656 -29.484 1 88.94 178 LEU B O 1
ATOM 6453 N N . PHE B 1 179 ? 12.562 -34.906 -29.125 1 89.19 179 PHE B N 1
ATOM 6454 C CA . PHE B 1 179 ? 13.188 -35.031 -30.438 1 89.19 179 PHE B CA 1
ATOM 6455 C C . PHE B 1 179 ? 14.094 -36.25 -30.5 1 89.19 179 PHE B C 1
ATOM 6457 O O . PHE B 1 179 ? 14.305 -36.812 -31.578 1 89.19 179 PHE B O 1
ATOM 6464 N N . SER B 1 180 ? 14.625 -36.625 -29.391 1 89.19 180 SER B N 1
ATOM 6465 C CA . SER B 1 180 ? 15.461 -37.812 -29.359 1 89.19 180 SER B CA 1
ATOM 6466 C C . SER B 1 180 ? 14.625 -39.062 -29.516 1 89.19 180 SER B C 1
ATOM 6468 O O . SER B 1 180 ? 15.125 -40.094 -30 1 89.19 180 SER B O 1
ATOM 6470 N N . LEU B 1 181 ? 13.359 -39.062 -29.125 1 88.12 181 LEU B N 1
ATOM 6471 C CA . LEU B 1 181 ? 12.484 -40.219 -29.266 1 88.12 181 LEU B CA 1
ATOM 6472 C C . LEU B 1 181 ? 11.938 -40.312 -30.688 1 88.12 181 LEU B C 1
ATOM 6474 O O . LEU B 1 181 ? 12.18 -41.312 -31.375 1 88.12 181 LEU B O 1
ATOM 6478 N N . ASN B 1 182 ? 11.195 -39.281 -31.109 1 89.5 182 ASN B N 1
ATOM 6479 C CA . ASN B 1 182 ? 10.641 -39.219 -32.469 1 89.5 182 ASN B CA 1
ATOM 6480 C C . ASN B 1 182 ? 10.539 -37.781 -32.938 1 89.5 182 ASN B C 1
ATOM 6482 O O . ASN B 1 182 ? 9.633 -37.031 -32.562 1 89.5 182 ASN B O 1
ATOM 6486 N N . TRP B 1 183 ? 11.406 -37.406 -33.875 1 87.38 183 TRP B N 1
ATOM 6487 C CA . TRP B 1 183 ? 11.484 -36.031 -34.312 1 87.38 183 TRP B CA 1
ATOM 6488 C C . TRP B 1 183 ? 10.266 -35.656 -35.125 1 87.38 183 TRP B C 1
ATOM 6490 O O . TRP B 1 183 ? 9.852 -34.469 -35.125 1 87.38 183 TRP B O 1
ATOM 6500 N N . GLN B 1 184 ? 9.648 -36.625 -35.844 1 87.88 184 GLN B N 1
ATOM 6501 C CA . GLN B 1 184 ? 8.492 -36.312 -36.688 1 87.88 184 GLN B CA 1
ATOM 6502 C C . GLN B 1 184 ? 7.258 -36.031 -35.812 1 87.88 184 GLN B C 1
ATOM 6504 O O . GLN B 1 184 ? 6.527 -35.062 -36.094 1 87.88 184 GLN B O 1
ATOM 6509 N N . PHE B 1 185 ? 7.09 -36.844 -34.781 1 88.31 185 PHE B N 1
ATOM 6510 C CA . PHE B 1 185 ? 5.941 -36.656 -33.906 1 88.31 185 PHE B CA 1
ATOM 6511 C C . PHE B 1 185 ? 6.117 -35.406 -33.031 1 88.31 185 PHE B C 1
ATOM 6513 O O . PHE B 1 185 ? 5.137 -34.781 -32.656 1 88.31 185 PHE B O 1
ATOM 6520 N N . SER B 1 186 ? 7.379 -35.062 -32.781 1 89.19 186 SER B N 1
ATOM 6521 C CA . SER B 1 186 ? 7.672 -33.875 -32 1 89.19 186 SER B CA 1
ATOM 6522 C C . SER B 1 186 ? 7.262 -32.594 -32.75 1 89.19 186 SER B C 1
ATOM 6524 O O . SER B 1 186 ? 6.789 -31.641 -32.156 1 89.19 186 SER B O 1
ATOM 6526 N N . LEU B 1 187 ? 7.434 -32.562 -33.969 1 85.12 187 LEU B N 1
ATOM 6527 C CA . LEU B 1 187 ? 7.043 -31.422 -34.781 1 85.12 187 LEU B CA 1
ATOM 6528 C C . LEU B 1 187 ? 5.527 -31.234 -34.75 1 85.12 187 LEU B C 1
ATOM 6530 O O . LEU B 1 187 ? 5.043 -30.094 -34.812 1 85.12 187 LEU B O 1
ATOM 6534 N N . LEU B 1 188 ? 4.812 -32.312 -34.688 1 83.12 188 LEU B N 1
ATOM 6535 C CA . LEU B 1 188 ? 3.355 -32.25 -34.594 1 83.12 188 LEU B CA 1
ATOM 6536 C C . LEU B 1 188 ? 2.916 -31.641 -33.281 1 83.12 188 LEU B C 1
ATOM 6538 O O . LEU B 1 188 ? 1.95 -30.875 -33.219 1 83.12 188 LEU B O 1
ATOM 6542 N N . LEU B 1 189 ? 3.631 -32.062 -32.25 1 84.38 189 LEU B N 1
ATOM 6543 C CA . LEU B 1 189 ? 3.311 -31.547 -30.906 1 84.38 189 LEU B CA 1
ATOM 6544 C C . LEU B 1 189 ? 3.578 -30.062 -30.812 1 84.38 189 LEU B C 1
ATOM 6546 O O . LEU B 1 189 ? 2.938 -29.359 -30.016 1 84.38 189 LEU B O 1
ATOM 6550 N N . LEU B 1 190 ? 4.484 -29.484 -31.594 1 81.62 190 LEU B N 1
ATOM 6551 C CA . LEU B 1 190 ? 4.887 -28.078 -31.516 1 81.62 190 LEU B CA 1
ATOM 6552 C C . LEU B 1 190 ? 3.98 -27.203 -32.375 1 81.62 190 LEU B C 1
ATOM 6554 O O . LEU B 1 190 ? 4.023 -25.984 -32.281 1 81.62 190 LEU B O 1
ATOM 6558 N N . THR B 1 191 ? 3.068 -27.688 -33.094 1 81.31 191 THR B N 1
ATOM 6559 C CA . THR B 1 191 ? 2.242 -26.969 -34.031 1 81.31 191 THR B CA 1
ATOM 6560 C C . THR B 1 191 ? 1.356 -25.953 -33.344 1 81.31 191 THR B C 1
ATOM 6562 O O . THR B 1 191 ? 1.159 -24.844 -33.812 1 81.31 191 THR B O 1
ATOM 6565 N N . PRO B 1 192 ? 0.846 -26.266 -32.094 1 80.75 192 PRO B N 1
ATOM 6566 C CA . PRO B 1 192 ? -0.015 -25.266 -31.453 1 80.75 192 PRO B CA 1
ATOM 6567 C C . PRO B 1 192 ? 0.772 -24.109 -30.844 1 80.75 192 PRO B C 1
ATOM 6569 O O . PRO B 1 192 ? 0.19 -23.078 -30.516 1 80.75 192 PRO B O 1
ATOM 6572 N N . VAL B 1 193 ? 2.066 -24.219 -30.734 1 77.06 193 VAL B N 1
ATOM 6573 C CA . VAL B 1 193 ? 2.898 -23.25 -30.031 1 77.06 193 VAL B CA 1
ATOM 6574 C C . VAL B 1 193 ? 2.867 -21.906 -30.766 1 77.06 193 VAL B C 1
ATOM 6576 O O . VAL B 1 193 ? 2.633 -20.859 -30.156 1 77.06 193 VAL B O 1
ATOM 6579 N N . PRO B 1 194 ? 3.023 -21.828 -32.031 1 77 194 PRO B N 1
ATOM 6580 C CA . PRO B 1 194 ? 2.932 -20.547 -32.75 1 77 194 PRO B CA 1
ATOM 6581 C C . PRO B 1 194 ? 1.549 -19.922 -32.625 1 77 194 PRO B C 1
ATOM 6583 O O . PRO B 1 194 ? 1.432 -18.688 -32.594 1 77 194 PRO B O 1
ATOM 6586 N N . LEU B 1 195 ? 0.513 -20.719 -32.562 1 80.38 195 LEU B N 1
ATOM 6587 C CA . LEU B 1 195 ? -0.84 -20.203 -32.406 1 80.38 195 LEU B CA 1
ATOM 6588 C C . LEU B 1 195 ? -1.017 -19.562 -31.031 1 80.38 195 LEU B C 1
ATOM 6590 O O . LEU B 1 195 ? -1.648 -18.516 -30.906 1 80.38 195 LEU B O 1
ATOM 6594 N N . ILE B 1 196 ? -0.424 -20.219 -30.062 1 78.5 196 ILE B N 1
ATOM 6595 C CA . ILE B 1 196 ? -0.477 -19.688 -28.703 1 78.5 196 ILE B CA 1
ATOM 6596 C C . ILE B 1 196 ? 0.266 -18.359 -28.656 1 78.5 196 ILE B C 1
ATOM 6598 O O . ILE B 1 196 ? -0.219 -17.391 -28.047 1 78.5 196 ILE B O 1
ATOM 6602 N N . GLY B 1 197 ? 1.435 -18.344 -29.234 1 75.5 197 GLY B N 1
ATOM 6603 C CA . GLY B 1 197 ? 2.211 -17.109 -29.281 1 75.5 197 GLY B CA 1
ATOM 6604 C C . GLY B 1 197 ? 1.483 -15.969 -29.969 1 75.5 197 GLY B C 1
ATOM 6605 O O . GLY B 1 197 ? 1.458 -14.852 -29.453 1 75.5 197 GLY B O 1
ATOM 6606 N N . TRP B 1 198 ? 0.873 -16.266 -31.031 1 81.81 198 TRP B N 1
ATOM 6607 C CA . TRP B 1 198 ? 0.12 -15.273 -31.781 1 81.81 198 TRP B CA 1
ATOM 6608 C C . TRP B 1 198 ? -1.066 -14.758 -30.969 1 81.81 198 TRP B C 1
ATOM 6610 O O . TRP B 1 198 ? -1.306 -13.555 -30.906 1 81.81 198 TRP B O 1
ATOM 6620 N N . TYR B 1 199 ? -1.773 -15.617 -30.375 1 81.31 199 TYR B N 1
ATOM 6621 C CA . TYR B 1 199 ? -2.936 -15.242 -29.562 1 81.31 199 TYR B CA 1
ATOM 6622 C C . TYR B 1 199 ? -2.523 -14.422 -28.359 1 81.31 199 TYR B C 1
ATOM 6624 O O . TYR B 1 199 ? -3.227 -13.492 -27.953 1 81.31 199 TYR B O 1
ATOM 6632 N N . ALA B 1 200 ? -1.43 -14.781 -27.844 1 77.38 200 ALA B N 1
ATOM 6633 C CA . ALA B 1 200 ? -0.92 -14.039 -26.688 1 77.38 200 ALA B CA 1
ATOM 6634 C C . ALA B 1 200 ? -0.605 -12.594 -27.047 1 77.38 200 ALA B C 1
ATOM 6636 O O . ALA B 1 200 ? -0.914 -11.672 -26.297 1 77.38 200 ALA B O 1
ATOM 6637 N N . LEU B 1 201 ? -0.057 -12.289 -28.203 1 79.81 201 LEU B N 1
ATOM 6638 C CA . LEU B 1 201 ? 0.291 -10.945 -28.641 1 79.81 201 LEU B CA 1
ATOM 6639 C C . LEU B 1 201 ? -0.962 -10.133 -28.953 1 79.81 201 LEU B C 1
ATOM 6641 O O . LEU B 1 201 ? -1.038 -8.945 -28.609 1 79.81 201 LEU B O 1
ATOM 6645 N N . ARG B 1 202 ? -1.909 -10.789 -29.547 1 83.88 202 ARG B N 1
ATOM 6646 C CA . ARG B 1 202 ? -3.164 -10.117 -29.875 1 83.88 202 ARG B CA 1
ATOM 6647 C C . ARG B 1 202 ? -3.941 -9.773 -28.609 1 83.88 202 ARG B C 1
ATOM 6649 O O . ARG B 1 202 ? -4.574 -8.719 -28.516 1 83.88 202 ARG B O 1
ATOM 6656 N N . PHE B 1 203 ? -3.924 -10.578 -27.703 1 84.62 203 PHE B N 1
ATOM 6657 C CA . PHE B 1 203 ? -4.609 -10.391 -26.438 1 84.62 203 PHE B CA 1
ATOM 6658 C C . PHE B 1 203 ? -4.066 -9.164 -25.703 1 84.62 203 PHE B C 1
ATOM 6660 O O . PHE B 1 203 ? -4.832 -8.352 -25.188 1 84.62 203 PHE B O 1
ATOM 6667 N N . ASN B 1 204 ? -2.838 -9.031 -25.734 1 80.81 204 ASN B N 1
ATOM 6668 C CA . ASN B 1 204 ? -2.217 -7.91 -25.031 1 80.81 204 ASN B CA 1
ATOM 6669 C C . ASN B 1 204 ? -2.666 -6.574 -25.625 1 80.81 204 ASN B C 1
ATOM 6671 O O . ASN B 1 204 ? -2.848 -5.602 -24.891 1 80.81 204 ASN B O 1
ATOM 6675 N N . ARG B 1 205 ? -2.887 -6.508 -26.812 1 85.56 205 ARG B N 1
ATOM 6676 C CA . ARG B 1 205 ? -3.303 -5.285 -27.484 1 85.56 205 ARG B CA 1
ATOM 6677 C C . ARG B 1 205 ? -4.746 -4.934 -27.156 1 85.56 205 ARG B C 1
ATOM 6679 O O . ARG B 1 205 ? -5.109 -3.76 -27.094 1 85.56 205 ARG B O 1
ATOM 6686 N N . VAL B 1 206 ? -5.5 -5.945 -26.859 1 89.88 206 VAL B N 1
ATOM 6687 C CA . VAL B 1 206 ? -6.926 -5.73 -26.609 1 89.88 206 VAL B CA 1
ATOM 6688 C C . VAL B 1 206 ? -7.156 -5.422 -25.141 1 89.88 206 VAL B C 1
ATOM 6690 O O . VAL B 1 206 ? -7.992 -4.578 -24.797 1 89.88 206 VAL B O 1
ATOM 6693 N N . ILE B 1 207 ? -6.383 -6.039 -24.297 1 89.31 207 ILE B N 1
ATOM 6694 C CA . ILE B 1 207 ? -6.695 -5.973 -22.875 1 89.31 207 ILE B CA 1
ATOM 6695 C C . ILE B 1 207 ? -6.09 -4.703 -22.281 1 89.31 207 ILE B C 1
ATOM 6697 O O . ILE B 1 207 ? -6.621 -4.152 -21.312 1 89.31 207 ILE B O 1
ATOM 6701 N N . GLU B 1 208 ? -5.078 -4.125 -22.844 1 86.75 208 GLU B N 1
ATOM 6702 C CA . GLU B 1 208 ? -4.344 -2.996 -22.281 1 86.75 208 GLU B CA 1
ATOM 6703 C C . GLU B 1 208 ? -5.227 -1.756 -22.188 1 86.75 208 GLU B C 1
ATOM 6705 O O . GLU B 1 208 ? -5.301 -1.127 -21.125 1 86.75 208 GLU B O 1
ATOM 6710 N N . PRO B 1 209 ? -5.949 -1.432 -23.203 1 90.56 209 PRO B N 1
ATOM 6711 C CA . PRO B 1 209 ? -6.84 -0.276 -23.078 1 90.56 209 PRO B CA 1
ATOM 6712 C C . PRO B 1 209 ? -7.938 -0.484 -22.047 1 90.56 209 PRO B C 1
ATOM 6714 O O . PRO B 1 209 ? -8.367 0.473 -21.391 1 90.56 209 PRO B O 1
ATOM 6717 N N . LEU B 1 210 ? -8.375 -1.688 -21.891 1 90.19 210 LEU B N 1
ATOM 6718 C CA . LEU B 1 210 ? -9.406 -1.98 -20.891 1 90.19 210 LEU B CA 1
ATOM 6719 C C . LEU B 1 210 ? -8.867 -1.799 -19.484 1 90.19 210 LEU B C 1
ATOM 6721 O O . LEU B 1 210 ? -9.57 -1.298 -18.594 1 90.19 210 LEU B O 1
ATOM 6725 N N . TYR B 1 211 ? -7.648 -2.127 -19.328 1 89.19 211 TYR B N 1
ATOM 6726 C CA . TYR B 1 211 ? -7 -1.915 -18.031 1 89.19 211 TYR B CA 1
ATOM 6727 C C . TYR B 1 211 ? -6.852 -0.428 -17.734 1 89.19 211 TYR B C 1
ATOM 6729 O O . TYR B 1 211 ? -7.035 0.004 -16.594 1 89.19 211 TYR B O 1
ATOM 6737 N N . GLN B 1 212 ? -6.535 0.291 -18.719 1 89.25 212 GLN B N 1
ATOM 6738 C CA . GLN B 1 212 ? -6.418 1.735 -18.547 1 89.25 212 GLN B CA 1
ATOM 6739 C C . GLN B 1 212 ? -7.758 2.355 -18.156 1 89.25 212 GLN B C 1
ATOM 6741 O O . GLN B 1 212 ? -7.82 3.229 -17.297 1 89.25 212 GLN B O 1
ATOM 6746 N N . GLU B 1 213 ? -8.734 1.833 -18.766 1 92.25 213 GLU B N 1
ATOM 6747 C CA . GLU B 1 213 ? -10.07 2.32 -18.453 1 92.25 213 GLU B CA 1
ATOM 6748 C C . GLU B 1 213 ? -10.461 1.97 -17.016 1 92.25 213 GLU B C 1
ATOM 6750 O O . GLU B 1 213 ? -11.094 2.77 -16.328 1 92.25 213 GLU B O 1
ATOM 6755 N N . THR B 1 214 ? -10.164 0.794 -16.625 1 91.56 214 THR B N 1
ATOM 6756 C CA . THR B 1 214 ? -10.453 0.366 -15.258 1 91.56 214 THR B CA 1
ATOM 6757 C C . THR B 1 214 ? -9.672 1.211 -14.25 1 91.56 214 THR B C 1
ATOM 6759 O O . THR B 1 214 ? -10.211 1.581 -13.203 1 91.56 214 THR B O 1
ATOM 6762 N N . ARG B 1 215 ? -8.492 1.544 -14.578 1 87.88 215 ARG B N 1
ATOM 6763 C CA . ARG B 1 215 ? -7.676 2.387 -13.703 1 87.88 215 ARG B CA 1
ATOM 6764 C C . ARG B 1 215 ? -8.281 3.781 -13.57 1 87.88 215 ARG B C 1
ATOM 6766 O O . ARG B 1 215 ? -8.352 4.332 -12.469 1 87.88 215 ARG B O 1
ATOM 6773 N N . LYS B 1 216 ? -8.664 4.316 -14.664 1 91.38 216 LYS B N 1
ATOM 6774 C CA . LYS B 1 216 ? -9.281 5.637 -14.656 1 91.38 216 LYS B CA 1
ATOM 6775 C C . LYS B 1 216 ? -10.562 5.645 -13.828 1 91.38 216 LYS B C 1
ATOM 6777 O O . LYS B 1 216 ? -10.789 6.555 -13.031 1 91.38 216 LYS B O 1
ATOM 6782 N N . SER B 1 217 ? -11.391 4.637 -14.039 1 93.88 217 SER B N 1
ATOM 6783 C CA . SER B 1 217 ? -12.648 4.555 -13.297 1 93.88 217 SER B CA 1
ATOM 6784 C C . SER B 1 217 ? -12.391 4.336 -11.805 1 93.88 217 SER B C 1
ATOM 6786 O O . SER B 1 217 ? -13.094 4.906 -10.961 1 93.88 217 SER B O 1
ATOM 6788 N N . SER B 1 218 ? -11.461 3.559 -11.484 1 92.88 218 SER B N 1
ATOM 6789 C CA . SER B 1 218 ? -11.102 3.316 -10.086 1 92.88 218 SER B CA 1
ATOM 6790 C C . SER B 1 218 ? -10.555 4.578 -9.43 1 92.88 218 SER B C 1
ATOM 6792 O O . SER B 1 218 ? -10.852 4.863 -8.273 1 92.88 218 SER B O 1
ATOM 6794 N N . ALA B 1 219 ? -9.766 5.309 -10.164 1 88.06 219 ALA B N 1
ATOM 6795 C CA . ALA B 1 219 ? -9.234 6.574 -9.664 1 88.06 219 ALA B CA 1
ATOM 6796 C C . ALA B 1 219 ? -10.352 7.574 -9.391 1 88.06 219 ALA B C 1
ATOM 6798 O O . ALA B 1 219 ? -10.352 8.25 -8.367 1 88.06 219 ALA B O 1
ATOM 6799 N N . SER B 1 220 ? -11.219 7.617 -10.281 1 90.88 220 SER B N 1
ATOM 6800 C CA . SER B 1 220 ? -12.367 8.508 -10.133 1 90.88 220 SER B CA 1
ATOM 6801 C C . SER B 1 220 ? -13.188 8.148 -8.898 1 90.88 220 SER B C 1
ATOM 6803 O O . SER B 1 220 ? -13.617 9.031 -8.156 1 90.88 220 SER B O 1
ATOM 6805 N N . LEU B 1 221 ? -13.43 6.871 -8.695 1 93.25 221 LEU B N 1
ATOM 6806 C CA . LEU B 1 221 ? -14.164 6.414 -7.523 1 93.25 221 LEU B CA 1
ATOM 6807 C C . LEU B 1 221 ? -13.422 6.781 -6.242 1 93.25 221 LEU B C 1
ATOM 6809 O O . LEU B 1 221 ? -14.023 7.289 -5.293 1 93.25 221 LEU B O 1
ATOM 6813 N N . THR B 1 222 ? -12.195 6.57 -6.223 1 90.19 222 THR B N 1
ATOM 6814 C CA . THR B 1 222 ? -11.375 6.879 -5.059 1 90.19 222 THR B CA 1
ATOM 6815 C C . THR B 1 222 ? -11.406 8.375 -4.754 1 90.19 222 THR B C 1
ATOM 6817 O O . THR B 1 222 ? -11.508 8.773 -3.594 1 90.19 222 THR B O 1
ATOM 6820 N N . GLU B 1 223 ? -11.281 9.117 -5.773 1 88.06 223 GLU B N 1
ATOM 6821 C CA . GLU B 1 223 ? -11.344 10.57 -5.621 1 88.06 223 GLU B CA 1
ATOM 6822 C C . GLU B 1 223 ? -12.688 11.008 -5.043 1 88.06 223 GLU B C 1
ATOM 6824 O O . GLU B 1 223 ? -12.742 11.867 -4.16 1 88.06 223 GLU B O 1
ATOM 6829 N N . GLN B 1 224 ? -13.688 10.469 -5.543 1 90.62 224 GLN B N 1
ATOM 6830 C CA . GLN B 1 224 ? -15.023 10.805 -5.074 1 90.62 224 GLN B CA 1
ATOM 6831 C C . GLN B 1 224 ? -15.211 10.406 -3.613 1 90.62 224 GLN B C 1
ATOM 6833 O O . GLN B 1 224 ? -15.773 11.172 -2.824 1 90.62 224 GLN B O 1
ATOM 6838 N N . LEU B 1 225 ? -14.789 9.227 -3.281 1 92.31 225 LEU B N 1
ATOM 6839 C CA . LEU B 1 225 ? -14.891 8.75 -1.905 1 92.31 225 LEU B CA 1
ATOM 6840 C C . LEU B 1 225 ? -14.07 9.625 -0.966 1 92.31 225 LEU B C 1
ATOM 6842 O O . LEU B 1 225 ? -14.555 10.039 0.091 1 92.31 225 LEU B O 1
ATOM 6846 N N . SER B 1 226 ? -12.875 9.898 -1.345 1 89.38 226 SER B N 1
ATOM 6847 C CA . SER B 1 226 ? -11.984 10.727 -0.534 1 89.38 226 SER B CA 1
ATOM 6848 C C . SER B 1 226 ? -12.578 12.117 -0.318 1 89.38 226 SER B C 1
ATOM 6850 O O . SER B 1 226 ? -12.602 12.625 0.808 1 89.38 226 SER B O 1
ATOM 6852 N N . SER B 1 227 ? -13.047 12.727 -1.358 1 88.5 227 SER B N 1
ATOM 6853 C CA . SER B 1 227 ? -13.641 14.055 -1.299 1 88.5 227 SER B CA 1
ATOM 6854 C C . SER B 1 227 ? -14.875 14.07 -0.406 1 88.5 227 SER B C 1
ATOM 6856 O O . SER B 1 227 ? -15.016 14.945 0.455 1 88.5 227 SER B O 1
ATOM 6858 N N . SER B 1 228 ? -15.742 13.125 -0.568 1 90.88 228 SER B N 1
ATOM 6859 C CA . SER B 1 228 ? -17.016 13.094 0.16 1 90.88 228 SER B CA 1
ATOM 6860 C C . SER B 1 228 ? -16.781 12.805 1.641 1 90.88 228 SER B C 1
ATOM 6862 O O . SER B 1 228 ? -17.5 13.328 2.496 1 90.88 228 SER B O 1
ATOM 6864 N N . ILE B 1 229 ? -15.828 12.039 1.957 1 90.12 229 ILE B N 1
ATOM 6865 C CA . ILE B 1 229 ? -15.586 11.672 3.346 1 90.12 229 ILE B CA 1
ATOM 6866 C C . ILE B 1 229 ? -14.844 12.797 4.059 1 90.12 229 ILE B C 1
ATOM 6868 O O . ILE B 1 229 ? -15.148 13.117 5.211 1 90.12 229 ILE B O 1
ATOM 6872 N N . ARG B 1 230 ? -13.906 13.391 3.375 1 86.81 230 ARG B N 1
ATOM 6873 C CA . ARG B 1 230 ? -13.211 14.531 3.961 1 86.81 230 ARG B CA 1
ATOM 6874 C C . ARG B 1 230 ? -14.156 15.703 4.176 1 86.81 230 ARG B C 1
ATOM 6876 O O . ARG B 1 230 ? -14 16.469 5.121 1 86.81 230 ARG B O 1
ATOM 6883 N N . GLY B 1 231 ? -15.078 15.844 3.283 1 89.62 231 GLY B N 1
ATOM 6884 C CA . GLY B 1 231 ? -16.062 16.906 3.391 1 89.62 231 GLY B CA 1
ATOM 6885 C C . GLY B 1 231 ? -17.375 16.438 3.994 1 89.62 231 GLY B C 1
ATOM 6886 O O . GLY B 1 231 ? -18.438 17 3.695 1 89.62 231 GLY B O 1
ATOM 6887 N N . ILE B 1 232 ? -17.359 15.477 4.855 1 90.38 232 ILE B N 1
ATOM 6888 C CA . ILE B 1 232 ? -18.578 14.82 5.309 1 90.38 232 ILE B CA 1
ATOM 6889 C C . ILE B 1 232 ? -19.438 15.812 6.09 1 90.38 232 ILE B C 1
ATOM 6891 O O . ILE B 1 232 ? -20.672 15.781 6.016 1 90.38 232 ILE B O 1
ATOM 6895 N N . LEU B 1 233 ? -18.844 16.688 6.895 1 89.19 233 LEU B N 1
ATOM 6896 C CA . LEU B 1 233 ? -19.594 17.672 7.668 1 89.19 233 LEU B CA 1
ATOM 6897 C C . LEU B 1 233 ? -20.281 18.672 6.75 1 89.19 233 LEU B C 1
ATOM 6899 O O . LEU B 1 233 ? -21.406 19.109 7.027 1 89.19 233 LEU B O 1
ATOM 6903 N N . THR B 1 234 ? -19.625 19.016 5.688 1 90.19 234 THR B N 1
ATOM 6904 C CA . THR B 1 234 ? -20.25 19.875 4.695 1 90.19 234 THR B CA 1
ATOM 6905 C C . THR B 1 234 ? -21.422 19.172 4.023 1 90.19 234 THR B C 1
ATOM 6907 O O . THR B 1 234 ? -22.484 19.766 3.83 1 90.19 234 THR B O 1
ATOM 6910 N N . VAL B 1 235 ? -21.25 17.922 3.703 1 91.5 235 VAL B N 1
ATOM 6911 C CA . VAL B 1 235 ? -22.312 17.125 3.096 1 91.5 235 VAL B CA 1
ATOM 6912 C C . VAL B 1 235 ? -23.531 17.094 4.023 1 91.5 235 VAL B C 1
ATOM 6914 O O . VAL B 1 235 ? -24.672 17.266 3.576 1 91.5 235 VAL B O 1
ATOM 6917 N N . ARG B 1 236 ? -23.234 16.969 5.289 1 90.25 236 ARG B N 1
ATOM 6918 C CA . ARG B 1 236 ? -24.312 16.891 6.277 1 90.25 236 ARG B CA 1
ATOM 6919 C C . ARG B 1 236 ? -24.969 18.25 6.496 1 90.25 236 ARG B C 1
ATOM 6921 O O . ARG B 1 236 ? -26.172 18.328 6.75 1 90.25 236 ARG B O 1
ATOM 6928 N N . SER B 1 237 ? -24.141 19.219 6.488 1 91.44 237 SER B N 1
ATOM 6929 C CA . SER B 1 237 ? -24.672 20.562 6.719 1 91.44 237 SER B CA 1
ATOM 6930 C C . SER B 1 237 ? -25.688 20.953 5.645 1 91.44 237 SER B C 1
ATOM 6932 O O . SER B 1 237 ? -26.625 21.688 5.914 1 91.44 237 SER B O 1
ATOM 6934 N N . TYR B 1 238 ? -25.516 20.391 4.469 1 90.69 238 TYR B N 1
ATOM 6935 C CA . TYR B 1 238 ? -26.391 20.766 3.369 1 90.69 238 TYR B CA 1
ATOM 6936 C C . TYR B 1 238 ? -27.297 19.594 2.967 1 90.69 238 TYR B C 1
ATOM 6938 O O . TYR B 1 238 ? -27.875 19.594 1.878 1 90.69 238 TYR B O 1
ATOM 6946 N N . VAL B 1 239 ? -27.375 18.547 3.758 1 89.19 239 VAL B N 1
ATOM 6947 C CA . VAL B 1 239 ? -28.266 17.406 3.615 1 89.19 239 VAL B CA 1
ATOM 6948 C C . VAL B 1 239 ? -28.141 16.812 2.213 1 89.19 239 VAL B C 1
ATOM 6950 O O . VAL B 1 239 ? -29.141 16.594 1.528 1 89.19 239 VAL B O 1
ATOM 6953 N N . ALA B 1 240 ? -26.922 16.734 1.777 1 89.06 240 ALA B N 1
ATOM 6954 C CA . ALA B 1 240 ? -26.641 16.25 0.426 1 89.06 240 ALA B CA 1
ATOM 6955 C C . ALA B 1 240 ? -26.234 14.781 0.442 1 89.06 240 ALA B C 1
ATOM 6957 O O . ALA B 1 240 ? -25.531 14.312 -0.46 1 89.06 240 ALA B O 1
ATOM 6958 N N . GLU B 1 241 ? -26.641 14.039 1.444 1 90.5 241 GLU B N 1
ATOM 6959 C CA . GLU B 1 241 ? -26.234 12.648 1.584 1 90.5 241 GLU B CA 1
ATOM 6960 C C . GLU B 1 241 ? -26.734 11.805 0.416 1 90.5 241 GLU B C 1
ATOM 6962 O O . GLU B 1 241 ? -25.969 11.031 -0.172 1 90.5 241 GLU B O 1
ATOM 6967 N N . LYS B 1 242 ? -28 11.969 -0.007 1 90.62 242 LYS B N 1
ATOM 6968 C CA . LYS B 1 242 ? -28.594 11.164 -1.077 1 90.62 242 LYS B CA 1
ATOM 6969 C C . LYS B 1 242 ? -27.891 11.43 -2.408 1 90.62 242 LYS B C 1
ATOM 6971 O O . LYS B 1 242 ? -27.688 10.508 -3.199 1 90.62 242 LYS B O 1
ATOM 6976 N N . ARG B 1 243 ? -27.547 12.641 -2.588 1 90.19 243 ARG B N 1
ATOM 6977 C CA . ARG B 1 243 ? -26.844 13.008 -3.811 1 90.19 243 ARG B CA 1
ATOM 6978 C C . ARG B 1 243 ? -25.469 12.344 -3.869 1 90.19 243 ARG B C 1
ATOM 6980 O O . ARG B 1 243 ? -25.094 11.797 -4.906 1 90.19 243 ARG B O 1
ATOM 6987 N N . GLU B 1 244 ? -24.781 12.445 -2.773 1 92.19 244 GLU B N 1
ATOM 6988 C CA . GLU B 1 244 ? -23.438 11.859 -2.725 1 92.19 244 GLU B CA 1
ATOM 6989 C C . GLU B 1 244 ? -23.516 10.336 -2.842 1 92.19 244 GLU B C 1
ATOM 6991 O O . GLU B 1 244 ? -22.656 9.719 -3.48 1 92.19 244 GLU B O 1
ATOM 6996 N N . ILE B 1 245 ? -24.531 9.719 -2.262 1 93.88 245 ILE B N 1
ATOM 6997 C CA . ILE B 1 245 ? -24.703 8.273 -2.35 1 93.88 245 ILE B CA 1
ATOM 6998 C C . ILE B 1 245 ? -24.953 7.871 -3.801 1 93.88 245 ILE B C 1
ATOM 7000 O O . ILE B 1 245 ? -24.375 6.895 -4.285 1 93.88 245 ILE B O 1
ATOM 7004 N N . LYS B 1 246 ? -25.75 8.641 -4.48 1 93.75 246 LYS B N 1
ATOM 7005 C CA . LYS B 1 246 ? -26.031 8.359 -5.883 1 93.75 246 LYS B CA 1
ATOM 7006 C C . LYS B 1 246 ? -24.766 8.484 -6.734 1 93.75 246 LYS B C 1
ATOM 7008 O O . LYS B 1 246 ? -24.531 7.668 -7.633 1 93.75 246 LYS B O 1
ATOM 7013 N N . ARG B 1 247 ? -23.984 9.461 -6.465 1 92.69 247 ARG B N 1
ATOM 7014 C CA . ARG B 1 247 ? -22.75 9.672 -7.203 1 92.69 247 ARG B CA 1
ATOM 7015 C C . ARG B 1 247 ? -21.781 8.508 -6.984 1 92.69 247 ARG B C 1
ATOM 7017 O O . ARG B 1 247 ? -21.141 8.047 -7.926 1 92.69 247 ARG B O 1
ATOM 7024 N N . VAL B 1 248 ? -21.703 8.094 -5.77 1 94 248 VAL B N 1
ATOM 7025 C CA . VAL B 1 248 ? -20.812 6.98 -5.449 1 94 248 VAL B CA 1
ATOM 7026 C C . VAL B 1 248 ? -21.359 5.695 -6.082 1 94 248 VAL B C 1
ATOM 7028 O O . VAL B 1 248 ? -20.578 4.863 -6.562 1 94 248 VAL B O 1
ATOM 7031 N N . GLN B 1 249 ? -22.672 5.547 -6.082 1 95.06 249 GLN B N 1
ATOM 7032 C CA . GLN B 1 249 ? -23.281 4.395 -6.73 1 95.06 249 GLN B CA 1
ATOM 7033 C C . GLN B 1 249 ? -22.953 4.355 -8.219 1 95.06 249 GLN B C 1
ATOM 7035 O O . GLN B 1 249 ? -22.578 3.305 -8.75 1 95.06 249 GLN B O 1
ATOM 7040 N N . GLU B 1 250 ? -23.031 5.473 -8.844 1 95.12 250 GLU B N 1
ATOM 7041 C CA . GLU B 1 250 ? -22.75 5.555 -10.273 1 95.12 250 GLU B CA 1
ATOM 7042 C C . GLU B 1 250 ? -21.266 5.293 -10.547 1 95.12 250 GLU B C 1
ATOM 7044 O O . GLU B 1 250 ? -20.922 4.586 -11.5 1 95.12 250 GLU B O 1
ATOM 7049 N N . ALA B 1 251 ? -20.438 5.887 -9.742 1 94.81 251 ALA B N 1
ATOM 7050 C CA . ALA B 1 251 ? -19 5.66 -9.891 1 94.81 251 ALA B CA 1
ATOM 7051 C C . ALA B 1 251 ? -18.656 4.195 -9.672 1 94.81 251 ALA B C 1
ATOM 7053 O O . ALA B 1 251 ? -17.812 3.637 -10.375 1 94.81 251 ALA B O 1
ATOM 7054 N N . SER B 1 252 ? -19.281 3.598 -8.688 1 95.38 252 SER B N 1
ATOM 7055 C CA . SER B 1 252 ? -19.062 2.186 -8.398 1 95.38 252 SER B CA 1
ATOM 7056 C C . SER B 1 252 ? -19.547 1.303 -9.547 1 95.38 252 SER B C 1
ATOM 7058 O O . SER B 1 252 ? -18.938 0.27 -9.836 1 95.38 252 SER B O 1
ATOM 7060 N N . GLU B 1 253 ? -20.641 1.676 -10.18 1 95.69 253 GLU B N 1
ATOM 7061 C CA . GLU B 1 253 ? -21.172 0.936 -11.328 1 95.69 253 GLU B CA 1
ATOM 7062 C C . GLU B 1 253 ? -20.219 1.017 -12.516 1 95.69 253 GLU B C 1
ATOM 7064 O O . GLU B 1 253 ? -20.016 0.032 -13.234 1 95.69 253 GLU B O 1
ATOM 7069 N N . SER B 1 254 ? -19.672 2.15 -12.688 1 95.62 254 SER B N 1
ATOM 7070 C CA . SER B 1 254 ? -18.688 2.314 -13.758 1 95.62 254 SER B CA 1
ATOM 7071 C C . SER B 1 254 ? -17.484 1.41 -13.555 1 95.62 254 SER B C 1
ATOM 7073 O O . SER B 1 254 ? -17 0.79 -14.5 1 95.62 254 SER B O 1
ATOM 7075 N N . VAL B 1 255 ? -17.016 1.313 -12.367 1 94.81 255 VAL B N 1
ATOM 7076 C CA . VAL B 1 255 ? -15.883 0.445 -12.047 1 94.81 255 VAL B CA 1
ATOM 7077 C C . VAL B 1 255 ? -16.266 -1.013 -12.281 1 94.81 255 VAL B C 1
ATOM 7079 O O . VAL B 1 255 ? -15.492 -1.781 -12.859 1 94.81 255 VAL B O 1
ATOM 7082 N N . GLN B 1 256 ? -17.453 -1.373 -11.867 1 94.94 256 GLN B N 1
ATOM 7083 C CA . GLN B 1 256 ? -17.953 -2.732 -12.07 1 94.94 256 GLN B CA 1
ATOM 7084 C C . GLN B 1 256 ? -17.969 -3.084 -13.555 1 94.94 256 GLN B C 1
ATOM 7086 O O . GLN B 1 256 ? -17.5 -4.148 -13.961 1 94.94 256 GLN B O 1
ATOM 7091 N N . ASP B 1 257 ? -18.484 -2.184 -14.344 1 95.56 257 ASP B N 1
ATOM 7092 C CA . ASP B 1 257 ? -18.625 -2.441 -15.773 1 95.56 257 ASP B CA 1
ATOM 7093 C C . ASP B 1 257 ? -17.266 -2.609 -16.438 1 95.56 257 ASP B C 1
ATOM 7095 O O . ASP B 1 257 ? -17.078 -3.512 -17.266 1 95.56 257 ASP B O 1
ATOM 7099 N N . THR B 1 258 ? -16.359 -1.775 -16.156 1 94.5 258 THR B N 1
ATOM 7100 C CA . THR B 1 258 ? -15.047 -1.849 -16.766 1 94.5 258 THR B CA 1
ATOM 7101 C C . THR B 1 258 ? -14.305 -3.102 -16.312 1 94.5 258 THR B C 1
ATOM 7103 O O . THR B 1 258 ? -13.609 -3.746 -17.094 1 94.5 258 THR B O 1
ATOM 7106 N N . ARG B 1 259 ? -14.438 -3.465 -15.062 1 92.69 259 ARG B N 1
ATOM 7107 C CA . ARG B 1 259 ? -13.789 -4.66 -14.539 1 92.69 259 ARG B CA 1
ATOM 7108 C C . ARG B 1 259 ? -14.391 -5.922 -15.156 1 92.69 259 ARG B C 1
ATOM 7110 O O . ARG B 1 259 ? -13.68 -6.898 -15.398 1 92.69 259 ARG B O 1
ATOM 7117 N N . LEU B 1 260 ? -15.711 -5.91 -15.375 1 93.81 260 LEU B N 1
ATOM 7118 C CA . LEU B 1 260 ? -16.359 -7.051 -16.016 1 93.81 260 LEU B CA 1
ATOM 7119 C C . LEU B 1 260 ? -15.922 -7.184 -17.469 1 93.81 260 LEU B C 1
ATOM 7121 O O . LEU B 1 260 ? -15.797 -8.297 -17.984 1 93.81 260 LEU B O 1
ATOM 7125 N N . ALA B 1 261 ? -15.688 -6.082 -18.109 1 94.62 261 ALA B N 1
ATOM 7126 C CA . ALA B 1 261 ? -15.164 -6.129 -19.469 1 94.62 261 ALA B CA 1
ATOM 7127 C C . ALA B 1 261 ? -13.773 -6.75 -19.5 1 94.62 261 ALA B C 1
ATOM 7129 O O . ALA B 1 261 ? -13.469 -7.555 -20.391 1 94.62 261 ALA B O 1
ATOM 7130 N N . VAL B 1 262 ? -12.984 -6.406 -18.562 1 91.75 262 VAL B N 1
ATOM 7131 C CA . VAL B 1 262 ? -11.656 -6.996 -18.438 1 91.75 262 VAL B CA 1
ATOM 7132 C C . VAL B 1 262 ? -11.773 -8.492 -18.156 1 91.75 262 VAL B C 1
ATOM 7134 O O . VAL B 1 262 ? -11.094 -9.305 -18.766 1 91.75 262 VAL B O 1
ATOM 7137 N N . SER B 1 263 ? -12.68 -8.789 -17.219 1 91.25 263 SER B N 1
ATOM 7138 C CA . SER B 1 263 ? -12.875 -10.188 -16.828 1 91.25 263 SER B CA 1
ATOM 7139 C C . SER B 1 263 ? -13.32 -11.023 -18.031 1 91.25 263 SER B C 1
ATOM 7141 O O . SER B 1 263 ? -12.781 -12.109 -18.266 1 91.25 263 SER B O 1
ATOM 7143 N N . LYS B 1 264 ? -14.227 -10.539 -18.797 1 93.19 264 LYS B N 1
ATOM 7144 C CA . LYS B 1 264 ? -14.719 -11.242 -19.969 1 93.19 264 LYS B CA 1
ATOM 7145 C C . LYS B 1 264 ? -13.586 -11.492 -20.969 1 93.19 264 LYS B C 1
ATOM 7147 O O . LYS B 1 264 ? -13.461 -12.594 -21.5 1 93.19 264 LYS B O 1
ATOM 7152 N N . THR B 1 265 ? -12.836 -10.516 -21.203 1 90.75 265 THR B N 1
ATOM 7153 C CA . THR B 1 265 ? -11.734 -10.625 -22.156 1 90.75 265 THR B CA 1
ATOM 7154 C C . THR B 1 265 ? -10.664 -11.578 -21.625 1 90.75 265 THR B C 1
ATOM 7156 O O . THR B 1 265 ? -10.156 -12.422 -22.375 1 90.75 265 THR B O 1
ATOM 7159 N N . TRP B 1 266 ? -10.344 -11.484 -20.375 1 87.81 266 TRP B N 1
ATOM 7160 C CA . TRP B 1 266 ? -9.344 -12.352 -19.75 1 87.81 266 TRP B CA 1
ATOM 7161 C C . TRP B 1 266 ? -9.805 -13.805 -19.766 1 87.81 266 TRP B C 1
ATOM 7163 O O . TRP B 1 266 ? -9.031 -14.711 -20.094 1 87.81 266 TRP B O 1
ATOM 7173 N N . LEU B 1 267 ? -11.055 -14.031 -19.406 1 89.62 267 LEU B N 1
ATOM 7174 C CA . LEU B 1 267 ? -11.594 -15.383 -19.375 1 89.62 267 LEU B CA 1
ATOM 7175 C C . LEU B 1 267 ? -11.625 -15.992 -20.781 1 89.62 267 LEU B C 1
ATOM 7177 O O . LEU B 1 267 ? -11.32 -17.172 -20.953 1 89.62 267 LEU B O 1
ATOM 7181 N N . SER B 1 268 ? -11.969 -15.156 -21.719 1 90.31 268 SER B N 1
ATOM 7182 C CA . SER B 1 268 ? -11.945 -15.633 -23.109 1 90.31 268 SER B CA 1
ATOM 7183 C C . SER B 1 268 ? -10.539 -16.062 -23.516 1 90.31 268 SER B C 1
ATOM 7185 O O . SER B 1 268 ? -10.367 -17.109 -24.141 1 90.31 268 SER B O 1
ATOM 7187 N N . TYR B 1 269 ? -9.625 -15.305 -23.156 1 85.81 269 TYR B N 1
ATOM 7188 C CA . TYR B 1 269 ? -8.234 -15.641 -23.469 1 85.81 269 TYR B CA 1
ATOM 7189 C C . TYR B 1 269 ? -7.812 -16.922 -22.75 1 85.81 269 TYR B C 1
ATOM 7191 O O . TYR B 1 269 ? -7.203 -17.797 -23.359 1 85.81 269 TYR B O 1
ATOM 7199 N N . ALA B 1 270 ? -8.117 -16.969 -21.453 1 84.19 270 ALA B N 1
ATOM 7200 C CA . ALA B 1 270 ? -7.738 -18.125 -20.672 1 84.19 270 ALA B CA 1
ATOM 7201 C C . ALA B 1 270 ? -8.328 -19.406 -21.266 1 84.19 270 ALA B C 1
ATOM 7203 O O . ALA B 1 270 ? -7.645 -20.438 -21.328 1 84.19 270 ALA B O 1
ATOM 7204 N N . GLN B 1 271 ? -9.492 -19.344 -21.719 1 86.5 271 GLN B N 1
ATOM 7205 C CA . GLN B 1 271 ? -10.148 -20.516 -22.281 1 86.5 271 GLN B CA 1
ATOM 7206 C C . GLN B 1 271 ? -9.578 -20.859 -23.656 1 86.5 271 GLN B C 1
ATOM 7208 O O . GLN B 1 271 ? -9.398 -22.047 -23.969 1 86.5 271 GLN B O 1
ATOM 7213 N N . VAL B 1 272 ? -9.289 -19.875 -24.453 1 85.12 272 VAL B N 1
ATOM 7214 C CA . VAL B 1 272 ? -8.664 -20.141 -25.734 1 85.12 272 VAL B CA 1
ATOM 7215 C C . VAL B 1 272 ? -7.293 -20.781 -25.531 1 85.12 272 VAL B C 1
ATOM 7217 O O . VAL B 1 272 ? -6.926 -21.719 -26.25 1 85.12 272 VAL B O 1
ATOM 7220 N N . PHE B 1 273 ? -6.641 -20.281 -24.578 1 80.81 273 PHE B N 1
ATOM 7221 C CA . PHE B 1 273 ? -5.359 -20.875 -24.219 1 80.81 273 PHE B CA 1
ATOM 7222 C C . PHE B 1 273 ? -5.539 -22.312 -23.766 1 80.81 273 PHE B C 1
ATOM 7224 O O . PHE B 1 273 ? -4.773 -23.188 -24.141 1 80.81 273 PHE B O 1
ATOM 7231 N N . GLY B 1 274 ? -6.547 -22.5 -22.891 1 82.19 274 GLY B N 1
ATOM 7232 C CA . GLY B 1 274 ? -6.859 -23.844 -22.438 1 82.19 274 GLY B CA 1
ATOM 7233 C C . GLY B 1 274 ? -7.211 -24.797 -23.578 1 82.19 274 GLY B C 1
ATOM 7234 O O . GLY B 1 274 ? -6.75 -25.938 -23.609 1 82.19 274 GLY B O 1
ATOM 7235 N N . VAL B 1 275 ? -7.895 -24.297 -24.547 1 86.38 275 VAL B N 1
ATOM 7236 C CA . VAL B 1 275 ? -8.305 -25.094 -25.703 1 86.38 275 VAL B CA 1
ATOM 7237 C C . VAL B 1 275 ? -7.078 -25.453 -26.531 1 86.38 275 VAL B C 1
ATOM 7239 O O . VAL B 1 275 ? -6.926 -26.609 -26.953 1 86.38 275 VAL B O 1
ATOM 7242 N N . THR B 1 276 ? -6.262 -24.5 -26.734 1 82.5 276 THR B N 1
ATOM 7243 C CA . THR B 1 276 ? -5.078 -24.734 -27.547 1 82.5 276 THR B CA 1
ATOM 7244 C C . THR B 1 276 ? -4.156 -25.75 -26.875 1 82.5 276 THR B C 1
ATOM 7246 O O . THR B 1 276 ? -3.59 -26.625 -27.531 1 82.5 276 THR B O 1
ATOM 7249 N N . SER B 1 277 ? -4.027 -25.672 -25.578 1 79.5 277 SER B N 1
ATOM 7250 C CA . SER B 1 277 ? -3.203 -26.609 -24.828 1 79.5 277 SER B CA 1
ATOM 7251 C C . SER B 1 277 ? -3.795 -28.016 -24.875 1 79.5 277 SER B C 1
ATOM 7253 O O . SER B 1 277 ? -3.082 -28.984 -25.141 1 79.5 277 SER B O 1
ATOM 7255 N N . ARG B 1 278 ? -5.051 -28.125 -24.641 1 85.38 278 ARG B N 1
ATOM 7256 C CA . ARG B 1 278 ? -5.715 -29.438 -24.672 1 85.38 278 ARG B CA 1
ATOM 7257 C C . ARG B 1 278 ? -5.75 -30 -26.094 1 85.38 278 ARG B C 1
ATOM 7259 O O . ARG B 1 278 ? -5.73 -31.203 -26.281 1 85.38 278 ARG B O 1
ATOM 7266 N N . PHE B 1 279 ? -5.738 -29.078 -27 1 86.75 279 PHE B N 1
ATOM 7267 C CA . PHE B 1 279 ? -5.707 -29.5 -28.406 1 86.75 279 PHE B CA 1
ATOM 7268 C C . PHE B 1 279 ? -4.398 -30.219 -28.719 1 86.75 279 PHE B C 1
ATOM 7270 O O . PHE B 1 279 ? -4.383 -31.172 -29.5 1 86.75 279 PHE B O 1
ATOM 7277 N N . SER B 1 280 ? -3.334 -29.719 -28.156 1 85 280 SER B N 1
ATOM 7278 C CA . SER B 1 280 ? -2.066 -30.438 -28.312 1 85 280 SER B CA 1
ATOM 7279 C C . SER B 1 280 ? -2.164 -31.859 -27.781 1 85 280 SER B C 1
ATOM 7281 O O . SER B 1 280 ? -1.704 -32.812 -28.438 1 85 280 SER B O 1
ATOM 7283 N N . SER B 1 281 ? -2.74 -32 -26.609 1 88 281 SER B N 1
ATOM 7284 C CA . SER B 1 281 ? -2.928 -33.344 -26.047 1 88 281 SER B CA 1
ATOM 7285 C C . SER B 1 281 ? -3.826 -34.188 -26.938 1 88 281 SER B C 1
ATOM 7287 O O . SER B 1 281 ? -3.602 -35.406 -27.078 1 88 281 SER B O 1
ATOM 7289 N N . PHE B 1 282 ? -4.801 -33.594 -27.484 1 89.62 282 PHE B N 1
ATOM 7290 C CA . PHE B 1 282 ? -5.711 -34.281 -28.391 1 89.62 282 PHE B CA 1
ATOM 7291 C C . PHE B 1 282 ? -4.973 -34.781 -29.641 1 89.62 282 PHE B C 1
ATOM 7293 O O . PHE B 1 282 ? -5.156 -35.938 -30.062 1 89.62 282 PHE B O 1
ATOM 7300 N N . LEU B 1 283 ? -4.164 -33.875 -30.188 1 88.25 283 LEU B N 1
ATOM 7301 C CA . LEU B 1 283 ? -3.406 -34.25 -31.375 1 88.25 283 LEU B CA 1
ATOM 7302 C C . LEU B 1 283 ? -2.475 -35.406 -31.094 1 88.25 283 LEU B C 1
ATOM 7304 O O . LEU B 1 283 ? -2.365 -36.344 -31.906 1 88.25 283 LEU B O 1
ATOM 7308 N N . VAL B 1 284 ? -1.855 -35.344 -29.969 1 88.38 284 VAL B N 1
ATOM 7309 C CA . VAL B 1 284 ? -0.922 -36.406 -29.594 1 88.38 284 VAL B CA 1
ATOM 7310 C C . VAL B 1 284 ? -1.674 -37.719 -29.438 1 88.38 284 VAL B C 1
ATOM 7312 O O . VAL B 1 284 ? -1.22 -38.75 -29.922 1 88.38 284 VAL B O 1
ATOM 7315 N N . LEU B 1 285 ? -2.768 -37.625 -28.781 1 90.06 285 LEU B N 1
ATOM 7316 C CA . LEU B 1 285 ? -3.512 -38.875 -28.516 1 90.06 285 LEU B CA 1
ATOM 7317 C C . LEU B 1 285 ? -4.141 -39.406 -29.797 1 90.06 285 LEU B C 1
ATOM 7319 O O . LEU B 1 285 ? -4.031 -40.625 -30.078 1 90.06 285 LEU B O 1
ATOM 7323 N N . SER B 1 286 ? -4.801 -38.594 -30.594 1 89.62 286 SER B N 1
ATOM 7324 C CA . SER B 1 286 ? -5.535 -39.031 -31.781 1 89.62 286 SER B CA 1
ATOM 7325 C C . SER B 1 286 ? -4.586 -39.469 -32.875 1 89.62 286 SER B C 1
ATOM 7327 O O . SER B 1 286 ? -4.688 -40.594 -33.375 1 89.62 286 SER B O 1
ATOM 7329 N N . VAL B 1 287 ? -3.689 -38.625 -33.156 1 88.88 287 VAL B N 1
ATOM 7330 C CA . VAL B 1 287 ? -2.752 -38.938 -34.25 1 88.88 287 VAL B CA 1
ATOM 7331 C C . VAL B 1 287 ? -1.783 -40.031 -33.75 1 88.88 287 VAL B C 1
ATOM 7333 O O . VAL B 1 287 ? -1.394 -40.906 -34.531 1 88.88 287 VAL B O 1
ATOM 7336 N N . GLY B 1 288 ? -1.382 -39.906 -32.5 1 89.81 288 GLY B N 1
ATOM 7337 C CA . GLY B 1 288 ? -0.487 -40.906 -31.953 1 89.81 288 GLY B CA 1
ATOM 7338 C C . GLY B 1 288 ? -1.089 -42.312 -31.938 1 89.81 288 GLY B C 1
ATOM 7339 O O . GLY B 1 288 ? -0.421 -43.281 -32.281 1 89.81 288 GLY B O 1
ATOM 7340 N N . ALA B 1 289 ? -2.324 -42.375 -31.5 1 88.56 289 ALA B N 1
ATOM 7341 C CA . ALA B 1 289 ? -3.004 -43.656 -31.484 1 88.56 289 ALA B CA 1
ATOM 7342 C C . ALA B 1 289 ? -3.098 -44.25 -32.906 1 88.56 289 ALA B C 1
ATOM 7344 O O . ALA B 1 289 ? -2.838 -45.438 -33.094 1 88.56 289 ALA B O 1
ATOM 7345 N N . PHE B 1 290 ? -3.451 -43.438 -33.844 1 87.12 290 PHE B N 1
ATOM 7346 C CA . PHE B 1 290 ? -3.539 -43.875 -35.219 1 87.12 290 PHE B CA 1
ATOM 7347 C C . PHE B 1 290 ? -2.176 -44.344 -35.719 1 87.12 290 PHE B C 1
ATOM 7349 O O . PHE B 1 290 ? -2.076 -45.344 -36.438 1 87.12 290 PHE B O 1
ATOM 7356 N N . TRP B 1 291 ? -1.199 -43.656 -35.344 1 88 291 TRP B N 1
ATOM 7357 C CA . TRP B 1 291 ? 0.172 -43.938 -35.75 1 88 291 TRP B CA 1
ATOM 7358 C C . TRP B 1 291 ? 0.635 -45.281 -35.188 1 88 291 TRP B C 1
ATOM 7360 O O . TRP B 1 291 ? 1.295 -46.062 -35.906 1 88 291 TRP B O 1
ATOM 7370 N N . VAL B 1 292 ? 0.301 -45.594 -34 1 86.12 292 VAL B N 1
ATOM 7371 C CA . VAL B 1 292 ? 0.736 -46.844 -33.344 1 86.12 292 VAL B CA 1
ATOM 7372 C C . VAL B 1 292 ? -0.033 -48.031 -33.906 1 86.12 292 VAL B C 1
ATOM 7374 O O . VAL B 1 292 ? 0.539 -49.094 -34.125 1 86.12 292 VAL B O 1
ATOM 7377 N N . ILE B 1 293 ? -1.287 -47.875 -34.219 1 83.31 293 ILE B N 1
ATOM 7378 C CA . ILE B 1 293 ? -2.137 -48.969 -34.656 1 83.31 293 ILE B CA 1
ATOM 7379 C C . ILE B 1 293 ? -1.905 -49.25 -36.156 1 83.31 293 ILE B C 1
ATOM 7381 O O . ILE B 1 293 ? -1.743 -50.375 -36.562 1 83.31 293 ILE B O 1
ATOM 7385 N N . ASN B 1 294 ? -1.916 -48.156 -36.969 1 84.12 294 ASN B N 1
ATOM 7386 C CA . ASN B 1 294 ? -1.893 -48.312 -38.406 1 84.12 294 ASN B CA 1
ATOM 7387 C C . ASN B 1 294 ? -0.514 -48 -39 1 84.12 294 ASN B C 1
ATOM 7389 O O . ASN B 1 294 ? -0.263 -48.25 -40.156 1 84.12 294 ASN B O 1
ATOM 7393 N N . GLY B 1 295 ? 0.37 -47.562 -38.219 1 83.19 295 GLY B N 1
ATOM 7394 C CA . GLY B 1 295 ? 1.659 -47.156 -38.75 1 83.19 295 GLY B CA 1
ATOM 7395 C C . GLY B 1 295 ? 1.729 -45.688 -39.062 1 83.19 295 GLY B C 1
ATOM 7396 O O . GLY B 1 295 ? 0.75 -44.938 -38.875 1 83.19 295 GLY B O 1
ATOM 7397 N N . PRO B 1 296 ? 2.865 -45.156 -39.406 1 82.06 296 PRO B N 1
ATOM 7398 C CA . PRO B 1 296 ? 3.053 -43.719 -39.625 1 82.06 296 PRO B CA 1
ATOM 7399 C C . PRO B 1 296 ? 2.199 -43.188 -40.781 1 82.06 296 PRO B C 1
ATOM 7401 O O . PRO B 1 296 ? 2.16 -43.812 -41.844 1 82.06 296 PRO B O 1
ATOM 7404 N N . PRO B 1 297 ? 1.397 -42.219 -40.375 1 74.56 297 PRO B N 1
ATOM 7405 C CA . PRO B 1 297 ? 0.559 -41.656 -41.438 1 74.56 297 PRO B CA 1
ATOM 7406 C C . PRO B 1 297 ? 1.34 -40.781 -42.406 1 74.56 297 PRO B C 1
ATOM 7408 O O . PRO B 1 297 ? 2.342 -40.156 -42.031 1 74.56 297 PRO B O 1
ATOM 7411 N N . LEU B 1 298 ? 0.765 -40.844 -43.656 1 71.06 298 LEU B N 1
ATOM 7412 C CA . LEU B 1 298 ? 1.189 -39.906 -44.656 1 71.06 298 LEU B CA 1
ATOM 7413 C C . LEU B 1 298 ? 2.684 -40.031 -44.938 1 71.06 298 LEU B C 1
ATOM 7415 O O . LEU B 1 298 ? 3.184 -41.156 -45.156 1 71.06 298 LEU B O 1
ATOM 7419 N N . PHE B 1 299 ? 3.484 -38.781 -44.719 1 69.5 299 PHE B N 1
ATOM 7420 C CA . PHE B 1 299 ? 4.879 -38.656 -45.125 1 69.5 299 PHE B CA 1
ATOM 7421 C C . PHE B 1 299 ? 5.812 -39 -44 1 69.5 299 PHE B C 1
ATOM 7423 O O . PHE B 1 299 ? 7.035 -38.906 -44.125 1 69.5 299 PHE B O 1
ATOM 7430 N N . PHE B 1 300 ? 5.203 -39.594 -42.938 1 74.12 300 PHE B N 1
ATOM 7431 C CA . PHE B 1 300 ? 6.062 -39.906 -41.781 1 74.12 300 PHE B CA 1
ATOM 7432 C C . PHE B 1 300 ? 6.547 -41.375 -41.875 1 74.12 300 PHE B C 1
ATOM 7434 O O . PHE B 1 300 ? 5.848 -42.219 -42.406 1 74.12 300 PHE B O 1
ATOM 7441 N N . THR B 1 301 ? 7.82 -41.562 -41.562 1 76.19 301 THR B N 1
ATOM 7442 C CA . THR B 1 301 ? 8.43 -42.875 -41.781 1 76.19 301 THR B CA 1
ATOM 7443 C C . THR B 1 301 ? 8.719 -43.562 -40.469 1 76.19 301 THR B C 1
ATOM 7445 O O . THR B 1 301 ? 8.711 -44.812 -40.406 1 76.19 301 THR B O 1
ATOM 7448 N N . GLN B 1 302 ? 8.805 -42.844 -39.406 1 81.69 302 GLN B N 1
ATOM 7449 C CA . GLN B 1 302 ? 9.25 -43.469 -38.188 1 81.69 302 GLN B CA 1
ATOM 7450 C C . GLN B 1 302 ? 8.062 -44.031 -37.406 1 81.69 302 GLN B C 1
ATOM 7452 O O . GLN B 1 302 ? 7 -43.406 -37.344 1 81.69 302 GLN B O 1
ATOM 7457 N N . SER B 1 303 ? 8.227 -45.281 -37 1 84.88 303 SER B N 1
ATOM 7458 C CA . SER B 1 303 ? 7.164 -45.906 -36.219 1 84.88 303 SER B CA 1
ATOM 7459 C C . SER B 1 303 ? 7.09 -45.344 -34.812 1 84.88 303 SER B C 1
ATOM 7461 O O . SER B 1 303 ? 8.07 -44.781 -34.312 1 84.88 303 SER B O 1
ATOM 7463 N N . LEU B 1 304 ? 5.953 -45.344 -34.281 1 88.06 304 LEU B N 1
ATOM 7464 C CA . LEU B 1 304 ? 5.711 -44.844 -32.906 1 88.06 304 LEU B CA 1
ATOM 7465 C C . LEU B 1 304 ? 5.285 -45.969 -32 1 88.06 304 LEU B C 1
ATOM 7467 O O . LEU B 1 304 ? 4.426 -46.781 -32.344 1 88.06 304 LEU B O 1
ATOM 7471 N N . THR B 1 305 ? 6.008 -46.094 -30.875 1 87.81 305 THR B N 1
ATOM 7472 C CA . THR B 1 305 ? 5.656 -47.125 -29.906 1 87.81 305 THR B CA 1
ATOM 7473 C C . THR B 1 305 ? 4.684 -46.562 -28.875 1 87.81 305 THR B C 1
A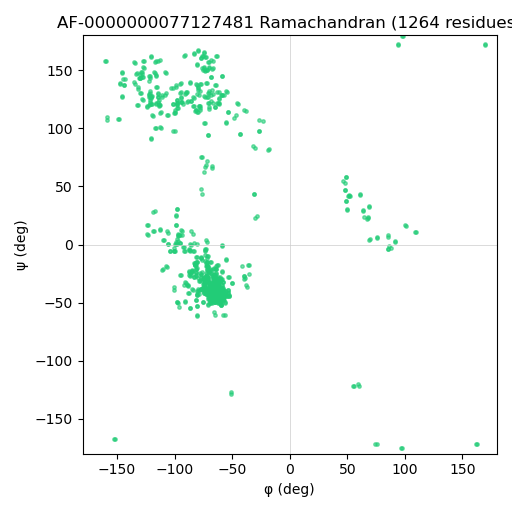TOM 7475 O O . THR B 1 305 ? 4.492 -45.344 -28.766 1 87.81 305 THR B O 1
ATOM 7478 N N . THR B 1 306 ? 4.012 -47.531 -28.141 1 88 306 THR B N 1
ATOM 7479 C CA . THR B 1 306 ? 3.078 -47.125 -27.094 1 88 306 THR B CA 1
ATOM 7480 C C . THR B 1 306 ? 3.805 -46.375 -25.984 1 88 306 THR B C 1
ATOM 7482 O O . THR B 1 306 ? 3.246 -45.438 -25.375 1 88 306 THR B O 1
ATOM 7485 N N . GLY B 1 307 ? 5.035 -46.75 -25.75 1 88.31 307 GLY B N 1
ATOM 7486 C CA . GLY B 1 307 ? 5.84 -46.062 -24.75 1 88.31 307 GLY B CA 1
ATOM 7487 C C . GLY B 1 307 ? 6.156 -44.656 -25.125 1 88.31 307 GLY B C 1
ATOM 7488 O O . GLY B 1 307 ? 6.094 -43.75 -24.281 1 88.31 307 GLY B O 1
ATOM 7489 N N . GLU B 1 308 ? 6.512 -44.438 -26.359 1 89.88 308 GLU B N 1
ATOM 7490 C CA . GLU B 1 308 ? 6.773 -43.094 -26.859 1 89.88 308 GLU B CA 1
ATOM 7491 C C . GLU B 1 308 ? 5.52 -42.219 -26.766 1 89.88 308 GLU B C 1
ATOM 7493 O O . GLU B 1 308 ? 5.594 -41.062 -26.406 1 89.88 308 GLU B O 1
ATOM 7498 N N . LEU B 1 309 ? 4.402 -42.812 -27.109 1 89.56 309 LEU B N 1
ATOM 7499 C CA . LEU B 1 309 ? 3.135 -42.094 -27.047 1 89.56 309 LEU B CA 1
ATOM 7500 C C . LEU B 1 309 ? 2.859 -41.625 -25.625 1 89.56 309 LEU B C 1
ATOM 7502 O O . LEU B 1 309 ? 2.369 -40.5 -25.422 1 89.56 309 LEU B O 1
ATOM 7506 N N . ALA B 1 310 ? 3.152 -42.438 -24.656 1 90.5 310 ALA B N 1
ATOM 7507 C CA . ALA B 1 310 ? 2.939 -42.094 -23.266 1 90.5 310 ALA B CA 1
ATOM 7508 C C . ALA B 1 310 ? 3.791 -40.906 -22.859 1 90.5 310 ALA B C 1
ATOM 7510 O O . ALA B 1 310 ? 3.314 -40 -22.156 1 90.5 310 ALA B O 1
ATOM 7511 N N . VAL B 1 311 ? 4.996 -40.844 -23.281 1 90.25 311 VAL B N 1
ATOM 7512 C CA . VAL B 1 311 ? 5.891 -39.75 -22.953 1 90.25 311 VAL B CA 1
ATOM 7513 C C . VAL B 1 311 ? 5.387 -38.469 -23.609 1 90.25 311 VAL B C 1
ATOM 7515 O O . VAL B 1 311 ? 5.363 -37.406 -22.984 1 90.25 311 VAL B O 1
ATOM 7518 N N . PHE B 1 312 ? 4.977 -38.531 -24.844 1 90.06 312 PHE B N 1
ATOM 7519 C CA . PHE B 1 312 ? 4.484 -37.375 -25.578 1 90.06 312 PHE B CA 1
ATOM 7520 C C . PHE B 1 312 ? 3.211 -36.812 -24.938 1 90.06 312 PHE B C 1
ATOM 7522 O O . PHE B 1 312 ? 3.035 -35.625 -24.812 1 90.06 312 PHE B O 1
ATOM 7529 N N . PHE B 1 313 ? 2.369 -37.688 -24.484 1 89.5 313 PHE B N 1
ATOM 7530 C CA . PHE B 1 313 ? 1.104 -37.25 -23.891 1 89.5 313 PHE B CA 1
ATOM 7531 C C . PHE B 1 313 ? 1.337 -36.531 -22.562 1 89.5 313 PHE B C 1
ATOM 7533 O O . PHE B 1 313 ? 0.727 -35.5 -22.281 1 89.5 313 PHE B O 1
ATOM 7540 N N . THR B 1 314 ? 2.188 -37.094 -21.781 1 87.19 314 THR B N 1
ATOM 7541 C CA . THR B 1 314 ? 2.432 -36.5 -20.469 1 87.19 314 THR B CA 1
ATOM 7542 C C . THR B 1 314 ? 3.178 -35.188 -20.594 1 87.19 314 THR B C 1
ATOM 7544 O O . THR B 1 314 ? 3.119 -34.344 -19.688 1 87.19 314 THR B O 1
ATOM 7547 N N . ASN B 1 315 ? 3.879 -34.969 -21.672 1 86.5 315 ASN B N 1
ATOM 7548 C CA . ASN B 1 315 ? 4.625 -33.719 -21.875 1 86.5 315 ASN B CA 1
ATOM 7549 C C . ASN B 1 315 ? 3.855 -32.75 -22.75 1 86.5 315 ASN B C 1
ATOM 7551 O O . ASN B 1 315 ? 4.344 -31.656 -23.047 1 86.5 315 ASN B O 1
ATOM 7555 N N . ALA B 1 316 ? 2.684 -33.156 -23.125 1 81.75 316 ALA B N 1
ATOM 7556 C CA . ALA B 1 316 ? 1.931 -32.344 -24.094 1 81.75 316 ALA B CA 1
ATOM 7557 C C . ALA B 1 316 ? 1.581 -30.984 -23.5 1 81.75 316 ALA B C 1
ATOM 7559 O O . ALA B 1 316 ? 1.451 -30 -24.234 1 81.75 316 ALA B O 1
ATOM 7560 N N . THR B 1 317 ? 1.518 -30.906 -22.172 1 71.94 317 THR B N 1
ATOM 7561 C CA . THR B 1 317 ? 1.075 -29.672 -21.547 1 71.94 317 THR B CA 1
ATOM 7562 C C . THR B 1 317 ? 2.271 -28.828 -21.109 1 71.94 317 THR B C 1
ATOM 7564 O O . THR B 1 317 ? 2.107 -27.812 -20.438 1 71.94 317 THR B O 1
ATOM 7567 N N . LEU B 1 318 ? 3.4 -29.188 -21.375 1 68.81 318 LEU B N 1
ATOM 7568 C CA . LEU B 1 318 ? 4.629 -28.594 -20.875 1 68.81 318 LEU B CA 1
ATOM 7569 C C . LEU B 1 318 ? 4.789 -27.172 -21.406 1 68.81 318 LEU B C 1
ATOM 7571 O O . LEU B 1 318 ? 5.324 -26.297 -20.703 1 68.81 318 LEU B O 1
ATOM 7575 N N . LEU B 1 319 ? 4.293 -26.953 -22.578 1 64.31 319 LEU B N 1
ATOM 7576 C CA . LEU B 1 319 ? 4.555 -25.641 -23.156 1 64.31 319 LEU B CA 1
ATOM 7577 C C . LEU B 1 319 ? 3.57 -24.594 -22.641 1 64.31 319 LEU B C 1
ATOM 7579 O O . LEU B 1 319 ? 3.717 -23.406 -22.906 1 64.31 319 LEU B O 1
ATOM 7583 N N . ILE B 1 320 ? 2.711 -25.078 -21.766 1 66.25 320 ILE B N 1
ATOM 7584 C CA . ILE B 1 320 ? 1.65 -24.188 -21.297 1 66.25 320 ILE B CA 1
ATOM 7585 C C . ILE B 1 320 ? 2.203 -23.234 -20.234 1 66.25 320 ILE B C 1
ATOM 7587 O O . ILE B 1 320 ? 2 -22.016 -20.328 1 66.25 320 ILE B O 1
ATOM 7591 N N . GLN B 1 321 ? 2.994 -23.734 -19.359 1 68.12 321 GLN B N 1
ATOM 7592 C CA . GLN B 1 321 ? 3.414 -22.953 -18.203 1 68.12 321 GLN B CA 1
ATOM 7593 C C . GLN B 1 321 ? 4.375 -21.828 -18.609 1 68.12 321 GLN B C 1
ATOM 7595 O O . GLN B 1 321 ? 4.188 -20.672 -18.234 1 68.12 321 GLN B O 1
ATOM 7600 N N . PRO B 1 322 ? 5.379 -22.094 -19.469 1 64.5 322 PRO B N 1
ATOM 7601 C CA . PRO B 1 322 ? 6.301 -21.047 -19.891 1 64.5 322 PRO B CA 1
ATOM 7602 C C . PRO B 1 322 ? 5.602 -19.906 -20.625 1 64.5 322 PRO B C 1
ATOM 7604 O O . PRO B 1 322 ? 5.969 -18.734 -20.453 1 64.5 322 PRO B O 1
ATOM 7607 N N . ALA B 1 323 ? 4.559 -20.219 -21.266 1 64.38 323 ALA B N 1
ATOM 7608 C CA . ALA B 1 323 ? 3.859 -19.188 -22.047 1 64.38 323 ALA B CA 1
ATOM 7609 C C . ALA B 1 323 ? 3.082 -18.25 -21.125 1 64.38 323 ALA B C 1
ATOM 7611 O O . ALA B 1 323 ? 3.027 -17.047 -21.375 1 64.38 323 ALA B O 1
ATOM 7612 N N . THR B 1 324 ? 2.572 -18.781 -20.062 1 65.88 324 THR B N 1
ATOM 7613 C CA . THR B 1 324 ? 1.783 -17.953 -19.156 1 65.88 324 THR B CA 1
ATOM 7614 C C . THR B 1 324 ? 2.689 -17.156 -18.234 1 65.88 324 THR B C 1
ATOM 7616 O O . THR B 1 324 ? 2.334 -16.047 -17.812 1 65.88 324 THR B O 1
ATOM 7619 N N . SER B 1 325 ? 3.861 -17.734 -18.031 1 74.44 325 SER B N 1
ATOM 7620 C CA . SER B 1 325 ? 4.785 -17.078 -17.109 1 74.44 325 SER B CA 1
ATOM 7621 C C . SER B 1 325 ? 5.469 -15.883 -17.766 1 74.44 325 SER B C 1
ATOM 7623 O O . SER B 1 325 ? 5.898 -14.945 -17.094 1 74.44 325 SER B O 1
ATOM 7625 N N . LEU B 1 326 ? 5.602 -15.883 -19.062 1 71.06 326 LEU B N 1
ATOM 7626 C CA . LEU B 1 326 ? 6.32 -14.844 -19.797 1 71.06 326 LEU B CA 1
ATOM 7627 C C . LEU B 1 326 ? 5.707 -13.477 -19.547 1 71.06 326 LEU B C 1
ATOM 7629 O O . LEU B 1 326 ? 6.426 -12.492 -19.359 1 71.06 326 LEU B O 1
ATOM 7633 N N . ARG B 1 327 ? 4.496 -13.508 -19.5 1 65.44 327 ARG B N 1
ATOM 7634 C CA . ARG B 1 327 ? 3.822 -12.234 -19.266 1 65.44 327 ARG B CA 1
ATOM 7635 C C . ARG B 1 327 ? 4.148 -11.68 -17.875 1 65.44 327 ARG B C 1
ATOM 7637 O O . ARG B 1 327 ? 4.445 -10.492 -17.734 1 65.44 327 ARG B O 1
ATOM 7644 N N . SER B 1 328 ? 3.988 -12.57 -16.984 1 74.62 328 SER B N 1
ATOM 7645 C CA . SER B 1 328 ? 4.273 -12.141 -15.625 1 74.62 328 SER B CA 1
ATOM 7646 C C . SER B 1 328 ? 5.707 -11.633 -15.492 1 74.62 328 SER B C 1
ATOM 7648 O O . SER B 1 328 ? 5.965 -10.656 -14.789 1 74.62 328 SER B O 1
ATOM 7650 N N . TYR B 1 329 ? 6.648 -12.227 -16.297 1 79.38 329 TYR B N 1
ATOM 7651 C CA . TYR B 1 329 ? 8.047 -11.812 -16.25 1 79.38 329 TYR B CA 1
ATOM 7652 C C . TYR B 1 329 ? 8.219 -10.422 -16.844 1 79.38 329 TYR B C 1
ATOM 7654 O O . TYR B 1 329 ? 8.961 -9.602 -16.312 1 79.38 329 TYR B O 1
ATOM 7662 N N . VAL B 1 330 ? 7.473 -10.195 -17.875 1 75.44 330 VAL B N 1
ATOM 7663 C CA . VAL B 1 330 ? 7.578 -8.906 -18.547 1 75.44 330 VAL B CA 1
ATOM 7664 C C . VAL B 1 330 ? 7.031 -7.797 -17.656 1 75.44 330 VAL B C 1
ATOM 7666 O O . VAL B 1 330 ? 7.648 -6.742 -17.516 1 75.44 330 VAL B O 1
ATOM 7669 N N . ASP B 1 331 ? 5.949 -8.055 -17.016 1 73.19 331 ASP B N 1
ATOM 7670 C CA . ASP B 1 331 ? 5.336 -7.062 -16.141 1 73.19 331 ASP B CA 1
ATOM 7671 C C . ASP B 1 331 ? 6.238 -6.762 -14.945 1 73.19 331 ASP B C 1
ATOM 7673 O O . ASP B 1 331 ? 6.453 -5.598 -14.602 1 73.19 331 ASP B O 1
ATOM 7677 N N . GLU B 1 332 ? 6.742 -7.801 -14.391 1 80.44 332 GLU B N 1
ATOM 7678 C CA . GLU B 1 332 ? 7.641 -7.641 -13.25 1 80.44 332 GLU B CA 1
ATOM 7679 C C . GLU B 1 332 ? 8.898 -6.879 -13.641 1 80.44 332 GLU B C 1
ATOM 7681 O O . GLU B 1 332 ? 9.391 -6.043 -12.883 1 80.44 332 GLU B O 1
ATOM 7686 N N . TYR B 1 333 ? 9.336 -7.121 -14.812 1 81.88 333 TYR B N 1
ATOM 7687 C CA . TYR B 1 333 ? 10.531 -6.441 -15.297 1 81.88 333 TYR B CA 1
ATOM 7688 C C . TYR B 1 333 ? 10.266 -4.953 -15.508 1 81.88 333 TYR B C 1
ATOM 7690 O O . TYR B 1 333 ? 11.102 -4.113 -15.156 1 81.88 333 TYR B O 1
ATOM 7698 N N . LYS B 1 334 ? 9.188 -4.676 -16.094 1 80 334 LYS B N 1
ATOM 7699 C CA . LYS B 1 334 ? 8.844 -3.277 -16.344 1 80 334 LYS B CA 1
ATOM 7700 C C . LYS B 1 334 ? 8.742 -2.502 -15.031 1 80 334 LYS B C 1
ATOM 7702 O O . LYS B 1 334 ? 9.273 -1.395 -14.914 1 80 334 LYS B O 1
ATOM 7707 N N . ASP B 1 335 ? 8.133 -3.115 -14.055 1 80.69 335 ASP B N 1
ATOM 7708 C CA . ASP B 1 335 ? 8 -2.486 -12.742 1 80.69 335 ASP B CA 1
ATOM 7709 C C . ASP B 1 335 ? 9.359 -2.32 -12.07 1 80.69 335 ASP B C 1
ATOM 7711 O O . ASP B 1 335 ? 9.648 -1.269 -11.5 1 80.69 335 ASP B O 1
ATOM 7715 N N . ALA B 1 336 ? 10.133 -3.367 -12.156 1 83.75 336 ALA B N 1
ATOM 7716 C CA . ALA B 1 336 ? 11.461 -3.328 -11.555 1 83.75 336 ALA B CA 1
ATOM 7717 C C . ALA B 1 336 ? 12.344 -2.295 -12.258 1 83.75 336 ALA B C 1
ATOM 7719 O O . ALA B 1 336 ? 13.164 -1.632 -11.609 1 83.75 336 ALA B O 1
ATOM 7720 N N . LYS B 1 337 ? 12.195 -2.193 -13.539 1 85.56 337 LYS B N 1
ATOM 7721 C CA . LYS B 1 337 ? 12.977 -1.223 -14.297 1 85.56 337 LYS B CA 1
ATOM 7722 C C . LYS B 1 337 ? 12.648 0.204 -13.867 1 85.56 337 LYS B C 1
ATOM 7724 O O . LYS B 1 337 ? 13.547 1.026 -13.68 1 85.56 337 LYS B O 1
ATOM 7729 N N . ALA B 1 338 ? 11.414 0.526 -13.734 1 83.75 338 ALA B N 1
ATOM 7730 C CA . ALA B 1 338 ? 11 1.851 -13.281 1 83.75 338 ALA B CA 1
ATOM 7731 C C . ALA B 1 338 ? 11.578 2.158 -11.898 1 83.75 338 ALA B C 1
ATOM 7733 O O . ALA B 1 338 ? 12.062 3.266 -11.656 1 83.75 338 ALA B O 1
ATOM 7734 N N . SER B 1 339 ? 11.477 1.154 -11.016 1 87.56 339 SER B N 1
ATOM 7735 C CA . SER B 1 339 ? 12.023 1.312 -9.672 1 87.56 339 SER B CA 1
ATOM 7736 C C . SER B 1 339 ? 13.539 1.448 -9.703 1 87.56 339 SER B C 1
ATOM 7738 O O . SER B 1 339 ? 14.117 2.244 -8.953 1 87.56 339 SER B O 1
ATOM 7740 N N . ALA B 1 340 ? 14.133 0.668 -10.562 1 87.75 340 ALA B N 1
ATOM 7741 C CA . ALA B 1 340 ? 15.586 0.721 -10.703 1 87.75 340 ALA B CA 1
ATOM 7742 C C . ALA B 1 340 ? 16.047 2.082 -11.219 1 87.75 340 ALA B C 1
ATOM 7744 O O . ALA B 1 340 ? 17.078 2.598 -10.805 1 87.75 340 ALA B O 1
ATOM 7745 N N . ASP B 1 341 ? 15.312 2.652 -12.102 1 86.5 341 ASP B N 1
ATOM 7746 C CA . ASP B 1 341 ? 15.633 3.967 -12.648 1 86.5 341 ASP B CA 1
ATOM 7747 C C . ASP B 1 341 ? 15.633 5.031 -11.555 1 86.5 341 ASP B C 1
ATOM 7749 O O . ASP B 1 341 ? 16.5 5.914 -11.539 1 86.5 341 ASP B O 1
ATOM 7753 N N . ARG B 1 342 ? 14.719 4.938 -10.672 1 85.94 342 ARG B N 1
ATOM 7754 C CA . ARG B 1 342 ? 14.648 5.902 -9.578 1 85.94 342 ARG B CA 1
ATOM 7755 C C . ARG B 1 342 ? 15.844 5.746 -8.641 1 85.94 342 ARG B C 1
ATOM 7757 O O . ARG B 1 342 ? 16.453 6.738 -8.242 1 85.94 342 ARG B O 1
ATOM 7764 N N . VAL B 1 343 ? 16.109 4.543 -8.297 1 87.94 343 VAL B N 1
ATOM 7765 C CA . VAL B 1 343 ? 17.25 4.277 -7.418 1 87.94 343 VAL B CA 1
ATOM 7766 C C . VAL B 1 343 ? 18.547 4.723 -8.094 1 87.94 343 VAL B C 1
ATOM 7768 O O . VAL B 1 343 ? 19.391 5.352 -7.469 1 87.94 343 VAL B O 1
ATOM 7771 N N . TYR B 1 344 ? 18.641 4.406 -9.32 1 85.62 344 TYR B N 1
ATOM 7772 C CA . TYR B 1 344 ? 19.828 4.75 -10.102 1 85.62 344 TYR B CA 1
ATOM 7773 C C . TYR B 1 344 ? 20 6.262 -10.195 1 85.62 344 TYR B C 1
ATOM 7775 O O . TYR B 1 344 ? 21.125 6.777 -10.109 1 85.62 344 TYR B O 1
ATOM 7783 N N . ASN B 1 345 ? 18.969 6.957 -10.359 1 84.19 345 ASN B N 1
ATOM 7784 C CA . ASN B 1 345 ? 19.016 8.414 -10.461 1 84.19 345 ASN B CA 1
ATOM 7785 C C . ASN B 1 345 ? 19.531 9.047 -9.164 1 84.19 345 ASN B C 1
ATOM 7787 O O . ASN B 1 345 ? 20.297 10.016 -9.203 1 84.19 345 ASN B O 1
ATOM 7791 N N . ILE B 1 346 ? 19.109 8.516 -8.133 1 87.31 346 ILE B N 1
ATOM 7792 C CA . ILE B 1 346 ? 19.594 9.023 -6.848 1 87.31 346 ILE B CA 1
ATOM 7793 C C . ILE B 1 346 ? 21.094 8.781 -6.723 1 87.31 346 ILE B C 1
ATOM 7795 O O . ILE B 1 346 ? 21.844 9.672 -6.324 1 87.31 346 ILE B O 1
ATOM 7799 N N . MET B 1 347 ? 21.531 7.66 -7.086 1 84.56 347 MET B N 1
ATOM 7800 C CA . MET B 1 347 ? 22.938 7.297 -6.973 1 84.56 347 MET B CA 1
ATOM 7801 C C . MET B 1 347 ? 23.781 8.109 -7.949 1 84.56 347 MET B C 1
ATOM 7803 O O . MET B 1 347 ? 24.906 8.5 -7.625 1 84.56 347 MET B O 1
ATOM 7807 N N . GLN B 1 348 ? 23.203 8.352 -9.078 1 80.06 348 GLN B N 1
ATOM 7808 C CA . GLN B 1 348 ? 23.938 9.133 -10.078 1 80.06 348 GLN B CA 1
ATOM 7809 C C . GLN B 1 348 ? 24.062 10.594 -9.648 1 80.06 348 GLN B C 1
ATOM 7811 O O . GLN B 1 348 ? 25.125 11.203 -9.812 1 80.06 348 GLN B O 1
ATOM 7816 N N . VAL B 1 349 ? 23.031 11.109 -9.156 1 79.25 349 VAL B N 1
ATOM 7817 C CA . VAL B 1 349 ? 23.047 12.5 -8.711 1 79.25 349 VAL B CA 1
ATOM 7818 C C . VAL B 1 349 ? 24.047 12.664 -7.57 1 79.25 349 VAL B C 1
ATOM 7820 O O . VAL B 1 349 ? 24.766 13.664 -7.504 1 79.25 349 VAL B O 1
ATOM 7823 N N . GLN B 1 350 ? 24.094 11.672 -6.766 1 78.12 350 GLN B N 1
ATOM 7824 C CA . GLN B 1 350 ? 25.062 11.703 -5.664 1 78.12 350 GLN B CA 1
ATOM 7825 C C . GLN B 1 350 ? 26.484 11.75 -6.188 1 78.12 350 GLN B C 1
ATOM 7827 O O . GLN B 1 350 ? 27.328 12.477 -5.645 1 78.12 350 GLN B O 1
ATOM 7832 N N . THR B 1 351 ? 26.719 11.008 -7.176 1 73.81 351 THR B N 1
ATOM 7833 C CA . THR B 1 351 ? 28.062 10.984 -7.758 1 73.81 351 THR B CA 1
ATOM 7834 C C . THR B 1 351 ? 28.406 12.336 -8.375 1 73.81 351 THR B C 1
ATOM 7836 O O . THR B 1 351 ? 29.547 12.781 -8.312 1 73.81 351 THR B O 1
ATOM 7839 N N . ASP B 1 352 ? 27.328 12.961 -8.789 1 69.88 352 ASP B N 1
ATOM 7840 C CA . ASP B 1 352 ? 27.516 14.281 -9.398 1 69.88 352 ASP B CA 1
ATOM 7841 C C . ASP B 1 352 ? 27.75 15.344 -8.328 1 69.88 352 ASP B C 1
ATOM 7843 O O . ASP B 1 352 ? 28.5 16.297 -8.539 1 69.88 352 ASP B O 1
ATOM 7847 N N . ASP B 1 353 ? 27.141 15.078 -7.195 1 70.25 353 ASP B N 1
ATOM 7848 C CA . ASP B 1 353 ? 27.219 16.031 -6.094 1 70.25 353 ASP B CA 1
ATOM 7849 C C . ASP B 1 353 ? 28.516 15.883 -5.324 1 70.25 353 ASP B C 1
ATOM 7851 O O . ASP B 1 353 ? 28.953 16.812 -4.641 1 70.25 353 ASP B O 1
ATOM 7855 N N . THR B 1 354 ? 29.094 14.68 -5.422 1 71.38 354 THR B N 1
ATOM 7856 C CA . THR B 1 354 ? 30.266 14.398 -4.605 1 71.38 354 THR B CA 1
ATOM 7857 C C . THR B 1 354 ? 31.484 15.188 -5.102 1 71.38 354 THR B C 1
ATOM 7859 O O . THR B 1 354 ? 31.906 15.031 -6.246 1 71.38 354 THR B O 1
ATOM 7862 N N . LYS B 1 355 ? 31.641 16.344 -4.449 1 73.62 355 LYS B N 1
ATOM 7863 C CA . LYS B 1 355 ? 32.844 17.156 -4.695 1 73.62 355 LYS B CA 1
ATOM 7864 C C . LYS B 1 355 ? 33.969 16.781 -3.746 1 73.62 355 LYS B C 1
ATOM 7866 O O . LYS B 1 355 ? 33.719 16.469 -2.578 1 73.62 355 LYS B O 1
ATOM 7871 N N . LYS B 1 356 ? 35.094 16.562 -4.273 1 76.94 356 LYS B N 1
ATOM 7872 C CA . LYS B 1 356 ? 36.25 16.328 -3.441 1 76.94 356 LYS B CA 1
ATOM 7873 C C . LYS B 1 356 ? 36.844 17.656 -2.951 1 76.94 356 LYS B C 1
ATOM 7875 O O . LYS B 1 356 ? 37.031 18.594 -3.734 1 76.94 356 LYS B O 1
ATOM 7880 N N . PHE B 1 357 ? 36.719 17.703 -1.6 1 82.69 357 PHE B N 1
ATOM 7881 C CA . PHE B 1 357 ? 37.312 18.891 -1.009 1 82.69 357 PHE B CA 1
ATOM 7882 C C . PHE B 1 357 ? 38.75 18.625 -0.55 1 82.69 357 PHE B C 1
ATOM 7884 O O . PHE B 1 357 ? 39.031 17.547 -0.055 1 82.69 357 PHE B O 1
ATOM 7891 N N . ASP B 1 358 ? 39.594 19.422 -0.983 1 77.75 358 ASP B N 1
ATOM 7892 C CA . ASP B 1 358 ? 41 19.234 -0.627 1 77.75 358 ASP B CA 1
ATOM 7893 C C . ASP B 1 358 ? 41.281 19.719 0.796 1 77.75 358 ASP B C 1
ATOM 7895 O O . ASP B 1 358 ? 42.188 19.219 1.467 1 77.75 358 ASP B O 1
ATOM 7899 N N . ASP B 1 359 ? 40.469 20.641 1.297 1 84.06 359 ASP B N 1
ATOM 7900 C CA . ASP B 1 359 ? 40.75 21.234 2.596 1 84.06 359 ASP B CA 1
ATOM 7901 C C . ASP B 1 359 ? 39.656 20.922 3.607 1 84.06 359 ASP B C 1
ATOM 7903 O O . ASP B 1 359 ? 38.531 20.641 3.229 1 84.06 359 ASP B O 1
ATOM 7907 N N . ARG B 1 360 ? 40.094 20.797 4.938 1 90.62 360 ARG B N 1
ATOM 7908 C CA . ARG B 1 360 ? 39.188 20.562 6.055 1 90.62 360 ARG B CA 1
ATOM 7909 C C . ARG B 1 360 ? 39.406 21.562 7.176 1 90.62 360 ARG B C 1
ATOM 7911 O O . ARG B 1 360 ? 40.531 22.062 7.352 1 90.62 360 ARG B O 1
ATOM 7918 N N . PHE B 1 361 ? 38.344 21.875 7.805 1 91.31 361 PHE B N 1
ATOM 7919 C CA . PHE B 1 361 ? 38.469 22.719 8.984 1 91.31 361 PHE B CA 1
ATOM 7920 C C . PHE B 1 361 ? 38.938 21.891 10.188 1 91.31 361 PHE B C 1
ATOM 7922 O O . PHE B 1 361 ? 38.344 20.859 10.516 1 91.31 361 PHE B O 1
ATOM 7929 N N . ASN B 1 362 ? 40 22.156 10.766 1 89.12 362 ASN B N 1
ATOM 7930 C CA . ASN B 1 362 ? 40.5 21.453 11.945 1 89.12 362 ASN B CA 1
ATOM 7931 C C . ASN B 1 362 ? 40.125 22.203 13.227 1 89.12 362 ASN B C 1
ATOM 7933 O O . ASN B 1 362 ? 39.656 21.609 14.195 1 89.12 362 ASN B O 1
ATOM 7937 N N . GLU B 1 363 ? 40.469 23.453 13.297 1 89.12 363 GLU B N 1
ATOM 7938 C CA . GLU B 1 363 ? 40.125 24.344 14.398 1 89.12 363 GLU B CA 1
ATOM 7939 C C . GLU B 1 363 ? 39.625 25.688 13.875 1 89.12 363 GLU B C 1
ATOM 7941 O O . GLU B 1 363 ? 40.125 26.188 12.867 1 89.12 363 GLU B O 1
ATOM 7946 N N . ILE B 1 364 ? 38.562 26.109 14.586 1 92.56 364 ILE B N 1
ATOM 7947 C CA . ILE B 1 364 ? 38.062 27.406 14.156 1 92.56 364 ILE B CA 1
ATOM 7948 C C . ILE B 1 364 ? 37.969 28.344 15.359 1 92.56 364 ILE B C 1
ATOM 7950 O O . ILE B 1 364 ? 37.656 27.906 16.469 1 92.56 364 ILE B O 1
ATOM 7954 N N . ASP B 1 365 ? 38.25 29.609 15.141 1 92.69 365 ASP B N 1
ATOM 7955 C CA . ASP B 1 365 ? 38.156 30.625 16.188 1 92.69 365 ASP B CA 1
ATOM 7956 C C . ASP B 1 365 ? 36.719 31.156 16.297 1 92.69 365 ASP B C 1
ATOM 7958 O O . ASP B 1 365 ? 36.312 31.672 17.344 1 92.69 365 ASP B O 1
ATOM 7962 N N . GLY B 1 366 ? 36 31.016 15.242 1 94.12 366 GLY B N 1
ATOM 7963 C CA . GLY B 1 366 ? 34.594 31.438 15.273 1 94.12 366 GLY B CA 1
ATOM 7964 C C . GLY B 1 366 ? 34.375 32.781 14.625 1 94.12 366 GLY B C 1
ATOM 7965 O O . GLY B 1 366 ? 33.406 33.5 14.922 1 94.12 366 GLY B O 1
ATOM 7966 N N . ASP B 1 367 ? 35.312 33.312 13.82 1 96.5 367 ASP B N 1
ATOM 7967 C CA . ASP B 1 367 ? 35.156 34.5 13.016 1 96.5 367 ASP B CA 1
ATOM 7968 C C . ASP B 1 367 ? 34.344 34.219 11.75 1 96.5 367 ASP B C 1
ATOM 7970 O O . ASP B 1 367 ? 34.719 33.375 10.938 1 96.5 367 ASP B O 1
ATOM 7974 N N . ILE B 1 368 ? 33.188 34.844 11.578 1 97.5 368 ILE B N 1
ATOM 7975 C CA . ILE B 1 368 ? 32.312 34.594 10.445 1 97.5 368 ILE B CA 1
ATOM 7976 C C . ILE B 1 368 ? 32.094 35.906 9.664 1 97.5 368 ILE B C 1
ATOM 7978 O O . ILE B 1 368 ? 31.719 36.938 10.242 1 97.5 368 ILE B O 1
ATOM 7982 N N . ARG B 1 369 ? 32.281 35.844 8.344 1 97.38 369 ARG B N 1
ATOM 7983 C CA . ARG B 1 369 ? 32.156 37.031 7.5 1 97.38 369 ARG B CA 1
ATOM 7984 C C . ARG B 1 369 ? 31.281 36.719 6.281 1 97.38 369 ARG B C 1
ATOM 7986 O O . ARG B 1 369 ? 31.547 35.781 5.543 1 97.38 369 ARG B O 1
ATOM 7993 N N . PHE B 1 370 ? 30.203 37.438 6.152 1 96.88 370 PHE B N 1
ATOM 7994 C CA . PHE B 1 370 ? 29.406 37.438 4.938 1 96.88 370 PHE B CA 1
ATOM 7995 C C . PHE B 1 370 ? 29.797 38.562 4.016 1 96.88 370 PHE B C 1
ATOM 7997 O O . PHE B 1 370 ? 29.781 39.75 4.422 1 96.88 370 PHE B O 1
ATOM 8004 N N . GLU B 1 371 ? 30.172 38.25 2.805 1 96.81 371 GLU B N 1
ATOM 8005 C CA . GLU B 1 371 ? 30.594 39.25 1.832 1 96.81 371 GLU B CA 1
ATOM 8006 C C . GLU B 1 371 ? 29.656 39.281 0.63 1 96.81 371 GLU B C 1
ATOM 8008 O O . GLU B 1 371 ? 29.797 38.469 -0.292 1 96.81 371 GLU B O 1
ATOM 8013 N N . GLU B 1 372 ? 28.734 40.25 0.603 1 94.94 372 GLU B N 1
ATOM 8014 C CA . GLU B 1 372 ? 27.766 40.469 -0.473 1 94.94 372 GLU B CA 1
ATOM 8015 C C . GLU B 1 372 ? 27.078 39.188 -0.862 1 94.94 372 GLU B C 1
ATOM 8017 O O . GLU B 1 372 ? 27.031 38.812 -2.039 1 94.94 372 GLU B O 1
ATOM 8022 N N . VAL B 1 373 ? 26.672 38.531 0.135 1 95.44 373 VAL B N 1
ATOM 8023 C CA . VAL B 1 373 ? 26.094 37.219 -0.066 1 95.44 373 VAL B CA 1
ATOM 8024 C C . VAL B 1 373 ? 24.656 37.344 -0.55 1 95.44 373 VAL B C 1
ATOM 8026 O O . VAL B 1 373 ? 23.859 38.062 0.044 1 95.44 373 VAL B O 1
ATOM 8029 N N . SER B 1 374 ? 24.297 36.656 -1.651 1 93.75 374 SER B N 1
ATOM 8030 C CA . SER B 1 374 ? 22.938 36.594 -2.191 1 93.75 374 SER B CA 1
ATOM 8031 C C . SER B 1 374 ? 22.5 35.156 -2.453 1 93.75 374 SER B C 1
ATOM 8033 O O . SER B 1 374 ? 23.328 34.281 -2.732 1 93.75 374 SER B O 1
ATOM 8035 N N . PHE B 1 375 ? 21.25 34.906 -2.209 1 91.69 375 PHE B N 1
ATOM 8036 C CA . PHE B 1 375 ? 20.688 33.594 -2.445 1 91.69 375 PHE B CA 1
ATOM 8037 C C . PHE B 1 375 ? 19.234 33.688 -2.861 1 91.69 375 PHE B C 1
ATOM 8039 O O . PHE B 1 375 ? 18.5 34.562 -2.385 1 91.69 375 PHE B O 1
ATOM 8046 N N . SER B 1 376 ? 18.781 32.906 -3.85 1 86.69 376 SER B N 1
ATOM 8047 C CA . SER B 1 376 ? 17.391 32.812 -4.262 1 86.69 376 SER B CA 1
ATOM 8048 C C . SER B 1 376 ? 16.922 31.375 -4.301 1 86.69 376 SER B C 1
ATOM 8050 O O . SER B 1 376 ? 17.641 30.484 -4.781 1 86.69 376 SER B O 1
ATOM 8052 N N . TYR B 1 377 ? 15.797 31.078 -3.557 1 76.31 377 TYR B N 1
ATOM 8053 C CA . TYR B 1 377 ? 15.234 29.734 -3.566 1 76.31 377 TYR B CA 1
ATOM 8054 C C . TYR B 1 377 ? 14.648 29.406 -4.93 1 76.31 377 TYR B C 1
ATOM 8056 O O . TYR B 1 377 ? 13.68 30.031 -5.371 1 76.31 377 TYR B O 1
ATOM 8064 N N . SER B 1 378 ? 15.32 29.266 -5.941 1 64.12 378 SER B N 1
ATOM 8065 C CA . SER B 1 378 ? 14.758 28.844 -7.219 1 64.12 378 SER B CA 1
ATOM 8066 C C . SER B 1 378 ? 14.539 27.328 -7.254 1 64.12 378 SER B C 1
ATOM 8068 O O . SER B 1 378 ? 15.32 26.578 -6.676 1 64.12 378 SER B O 1
ATOM 8070 N N . PHE B 1 379 ? 13.273 26.875 -7.324 1 53.5 379 PHE B N 1
ATOM 8071 C CA . PHE B 1 379 ? 12.945 25.453 -7.371 1 53.5 379 PHE B CA 1
ATOM 8072 C C . PHE B 1 379 ? 13.875 24.719 -8.312 1 53.5 379 PHE B C 1
ATOM 8074 O O . PHE B 1 379 ? 14.039 25.109 -9.469 1 53.5 379 PHE B O 1
ATOM 8081 N N . ASP B 1 380 ? 14.883 24.172 -7.73 1 54.09 380 ASP B N 1
ATOM 8082 C CA . ASP B 1 380 ? 15.875 23.391 -8.453 1 54.09 380 ASP B CA 1
ATOM 8083 C C . ASP B 1 380 ? 15.219 22.25 -9.234 1 54.09 380 ASP B C 1
ATOM 8085 O O . ASP B 1 380 ? 14.547 21.406 -8.641 1 54.09 380 ASP B O 1
ATOM 8089 N N . THR B 1 381 ? 15.07 22.281 -10.484 1 52.66 381 THR B N 1
ATOM 8090 C CA . THR B 1 381 ? 14.602 21.297 -11.453 1 52.66 381 THR B CA 1
ATOM 8091 C C . THR B 1 381 ? 15.469 20.031 -11.414 1 52.66 381 THR B C 1
ATOM 8093 O O . THR B 1 381 ? 15.172 19.047 -12.078 1 52.66 381 THR B O 1
ATOM 8096 N N . THR B 1 382 ? 16.531 19.953 -10.531 1 56.97 382 THR B N 1
ATOM 8097 C CA . THR B 1 382 ? 17.469 18.844 -10.641 1 56.97 382 THR B CA 1
ATOM 8098 C C . THR B 1 382 ? 17.141 17.75 -9.617 1 56.97 382 THR B C 1
ATOM 8100 O O . THR B 1 382 ? 17.984 16.906 -9.305 1 56.97 382 THR B O 1
ATOM 8103 N N . ASP B 1 383 ? 16.031 17.781 -9.102 1 60.53 383 ASP B N 1
ATOM 8104 C CA . ASP B 1 383 ? 15.672 16.719 -8.164 1 60.53 383 ASP B CA 1
ATOM 8105 C C . ASP B 1 383 ? 15.609 15.359 -8.867 1 60.53 383 ASP B C 1
ATOM 8107 O O . ASP B 1 383 ? 14.961 15.219 -9.906 1 60.53 383 ASP B O 1
ATOM 8111 N N . PRO B 1 384 ? 16.484 14.453 -8.414 1 62.19 384 PRO B N 1
ATOM 8112 C CA . PRO B 1 384 ? 16.562 13.164 -9.094 1 62.19 384 PRO B CA 1
ATOM 8113 C C . PRO B 1 384 ? 15.203 12.5 -9.289 1 62.19 384 PRO B C 1
ATOM 8115 O O . PRO B 1 384 ? 15.016 11.734 -10.234 1 62.19 384 PRO B O 1
ATOM 8118 N N . LEU B 1 385 ? 14.305 12.703 -8.375 1 63.78 385 LEU B N 1
ATOM 8119 C CA . LEU B 1 385 ? 13.008 12.039 -8.469 1 63.78 385 LEU B CA 1
ATOM 8120 C C . LEU B 1 385 ? 12.055 12.82 -9.359 1 63.78 385 LEU B C 1
ATOM 8122 O O . LEU B 1 385 ? 11.172 12.234 -9.992 1 63.78 385 LEU B O 1
ATOM 8126 N N . SER B 1 386 ? 12.078 14.125 -9.281 1 57.69 386 SER B N 1
ATOM 8127 C CA . SER B 1 386 ? 11.219 14.961 -10.117 1 57.69 386 SER B CA 1
ATOM 8128 C C . SER B 1 386 ? 11.57 14.812 -11.594 1 57.69 386 SER B C 1
ATOM 8130 O O . SER B 1 386 ? 10.703 14.906 -12.461 1 57.69 386 SER B O 1
ATOM 8132 N N . GLN B 1 387 ? 12.844 14.57 -11.867 1 49.81 387 GLN B N 1
ATOM 8133 C CA . GLN B 1 387 ? 13.281 14.43 -13.25 1 49.81 387 GLN B CA 1
ATOM 8134 C C . GLN B 1 387 ? 12.625 13.234 -13.922 1 49.81 387 GLN B C 1
ATOM 8136 O O . GLN B 1 387 ? 12.344 13.266 -15.125 1 49.81 387 GLN B O 1
ATOM 8141 N N . LEU B 1 388 ? 12.414 12.281 -13.117 1 51.34 388 LEU B N 1
ATOM 8142 C CA . LEU B 1 388 ? 11.836 11.07 -13.688 1 51.34 388 LEU B CA 1
ATOM 8143 C C . LEU B 1 388 ? 10.328 11.219 -13.859 1 51.34 388 LEU B C 1
ATOM 8145 O O . LEU B 1 388 ? 9.758 10.734 -14.844 1 51.34 388 LEU B O 1
ATOM 8149 N N . ASN B 1 389 ? 9.633 11.789 -12.828 1 45.47 389 ASN B N 1
ATOM 8150 C CA . ASN B 1 389 ? 8.188 11.977 -12.969 1 45.47 389 ASN B CA 1
ATOM 8151 C C . ASN B 1 389 ? 7.855 12.922 -14.117 1 45.47 389 ASN B C 1
ATOM 8153 O O . ASN B 1 389 ? 6.836 12.75 -14.789 1 45.47 389 ASN B O 1
ATOM 8157 N N . ASN B 1 390 ? 8.609 14 -14.25 1 42.38 390 ASN B N 1
ATOM 8158 C CA . ASN B 1 390 ? 8.375 14.93 -15.359 1 42.38 390 ASN B CA 1
ATOM 8159 C C . ASN B 1 390 ? 8.742 14.297 -16.703 1 42.38 390 ASN B C 1
ATOM 8161 O O . ASN B 1 390 ? 8.43 14.852 -17.75 1 42.38 390 ASN B O 1
ATOM 8165 N N . ALA B 1 391 ? 9.773 13.469 -16.812 1 36.78 391 ALA B N 1
ATOM 8166 C CA . ALA B 1 391 ? 10.094 12.938 -18.141 1 36.78 391 ALA B CA 1
ATOM 8167 C C . ALA B 1 391 ? 8.898 12.211 -18.734 1 36.78 391 ALA B C 1
ATOM 8169 O O . ALA B 1 391 ? 8.797 12.062 -19.953 1 36.78 391 ALA B O 1
ATOM 8170 N N . SER B 1 392 ? 8.141 11.406 -18.016 1 34.12 392 SER B N 1
ATOM 8171 C CA . SER B 1 392 ? 7.004 10.789 -18.688 1 34.12 392 SER B CA 1
ATOM 8172 C C . SER B 1 392 ? 5.973 11.836 -19.094 1 34.12 392 SER B C 1
ATOM 8174 O O . SER B 1 392 ? 5.168 11.609 -20 1 34.12 392 SER B O 1
ATOM 8176 N N . ASP B 1 393 ? 5.383 12.656 -18.188 1 31.03 393 ASP B N 1
ATOM 8177 C CA . ASP B 1 393 ? 4.418 13.641 -18.656 1 31.03 393 ASP B CA 1
ATOM 8178 C C . ASP B 1 393 ? 5.117 14.781 -19.391 1 31.03 393 ASP B C 1
ATOM 8180 O O . ASP B 1 393 ? 5.762 15.625 -18.766 1 31.03 393 ASP B O 1
ATOM 8184 N N . ASP B 1 394 ? 5.645 14.641 -20.438 1 31.84 394 ASP B N 1
ATOM 8185 C CA . ASP B 1 394 ? 6.059 15.727 -21.328 1 31.84 394 ASP B CA 1
ATOM 8186 C C . ASP B 1 394 ? 5.047 16.875 -21.297 1 31.84 394 ASP B C 1
ATOM 8188 O O . ASP B 1 394 ? 5.18 17.828 -22.062 1 31.84 394 ASP B O 1
ATOM 8192 N N . ALA B 1 395 ? 3.652 16.516 -21.172 1 31.34 395 ALA B N 1
ATOM 8193 C CA . ALA B 1 395 ? 2.816 17.641 -21.562 1 31.34 395 ALA B CA 1
ATOM 8194 C C . ALA B 1 395 ? 3.238 18.922 -20.828 1 31.34 395 ALA B C 1
ATOM 8196 O O . ALA B 1 395 ? 4.43 19.203 -20.719 1 31.34 395 ALA B O 1
ATOM 8197 N N . ASP B 1 396 ? 2.039 19.609 -20.156 1 29.3 396 ASP B N 1
ATOM 8198 C CA . ASP B 1 396 ? 1.849 21.047 -19.938 1 29.3 396 ASP B CA 1
ATOM 8199 C C . ASP B 1 396 ? 2.701 21.547 -18.781 1 29.3 396 ASP B C 1
ATOM 8201 O O . ASP B 1 396 ? 2.262 21.531 -17.625 1 29.3 396 ASP B O 1
ATOM 8205 N N . ALA B 1 397 ? 3.871 21.188 -18.656 1 32.69 397 ALA B N 1
ATOM 8206 C CA . ALA B 1 397 ? 4.875 21.875 -17.844 1 32.69 397 ALA B CA 1
ATOM 8207 C C . ALA B 1 397 ? 4.758 23.391 -18 1 32.69 397 ALA B C 1
ATOM 8209 O O . ALA B 1 397 ? 5.625 24.125 -17.547 1 32.69 397 ALA B O 1
ATOM 8210 N N . ASP B 1 398 ? 4.07 23.781 -19.094 1 30.14 398 ASP B N 1
ATOM 8211 C CA . ASP B 1 398 ? 3.982 25.234 -19.203 1 30.14 398 ASP B CA 1
ATOM 8212 C C . ASP B 1 398 ? 3.191 25.812 -18.031 1 30.14 398 ASP B C 1
ATOM 8214 O O . ASP B 1 398 ? 2.689 26.938 -18.109 1 30.14 398 ASP B O 1
ATOM 8218 N N . THR B 1 399 ? 2.434 24.938 -17.391 1 29.22 399 THR B N 1
ATOM 8219 C CA . THR B 1 399 ? 1.633 25.75 -16.484 1 29.22 399 THR B CA 1
ATOM 8220 C C . THR B 1 399 ? 2.525 26.641 -15.633 1 29.22 399 THR B C 1
ATOM 8222 O O . THR B 1 399 ? 3.555 26.188 -15.125 1 29.22 399 THR B O 1
ATOM 8225 N N . ASP B 1 400 ? 2.387 27.953 -15.875 1 30.19 400 ASP B N 1
ATOM 8226 C CA . ASP B 1 400 ? 2.689 29.234 -15.227 1 30.19 400 ASP B CA 1
ATOM 8227 C C . ASP B 1 400 ? 2.684 29.094 -13.711 1 30.19 400 ASP B C 1
ATOM 8229 O O . ASP B 1 400 ? 1.637 29.234 -13.07 1 30.19 400 ASP B O 1
ATOM 8233 N N . THR B 1 401 ? 2.908 27.953 -13.242 1 33.38 401 THR B N 1
ATOM 8234 C CA . THR B 1 401 ? 3.039 28.078 -11.797 1 33.38 401 THR B CA 1
ATOM 8235 C C . THR B 1 401 ? 3.604 29.438 -11.414 1 33.38 401 THR B C 1
ATOM 8237 O O . THR B 1 401 ? 4.688 29.812 -11.867 1 33.38 401 THR B O 1
ATOM 8240 N N . HIS B 1 402 ? 2.723 30.406 -11.344 1 32.5 402 HIS B N 1
ATOM 8241 C CA . HIS B 1 402 ? 3.025 31.719 -10.766 1 32.5 402 HIS B CA 1
ATOM 8242 C C . HIS B 1 402 ? 4.27 31.656 -9.891 1 32.5 402 HIS B C 1
ATOM 8244 O O . HIS B 1 402 ? 4.312 30.906 -8.922 1 32.5 402 HIS B O 1
ATOM 8250 N N . GLN B 1 403 ? 5.395 31.719 -10.461 1 34.72 403 GLN B N 1
ATOM 8251 C CA . GLN B 1 403 ? 6.691 32.062 -9.883 1 34.72 403 GLN B CA 1
ATOM 8252 C C . GLN B 1 403 ? 6.531 33.062 -8.727 1 34.72 403 GLN B C 1
ATOM 8254 O O . GLN B 1 403 ? 6.402 34.25 -8.938 1 34.72 403 GLN B O 1
ATOM 8259 N N . ASP B 1 404 ? 5.625 32.906 -7.883 1 39.44 404 ASP B N 1
ATOM 8260 C CA . ASP B 1 404 ? 5.816 33.781 -6.73 1 39.44 404 ASP B CA 1
ATOM 8261 C C . ASP B 1 404 ? 7.293 34.125 -6.555 1 39.44 404 ASP B C 1
ATOM 8263 O O . ASP B 1 404 ? 8.172 33.312 -6.781 1 39.44 404 ASP B O 1
ATOM 8267 N N . GLU B 1 405 ? 7.656 35.344 -6.875 1 46.41 405 GLU B N 1
ATOM 8268 C CA . GLU B 1 405 ? 8.992 35.906 -6.719 1 46.41 405 GLU B CA 1
ATOM 8269 C C . GLU B 1 405 ? 9.75 35.219 -5.586 1 46.41 405 GLU B C 1
ATOM 8271 O O . GLU B 1 405 ? 9.281 35.188 -4.449 1 46.41 405 GLU B O 1
ATOM 8276 N N . PRO B 1 406 ? 10.602 34.25 -5.965 1 57.06 406 PRO B N 1
ATOM 8277 C CA . PRO B 1 406 ? 11.383 33.531 -4.961 1 57.06 406 PRO B CA 1
ATOM 8278 C C . PRO B 1 406 ? 12.016 34.438 -3.92 1 57.06 406 PRO B C 1
ATOM 8280 O O . PRO B 1 406 ? 12.32 35.594 -4.219 1 57.06 406 PRO B O 1
ATOM 8283 N N . PHE B 1 407 ? 11.719 34.25 -2.729 1 66.62 407 PHE B N 1
ATOM 8284 C CA . PHE B 1 407 ? 12.422 35 -1.677 1 66.62 407 PHE B CA 1
ATOM 8285 C C . PHE B 1 407 ? 13.898 35.125 -2.01 1 66.62 407 PHE B C 1
ATOM 8287 O O . PHE B 1 407 ? 14.547 34.156 -2.408 1 66.62 407 PHE B O 1
ATOM 8294 N N . ALA B 1 408 ? 14.266 36.438 -2.215 1 77.81 408 ALA B N 1
ATOM 8295 C CA . ALA B 1 408 ? 15.664 36.75 -2.48 1 77.81 408 ALA B CA 1
ATOM 8296 C C . ALA B 1 408 ? 16.375 37.219 -1.208 1 77.81 408 ALA B C 1
ATOM 8298 O O . ALA B 1 408 ? 15.883 38.094 -0.508 1 77.81 408 ALA B O 1
ATOM 8299 N N . PHE B 1 409 ? 17.359 36.5 -0.88 1 87.5 409 PHE B N 1
ATOM 8300 C CA . PHE B 1 409 ? 18.234 36.844 0.234 1 87.5 409 PHE B CA 1
ATOM 8301 C C . PHE B 1 409 ? 19.422 37.656 -0.25 1 87.5 409 PHE B C 1
ATOM 8303 O O . PHE B 1 409 ? 20.156 37.219 -1.138 1 87.5 409 PHE B O 1
ATOM 8310 N N . GLY B 1 410 ? 19.609 38.969 0.318 1 86.81 410 GLY B N 1
ATOM 8311 C CA . GLY B 1 410 ? 20.828 39.688 0.09 1 86.81 410 GLY B CA 1
ATOM 8312 C C . GLY B 1 410 ? 20.719 40.719 -1.033 1 86.81 410 GLY B C 1
ATOM 8313 O O . GLY B 1 410 ? 19.641 40.875 -1.629 1 86.81 410 GLY B O 1
ATOM 8314 N N . PRO B 1 411 ? 21.703 41.281 -1.179 1 90.88 411 PRO B N 1
ATOM 8315 C CA . PRO B 1 411 ? 23.062 41.031 -0.71 1 90.88 411 PRO B CA 1
ATOM 8316 C C . PRO B 1 411 ? 23.281 41.469 0.741 1 90.88 411 PRO B C 1
ATOM 8318 O O . PRO B 1 411 ? 22.875 42.562 1.133 1 90.88 411 PRO B O 1
ATOM 8321 N N . VAL B 1 412 ? 23.906 40.625 1.475 1 94.56 412 VAL B N 1
ATOM 8322 C CA . VAL B 1 412 ? 24.125 40.875 2.895 1 94.56 412 VAL B CA 1
ATOM 8323 C C . VAL B 1 412 ? 25.625 40.906 3.193 1 94.56 412 VAL B C 1
ATOM 8325 O O . VAL B 1 412 ? 26.375 40.031 2.738 1 94.56 412 VAL B O 1
ATOM 8328 N N . ASP B 1 413 ? 26.031 42.031 3.869 1 95.25 413 ASP B N 1
ATOM 8329 C CA . ASP B 1 413 ? 27.391 42.156 4.379 1 95.25 413 ASP B CA 1
ATOM 8330 C C . ASP B 1 413 ? 27.406 42.25 5.902 1 95.25 413 ASP B C 1
ATOM 8332 O O . ASP B 1 413 ? 26.75 43.125 6.484 1 95.25 413 ASP B O 1
ATOM 8336 N N . CYS B 1 414 ? 28.141 41.281 6.543 1 95.44 414 CYS B N 1
ATOM 8337 C CA . CYS B 1 414 ? 28.25 41.375 7.996 1 95.44 414 CYS B CA 1
ATOM 8338 C C . CYS B 1 414 ? 29.438 40.562 8.5 1 95.44 414 CYS B C 1
ATOM 8340 O O . CYS B 1 414 ? 29.938 39.688 7.789 1 95.44 414 CYS B O 1
ATOM 8342 N N . ARG B 1 415 ? 29.891 40.938 9.68 1 96.44 415 ARG B N 1
ATOM 8343 C CA . ARG B 1 415 ? 30.969 40.188 10.328 1 96.44 415 ARG B CA 1
ATOM 8344 C C . ARG B 1 415 ? 30.625 39.875 11.781 1 96.44 415 ARG B C 1
ATOM 8346 O O . ARG B 1 415 ? 30.109 40.75 12.5 1 96.44 415 ARG B O 1
ATOM 8353 N N . ILE B 1 416 ? 30.875 38.688 12.141 1 96.75 41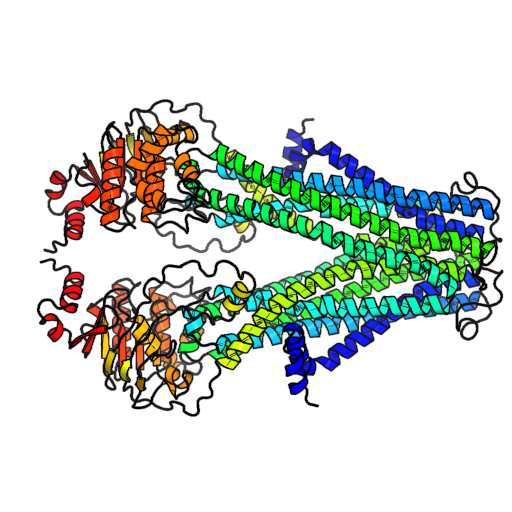6 ILE B N 1
ATOM 8354 C CA . ILE B 1 416 ? 30.719 38.219 13.516 1 96.75 416 ILE B CA 1
ATOM 8355 C C . ILE B 1 416 ? 32.062 37.875 14.102 1 96.75 416 ILE B C 1
ATOM 8357 O O . ILE B 1 416 ? 32.781 37 13.602 1 96.75 416 ILE B O 1
ATOM 8361 N N . LYS B 1 417 ? 32.406 38.562 15.172 1 95.81 417 LYS B N 1
ATOM 8362 C CA . LYS B 1 417 ? 33.719 38.375 15.789 1 95.81 417 LYS B CA 1
ATOM 8363 C C . LYS B 1 417 ? 33.719 37.125 16.688 1 95.81 417 LYS B C 1
ATOM 8365 O O . LYS B 1 417 ? 32.656 36.688 17.156 1 95.81 417 LYS B O 1
ATOM 8370 N N . PRO B 1 418 ? 34.969 36.562 16.875 1 95.94 418 PRO B N 1
ATOM 8371 C CA . PRO B 1 418 ? 35.062 35.406 17.766 1 95.94 418 PRO B CA 1
ATOM 8372 C C . PRO B 1 418 ? 34.562 35.719 19.188 1 95.94 418 PRO B C 1
ATOM 8374 O O . PRO B 1 418 ? 34.938 36.75 19.75 1 95.94 418 PRO B O 1
ATOM 8377 N N . GLY B 1 419 ? 33.625 34.812 19.688 1 93.19 419 GLY B N 1
ATOM 8378 C CA . GLY B 1 419 ? 33.156 34.938 21.047 1 93.19 419 GLY B CA 1
ATOM 8379 C C . GLY B 1 419 ? 31.953 35.875 21.156 1 93.19 419 GLY B C 1
ATOM 8380 O O . GLY B 1 419 ? 31.391 36.031 22.234 1 93.19 419 GLY B O 1
ATOM 8381 N N . GLU B 1 420 ? 31.562 36.469 20.047 1 94.75 420 GLU B N 1
ATOM 8382 C CA . GLU B 1 420 ? 30.469 37.438 20.031 1 94.75 420 GLU B CA 1
ATOM 8383 C C . GLU B 1 420 ? 29.109 36.719 20.016 1 94.75 420 GLU B C 1
ATOM 8385 O O . GLU B 1 420 ? 28.953 35.688 19.344 1 94.75 420 GLU B O 1
ATOM 8390 N N . THR B 1 421 ? 28.188 37.219 20.812 1 94.19 421 THR B N 1
ATOM 8391 C CA . THR B 1 421 ? 26.812 36.75 20.75 1 94.19 421 THR B CA 1
ATOM 8392 C C . THR B 1 421 ? 25.953 37.688 19.906 1 94.19 421 THR B C 1
ATOM 8394 O O . THR B 1 421 ? 25.781 38.844 20.234 1 94.19 421 THR B O 1
ATOM 8397 N N . ILE B 1 422 ? 25.422 37.125 18.797 1 95.25 422 ILE B N 1
ATOM 8398 C CA . ILE B 1 422 ? 24.625 37.938 17.859 1 95.25 422 ILE B CA 1
ATOM 8399 C C . ILE B 1 422 ? 23.156 37.5 17.938 1 95.25 422 ILE B C 1
ATOM 8401 O O . ILE B 1 422 ? 22.844 36.312 17.891 1 95.25 422 ILE B O 1
ATOM 8405 N N . GLY B 1 423 ? 22.281 38.469 18.156 1 93.94 423 GLY B N 1
ATOM 8406 C CA . GLY B 1 423 ? 20.844 38.219 18 1 93.94 423 GLY B CA 1
ATOM 8407 C C . GLY B 1 423 ? 20.328 38.594 16.625 1 93.94 423 GLY B C 1
ATOM 8408 O O . GLY B 1 423 ? 20.719 39.594 16.047 1 93.94 423 GLY B O 1
ATOM 8409 N N . VAL B 1 424 ? 19.609 37.688 16.078 1 93.5 424 VAL B N 1
ATOM 8410 C CA . VAL B 1 424 ? 19 37.938 14.781 1 93.5 424 VAL B CA 1
ATOM 8411 C C . VAL B 1 424 ? 17.484 37.969 14.922 1 93.5 424 VAL B C 1
ATOM 8413 O O . VAL B 1 424 ? 16.859 37.031 15.414 1 93.5 424 VAL B O 1
ATOM 8416 N N . VAL B 1 425 ? 16.859 39.094 14.508 1 90.44 425 VAL B N 1
ATOM 8417 C CA . VAL B 1 425 ? 15.414 39.25 14.625 1 90.44 425 VAL B CA 1
ATOM 8418 C C . VAL B 1 425 ? 14.859 39.844 13.32 1 90.44 425 VAL B C 1
ATOM 8420 O O . VAL B 1 425 ? 15.609 40.375 12.5 1 90.44 425 VAL B O 1
ATOM 8423 N N . GLY B 1 426 ? 13.68 39.625 13.117 1 86.19 426 GLY B N 1
ATOM 8424 C CA . GLY B 1 426 ? 13 40.125 11.93 1 86.19 426 GLY B CA 1
ATOM 8425 C C . GLY B 1 426 ? 11.609 39.531 11.758 1 86.19 426 GLY B C 1
ATOM 8426 O O . GLY B 1 426 ? 11.211 38.625 12.492 1 86.19 426 GLY B O 1
ATOM 8427 N N . ARG B 1 427 ? 10.93 40.062 10.82 1 78.31 427 ARG B N 1
ATOM 8428 C CA . ARG B 1 427 ? 9.594 39.562 10.508 1 78.31 427 ARG B CA 1
ATOM 8429 C C . ARG B 1 427 ? 9.656 38.156 9.914 1 78.31 427 ARG B C 1
ATOM 8431 O O . ARG B 1 427 ? 10.734 37.688 9.555 1 78.31 427 ARG B O 1
ATOM 8438 N N . SER B 1 428 ? 8.539 37.469 10.016 1 74 428 SER B N 1
ATOM 8439 C CA . SER B 1 428 ? 8.469 36.156 9.359 1 74 428 SER B CA 1
ATOM 8440 C C . SER B 1 428 ? 8.812 36.281 7.875 1 74 428 SER B C 1
ATOM 8442 O O . SER B 1 428 ? 8.336 37.188 7.191 1 74 428 SER B O 1
ATOM 8444 N N . GLY B 1 429 ? 9.656 35.438 7.422 1 76.5 429 GLY B N 1
ATOM 8445 C CA . GLY B 1 429 ? 10.031 35.469 6.016 1 76.5 429 GLY B CA 1
ATOM 8446 C C . GLY B 1 429 ? 11.141 36.438 5.703 1 76.5 429 GLY B C 1
ATOM 8447 O O . GLY B 1 429 ? 11.438 36.688 4.535 1 76.5 429 GLY B O 1
ATOM 8448 N N . SER B 1 430 ? 11.695 37 6.758 1 83.44 430 SER B N 1
ATOM 8449 C CA . SER B 1 430 ? 12.703 38.031 6.535 1 83.44 430 SER B CA 1
ATOM 8450 C C . SER B 1 430 ? 14.039 37.406 6.137 1 83.44 430 SER B C 1
ATOM 8452 O O . SER B 1 430 ? 14.938 38.125 5.66 1 83.44 430 SER B O 1
ATOM 8454 N N . GLY B 1 431 ? 14.203 36.094 6.266 1 87.94 431 GLY B N 1
ATOM 8455 C CA . GLY B 1 431 ? 15.422 35.438 5.828 1 87.94 431 GLY B CA 1
ATOM 8456 C C . GLY B 1 431 ? 16.281 34.938 6.977 1 87.94 431 GLY B C 1
ATOM 8457 O O . GLY B 1 431 ? 17.422 34.531 6.777 1 87.94 431 GLY B O 1
ATOM 8458 N N . LYS B 1 432 ? 15.812 34.938 8.141 1 89.19 432 LYS B N 1
ATOM 8459 C CA . LYS B 1 432 ? 16.562 34.531 9.328 1 89.19 432 LYS B CA 1
ATOM 8460 C C . LYS B 1 432 ? 17.062 33.094 9.18 1 89.19 432 LYS B C 1
ATOM 8462 O O . LYS B 1 432 ? 18.25 32.812 9.398 1 89.19 432 LYS B O 1
ATOM 8467 N N . THR B 1 433 ? 16.188 32.188 8.758 1 86.94 433 THR B N 1
ATOM 8468 C CA . THR B 1 433 ? 16.531 30.766 8.602 1 86.94 433 THR B CA 1
ATOM 8469 C C . THR B 1 433 ? 17.5 30.578 7.438 1 86.94 433 THR B C 1
ATOM 8471 O O . THR B 1 433 ? 18.406 29.75 7.508 1 86.94 433 THR B O 1
ATOM 8474 N N . THR B 1 434 ? 17.297 31.344 6.398 1 90.69 434 THR B N 1
ATOM 8475 C CA . THR B 1 434 ? 18.188 31.281 5.246 1 90.69 434 THR B CA 1
ATOM 8476 C C . THR B 1 434 ? 19.609 31.656 5.648 1 90.69 434 THR B C 1
ATOM 8478 O O . THR B 1 434 ? 20.578 31.047 5.184 1 90.69 434 THR B O 1
ATOM 8481 N N . PHE B 1 435 ? 19.672 32.688 6.512 1 93.44 435 PHE B N 1
ATOM 8482 C CA . PHE B 1 435 ? 20.953 33.125 7.031 1 93.44 435 PHE B CA 1
ATOM 8483 C C . PHE B 1 435 ? 21.719 31.984 7.664 1 93.44 435 PHE B C 1
ATOM 8485 O O . PHE B 1 435 ? 22.906 31.781 7.367 1 93.44 435 PHE B O 1
ATOM 8492 N N . ILE B 1 436 ? 21.094 31.156 8.438 1 93.38 436 ILE B N 1
ATOM 8493 C CA . ILE B 1 436 ? 21.703 30.031 9.148 1 93.38 436 ILE B CA 1
ATOM 8494 C C . ILE B 1 436 ? 21.984 28.891 8.18 1 93.38 436 ILE B C 1
ATOM 8496 O O . ILE B 1 436 ? 23.031 28.25 8.266 1 93.38 436 ILE B O 1
ATOM 8500 N N . ARG B 1 437 ? 21.141 28.625 7.281 1 92.94 437 ARG B N 1
ATOM 8501 C CA . ARG B 1 437 ? 21.297 27.531 6.332 1 92.94 437 ARG B CA 1
ATOM 8502 C C . ARG B 1 437 ? 22.5 27.766 5.418 1 92.94 437 ARG B C 1
ATOM 8504 O O . ARG B 1 437 ? 23.172 26.812 5.023 1 92.94 437 ARG B O 1
ATOM 8511 N N . LEU B 1 438 ? 22.719 29 5.09 1 94.62 438 LEU B N 1
ATOM 8512 C CA . LEU B 1 438 ? 23.875 29.359 4.281 1 94.62 438 LEU B CA 1
ATOM 8513 C C . LEU B 1 438 ? 25.172 29.125 5.055 1 94.62 438 LEU B C 1
ATOM 8515 O O . LEU B 1 438 ? 26.141 28.594 4.504 1 94.62 438 LEU B O 1
ATOM 8519 N N . LEU B 1 439 ? 25.094 29.516 6.32 1 95.19 439 LEU B N 1
ATOM 8520 C CA . LEU B 1 439 ? 26.281 29.328 7.164 1 95.19 439 LEU B CA 1
ATOM 8521 C C . LEU B 1 439 ? 26.609 27.844 7.324 1 95.19 439 LEU B C 1
ATOM 8523 O O . LEU B 1 439 ? 27.781 27.469 7.305 1 95.19 439 LEU B O 1
ATOM 8527 N N . LEU B 1 440 ? 25.609 26.984 7.398 1 95 440 LEU B N 1
ATOM 8528 C CA . LEU B 1 440 ? 25.781 25.562 7.629 1 95 440 LEU B CA 1
ATOM 8529 C C . LEU B 1 440 ? 26.016 24.812 6.312 1 95 440 LEU B C 1
ATOM 8531 O O . LEU B 1 440 ? 26.203 23.594 6.305 1 95 440 LEU B O 1
ATOM 8535 N N . ARG B 1 441 ? 25.922 25.5 5.246 1 93.56 441 ARG B N 1
ATOM 8536 C CA . ARG B 1 441 ? 26.094 24.938 3.908 1 93.56 441 ARG B CA 1
ATOM 8537 C C . ARG B 1 441 ? 25.016 23.906 3.605 1 93.56 441 ARG B C 1
ATOM 8539 O O . ARG B 1 441 ? 25.281 22.891 2.971 1 93.56 441 ARG B O 1
ATOM 8546 N N . PHE B 1 442 ? 23.875 24.141 4.219 1 91.81 442 PHE B N 1
ATOM 8547 C CA . PHE B 1 442 ? 22.719 23.375 3.787 1 91.81 442 PHE B CA 1
ATOM 8548 C C . PHE B 1 442 ? 22.266 23.812 2.398 1 91.81 442 PHE B C 1
ATOM 8550 O O . PHE B 1 442 ? 21.641 23.031 1.668 1 91.81 442 PHE B O 1
ATOM 8557 N N . ILE B 1 443 ? 22.469 25.078 2.156 1 89.75 443 ILE B N 1
ATOM 8558 C CA . ILE B 1 443 ? 22.312 25.672 0.831 1 89.75 443 ILE B CA 1
ATOM 8559 C C . ILE B 1 443 ? 23.594 26.438 0.467 1 89.75 443 ILE B C 1
ATOM 8561 O O . ILE B 1 443 ? 24.359 26.828 1.347 1 89.75 443 ILE B O 1
ATOM 8565 N N . ASP B 1 444 ? 23.734 26.594 -0.828 1 90.69 444 ASP B N 1
ATOM 8566 C CA . ASP B 1 444 ? 24.922 27.297 -1.29 1 90.69 444 ASP B CA 1
ATOM 8567 C C . ASP B 1 444 ? 24.562 28.688 -1.812 1 90.69 444 ASP B C 1
ATOM 8569 O O . ASP B 1 444 ? 23.484 28.891 -2.363 1 90.69 444 ASP B O 1
ATOM 8573 N N . VAL B 1 445 ? 25.516 29.547 -1.61 1 93.19 445 VAL B N 1
ATOM 8574 C CA . VAL B 1 445 ? 25.328 30.938 -2.002 1 93.19 445 VAL B CA 1
ATOM 8575 C C . VAL B 1 445 ? 25.281 31.047 -3.525 1 93.19 445 VAL B C 1
ATOM 8577 O O . VAL B 1 445 ? 25.938 30.281 -4.227 1 93.19 445 VAL B O 1
ATOM 8580 N N . ASP B 1 446 ? 24.453 31.953 -4.02 1 90.56 446 ASP B N 1
ATOM 8581 C CA . ASP B 1 446 ? 24.422 32.25 -5.449 1 90.56 446 ASP B CA 1
ATOM 8582 C C . ASP B 1 446 ? 25.547 33.188 -5.848 1 90.56 446 ASP B C 1
ATOM 8584 O O . ASP B 1 446 ? 26.25 32.938 -6.832 1 90.56 446 ASP B O 1
ATOM 8588 N N . THR B 1 447 ? 25.625 34.281 -5.152 1 92.88 447 THR B N 1
ATOM 8589 C CA . THR B 1 447 ? 26.688 35.25 -5.332 1 92.88 447 THR B CA 1
ATOM 8590 C C . THR B 1 447 ? 27.266 35.688 -3.982 1 92.88 447 THR B C 1
ATOM 8592 O O . THR B 1 447 ? 26.594 35.594 -2.957 1 92.88 447 THR B O 1
ATOM 8595 N N . GLY B 1 448 ? 28.578 35.969 -4.012 1 94.44 448 GLY B N 1
ATOM 8596 C CA . GLY B 1 448 ? 29.25 36.344 -2.779 1 94.44 448 GLY B CA 1
ATOM 8597 C C . GLY B 1 448 ? 29.969 35.188 -2.121 1 94.44 448 GLY B C 1
ATOM 8598 O O . GLY B 1 448 ? 30.172 34.156 -2.738 1 94.44 448 GLY B O 1
ATOM 8599 N N . THR B 1 449 ? 30.5 35.531 -0.933 1 95.75 449 THR B N 1
ATOM 8600 C CA . THR B 1 449 ? 31.266 34.5 -0.253 1 95.75 449 THR B CA 1
ATOM 8601 C C . THR B 1 449 ? 31.062 34.562 1.258 1 95.75 449 THR B C 1
ATOM 8603 O O . THR B 1 449 ? 30.906 35.656 1.811 1 95.75 449 THR B O 1
ATOM 8606 N N . ILE B 1 450 ? 31.016 33.438 1.856 1 96.56 450 ILE B N 1
ATOM 8607 C CA . ILE B 1 450 ? 31.016 33.312 3.311 1 96.56 450 ILE B CA 1
ATOM 8608 C C . ILE B 1 450 ? 32.375 32.75 3.785 1 96.56 450 ILE B C 1
ATOM 8610 O O . ILE B 1 450 ? 32.844 31.75 3.264 1 96.56 450 ILE B O 1
ATOM 8614 N N . ARG B 1 451 ? 32.875 33.469 4.707 1 97 451 ARG B N 1
ATOM 8615 C CA . ARG B 1 451 ? 34.188 33.031 5.215 1 97 451 ARG B CA 1
ATOM 8616 C C . ARG B 1 451 ? 34.125 32.75 6.711 1 97 451 ARG B C 1
ATOM 8618 O O . ARG B 1 451 ? 33.438 33.469 7.453 1 97 451 ARG B O 1
ATOM 8625 N N . VAL B 1 452 ? 34.844 31.75 7.109 1 96.31 452 VAL B N 1
ATOM 8626 C CA . VAL B 1 452 ? 35.062 31.422 8.516 1 96.31 452 VAL B CA 1
ATOM 8627 C C . VAL B 1 452 ? 36.562 31.422 8.82 1 96.31 452 VAL B C 1
ATOM 8629 O O . VAL B 1 452 ? 37.312 30.672 8.211 1 96.31 452 VAL B O 1
ATOM 8632 N N . ASP B 1 453 ? 36.938 32.219 9.688 1 95.44 453 ASP B N 1
ATOM 8633 C CA . ASP B 1 453 ? 38.344 32.438 9.969 1 95.44 453 ASP B CA 1
ATOM 8634 C C . ASP B 1 453 ? 39.125 32.719 8.688 1 95.44 453 ASP B C 1
ATOM 8636 O O . ASP B 1 453 ? 40.156 32.062 8.43 1 95.44 453 ASP B O 1
ATOM 8640 N N . ASN B 1 454 ? 38.594 33.469 7.867 1 92.69 454 ASN B N 1
ATOM 8641 C CA . ASN B 1 454 ? 39.188 34 6.633 1 92.69 454 ASN B CA 1
ATOM 8642 C C . ASN B 1 454 ? 39.25 32.938 5.547 1 92.69 454 ASN B C 1
ATOM 8644 O O . ASN B 1 454 ? 39.781 33.188 4.465 1 92.69 454 ASN B O 1
ATOM 8648 N N . ASN B 1 455 ? 38.688 31.781 5.793 1 94.31 455 ASN B N 1
ATOM 8649 C CA . ASN B 1 455 ? 38.625 30.719 4.797 1 94.31 455 ASN B CA 1
ATOM 8650 C C . ASN B 1 455 ? 37.25 30.641 4.145 1 94.31 455 ASN B C 1
ATOM 8652 O O . ASN B 1 455 ? 36.219 30.625 4.84 1 94.31 455 ASN B O 1
ATOM 8656 N N . ASP B 1 456 ? 37.281 30.516 2.863 1 94.31 456 ASP B N 1
ATOM 8657 C CA . ASP B 1 456 ? 36.031 30.375 2.125 1 94.31 456 ASP B CA 1
ATOM 8658 C C . ASP B 1 456 ? 35.375 29.016 2.371 1 94.31 456 ASP B C 1
ATOM 8660 O O . ASP B 1 456 ? 35.969 27.984 2.037 1 94.31 456 ASP B O 1
ATOM 8664 N N . ILE B 1 457 ? 34.188 29.031 2.854 1 94.62 457 ILE B N 1
ATOM 8665 C CA . ILE B 1 457 ? 33.562 27.781 3.277 1 94.62 457 ILE B CA 1
ATOM 8666 C C . ILE B 1 457 ? 33.219 26.938 2.053 1 94.62 457 ILE B C 1
ATOM 8668 O O . ILE B 1 457 ? 33 25.719 2.168 1 94.62 457 ILE B O 1
ATOM 8672 N N . SER B 1 458 ? 33.156 27.516 0.857 1 91.75 458 SER B N 1
ATOM 8673 C CA . SER B 1 458 ? 32.844 26.781 -0.361 1 91.75 458 SER B CA 1
ATOM 8674 C C . SER B 1 458 ? 34 25.875 -0.777 1 91.75 458 SER B C 1
ATOM 8676 O O . SER B 1 458 ? 33.812 24.922 -1.527 1 91.75 458 SER B O 1
ATOM 8678 N N . GLU B 1 459 ? 35.156 26.109 -0.295 1 91.44 459 GLU B N 1
ATOM 8679 C CA . GLU B 1 459 ? 36.344 25.375 -0.699 1 91.44 459 GLU B CA 1
ATOM 8680 C C . GLU B 1 459 ? 36.719 24.297 0.312 1 91.44 459 GLU B C 1
ATOM 8682 O O . GLU B 1 459 ? 37.594 23.484 0.077 1 91.44 459 GLU B O 1
ATOM 8687 N N . TYR B 1 460 ? 36 24.25 1.337 1 92.31 460 TYR B N 1
ATOM 8688 C CA . TYR B 1 460 ? 36.281 23.281 2.393 1 92.31 460 TYR B CA 1
ATOM 8689 C C . TYR B 1 460 ? 35.156 22.266 2.51 1 92.31 460 TYR B C 1
ATOM 8691 O O . TYR B 1 460 ? 34.031 22.5 2.057 1 92.31 460 TYR B O 1
ATOM 8699 N N . ASP B 1 461 ? 35.531 21.125 3.092 1 91.81 461 ASP B N 1
ATOM 8700 C CA . ASP B 1 461 ? 34.562 20.078 3.326 1 91.81 461 ASP B CA 1
ATOM 8701 C C . ASP B 1 461 ? 33.438 20.547 4.273 1 91.81 461 ASP B C 1
ATOM 8703 O O . ASP B 1 461 ? 33.719 20.953 5.406 1 91.81 461 ASP B O 1
ATOM 8707 N N . PRO B 1 462 ? 32.25 20.5 3.828 1 92.62 462 PRO B N 1
ATOM 8708 C CA . PRO B 1 462 ? 31.141 20.969 4.668 1 92.62 462 PRO B CA 1
ATOM 8709 C C . PRO B 1 462 ? 31.016 20.203 5.977 1 92.62 462 PRO B C 1
ATOM 8711 O O . PRO B 1 462 ? 30.594 20.766 6.992 1 92.62 462 PRO B O 1
ATOM 8714 N N . LYS B 1 463 ? 31.391 18.969 5.988 1 91.5 463 LYS B N 1
ATOM 8715 C CA . LYS B 1 463 ? 31.312 18.156 7.195 1 91.5 463 LYS B CA 1
ATOM 8716 C C . LYS B 1 463 ? 32.25 18.672 8.273 1 91.5 463 LYS B C 1
ATOM 8718 O O . LYS B 1 463 ? 31.922 18.703 9.453 1 91.5 463 LYS B O 1
ATOM 8723 N N . SER B 1 464 ? 33.406 19.062 7.777 1 93.25 464 SER B N 1
ATOM 8724 C CA . SER B 1 464 ? 34.375 19.594 8.719 1 93.25 464 SER B CA 1
ATOM 8725 C C . SER B 1 464 ? 33.906 20.922 9.32 1 93.25 464 SER B C 1
ATOM 8727 O O . SER B 1 464 ? 34.219 21.219 10.477 1 93.25 464 SER B O 1
ATOM 8729 N N . LEU B 1 465 ? 33.219 21.672 8.57 1 94.31 465 LEU B N 1
ATOM 8730 C CA . LEU B 1 465 ? 32.656 22.922 9.062 1 94.31 465 LEU B CA 1
ATOM 8731 C C . LEU B 1 465 ? 31.562 22.656 10.102 1 94.31 465 LEU B C 1
ATOM 8733 O O . LEU B 1 465 ? 31.578 23.25 11.188 1 94.31 465 LEU B O 1
ATOM 8737 N N . ARG B 1 466 ? 30.75 21.781 9.805 1 94 466 ARG B N 1
ATOM 8738 C CA . ARG B 1 466 ? 29.609 21.5 10.664 1 94 466 ARG B CA 1
ATOM 8739 C C . ARG B 1 466 ? 30.047 20.828 11.961 1 94 466 ARG B C 1
ATOM 8741 O O . ARG B 1 466 ? 29.359 20.938 12.984 1 94 466 ARG B O 1
ATOM 8748 N N . ASP B 1 467 ? 31.188 20.203 11.906 1 92.44 467 ASP B N 1
ATOM 8749 C CA . ASP B 1 467 ? 31.75 19.609 13.117 1 92.44 467 ASP B CA 1
ATOM 8750 C C . ASP B 1 467 ? 32.062 20.688 14.156 1 92.44 467 ASP B C 1
ATOM 8752 O O . ASP B 1 467 ? 32.156 20.391 15.352 1 92.44 467 ASP B O 1
ATOM 8756 N N . HIS B 1 468 ? 32.125 21.891 13.672 1 94.12 468 HIS B N 1
ATOM 8757 C CA . HIS B 1 468 ? 32.531 22.984 14.562 1 94.12 468 HIS B CA 1
ATOM 8758 C C . HIS B 1 468 ? 31.328 23.891 14.875 1 94.12 468 HIS B C 1
ATOM 8760 O O . HIS B 1 468 ? 31.484 24.906 15.547 1 94.12 468 HIS B O 1
ATOM 8766 N N . ILE B 1 469 ? 30.219 23.5 14.391 1 94.5 469 ILE B N 1
ATOM 8767 C CA . ILE B 1 469 ? 29.031 24.312 14.609 1 94.5 469 ILE B CA 1
ATOM 8768 C C . ILE B 1 469 ? 27.953 23.469 15.281 1 94.5 469 ILE B C 1
ATOM 8770 O O . ILE B 1 469 ? 27.594 22.406 14.781 1 94.5 469 ILE B O 1
ATOM 8774 N N . GLY B 1 470 ? 27.516 23.828 16.453 1 93.12 470 GLY B N 1
ATOM 8775 C CA . GLY B 1 470 ? 26.344 23.266 17.078 1 93.12 470 GLY B CA 1
ATOM 8776 C C . GLY B 1 470 ? 25.047 23.953 16.672 1 93.12 470 GLY B C 1
ATOM 8777 O O . GLY B 1 470 ? 24.953 25.188 16.734 1 93.12 470 GLY B O 1
ATOM 8778 N N . TYR B 1 471 ? 24.109 23.203 16.156 1 93.19 471 TYR B N 1
ATOM 8779 C CA . TYR B 1 471 ? 22.906 23.797 15.594 1 93.19 471 TYR B CA 1
ATOM 8780 C C . TYR B 1 471 ? 21.656 23.266 16.312 1 93.19 471 TYR B C 1
ATOM 8782 O O . TYR B 1 471 ? 21.453 22.062 16.391 1 93.19 471 TYR B O 1
ATOM 8790 N N . VAL B 1 472 ? 20.938 24.156 16.859 1 90.69 472 VAL B N 1
ATOM 8791 C CA . VAL B 1 472 ? 19.625 23.844 17.438 1 90.69 472 VAL B CA 1
ATOM 8792 C C . VAL B 1 472 ? 18.516 24.375 16.547 1 90.69 472 VAL B C 1
ATOM 8794 O O . VAL B 1 472 ? 18.297 25.594 16.469 1 90.69 472 VAL B O 1
ATOM 8797 N N . GLU B 1 473 ? 17.797 23.484 15.938 1 89.06 473 GLU B N 1
ATOM 8798 C CA . GLU B 1 473 ? 16.766 23.812 14.961 1 89.06 473 GLU B CA 1
ATOM 8799 C C . GLU B 1 473 ? 15.516 24.359 15.648 1 89.06 473 GLU B C 1
ATOM 8801 O O . GLU B 1 473 ? 15.32 24.156 16.844 1 89.06 473 GLU B O 1
ATOM 8806 N N . GLN B 1 474 ? 14.719 25.016 14.773 1 80.94 474 GLN B N 1
ATOM 8807 C CA . GLN B 1 474 ? 13.445 25.547 15.242 1 80.94 474 GLN B CA 1
ATOM 8808 C C . GLN B 1 474 ? 12.523 24.422 15.719 1 80.94 474 GLN B C 1
ATOM 8810 O O . GLN B 1 474 ? 11.922 24.531 16.797 1 80.94 474 GLN B O 1
ATOM 8815 N N . GLN B 1 475 ? 12.492 23.391 14.914 1 82.69 475 GLN B N 1
ATOM 8816 C CA . GLN B 1 475 ? 11.781 22.172 15.266 1 82.69 475 GLN B CA 1
ATOM 8817 C C . GLN B 1 475 ? 12.727 20.969 15.297 1 82.69 475 GLN B C 1
ATOM 8819 O O . GLN B 1 475 ? 12.891 20.281 14.289 1 82.69 475 GLN B O 1
ATOM 8824 N N . PRO B 1 476 ? 13.234 20.797 16.531 1 87.31 476 PRO B N 1
ATOM 8825 C CA . PRO B 1 476 ? 14.227 19.734 16.609 1 87.31 476 PRO B CA 1
ATOM 8826 C C . PRO B 1 476 ? 13.633 18.359 16.297 1 87.31 476 PRO B C 1
ATOM 8828 O O . PRO B 1 476 ? 12.5 18.062 16.703 1 87.31 476 PRO B O 1
ATOM 8831 N N . TYR B 1 477 ? 14.359 17.641 15.562 1 88.56 477 TYR B N 1
ATOM 8832 C CA . TYR B 1 477 ? 13.938 16.281 15.273 1 88.56 477 TYR B CA 1
ATOM 8833 C C . TYR B 1 477 ? 14.469 15.312 16.312 1 88.56 477 TYR B C 1
ATOM 8835 O O . TYR B 1 477 ? 15.664 15.305 16.609 1 88.56 477 TYR B O 1
ATOM 8843 N N . ILE B 1 478 ? 13.578 14.602 16.938 1 89.88 478 ILE B N 1
ATOM 8844 C CA . ILE B 1 478 ? 13.945 13.586 17.922 1 89.88 478 ILE B CA 1
ATOM 8845 C C . ILE B 1 478 ? 13.859 12.195 17.281 1 89.88 478 ILE B C 1
ATOM 8847 O O . ILE B 1 478 ? 12.797 11.789 16.812 1 89.88 478 ILE B O 1
ATOM 8851 N N . PHE B 1 479 ? 14.953 11.531 17.281 1 90 479 PHE B N 1
ATOM 8852 C CA . PHE B 1 479 ? 15.039 10.211 16.672 1 90 479 PHE B CA 1
ATOM 8853 C C . PHE B 1 479 ? 14.352 9.164 17.531 1 90 479 PHE B C 1
ATOM 8855 O O . PHE B 1 479 ? 14.242 9.328 18.75 1 90 479 PHE B O 1
ATOM 8862 N N . ASP B 1 480 ? 13.852 8.094 16.875 1 87.06 480 ASP B N 1
ATOM 8863 C CA . ASP B 1 480 ? 13.203 6.996 17.578 1 87.06 480 ASP B CA 1
ATOM 8864 C C . ASP B 1 480 ? 14.242 6.094 18.25 1 87.06 480 ASP B C 1
ATOM 8866 O O . ASP B 1 480 ? 14.492 4.98 17.797 1 87.06 480 ASP B O 1
ATOM 8870 N N . SER B 1 481 ? 14.773 6.523 19.266 1 88.31 481 SER B N 1
ATOM 8871 C CA . SER B 1 481 ? 15.773 5.855 20.094 1 88.31 481 SER B CA 1
ATOM 8872 C C . SER B 1 481 ? 15.711 6.32 21.547 1 88.31 481 SER B C 1
ATOM 8874 O O . SER B 1 481 ? 14.727 6.945 21.953 1 88.31 481 SER B O 1
ATOM 8876 N N . THR B 1 482 ? 16.734 5.969 22.312 1 91.12 482 THR B N 1
ATOM 8877 C CA . THR B 1 482 ? 16.734 6.332 23.719 1 91.12 482 THR B CA 1
ATOM 8878 C C . THR B 1 482 ? 17.094 7.805 23.906 1 91.12 482 THR B C 1
ATOM 8880 O O . THR B 1 482 ? 17.641 8.43 23 1 91.12 482 THR B O 1
ATOM 8883 N N . LEU B 1 483 ? 16.734 8.312 25.047 1 94.12 483 LEU B N 1
ATOM 8884 C CA . LEU B 1 483 ? 17.094 9.688 25.375 1 94.12 483 LEU B CA 1
ATOM 8885 C C . LEU B 1 483 ? 18.609 9.867 25.328 1 94.12 483 LEU B C 1
ATOM 8887 O O . LEU B 1 483 ? 19.094 10.867 24.797 1 94.12 483 LEU B O 1
ATOM 8891 N N . GLU B 1 484 ? 19.281 8.914 25.828 1 94 484 GLU B N 1
ATOM 8892 C CA . GLU B 1 484 ? 20.734 8.961 25.828 1 94 484 GLU B CA 1
ATOM 8893 C C . GLU B 1 484 ? 21.281 9.023 24.406 1 94 484 GLU B C 1
ATOM 8895 O O . GLU B 1 484 ? 22.156 9.836 24.109 1 94 484 GLU B O 1
ATOM 8900 N N . ASP B 1 485 ? 20.766 8.25 23.578 1 91.5 485 ASP B N 1
ATOM 8901 C CA . ASP B 1 485 ? 21.219 8.188 22.188 1 91.5 485 ASP B CA 1
ATOM 8902 C C . ASP B 1 485 ? 20.953 9.516 21.469 1 91.5 485 ASP B C 1
ATOM 8904 O O . ASP B 1 485 ? 21.75 9.93 20.625 1 91.5 485 ASP B O 1
ATOM 8908 N N . ASN B 1 486 ? 19.828 10.07 21.75 1 93.31 486 ASN B N 1
ATOM 8909 C CA . ASN B 1 486 ? 19.484 11.352 21.125 1 93.31 486 ASN B CA 1
ATOM 8910 C C . ASN B 1 486 ? 20.422 12.461 21.562 1 93.31 486 ASN B C 1
ATOM 8912 O O . ASN B 1 486 ? 20.797 13.32 20.766 1 93.31 486 ASN B O 1
ATOM 8916 N N . ILE B 1 487 ? 20.812 12.406 22.828 1 93.62 487 ILE B N 1
ATOM 8917 C CA . ILE B 1 487 ? 21.734 13.414 23.328 1 93.62 487 ILE B CA 1
ATOM 8918 C C . ILE B 1 487 ? 23.125 13.156 22.781 1 93.62 487 ILE B C 1
ATOM 8920 O O . ILE B 1 487 ? 23.812 14.078 22.344 1 93.62 487 ILE B O 1
ATOM 8924 N N . ARG B 1 488 ? 23.484 11.945 22.703 1 92.5 488 ARG B N 1
ATOM 8925 C CA . ARG B 1 488 ? 24.828 11.555 22.266 1 92.5 488 ARG B CA 1
ATOM 8926 C C . ARG B 1 488 ? 25 11.766 20.766 1 92.5 488 ARG B C 1
ATOM 8928 O O . ARG B 1 488 ? 26.109 11.617 20.25 1 92.5 488 ARG B O 1
ATOM 8935 N N . TYR B 1 489 ? 24 12.148 20.109 1 88.69 489 TYR B N 1
ATOM 8936 C CA . TYR B 1 489 ? 24.109 12.5 18.703 1 88.69 489 TYR B CA 1
ATOM 8937 C C . TYR B 1 489 ? 25.094 13.648 18.5 1 88.69 489 TYR B C 1
ATOM 8939 O O . TYR B 1 489 ? 25.703 13.766 17.438 1 88.69 489 TYR B O 1
ATOM 8947 N N . GLY B 1 490 ? 25.172 14.422 19.469 1 88.88 490 GLY B N 1
ATOM 8948 C CA . GLY B 1 490 ? 26.156 15.492 19.422 1 88.88 490 GLY B CA 1
ATOM 8949 C C . GLY B 1 490 ? 27.594 14.992 19.484 1 88.88 490 GLY B C 1
ATOM 8950 O O . GLY B 1 490 ? 28.484 15.578 18.875 1 88.88 490 GLY B O 1
ATOM 8951 N N . ASN B 1 491 ? 27.828 14.008 20.281 1 91.69 491 ASN B N 1
ATOM 8952 C CA . ASN B 1 491 ? 29.125 13.359 20.469 1 91.69 491 ASN B CA 1
ATOM 8953 C C . ASN B 1 491 ? 28.969 11.953 21.047 1 91.69 491 ASN B C 1
ATOM 8955 O O . ASN B 1 491 ? 28.812 11.789 22.25 1 91.69 491 ASN B O 1
ATOM 8959 N N . VAL B 1 492 ? 29.203 10.992 20.203 1 87.31 492 VAL B N 1
ATOM 8960 C CA . VAL B 1 492 ? 28.953 9.609 20.578 1 87.31 492 VAL B CA 1
ATOM 8961 C C . VAL B 1 492 ? 30 9.141 21.594 1 87.31 492 VAL B C 1
ATOM 8963 O O . VAL B 1 492 ? 29.703 8.312 22.469 1 87.31 492 VAL B O 1
ATOM 8966 N N . SER B 1 493 ? 31.125 9.695 21.547 1 88.75 493 SER B N 1
ATOM 8967 C CA . SER B 1 493 ? 32.25 9.234 22.391 1 88.75 493 SER B CA 1
ATOM 8968 C C . SER B 1 493 ? 32.375 10.086 23.641 1 88.75 493 SER B C 1
ATOM 8970 O O . SER B 1 493 ? 33.344 9.961 24.391 1 88.75 493 SER B O 1
ATOM 8972 N N . ALA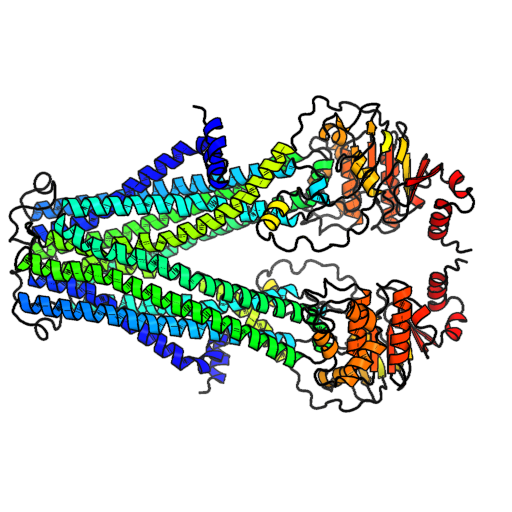 B 1 494 ? 31.359 10.93 23.797 1 92.25 494 ALA B N 1
ATOM 8973 C CA . ALA B 1 494 ? 31.422 11.789 24.969 1 92.25 494 ALA B CA 1
ATOM 8974 C C . ALA B 1 494 ? 31.484 10.961 26.25 1 92.25 494 ALA B C 1
ATOM 8976 O O . ALA B 1 494 ? 30.891 9.883 26.344 1 92.25 494 ALA B O 1
ATOM 8977 N N . THR B 1 495 ? 32.188 11.414 27.234 1 94.12 495 THR B N 1
ATOM 8978 C CA . THR B 1 495 ? 32.281 10.75 28.531 1 94.12 495 THR B CA 1
ATOM 8979 C C . THR B 1 495 ? 31.016 10.938 29.344 1 94.12 495 THR B C 1
ATOM 8981 O O . THR B 1 495 ? 30.188 11.781 29.016 1 94.12 495 THR B O 1
ATOM 8984 N N . GLU B 1 496 ? 30.906 10.117 30.375 1 94.25 496 GLU B N 1
ATOM 8985 C CA . GLU B 1 496 ? 29.719 10.203 31.234 1 94.25 496 GLU B CA 1
ATOM 8986 C C . GLU B 1 496 ? 29.656 11.555 31.938 1 94.25 496 GLU B C 1
ATOM 8988 O O . GLU B 1 496 ? 28.562 12.078 32.188 1 94.25 496 GLU B O 1
ATOM 8993 N N . GLU B 1 497 ? 30.797 12.016 32.219 1 94.12 497 GLU B N 1
ATOM 8994 C CA . GLU B 1 497 ? 30.859 13.32 32.875 1 94.12 497 GLU B CA 1
ATOM 8995 C C . GLU B 1 497 ? 30.375 14.43 31.922 1 94.12 497 GLU B C 1
ATOM 8997 O O . GLU B 1 497 ? 29.641 15.328 32.344 1 94.12 497 GLU B O 1
ATOM 9002 N N . GLU B 1 498 ? 30.812 14.367 30.703 1 93.81 498 GLU B N 1
ATOM 9003 C CA . GLU B 1 498 ? 30.391 15.344 29.719 1 93.81 498 GLU B CA 1
ATOM 9004 C C . GLU B 1 498 ? 28.891 15.266 29.469 1 93.81 498 GLU B C 1
ATOM 9006 O O . GLU B 1 498 ? 28.219 16.281 29.312 1 93.81 498 GLU B O 1
ATOM 9011 N N . LEU B 1 499 ? 28.438 14.062 29.438 1 95.12 499 LEU B N 1
ATOM 9012 C CA . LEU B 1 499 ? 27 13.836 29.234 1 95.12 499 LEU B CA 1
ATOM 9013 C C . LEU B 1 499 ? 26.203 14.43 30.391 1 95.12 499 LEU B C 1
ATOM 9015 O O . LEU B 1 499 ? 25.188 15.094 30.172 1 95.12 499 LEU B O 1
ATOM 9019 N N . GLU B 1 500 ? 26.625 14.203 31.594 1 94.25 500 GLU B N 1
ATOM 9020 C CA . GLU B 1 500 ? 25.938 14.727 32.781 1 94.25 500 GLU B CA 1
ATOM 9021 C C . GLU B 1 500 ? 25.938 16.25 32.781 1 94.25 500 GLU B C 1
ATOM 9023 O O . GLU B 1 500 ? 24.938 16.875 33.156 1 94.25 500 GLU B O 1
ATOM 9028 N N . ARG B 1 501 ? 27.031 16.797 32.375 1 91.44 501 ARG B N 1
ATOM 9029 C CA . ARG B 1 501 ? 27.141 18.25 32.312 1 91.44 501 ARG B CA 1
ATOM 9030 C C . ARG B 1 501 ? 26.156 18.812 31.297 1 91.44 501 ARG B C 1
ATOM 9032 O O . ARG B 1 501 ? 25.516 19.844 31.547 1 91.44 501 ARG B O 1
ATOM 9039 N N . ALA B 1 502 ? 26.141 18.219 30.141 1 93 502 ALA B N 1
ATOM 9040 C CA . ALA B 1 502 ? 25.219 18.672 29.109 1 93 502 ALA B CA 1
ATOM 9041 C C . ALA B 1 502 ? 23.766 18.578 29.578 1 93 502 ALA B C 1
ATOM 9043 O O . ALA B 1 502 ? 22.969 19.469 29.312 1 93 502 ALA B O 1
ATOM 9044 N N . ILE B 1 503 ? 23.453 17.516 30.328 1 93.94 503 ILE B N 1
ATOM 9045 C CA . ILE B 1 503 ? 22.109 17.281 30.859 1 93.94 503 ILE B CA 1
ATOM 9046 C C . ILE B 1 503 ? 21.766 18.359 31.875 1 93.94 503 ILE B C 1
ATOM 9048 O O . ILE B 1 503 ? 20.656 18.891 31.859 1 93.94 503 ILE B O 1
ATOM 9052 N N . GLU B 1 504 ? 22.688 18.656 32.656 1 90.69 504 GLU B N 1
ATOM 9053 C CA . GLU B 1 504 ? 22.484 19.672 33.688 1 90.69 504 GLU B CA 1
ATOM 9054 C C . GLU B 1 504 ? 22.297 21.062 33.094 1 90.69 504 GLU B C 1
ATOM 9056 O O . GLU B 1 504 ? 21.391 21.797 33.469 1 90.69 504 GLU B O 1
ATOM 9061 N N . THR B 1 505 ? 23.109 21.344 32.156 1 87.88 505 THR B N 1
ATOM 9062 C CA . THR B 1 505 ? 23.062 22.656 31.516 1 87.88 505 THR B CA 1
ATOM 9063 C C . THR B 1 505 ? 21.75 22.844 30.766 1 87.88 505 THR B C 1
ATOM 9065 O O . THR B 1 505 ? 21.203 23.953 30.734 1 87.88 505 THR B O 1
ATOM 9068 N N . ALA B 1 506 ? 21.297 21.766 30.188 1 89.75 506 ALA B N 1
ATOM 9069 C CA . ALA B 1 506 ? 20.062 21.859 29.406 1 89.75 506 ALA B CA 1
ATOM 9070 C C . ALA B 1 506 ? 18.828 21.672 30.297 1 89.75 506 ALA B C 1
ATOM 9072 O O . ALA B 1 506 ? 17.703 21.609 29.797 1 89.75 506 ALA B O 1
ATOM 9073 N N . ALA B 1 507 ? 19 21.469 31.609 1 86.44 507 ALA B N 1
ATOM 9074 C CA . ALA B 1 507 ? 17.922 21.328 32.594 1 86.44 507 ALA B CA 1
ATOM 9075 C C . ALA B 1 507 ? 17.047 20.109 32.25 1 86.44 507 ALA B C 1
ATOM 9077 O O . ALA B 1 507 ? 15.812 20.219 32.25 1 86.44 507 ALA B O 1
ATOM 9078 N N . LEU B 1 508 ? 17.688 19.094 31.906 1 90.62 508 LEU B N 1
ATOM 9079 C CA . LEU B 1 508 ? 16.953 17.891 31.547 1 90.62 508 LEU B CA 1
ATOM 9080 C C . LEU B 1 508 ? 16.828 16.938 32.719 1 90.62 508 LEU B C 1
ATOM 9082 O O . LEU B 1 508 ? 16.219 15.875 32.625 1 90.62 508 LEU B O 1
ATOM 9086 N N . GLN B 1 509 ? 17.328 17.281 33.844 1 89.81 509 GLN B N 1
ATOM 9087 C CA . GLN B 1 509 ? 17.312 16.406 35.031 1 89.81 509 GLN B CA 1
ATOM 9088 C C . GLN B 1 509 ? 15.898 16.062 35.438 1 89.81 509 GLN B C 1
ATOM 9090 O O . GLN B 1 509 ? 15.609 14.906 35.781 1 89.81 509 GLN B O 1
ATOM 9095 N N . GLY B 1 510 ? 15.078 16.953 35.469 1 86.62 510 GLY B N 1
ATOM 9096 C CA . GLY B 1 510 ? 13.688 16.734 35.844 1 86.62 510 GLY B CA 1
ATOM 9097 C C . GLY B 1 510 ? 12.992 15.719 34.969 1 86.62 510 GLY B C 1
ATOM 9098 O O . GLY B 1 510 ? 12.539 14.68 35.438 1 86.62 510 GLY B O 1
ATOM 9099 N N . PRO B 1 511 ? 12.945 16.047 33.688 1 87.06 511 PRO B N 1
ATOM 9100 C CA . PRO B 1 511 ? 12.32 15.102 32.781 1 87.06 511 PRO B CA 1
ATOM 9101 C C . PRO B 1 511 ? 12.906 13.695 32.875 1 87.06 511 PRO B C 1
ATOM 9103 O O . PRO B 1 511 ? 12.18 12.711 32.75 1 87.06 511 PRO B O 1
ATOM 9106 N N . ILE B 1 512 ? 14.195 13.617 33.031 1 91.75 512 ILE B N 1
ATOM 9107 C CA . ILE B 1 512 ? 14.859 12.328 33.125 1 91.75 512 ILE B CA 1
ATOM 9108 C C . ILE B 1 512 ? 14.398 11.594 34.375 1 91.75 512 ILE B C 1
ATOM 9110 O O . ILE B 1 512 ? 14.164 10.383 34.344 1 91.75 512 ILE B O 1
ATOM 9114 N N . ALA B 1 513 ? 14.266 12.305 35.375 1 88.75 513 ALA B N 1
ATOM 9115 C CA . ALA B 1 513 ? 13.82 11.727 36.656 1 88.75 513 ALA B CA 1
ATOM 9116 C C . ALA B 1 513 ? 12.375 11.242 36.562 1 88.75 513 ALA B C 1
ATOM 9118 O O . ALA B 1 513 ? 12 10.273 37.219 1 88.75 513 ALA B O 1
ATOM 9119 N N . ALA B 1 514 ? 11.672 11.844 35.75 1 86.06 514 ALA B N 1
ATOM 9120 C CA . ALA B 1 514 ? 10.258 11.508 35.625 1 86.06 514 ALA B CA 1
ATOM 9121 C C . ALA B 1 514 ? 10.07 10.289 34.719 1 86.06 514 ALA B C 1
ATOM 9123 O O . ALA B 1 514 ? 9.023 9.641 34.75 1 86.06 514 ALA B O 1
ATOM 9124 N N . MET B 1 515 ? 11.047 10.023 34.031 1 88.44 515 MET B N 1
ATOM 9125 C CA . MET B 1 515 ? 10.969 8.875 33.125 1 88.44 515 MET B CA 1
ATOM 9126 C C . MET B 1 515 ? 11.359 7.59 33.844 1 88.44 515 MET B C 1
ATOM 9128 O O . MET B 1 515 ? 12.328 7.566 34.594 1 88.44 515 MET B O 1
ATOM 9132 N N . GLU B 1 516 ? 10.656 6.516 33.562 1 86 516 GLU B N 1
ATOM 9133 C CA . G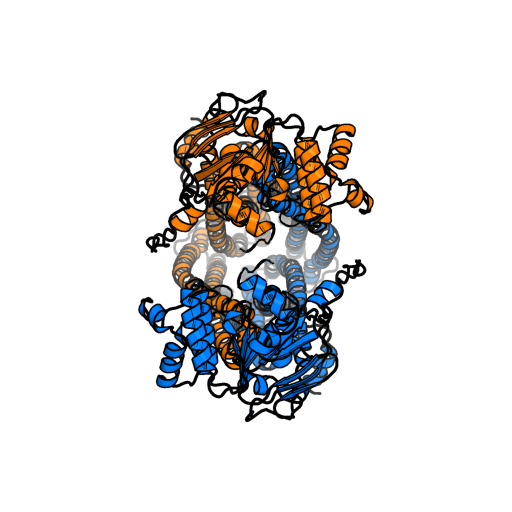LU B 1 516 ? 10.852 5.238 34.25 1 86 516 GLU B CA 1
ATOM 9134 C C . GLU B 1 516 ? 12.25 4.684 34 1 86 516 GLU B C 1
ATOM 9136 O O . GLU B 1 516 ? 12.898 4.184 34.906 1 86 516 GLU B O 1
ATOM 9141 N N . ASP B 1 517 ? 12.734 4.789 32.844 1 91.19 517 ASP B N 1
ATOM 9142 C CA . ASP B 1 517 ? 14.023 4.195 32.469 1 91.19 517 ASP B CA 1
ATOM 9143 C C . ASP B 1 517 ? 15.102 5.262 32.344 1 91.19 517 ASP B C 1
ATOM 9145 O O . ASP B 1 517 ? 16.156 5.012 31.75 1 91.19 517 ASP B O 1
ATOM 9149 N N . GLY B 1 518 ? 14.727 6.395 32.781 1 92.06 518 GLY B N 1
ATOM 9150 C CA . GLY B 1 518 ? 15.695 7.477 32.75 1 92.06 518 GLY B CA 1
ATOM 9151 C C . GLY B 1 518 ? 16.266 7.711 31.359 1 92.06 518 GLY B C 1
ATOM 9152 O O . GLY B 1 518 ? 15.523 7.855 30.391 1 92.06 518 GLY B O 1
ATOM 9153 N N . LEU B 1 519 ? 17.609 7.59 31.281 1 92.44 519 LEU B N 1
ATOM 9154 C CA . LEU B 1 519 ? 18.328 7.863 30.047 1 92.44 519 LEU B CA 1
ATOM 9155 C C . LEU B 1 519 ? 18.078 6.762 29.016 1 92.44 519 LEU B C 1
ATOM 9157 O O . LEU B 1 519 ? 18.234 6.977 27.812 1 92.44 519 LEU B O 1
ATOM 9161 N N . LYS B 1 520 ? 17.641 5.715 29.5 1 92 520 LYS B N 1
ATOM 9162 C CA . LYS B 1 520 ? 17.453 4.57 28.625 1 92 520 LYS B CA 1
ATOM 9163 C C . LYS B 1 520 ? 16.016 4.504 28.125 1 92 520 LYS B C 1
ATOM 9165 O O . LYS B 1 520 ? 15.641 3.586 27.375 1 92 520 LYS B O 1
ATOM 9170 N N . THR B 1 521 ? 15.266 5.512 28.391 1 90.19 521 THR B N 1
ATOM 9171 C CA . THR B 1 521 ? 13.875 5.543 27.969 1 90.19 521 THR B CA 1
ATOM 9172 C C . THR B 1 521 ? 13.773 5.711 26.453 1 90.19 521 THR B C 1
ATOM 9174 O O . THR B 1 521 ? 14.43 6.578 25.875 1 90.19 521 THR B O 1
ATOM 9177 N N . SER B 1 522 ? 13 4.902 25.828 1 88.25 522 SER B N 1
ATOM 9178 C CA . SER B 1 522 ? 12.711 5.051 24.406 1 88.25 522 SER B CA 1
ATOM 9179 C C . SER B 1 522 ? 11.75 6.211 24.156 1 88.25 522 SER B C 1
ATOM 9181 O O . SER B 1 522 ? 10.688 6.289 24.766 1 88.25 522 SER B O 1
ATOM 9183 N N . LEU B 1 523 ? 12.109 7.105 23.266 1 86.81 523 LEU B N 1
ATOM 9184 C CA . LEU B 1 523 ? 11.352 8.336 23.094 1 86.81 523 LEU B CA 1
ATOM 9185 C C . LEU B 1 523 ? 10.281 8.172 22.016 1 86.81 523 LEU B C 1
ATOM 9187 O O . LEU B 1 523 ? 9.398 9.023 21.875 1 86.81 523 LEU B O 1
ATOM 9191 N N . GLY B 1 524 ? 10.258 7.062 21.359 1 78.19 524 GLY B N 1
ATOM 9192 C CA . GLY B 1 524 ? 9.227 6.805 20.359 1 78.19 524 GLY B CA 1
ATOM 9193 C C . GLY B 1 524 ? 9.438 7.578 19.078 1 78.19 524 GLY B C 1
ATOM 9194 O O . GLY B 1 524 ? 10.406 8.328 18.953 1 78.19 524 GLY B O 1
ATOM 9195 N N . GLU B 1 525 ? 8.414 7.523 18.172 1 76 525 GLU B N 1
ATOM 9196 C CA . GLU B 1 525 ? 8.508 8.172 16.875 1 76 525 GLU B CA 1
ATOM 9197 C C . GLU B 1 525 ? 8.445 9.695 17.016 1 76 525 GLU B C 1
ATOM 9199 O O . GLU B 1 525 ? 7.508 10.227 17.609 1 76 525 GLU B O 1
ATOM 9204 N N . SER B 1 526 ? 9.43 10.328 16.438 1 74.5 526 SER B N 1
ATOM 9205 C CA . SER B 1 526 ? 9.531 11.781 16.438 1 74.5 526 SER B CA 1
ATOM 9206 C C . SER B 1 526 ? 9.352 12.359 17.828 1 74.5 526 SER B C 1
ATOM 9208 O O . SER B 1 526 ? 8.75 13.422 18 1 74.5 526 SER B O 1
ATOM 9210 N N . GLY B 1 527 ? 9.758 11.57 18.828 1 77.81 527 GLY B N 1
ATOM 9211 C CA . GLY B 1 527 ? 9.688 12.039 20.203 1 77.81 527 GLY B CA 1
ATOM 9212 C C . GLY B 1 527 ? 8.258 12.188 20.703 1 77.81 527 GLY B C 1
ATOM 9213 O O . GLY B 1 527 ? 7.949 13.141 21.422 1 77.81 527 GLY B O 1
ATOM 9214 N N . SER B 1 528 ? 7.395 11.398 20.266 1 69.94 528 SER B N 1
ATOM 9215 C CA . SER B 1 528 ? 5.977 11.5 20.609 1 69.94 528 SER B CA 1
ATOM 9216 C C . SER B 1 528 ? 5.77 11.484 22.125 1 69.94 528 SER B C 1
ATOM 9218 O O . SER B 1 528 ? 4.766 12 22.625 1 69.94 528 SER B O 1
ATOM 9220 N N . ARG B 1 529 ? 6.707 11.141 22.891 1 72.56 529 ARG B N 1
ATOM 9221 C CA . ARG B 1 529 ? 6.582 11.008 24.344 1 72.56 529 ARG B CA 1
ATOM 9222 C C . ARG B 1 529 ? 7.117 12.242 25.062 1 72.56 529 ARG B C 1
ATOM 9224 O O . ARG B 1 529 ? 7.195 12.273 26.297 1 72.56 529 ARG B O 1
ATOM 9231 N N . MET B 1 530 ? 7.57 13.195 24.281 1 81.69 530 MET B N 1
ATOM 9232 C CA . MET B 1 530 ? 8.164 14.398 24.844 1 81.69 530 MET B CA 1
ATOM 9233 C C . MET B 1 530 ? 7.344 15.633 24.5 1 81.69 530 MET B C 1
ATOM 9235 O O . MET B 1 530 ? 6.715 15.688 23.438 1 81.69 530 MET B O 1
ATOM 9239 N N . SER B 1 531 ? 7.352 16.5 25.438 1 75.38 531 SER B N 1
ATOM 9240 C CA . SER B 1 531 ? 6.766 17.812 25.141 1 75.38 531 SER B CA 1
ATOM 9241 C C . SER B 1 531 ? 7.672 18.625 24.234 1 75.38 531 SER B C 1
ATOM 9243 O O . SER B 1 531 ? 8.836 18.281 24.031 1 75.38 531 SER B O 1
ATOM 9245 N N . GLY B 1 532 ? 7.125 19.625 23.594 1 77.56 532 GLY B N 1
ATOM 9246 C CA . GLY B 1 532 ? 7.91 20.5 22.75 1 77.56 532 GLY B CA 1
ATOM 9247 C C . GLY B 1 532 ? 9.117 21.078 23.469 1 77.56 532 GLY B C 1
ATOM 9248 O O . GLY B 1 532 ? 10.211 21.125 22.906 1 77.56 532 GLY B O 1
ATOM 9249 N N . GLY B 1 533 ? 8.914 21.531 24.703 1 78.81 533 GLY B N 1
ATOM 9250 C CA . GLY B 1 533 ? 10 22.078 25.484 1 78.81 533 GLY B CA 1
ATOM 9251 C C . GLY B 1 533 ? 11.086 21.062 25.797 1 78.81 533 GLY B C 1
ATOM 9252 O O . GLY B 1 533 ? 12.273 21.391 25.812 1 78.81 533 GLY B O 1
ATOM 9253 N N . GLU B 1 534 ? 10.664 19.891 26.094 1 83.81 534 GLU B N 1
ATOM 9254 C CA . GLU B 1 534 ? 11.617 18.812 26.359 1 83.81 534 GLU B CA 1
ATOM 9255 C C . GLU B 1 534 ? 12.461 18.5 25.125 1 83.81 534 GLU B C 1
ATOM 9257 O O . GLU B 1 534 ? 13.664 18.266 25.234 1 83.81 534 GLU B O 1
ATOM 9262 N N . LYS B 1 535 ? 11.836 18.5 23.984 1 89.06 535 LYS B N 1
ATOM 9263 C CA . LYS B 1 535 ? 12.547 18.25 22.734 1 89.06 535 LYS B CA 1
ATOM 9264 C C . LYS B 1 535 ? 13.625 19.312 22.5 1 89.06 535 LYS B C 1
ATOM 9266 O O . LYS B 1 535 ? 14.727 18.984 22.047 1 89.06 535 LYS B O 1
ATOM 9271 N N . GLN B 1 536 ? 13.219 20.5 22.766 1 87.38 536 GLN B N 1
ATOM 9272 C CA . GLN B 1 536 ? 14.164 21.594 22.609 1 87.38 536 GLN B CA 1
ATOM 9273 C C . GLN B 1 536 ? 15.359 21.438 23.547 1 87.38 536 GLN B C 1
ATOM 9275 O O . GLN B 1 536 ? 16.5 21.688 23.141 1 87.38 536 GLN B O 1
ATOM 9280 N N . ARG B 1 537 ? 15.078 21.094 24.75 1 88.38 537 ARG B N 1
ATOM 9281 C CA . ARG B 1 537 ? 16.141 20.922 25.719 1 88.38 537 ARG B CA 1
ATOM 9282 C C . ARG B 1 537 ? 17.078 19.781 25.328 1 88.38 537 ARG B C 1
ATOM 9284 O O . ARG B 1 537 ? 18.281 19.828 25.578 1 88.38 537 ARG B O 1
ATOM 9291 N N . VAL B 1 538 ? 16.5 18.75 24.797 1 91.75 538 VAL B N 1
ATOM 9292 C CA . VAL B 1 538 ? 17.312 17.656 24.297 1 91.75 538 VAL B CA 1
ATOM 9293 C C . VAL B 1 538 ? 18.234 18.156 23.172 1 91.75 538 VAL B C 1
ATOM 9295 O O . VAL B 1 538 ? 19.406 17.797 23.125 1 91.75 538 VAL B O 1
ATOM 9298 N N . ALA B 1 539 ? 17.672 18.953 22.25 1 91.94 539 ALA B N 1
ATOM 9299 C CA . ALA B 1 539 ? 18.453 19.516 21.156 1 91.94 539 ALA B CA 1
ATOM 9300 C C . ALA B 1 539 ? 19.578 20.406 21.688 1 91.94 539 ALA B C 1
ATOM 9302 O O . ALA B 1 539 ? 20.672 20.422 21.141 1 91.94 539 ALA B O 1
ATOM 9303 N N . ILE B 1 540 ? 19.234 21.109 22.719 1 90.44 540 ILE B N 1
ATOM 9304 C CA . ILE B 1 540 ? 20.25 21.969 23.328 1 90.44 540 ILE B CA 1
ATOM 9305 C C . ILE B 1 540 ? 21.344 21.109 23.938 1 90.44 540 ILE B C 1
ATOM 9307 O O . ILE B 1 540 ? 22.531 21.391 23.766 1 90.44 540 ILE B O 1
ATOM 9311 N N . ALA B 1 541 ? 20.953 20.094 24.703 1 92.56 541 ALA B N 1
ATOM 9312 C CA . ALA B 1 541 ? 21.938 19.172 25.281 1 92.56 541 ALA B CA 1
ATOM 9313 C C . ALA B 1 541 ? 22.844 18.594 24.203 1 92.56 541 ALA B C 1
ATOM 9315 O O . ALA B 1 541 ? 24.047 18.453 24.422 1 92.56 541 ALA B O 1
ATOM 9316 N N . ARG B 1 542 ? 22.266 18.266 23.125 1 93.38 542 ARG B N 1
ATOM 9317 C CA . ARG B 1 542 ? 23.016 17.734 21.984 1 93.38 542 ARG B CA 1
ATOM 9318 C C . ARG B 1 542 ? 24.062 18.734 21.516 1 93.38 542 ARG B C 1
ATOM 9320 O O . ARG B 1 542 ? 25.219 18.359 21.266 1 93.38 542 ARG B O 1
ATOM 9327 N N . ALA B 1 543 ? 23.625 19.875 21.312 1 92.06 543 ALA B N 1
ATOM 9328 C CA . ALA B 1 543 ? 24.5 20.938 20.828 1 92.06 543 ALA B CA 1
ATOM 9329 C C . ALA B 1 543 ? 25.641 21.188 21.812 1 92.06 543 ALA B C 1
ATOM 9331 O O . ALA B 1 543 ? 26.797 21.391 21.406 1 92.06 543 ALA B O 1
ATOM 9332 N N . ILE B 1 544 ? 25.344 21.188 23.062 1 90.88 544 ILE B N 1
ATOM 9333 C CA . ILE B 1 544 ? 26.344 21.438 24.094 1 90.88 544 ILE B CA 1
ATOM 9334 C C . ILE B 1 544 ? 27.344 20.281 24.141 1 90.88 544 ILE B C 1
ATOM 9336 O O . ILE B 1 544 ? 28.547 20.5 24.281 1 90.88 544 ILE B O 1
ATOM 9340 N N . LEU B 1 545 ? 26.797 19.141 24.062 1 93.31 545 LEU B N 1
ATOM 9341 C CA . LEU B 1 545 ? 27.625 17.938 24.141 1 93.31 545 LEU B CA 1
ATOM 9342 C C . LEU B 1 545 ? 28.641 17.906 23 1 93.31 545 LEU B C 1
ATOM 9344 O O . LEU B 1 545 ? 29.734 17.359 23.141 1 93.31 545 LEU B O 1
ATOM 9348 N N . SER B 1 546 ? 28.328 18.453 21.906 1 92.38 546 SER B N 1
ATOM 9349 C CA . SER B 1 546 ? 29.234 18.484 20.75 1 92.38 546 SER B CA 1
ATOM 9350 C C . SER B 1 546 ? 30.391 19.438 20.969 1 92.38 546 SER B C 1
ATOM 9352 O O . SER B 1 546 ? 31.391 19.391 20.25 1 92.38 546 SER B O 1
ATOM 9354 N N . ASP B 1 547 ? 30.281 20.297 21.953 1 88.94 547 ASP B N 1
ATOM 9355 C CA . ASP B 1 547 ? 31.312 21.25 22.344 1 88.94 547 ASP B CA 1
ATOM 9356 C C . ASP B 1 547 ? 31.859 22.016 21.141 1 88.94 547 ASP B C 1
ATOM 9358 O O . ASP B 1 547 ? 33.062 22.016 20.906 1 88.94 547 ASP B O 1
ATOM 9362 N N . PRO B 1 548 ? 31 22.719 20.406 1 92.81 548 PRO B N 1
ATOM 9363 C CA . PRO B 1 548 ? 31.406 23.438 19.188 1 92.81 548 PRO B CA 1
ATOM 9364 C C . PRO B 1 548 ? 32 24.812 19.5 1 92.81 548 PRO B C 1
ATOM 9366 O O . PRO B 1 548 ? 31.828 25.328 20.609 1 92.81 548 PRO B O 1
ATOM 9369 N N . GLU B 1 549 ? 32.656 25.406 18.578 1 94.62 549 GLU B N 1
ATOM 9370 C CA . GLU B 1 549 ? 33.188 26.766 18.703 1 94.62 549 GLU B CA 1
ATOM 9371 C C . GLU B 1 549 ? 32.125 27.797 18.375 1 94.62 549 GLU B C 1
ATOM 9373 O O . GLU B 1 549 ? 32.156 28.922 18.875 1 94.62 549 GLU B O 1
ATOM 9378 N N . VAL B 1 550 ? 31.25 27.375 17.562 1 95.56 550 VAL B N 1
ATOM 9379 C CA . VAL B 1 550 ? 30.141 28.25 17.172 1 95.56 550 VAL B CA 1
ATOM 9380 C C . VAL B 1 550 ? 28.812 27.594 17.516 1 95.56 550 VAL B C 1
ATOM 9382 O O . VAL B 1 550 ? 28.594 26.406 17.234 1 95.56 550 VAL B O 1
ATOM 9385 N N . LEU B 1 551 ? 27.969 28.281 18.172 1 94.88 551 LEU B N 1
ATOM 9386 C CA . LEU B 1 551 ? 26.641 27.797 18.531 1 94.88 551 LEU B CA 1
ATOM 9387 C C . LEU B 1 551 ? 25.547 28.594 17.828 1 94.88 551 LEU B C 1
ATOM 9389 O O . LEU B 1 551 ? 25.594 29.828 17.797 1 94.88 551 LEU B O 1
ATOM 9393 N N . VAL B 1 552 ? 24.641 27.859 17.203 1 94.81 552 VAL B N 1
ATOM 9394 C CA . VAL B 1 552 ? 23.547 28.5 16.484 1 94.81 552 VAL B CA 1
ATOM 9395 C C . VAL B 1 552 ? 22.203 28.031 17.062 1 94.81 552 VAL B C 1
ATOM 9397 O O . VAL B 1 552 ? 21.938 26.828 17.109 1 94.81 552 VAL B O 1
ATOM 9400 N N . PHE B 1 553 ? 21.375 28.984 17.516 1 91.69 553 PHE B N 1
ATOM 9401 C CA . PHE B 1 553 ? 20.031 28.719 18.016 1 91.69 553 PHE B CA 1
ATOM 9402 C C . PHE B 1 553 ? 18.984 29.297 17.078 1 91.69 553 PHE B C 1
ATOM 9404 O O . PHE B 1 553 ? 18.891 30.516 16.906 1 91.69 553 PHE B O 1
ATOM 9411 N N . ASP B 1 554 ? 18.188 28.453 16.438 1 89.75 554 ASP B N 1
ATOM 9412 C CA . ASP B 1 554 ? 17.125 28.891 15.531 1 89.75 554 ASP B CA 1
ATOM 9413 C C . ASP B 1 554 ? 15.758 28.828 16.219 1 89.75 554 ASP B C 1
ATOM 9415 O O . ASP B 1 554 ? 15.07 27.812 16.156 1 89.75 554 ASP B O 1
ATOM 9419 N N . GLU B 1 555 ? 15.25 29.938 16.75 1 79 555 GLU B N 1
ATOM 9420 C CA . GLU B 1 555 ? 13.977 30.094 17.438 1 79 555 GLU B CA 1
ATOM 9421 C C . GLU B 1 555 ? 13.773 29 18.484 1 79 555 GLU B C 1
ATOM 9423 O O . GLU B 1 555 ? 12.719 28.359 18.531 1 79 555 GLU B O 1
ATOM 9428 N N . ALA B 1 556 ? 14.672 28.797 19.359 1 70.5 556 ALA B N 1
ATOM 9429 C CA . ALA B 1 556 ? 14.75 27.656 20.25 1 70.5 556 ALA B CA 1
ATOM 9430 C C . ALA B 1 556 ? 13.695 27.734 21.344 1 70.5 556 ALA B C 1
ATOM 9432 O O . ALA B 1 556 ? 13.453 26.766 22.062 1 70.5 556 ALA B O 1
ATOM 9433 N N . THR B 1 557 ? 12.914 28.875 21.438 1 65.75 557 THR B N 1
ATOM 9434 C CA . THR B 1 557 ? 11.961 29.016 22.531 1 65.75 557 THR B CA 1
ATOM 9435 C C . THR B 1 557 ? 10.547 29.25 22 1 65.75 557 THR B C 1
ATOM 9437 O O . THR B 1 557 ? 9.656 29.641 22.75 1 65.75 557 THR B O 1
ATOM 9440 N N . SER B 1 558 ? 10.297 29.156 20.781 1 59.94 558 SER B N 1
ATOM 9441 C CA . SER B 1 558 ? 9.031 29.516 20.156 1 59.94 558 SER B CA 1
ATOM 9442 C C . SER B 1 558 ? 7.887 28.656 20.688 1 59.94 558 SER B C 1
ATOM 9444 O O . SER B 1 558 ? 6.742 29.109 20.75 1 59.94 558 SER B O 1
ATOM 9446 N N . HIS B 1 559 ? 8.039 27.438 21.047 1 57.91 559 HIS B N 1
ATOM 9447 C CA . HIS B 1 559 ? 6.895 26.594 21.344 1 57.91 559 HIS B CA 1
ATOM 9448 C C . HIS B 1 559 ? 6.902 26.141 22.797 1 57.91 559 HIS B C 1
ATOM 9450 O O . HIS B 1 559 ? 6.328 25.109 23.141 1 57.91 559 HIS B O 1
ATOM 9456 N N . VAL B 1 560 ? 7.488 27 23.562 1 62.44 560 VAL B N 1
ATOM 9457 C CA . VAL B 1 560 ? 7.613 26.562 24.953 1 62.44 560 VAL B CA 1
ATOM 9458 C C . VAL B 1 560 ? 6.922 27.578 25.875 1 62.44 560 VAL B C 1
ATOM 9460 O O . VAL B 1 560 ? 6.816 28.75 25.547 1 62.44 560 VAL B O 1
ATOM 9463 N N . ASP B 1 561 ? 6.344 27.078 26.906 1 57.34 561 ASP B N 1
ATOM 9464 C CA . ASP B 1 561 ? 5.742 27.953 27.906 1 57.34 561 ASP B CA 1
ATOM 9465 C C . ASP B 1 561 ? 6.801 28.812 28.594 1 57.34 561 ASP B C 1
ATOM 9467 O O . ASP B 1 561 ? 7.996 28.531 28.5 1 57.34 561 ASP B O 1
ATOM 9471 N N . ASN B 1 562 ? 6.348 29.891 29.25 1 55.97 562 ASN B N 1
ATOM 9472 C CA . ASN B 1 562 ? 7.215 30.906 29.828 1 55.97 562 ASN B CA 1
ATOM 9473 C C . ASN B 1 562 ? 8.164 30.312 30.859 1 55.97 562 ASN B C 1
ATOM 9475 O O . ASN B 1 562 ? 9.336 30.703 30.922 1 55.97 562 ASN B O 1
ATOM 9479 N N . ILE B 1 563 ? 7.664 29.406 31.656 1 56.03 563 ILE B N 1
ATOM 9480 C CA . ILE B 1 563 ? 8.492 28.812 32.688 1 56.03 563 ILE B CA 1
ATOM 9481 C C . ILE B 1 563 ? 9.625 28 32.062 1 56.03 563 ILE B C 1
ATOM 9483 O O . ILE B 1 563 ? 10.789 28.141 32.438 1 56.03 563 ILE B O 1
ATOM 9487 N N . THR B 1 564 ? 9.25 27.219 31.203 1 68.06 564 THR B N 1
ATOM 9488 C CA . THR B 1 564 ? 10.234 26.406 30.5 1 68.06 564 THR B CA 1
ATOM 9489 C C . THR B 1 564 ? 11.188 27.281 29.703 1 68.06 564 THR B C 1
ATOM 9491 O O . THR B 1 564 ? 12.383 26.984 29.594 1 68.06 564 THR B O 1
ATOM 9494 N N . GLU B 1 565 ? 10.633 28.391 29.25 1 72.19 565 GLU B N 1
ATOM 9495 C CA . GLU B 1 565 ? 11.445 29.312 28.484 1 72.19 565 GLU B CA 1
ATOM 9496 C C . GLU B 1 565 ? 12.594 29.859 29.328 1 72.19 565 GLU B C 1
ATOM 9498 O O . GLU B 1 565 ? 13.719 30 28.828 1 72.19 565 GLU B O 1
ATOM 9503 N N . SER B 1 566 ? 12.25 30.25 30.562 1 73.12 566 SER B N 1
ATOM 9504 C CA . SER B 1 566 ? 13.289 30.781 31.438 1 73.12 566 SER B CA 1
ATOM 9505 C C . SER B 1 566 ? 14.406 29.781 31.656 1 73.12 566 SER B C 1
ATOM 9507 O O . SER B 1 566 ? 15.586 30.141 31.672 1 73.12 566 SER B O 1
ATOM 9509 N N . LYS B 1 567 ? 14.055 28.531 31.812 1 73.94 567 LYS B N 1
ATOM 9510 C CA . LYS B 1 567 ? 15.047 27.469 32 1 73.94 567 LYS B CA 1
ATOM 9511 C C . LYS B 1 567 ? 15.914 27.312 30.75 1 73.94 567 LYS B C 1
ATOM 9513 O O . LYS B 1 567 ? 17.141 27.156 30.859 1 73.94 567 LYS B O 1
ATOM 9518 N N . ILE B 1 568 ? 15.281 27.375 29.656 1 77.56 568 ILE B N 1
ATOM 9519 C CA . ILE B 1 568 ? 15.984 27.234 28.375 1 77.56 568 ILE B CA 1
ATOM 9520 C C . ILE B 1 568 ? 16.906 28.422 28.156 1 77.56 568 ILE B C 1
ATOM 9522 O O . ILE B 1 568 ? 18.031 28.266 27.688 1 77.56 568 ILE B O 1
ATOM 9526 N N . GLN B 1 569 ? 16.344 29.547 28.547 1 79.44 569 GLN B N 1
ATOM 9527 C CA . GLN B 1 569 ? 17.141 30.766 28.391 1 79.44 569 GLN B CA 1
ATOM 9528 C C . GLN B 1 569 ? 18.406 30.703 29.25 1 79.44 569 GLN B C 1
ATOM 9530 O O . GLN B 1 569 ? 19.484 31.094 28.797 1 79.44 569 GLN B O 1
ATOM 9535 N N . THR B 1 570 ? 18.234 30.281 30.438 1 78.56 570 THR B N 1
ATOM 9536 C CA . THR B 1 570 ? 19.375 30.125 31.328 1 78.56 570 THR B CA 1
ATOM 9537 C C . THR B 1 570 ? 20.391 29.125 30.734 1 78.56 570 THR B C 1
ATOM 9539 O O . THR B 1 570 ? 21.594 29.359 30.781 1 78.56 570 THR B O 1
ATOM 9542 N N . ALA B 1 571 ? 19.859 28.047 30.234 1 80.06 571 ALA B N 1
ATOM 9543 C CA . ALA B 1 571 ? 20.719 27.031 29.609 1 80.06 571 ALA B CA 1
ATOM 9544 C C . ALA B 1 571 ? 21.484 27.609 28.438 1 80.06 571 ALA B C 1
ATOM 9546 O O . ALA B 1 571 ? 22.672 27.312 28.25 1 80.06 571 ALA B O 1
ATOM 9547 N N . ILE B 1 572 ? 20.844 28.375 27.625 1 82.75 572 ILE B N 1
ATOM 9548 C CA . ILE B 1 572 ? 21.453 29 26.469 1 82.75 572 ILE B CA 1
ATOM 9549 C C . ILE B 1 572 ? 22.562 29.953 26.906 1 82.75 572 ILE B C 1
ATOM 9551 O O . ILE B 1 572 ? 23.656 29.953 26.344 1 82.75 572 ILE B O 1
ATOM 9555 N N . GLU B 1 573 ? 22.281 30.734 27.938 1 82.56 573 GLU B N 1
ATOM 9556 C CA . GLU B 1 573 ? 23.266 31.703 28.453 1 82.56 573 GLU B CA 1
ATOM 9557 C C . GLU B 1 573 ? 24.516 31 28.953 1 82.56 573 GLU B C 1
ATOM 9559 O O . GLU B 1 573 ? 25.625 31.469 28.719 1 82.56 573 GLU B O 1
ATOM 9564 N N . GLU B 1 574 ? 24.266 29.953 29.609 1 81.69 574 GLU B N 1
ATOM 9565 C CA . GLU B 1 574 ? 25.406 29.172 30.125 1 81.69 574 GLU B CA 1
ATOM 9566 C C . GLU B 1 574 ? 26.188 28.531 28.984 1 81.69 574 GLU B C 1
ATOM 9568 O O . GLU B 1 574 ? 27.422 28.453 29.031 1 81.69 574 GLU B O 1
ATOM 9573 N N . ALA B 1 575 ? 25.516 28.062 28 1 81.69 575 ALA B N 1
ATOM 9574 C CA . ALA B 1 575 ? 26.141 27.359 26.891 1 81.69 575 ALA B CA 1
ATOM 9575 C C . ALA B 1 575 ? 26.922 28.312 26 1 81.69 575 ALA B C 1
ATOM 9577 O O . ALA B 1 575 ? 27.859 27.906 25.312 1 81.69 575 ALA B O 1
ATOM 9578 N N . THR B 1 576 ? 26.5 29.531 25.969 1 83.94 576 THR B N 1
ATOM 9579 C CA . THR B 1 576 ? 27.062 30.5 25.031 1 83.94 576 THR B CA 1
ATOM 9580 C C . THR B 1 576 ? 28.359 31.109 25.578 1 83.94 576 THR B C 1
ATOM 9582 O O . THR B 1 576 ? 29.047 31.828 24.859 1 83.94 576 THR B O 1
ATOM 9585 N N . GLN B 1 577 ? 28.688 30.766 26.797 1 82.12 577 GLN B N 1
ATOM 9586 C CA . GLN B 1 577 ? 29.875 31.375 27.391 1 82.12 577 GLN B CA 1
ATOM 9587 C C . GLN B 1 577 ? 31.125 31.031 26.609 1 82.12 577 GLN B C 1
ATOM 9589 O O . GLN B 1 577 ? 31.391 29.875 26.312 1 82.12 577 GLN B O 1
ATOM 9594 N N . ASP B 1 578 ? 31.906 32.031 26.172 1 82.62 578 ASP B N 1
ATOM 9595 C CA . ASP B 1 578 ? 33.219 31.969 25.531 1 82.62 578 ASP B CA 1
ATOM 9596 C C . ASP B 1 578 ? 33.094 31.344 24.141 1 82.62 578 ASP B C 1
ATOM 9598 O O . ASP B 1 578 ? 34.031 30.656 23.703 1 82.62 578 ASP B O 1
ATOM 9602 N N . ARG B 1 579 ? 31.922 31.359 23.484 1 91.75 579 ARG B N 1
ATOM 9603 C CA . ARG B 1 579 ? 31.703 30.844 22.141 1 91.75 579 ARG B CA 1
ATOM 9604 C C . ARG B 1 579 ? 31.016 31.891 21.266 1 91.75 579 ARG B C 1
ATOM 9606 O O . ARG B 1 579 ? 30.312 32.781 21.75 1 91.75 579 ARG B O 1
ATOM 9613 N N . THR B 1 580 ? 31.375 31.797 19.969 1 95.38 580 THR B N 1
ATOM 9614 C CA . THR B 1 580 ? 30.578 32.594 19.016 1 95.38 580 THR B CA 1
ATOM 9615 C C . THR B 1 580 ? 29.156 32.031 18.922 1 95.38 580 THR B C 1
ATOM 9617 O O . THR B 1 580 ? 28.953 30.859 18.688 1 95.38 580 THR B O 1
ATOM 9620 N N . THR B 1 581 ? 28.203 32.875 19.188 1 95 581 THR B N 1
ATOM 9621 C CA . THR B 1 581 ? 26.828 32.375 19.281 1 95 581 THR B CA 1
ATOM 9622 C C . THR B 1 581 ? 25.891 33.219 18.422 1 95 581 THR B C 1
ATOM 9624 O O . THR B 1 581 ? 25.984 34.469 18.406 1 95 581 THR B O 1
ATOM 9627 N N . ILE B 1 582 ? 25.094 32.562 17.609 1 95.12 582 ILE B N 1
ATOM 9628 C CA . ILE B 1 582 ? 24.047 33.219 16.828 1 95.12 582 ILE B CA 1
ATOM 9629 C C . ILE B 1 582 ? 22.672 32.75 17.312 1 95.12 582 ILE B C 1
ATOM 9631 O O . ILE B 1 582 ? 22.375 31.562 17.297 1 95.12 582 ILE B O 1
ATOM 9635 N N . ILE B 1 583 ? 21.844 33.688 17.75 1 92.38 583 ILE B N 1
ATOM 9636 C CA . ILE B 1 583 ? 20.516 33.344 18.266 1 92.38 583 ILE B CA 1
ATOM 9637 C C . ILE B 1 583 ? 19.453 34.031 17.422 1 92.38 583 ILE B C 1
ATOM 9639 O O . ILE B 1 583 ? 19.359 35.25 17.391 1 92.38 583 ILE B O 1
ATOM 9643 N N . ILE B 1 584 ? 18.734 33.219 16.703 1 91.06 584 ILE B N 1
ATOM 9644 C CA . ILE B 1 584 ? 17.547 33.719 16.031 1 91.06 584 ILE B CA 1
ATOM 9645 C C . ILE B 1 584 ? 16.359 33.719 16.984 1 91.06 584 ILE B C 1
ATOM 9647 O O . ILE B 1 584 ? 16 32.688 17.531 1 91.06 584 ILE B O 1
ATOM 9651 N N . ALA B 1 585 ? 15.789 34.875 17.25 1 81.31 585 ALA B N 1
ATOM 9652 C CA . ALA B 1 585 ? 14.742 34.969 18.266 1 81.31 585 ALA B CA 1
ATOM 9653 C C . ALA B 1 585 ? 13.414 35.375 17.656 1 81.31 585 ALA B C 1
ATOM 9655 O O . ALA B 1 585 ? 13.383 36.219 16.75 1 81.31 585 ALA B O 1
ATOM 9656 N N . HIS B 1 586 ? 12.492 34.719 18.078 1 66.19 586 HIS B N 1
ATOM 9657 C CA . HIS B 1 586 ? 11.148 35.25 17.844 1 66.19 586 HIS B CA 1
ATOM 9658 C C . HIS B 1 586 ? 10.695 36.156 18.969 1 66.19 586 HIS B C 1
ATOM 9660 O O . HIS B 1 586 ? 10 37.156 18.734 1 66.19 586 HIS B O 1
ATOM 9666 N N . ARG B 1 587 ? 11.148 35.812 20.125 1 68.88 587 ARG B N 1
ATOM 9667 C CA . ARG B 1 587 ? 10.898 36.625 21.297 1 68.88 587 ARG B CA 1
ATOM 9668 C C . ARG B 1 587 ? 12.102 37.531 21.594 1 68.88 587 ARG B C 1
ATOM 9670 O O . ARG B 1 587 ? 13.195 37.031 21.875 1 68.88 587 ARG B O 1
ATOM 9677 N N . LEU B 1 588 ? 11.875 38.781 21.672 1 77.25 588 LEU B N 1
ATOM 9678 C CA . LEU B 1 588 ? 12.953 39.781 21.766 1 77.25 588 LEU B CA 1
ATOM 9679 C C . LEU B 1 588 ? 13.633 39.719 23.125 1 77.25 588 LEU B C 1
ATOM 9681 O O . LEU B 1 588 ? 14.789 40.125 23.266 1 77.25 588 LEU B O 1
ATOM 9685 N N . SER B 1 589 ? 12.977 39.188 24.109 1 71.94 589 SER B N 1
ATOM 9686 C CA . SER B 1 589 ? 13.547 39.125 25.453 1 71.94 589 SER B CA 1
ATOM 9687 C C . SER B 1 589 ? 14.773 38.188 25.469 1 71.94 589 SER B C 1
ATOM 9689 O O . SER B 1 589 ? 15.68 38.406 26.297 1 71.94 589 SER B O 1
ATOM 9691 N N . THR B 1 590 ? 14.922 37.344 24.562 1 75.88 590 THR B N 1
ATOM 9692 C CA . THR B 1 590 ? 15.984 36.344 24.547 1 75.88 590 THR B CA 1
ATOM 9693 C C . THR B 1 590 ? 17.281 36.938 23.984 1 75.88 590 THR B C 1
ATOM 9695 O O . THR B 1 590 ? 18.359 36.375 24.188 1 75.88 590 THR B O 1
ATOM 9698 N N . ILE B 1 591 ? 17.156 38.062 23.328 1 84.88 591 ILE B N 1
ATOM 9699 C CA . ILE B 1 591 ? 18.344 38.594 22.703 1 84.88 591 ILE B CA 1
ATOM 9700 C C . ILE B 1 591 ? 18.672 39.969 23.297 1 84.88 591 ILE B C 1
ATOM 9702 O O . ILE B 1 591 ? 19.469 40.719 22.734 1 84.88 591 ILE B O 1
ATOM 9706 N N . ARG B 1 592 ? 18.016 40.281 24.359 1 82.81 592 ARG B N 1
ATOM 9707 C CA . ARG B 1 592 ? 18.25 41.562 25 1 82.81 592 ARG B CA 1
ATOM 9708 C C . ARG B 1 592 ? 19.703 41.719 25.422 1 82.81 592 ARG B C 1
ATOM 9710 O O . ARG B 1 592 ? 20.266 42.812 25.328 1 82.81 592 ARG B O 1
ATOM 9717 N N . ASN B 1 593 ? 20.344 40.656 25.828 1 82.88 593 ASN B N 1
ATOM 9718 C CA . ASN B 1 593 ? 21.703 40.688 26.359 1 82.88 593 ASN B CA 1
ATOM 9719 C C . ASN B 1 593 ? 22.734 40.344 25.297 1 82.88 593 ASN B C 1
ATOM 9721 O O . ASN B 1 593 ? 23.906 40.156 25.594 1 82.88 593 ASN B O 1
ATOM 9725 N N . ALA B 1 594 ? 22.359 40.25 24.062 1 91.5 594 ALA B N 1
ATOM 9726 C CA . ALA B 1 594 ? 23.297 39.969 22.984 1 91.5 594 ALA B CA 1
ATOM 9727 C C . ALA B 1 594 ? 24.266 41.125 22.781 1 91.5 594 ALA B C 1
ATOM 9729 O O . ALA B 1 594 ? 23.938 42.281 23.078 1 91.5 594 ALA B O 1
ATOM 9730 N N . ASP B 1 595 ? 25.453 40.844 22.312 1 93.31 595 ASP B N 1
ATOM 9731 C CA . ASP B 1 595 ? 26.453 41.906 22.047 1 93.31 595 ASP B CA 1
ATOM 9732 C C . ASP B 1 595 ? 26 42.812 20.906 1 93.31 595 ASP B C 1
ATOM 9734 O O . ASP B 1 595 ? 26.25 44 20.938 1 93.31 595 ASP B O 1
ATOM 9738 N N . ARG B 1 596 ? 25.469 42.188 19.969 1 95.5 596 ARG B N 1
ATOM 9739 C CA . ARG B 1 596 ? 24.953 42.906 18.797 1 95.5 596 ARG B CA 1
ATOM 9740 C C . ARG B 1 596 ? 23.703 42.219 18.25 1 95.5 596 ARG B C 1
ATOM 9742 O O . ARG B 1 596 ? 23.578 41 18.344 1 95.5 596 ARG B O 1
ATOM 9749 N N . ILE B 1 597 ? 22.812 43 17.719 1 95.56 597 ILE B N 1
ATOM 9750 C CA . ILE B 1 597 ? 21.562 42.5 17.156 1 95.56 597 ILE B CA 1
ATOM 9751 C C . ILE B 1 597 ? 21.453 42.875 15.688 1 95.56 597 ILE B C 1
ATOM 9753 O O . ILE B 1 597 ? 21.688 44.031 15.312 1 95.56 597 ILE B O 1
ATOM 9757 N N . PHE B 1 598 ? 21.219 41.875 14.859 1 95.44 598 PHE B N 1
ATOM 9758 C CA . PHE B 1 598 ? 20.922 42.094 13.445 1 95.44 598 PHE B CA 1
ATOM 9759 C C . PHE B 1 598 ? 19.422 42.062 13.203 1 95.44 598 PHE B C 1
ATOM 9761 O O . PHE B 1 598 ? 18.734 41.094 13.523 1 95.44 598 PHE B O 1
ATOM 9768 N N . VAL B 1 599 ? 18.875 43.125 12.664 1 94.5 599 VAL B N 1
ATOM 9769 C CA . VAL B 1 599 ? 17.453 43.156 12.297 1 94.5 599 VAL B CA 1
ATOM 9770 C C . VAL B 1 599 ? 17.312 42.906 10.797 1 94.5 599 VAL B C 1
ATOM 9772 O O . VAL B 1 599 ? 17.781 43.719 9.977 1 94.5 599 VAL B O 1
ATOM 9775 N N . LEU B 1 600 ? 16.672 41.781 10.547 1 91.94 600 LEU B N 1
ATOM 9776 C CA . LEU B 1 600 ? 16.5 41.375 9.156 1 91.94 600 LEU B CA 1
ATOM 9777 C C . LEU B 1 600 ? 15.125 41.75 8.633 1 91.94 600 LEU B C 1
ATOM 9779 O O . LEU B 1 600 ? 14.125 41.625 9.352 1 91.94 600 LEU B O 1
ATOM 9783 N N . ASP B 1 601 ? 15.109 42.281 7.43 1 90.12 601 ASP B N 1
ATOM 9784 C CA . ASP B 1 601 ? 13.875 42.594 6.723 1 90.12 601 ASP B CA 1
ATOM 9785 C C . ASP B 1 601 ? 14.023 42.375 5.223 1 90.12 601 ASP B C 1
ATOM 9787 O O . ASP B 1 601 ? 14.961 42.875 4.602 1 90.12 601 ASP B O 1
ATOM 9791 N N . ASP B 1 602 ? 13.117 41.625 4.695 1 88.38 602 ASP B N 1
ATOM 9792 C CA . ASP B 1 602 ? 13.047 41.344 3.264 1 88.38 602 ASP B CA 1
ATOM 9793 C C . ASP B 1 602 ? 14.406 40.906 2.725 1 88.38 602 ASP B C 1
ATOM 9795 O O . ASP B 1 602 ? 14.875 41.406 1.707 1 88.38 602 ASP B O 1
ATOM 9799 N N . GLY B 1 603 ? 15.117 40.156 3.494 1 90.5 603 GLY B N 1
ATOM 9800 C CA . GLY B 1 603 ? 16.344 39.5 3.027 1 90.5 603 GLY B CA 1
ATOM 9801 C C . GLY B 1 603 ? 17.578 40.344 3.283 1 90.5 603 GLY B C 1
ATOM 9802 O O . GLY B 1 603 ? 18.688 39.969 2.877 1 90.5 603 GLY B O 1
ATOM 9803 N N . ASN B 1 604 ? 17.422 41.5 3.922 1 93.19 604 ASN B N 1
ATOM 9804 C CA . ASN B 1 604 ? 18.562 42.375 4.184 1 93.19 604 ASN B CA 1
ATOM 9805 C C . ASN B 1 604 ? 18.656 42.75 5.66 1 93.19 604 ASN B C 1
ATOM 9807 O O . ASN B 1 604 ? 17.656 42.719 6.379 1 93.19 604 ASN B O 1
ATOM 9811 N N . ILE B 1 605 ? 19.875 43.031 6.102 1 94.75 605 ILE B N 1
ATOM 9812 C CA . ILE B 1 605 ? 20.062 43.594 7.434 1 94.75 605 ILE B CA 1
ATOM 9813 C C . ILE B 1 605 ? 19.828 45.094 7.402 1 94.75 605 ILE B C 1
ATOM 9815 O O . ILE B 1 605 ? 20.641 45.844 6.875 1 94.75 605 ILE B O 1
ATOM 9819 N N . VAL B 1 606 ? 18.844 45.531 8.055 1 93.44 606 VAL B N 1
ATOM 9820 C CA . VAL B 1 606 ? 18.438 46.938 7.934 1 93.44 606 VAL B CA 1
ATOM 9821 C C . VAL B 1 606 ? 18.953 47.719 9.125 1 93.44 606 VAL B C 1
ATOM 9823 O O . VAL B 1 606 ? 19.094 48.969 9.047 1 93.44 606 VAL B O 1
ATOM 9826 N N . GLU B 1 607 ? 18.953 47.094 10.297 1 94.31 607 GLU B N 1
ATOM 9827 C CA . GLU B 1 607 ? 19.469 47.688 11.516 1 94.31 607 GLU B CA 1
ATOM 9828 C C . GLU B 1 607 ? 20.438 46.75 12.234 1 94.31 607 GLU B C 1
ATOM 9830 O O . GLU B 1 607 ? 20.312 45.531 12.156 1 94.31 607 GLU B O 1
ATOM 9835 N N . GLN B 1 608 ? 21.516 47.344 12.844 1 94.69 608 GLN B N 1
ATOM 9836 C CA . GLN B 1 608 ? 22.438 46.562 13.664 1 94.69 608 GLN B CA 1
ATOM 9837 C C . GLN B 1 608 ? 22.938 47.344 14.859 1 94.69 608 GLN B C 1
ATOM 9839 O O . GLN B 1 608 ? 23.156 48.562 14.75 1 94.69 608 GLN B O 1
ATOM 9844 N N . GLY B 1 609 ? 23 46.781 15.938 1 94 609 GLY B N 1
ATOM 9845 C CA . GLY B 1 609 ? 23.469 47.438 17.156 1 94 609 GLY B CA 1
ATOM 9846 C C . GLY B 1 609 ? 23.062 46.719 18.422 1 94 609 GLY B C 1
ATOM 9847 O O . GLY B 1 609 ? 22.672 45.531 18.375 1 94 609 GLY B O 1
ATOM 9848 N N . THR B 1 610 ? 23.297 47.312 19.531 1 94 610 THR B N 1
ATOM 9849 C CA . THR B 1 610 ? 22.875 46.75 20.812 1 94 610 THR B CA 1
ATOM 9850 C C . THR B 1 610 ? 21.391 47.031 21.062 1 94 610 THR B C 1
ATOM 9852 O O . THR B 1 610 ? 20.781 47.844 20.375 1 94 610 THR B O 1
ATOM 9855 N N . HIS B 1 611 ? 20.891 46.344 22.047 1 92 611 HIS B N 1
ATOM 9856 C CA . HIS B 1 611 ? 19.484 46.5 22.422 1 92 611 HIS B CA 1
ATOM 9857 C C . HIS B 1 611 ? 19.172 47.969 22.688 1 92 611 HIS B C 1
ATOM 9859 O O . HIS B 1 611 ? 18.203 48.531 22.141 1 92 611 HIS B O 1
ATOM 9865 N N . GLU B 1 612 ? 20.078 48.594 23.406 1 91.19 612 GLU B N 1
ATOM 9866 C CA . GLU B 1 612 ? 19.859 50 23.812 1 91.19 612 GLU B CA 1
ATOM 9867 C C . GLU B 1 612 ? 19.984 50.938 22.625 1 91.19 612 GLU B C 1
ATOM 9869 O O . GLU B 1 612 ? 19.172 51.875 22.469 1 91.19 612 GLU B O 1
ATOM 9874 N N . ASN B 1 613 ? 20.922 50.688 21.797 1 93.69 613 ASN B N 1
ATOM 9875 C CA . ASN B 1 613 ? 21.156 51.531 20.641 1 93.69 613 ASN B CA 1
ATOM 9876 C C . ASN B 1 613 ? 20 51.438 19.641 1 93.69 613 ASN B C 1
ATOM 9878 O O . ASN B 1 613 ? 19.609 52.469 19.062 1 93.69 613 ASN B O 1
ATOM 9882 N N . LEU B 1 614 ? 19.484 50.281 19.5 1 92.31 614 LEU B N 1
ATOM 9883 C CA . LEU B 1 614 ? 18.453 50.094 18.484 1 92.31 614 LEU B CA 1
ATOM 9884 C C . LEU B 1 614 ? 17.109 50.656 18.953 1 92.31 614 LEU B C 1
ATOM 9886 O O . LEU B 1 614 ? 16.297 51.062 18.141 1 92.31 614 LEU B O 1
ATOM 9890 N N . LEU B 1 615 ? 16.922 50.656 20.25 1 90.69 615 LEU B N 1
ATOM 9891 C CA . LEU B 1 615 ? 15.695 51.219 20.797 1 90.69 615 LEU B CA 1
ATOM 9892 C C . LEU B 1 615 ? 15.656 52.719 20.609 1 90.69 615 LEU B C 1
ATOM 9894 O O . LEU B 1 615 ? 14.578 53.344 20.562 1 90.69 615 LEU B O 1
ATOM 9898 N N . ARG B 1 616 ? 16.844 53.312 20.484 1 89.75 616 ARG B N 1
ATOM 9899 C CA . ARG B 1 616 ? 16.953 54.75 20.406 1 89.75 616 ARG B CA 1
ATOM 9900 C C . ARG B 1 616 ? 16.688 55.25 18.984 1 89.75 616 ARG B C 1
ATOM 9902 O O . ARG B 1 616 ? 16.422 56.438 18.766 1 89.75 616 ARG B O 1
ATOM 9909 N N . ILE B 1 617 ? 16.781 54.312 18.125 1 89.81 617 ILE B N 1
ATOM 9910 C CA . ILE B 1 617 ? 16.531 54.688 16.734 1 89.81 617 ILE B CA 1
ATOM 9911 C C . ILE B 1 617 ? 15.047 55 16.547 1 89.81 617 ILE B C 1
ATOM 9913 O O . ILE B 1 617 ? 14.195 54.125 16.703 1 89.81 617 ILE B O 1
ATOM 9917 N N . GLU B 1 618 ? 14.805 56.25 16.203 1 82.25 618 GLU B N 1
ATOM 9918 C CA . GLU B 1 618 ? 13.422 56.688 15.984 1 82.25 618 GLU B CA 1
ATOM 9919 C C . GLU B 1 618 ? 12.828 56 14.75 1 82.25 618 GLU B C 1
ATOM 9921 O O . GLU B 1 618 ? 13.469 55.969 13.695 1 82.25 618 GLU B O 1
ATOM 9926 N N . ASN B 1 619 ? 11.672 55.375 14.75 1 84.12 619 ASN B N 1
ATOM 9927 C CA . ASN B 1 619 ? 10.953 54.688 13.68 1 84.12 619 ASN B CA 1
ATOM 9928 C C . ASN B 1 619 ? 11.719 53.469 13.172 1 84.12 619 ASN B C 1
ATOM 9930 O O . ASN B 1 619 ? 11.656 53.125 11.984 1 84.12 619 ASN B O 1
ATOM 9934 N N . GLY B 1 620 ? 12.531 53 14.039 1 89 620 GLY B N 1
ATOM 9935 C CA . GLY B 1 620 ? 13.273 51.812 13.68 1 89 620 GLY B CA 1
ATOM 9936 C C . GLY B 1 620 ? 12.445 50.562 13.742 1 89 620 GLY B C 1
ATOM 9937 O O . GLY B 1 620 ? 11.461 50.5 14.477 1 89 620 GLY B O 1
ATOM 9938 N N . LEU B 1 621 ? 12.828 49.562 12.891 1 89.31 621 LEU B N 1
ATOM 9939 C CA . LEU B 1 621 ? 12.094 48.281 12.852 1 89.31 621 LEU B CA 1
ATOM 9940 C C . LEU B 1 621 ? 12.203 47.562 14.18 1 89.31 621 LEU B C 1
ATOM 9942 O O . LEU B 1 621 ? 11.227 46.938 14.641 1 89.31 621 LEU B O 1
ATOM 9946 N N . TYR B 1 622 ? 13.289 47.594 14.789 1 90.81 622 TYR B N 1
ATOM 9947 C CA . TYR B 1 622 ? 13.492 46.938 16.078 1 90.81 622 TYR B CA 1
ATOM 9948 C C . TYR B 1 622 ? 12.586 47.531 17.141 1 90.81 622 TYR B C 1
ATOM 9950 O O . TYR B 1 622 ? 12 46.781 17.953 1 90.81 622 TYR B O 1
ATOM 9958 N N . ASN B 1 623 ? 12.656 48.781 17.172 1 88 623 ASN B N 1
ATOM 9959 C CA . ASN B 1 623 ? 11.797 49.469 18.125 1 88 623 ASN B CA 1
ATOM 9960 C C . ASN B 1 623 ? 10.328 49.125 17.922 1 88 623 ASN B C 1
ATOM 9962 O O . ASN B 1 623 ? 9.586 48.969 18.891 1 88 623 ASN B O 1
ATOM 9966 N N . GLU B 1 624 ? 10.031 49.062 16.75 1 83.81 624 GLU B N 1
ATOM 9967 C CA . GLU B 1 624 ? 8.664 48.656 16.422 1 83.81 624 GLU B CA 1
ATOM 9968 C C . GLU B 1 624 ? 8.359 47.25 16.938 1 83.81 624 GLU B C 1
ATOM 9970 O O . GLU B 1 624 ? 7.309 47 17.531 1 83.81 624 GLU B O 1
ATOM 9975 N N . LEU B 1 625 ? 9.234 46.344 16.625 1 81.5 625 LEU B N 1
ATOM 9976 C CA . LEU B 1 625 ? 9.047 44.938 17.031 1 81.5 625 LEU B CA 1
ATOM 9977 C C . LEU B 1 625 ? 9.023 44.844 18.547 1 81.5 625 LEU B C 1
ATOM 9979 O O . LEU B 1 625 ? 8.227 44.094 19.109 1 81.5 625 LEU B O 1
ATOM 9983 N N . TRP B 1 626 ? 9.867 45.562 19.203 1 79.62 626 TRP B N 1
ATOM 9984 C CA . TRP B 1 626 ? 9.961 45.562 20.656 1 79.62 626 TRP B CA 1
ATOM 9985 C C . TRP B 1 626 ? 8.695 46.125 21.297 1 79.62 626 TRP B C 1
ATOM 9987 O O . TRP B 1 626 ? 8.203 45.594 22.297 1 79.62 626 TRP B O 1
ATOM 9997 N N . SER B 1 627 ? 8.227 47.188 20.734 1 74.31 627 SER B N 1
ATOM 9998 C CA . SER B 1 627 ? 7.012 47.812 21.25 1 74.31 627 SER B CA 1
ATOM 9999 C C . SER B 1 627 ? 5.82 46.875 21.156 1 74.31 627 SER B C 1
ATOM 10001 O O . SER B 1 627 ? 4.984 46.812 22.047 1 74.31 627 SER B O 1
ATOM 10003 N N . LYS B 1 628 ? 5.848 46.25 20.062 1 66.62 628 LYS B N 1
ATOM 10004 C CA . LYS B 1 628 ? 4.777 45.25 19.891 1 66.62 628 LYS B CA 1
ATOM 10005 C C . LYS B 1 628 ? 4.902 44.125 20.891 1 66.62 628 LYS B C 1
ATOM 10007 O O . LYS B 1 628 ? 3.895 43.594 21.375 1 66.62 628 LYS B O 1
ATOM 10012 N N . HIS B 1 629 ? 6.145 43.781 21.125 1 61.97 629 HIS B N 1
ATOM 10013 C CA . HIS B 1 629 ? 6.426 42.688 22.078 1 61.97 629 HIS B CA 1
ATOM 10014 C C . HIS B 1 629 ? 6.035 43.094 23.5 1 61.97 629 HIS B C 1
ATOM 10016 O O . HIS B 1 629 ? 5.457 42.312 24.234 1 61.97 629 HIS B O 1
ATOM 10022 N N . VAL B 1 630 ? 6.402 44.438 23.922 1 58.28 630 VAL B N 1
ATOM 10023 C CA . VAL B 1 630 ? 6.145 44.938 25.281 1 58.28 630 VAL B CA 1
ATOM 10024 C C . VAL B 1 630 ? 4.719 45.469 25.375 1 58.28 630 VAL B C 1
ATOM 10026 O O . VAL B 1 630 ? 4.184 45.625 26.484 1 58.28 630 VAL B O 1
ATOM 10029 N N . GLY B 1 631 ? 3.824 45.25 24.312 1 50.38 631 GLY B N 1
ATOM 10030 C CA . GLY B 1 631 ? 2.455 45.719 24.359 1 50.38 631 GLY B CA 1
ATOM 10031 C C . GLY B 1 631 ? 2.361 47.25 24.281 1 50.38 631 GLY B C 1
ATOM 10032 O O . GLY B 1 631 ? 1.325 47.812 24.609 1 50.38 631 GLY B O 1
ATOM 10033 N N . LYS B 1 632 ? 3.287 48.219 24.094 1 42.97 632 LYS B N 1
ATOM 10034 C CA . LYS B 1 632 ? 3.172 49.656 24.109 1 42.97 632 LYS B CA 1
ATOM 10035 C C . LYS B 1 632 ? 2.498 50.188 22.844 1 42.97 632 LYS B C 1
ATOM 10037 O O . LYS B 1 632 ? 3.109 50.188 21.766 1 42.97 632 LYS B O 1
ATOM 10042 N N . LEU B 1 633 ? 1.337 49.906 22.531 1 34.69 633 LEU B N 1
ATOM 10043 C CA . LEU B 1 633 ? 0.637 50.719 21.547 1 34.69 633 LEU B CA 1
ATOM 10044 C C . LEU B 1 633 ? 0.791 52.219 21.891 1 34.69 633 LEU B C 1
ATOM 10046 O O . LEU B 1 633 ? 0.621 52.594 23.047 1 34.69 633 LEU B O 1
ATOM 10050 N N . ARG B 1 634 ? 1.55 53.031 21.156 1 31.64 634 ARG B N 1
ATOM 10051 C CA . ARG B 1 634 ? 1.117 54.438 21.203 1 31.64 634 ARG B CA 1
ATOM 10052 C C . ARG B 1 634 ? -0.315 54.594 20.688 1 31.64 634 ARG B C 1
ATOM 10054 O O . ARG B 1 634 ? -0.686 53.969 19.688 1 31.64 634 ARG B O 1
#

Sequence (1268 aa):
MSVRSLSERFKRSSVLWMYLTHWTQYRKYILIAVVSGAVGTALTQIPQIAFGLVIEVIDTSVTQSQFPLADSLLSSSAQKRTTQVSVIFFISIFLIAMFRFVSGYLWDVFKESFQKSVRVDCYESIQELHPRRFIQHSSGEYLSVIESDVKQVGDLPRTVLSGVSNDIVNVFTTGIVLFSLNWQFSLLLLTPVPLIGWYALRFNRVIEPLYQETRKSSASLTEQLSSSIRGILTVRSYVAEKREIKRVQEASESVQDTRLAVSKTWLSYAQVFGVTSRFSSFLVLSVGAFWVINGPPLFFTQSLTTGELAVFFTNATLLIQPATSLRSYVDEYKDAKASADRVYNIMQVQTDDTKKFDDRFNEIDGDIRFEEVSFSYSFDTTDPLSQLNNASDDADADTDTHQDEPFAFGPVDCRIKPGETIGVVGRSGSGKTTFIRLLLRFIDVDTGTIRVDNNDISEYDPKSLRDHIGYVEQQPYIFDSTLEDNIRYGNVSATEEELERAIETAALQGPIAAMEDGLKTSLGESGSRMSGGEKQRVAIARAILSDPEVLVFDEATSHVDNITESKIQTAIEEATQDRTTIIIAHRLSTIRNADRIFVLDDGNIVEQGTHENLLRIENGLYNELWSKHVGKLRMSVRSLSERFKRSSVLWMYLTHWTQYRKYILIAVVSGAVGTALTQIPQIAFGLVIEVIDTSVTQSQFPLADSLLSSSAQKRTTQVSVIFFISIFLIAMFRFVSGYLWDVFKESFQKSVRVDCYESIQELHPRRFIQHSSGEYLSVIESDVKQVGDLPRTVLSGVSNDIVNVFTTGIVLFSLNWQFSLLLLTPVPLIGWYALRFNRVIEPLYQETRKSSASLTEQLSSSIRGILTVRSYVAEKREIKRVQEASESVQDTRLAVSKTWLSYAQVFGVTSRFSSFLVLSVGAFWVINGPPLFFTQSLTTGELAVFFTNATLLIQPATSLRSYVDEYKDAKASADRVYNIMQVQTDDTKKFDDRFNEIDGDIRFEEVSFSYSFDTTDPLSQLNNASDDADADTDTHQDEPFAFGPVDCRIKPGETIGVVGRSGSGKTTFIRLLLRFIDVDTGTIRVDNNDISEYDPKSLRDHIGYVEQQPYIFDSTLEDNIRYGNVSATEEELERAIETAALQGPIAAMEDGLKTSLGESGSRMSGGEKQRVAIARAILSDPEVLVFDEATSHVDNITESKIQTAIEEATQDRTTIIIAHRLSTIRNADRIFVLDDGNIVEQGTHENLLRIENGLYNELWSKHVGKLR

Nearest PDB structures (foldseek):
  4a82-assembly1_A  TM=7.357E-01  e=4.420E-34  Homo sapiens
  6quz-assembly1_B  TM=7.492E-01  e=2.268E-32  Thermotoga maritima MSB8
  6pao-assembly1_B  TM=7.640E-01  e=5.420E-30  Novosphingobium aromaticivorans DSM 12444
  6pan-assembly1_A  TM=7.680E-01  e=9.761E-30  Novosphingobium aromaticivorans DSM 12444
  9fw3-assembly1_B  TM=7.175E-01  e=6.796E-30  Mycolicibacterium thermoresistibile ATCC 19527

InterPro domains:
  IPR003439 ABC transporter-like, ATP-binding domain [PF00005] (411-558)
  IPR003439 ABC transporter-like, ATP-binding domain [PS50893] (368-627)
  IPR003593 AAA+ ATPase domain [SM00382] (418-604)
  IPR011527 ABC transporter type 1, transmembrane domain [PF00664] (32-322)
  IPR011527 ABC transporter type 1, transmembrane domain [PS50929] (31-335)
  IPR017871 ABC transporter-like, conserved site [PS00211] (530-544)
  IPR027417 P-loop containing nucleoside triphosphate hydrolase [G3DSA:3.40.50.300] (413-628)
  IPR027417 P-loop containing nucleoside triphosphate hydrolase [SSF52540] (366-628)
  IPR036640 ABC transporter type 1, transmembrane domain superfamily [G3DSA:1.20.1560.10] (16-353)
  IPR036640 ABC transporter type 1, transmembrane domain superfamily [SSF90123] (20-348)
  IPR039421 Type 1 protein exporter [PTHR24221] (30-625)

Solvent-accessible surface area (backbone atoms only — not comparable to full-atom values): 65045 Å² total; per-residue (Å²): 136,60,75,69,59,57,49,60,72,46,58,79,42,44,48,58,45,57,47,57,69,50,31,77,80,41,45,68,48,49,52,51,18,51,51,29,32,41,51,19,47,49,48,63,49,46,58,45,51,43,50,11,50,49,48,33,54,68,38,78,83,56,88,69,75,68,50,84,62,43,71,80,74,37,59,89,48,56,68,57,28,47,53,50,45,38,50,53,46,56,53,43,45,54,50,28,34,49,24,40,38,52,13,50,48,36,38,49,51,48,24,41,52,48,30,39,51,51,35,47,51,47,50,50,26,59,70,51,38,64,50,46,54,63,74,76,39,68,53,62,59,59,49,44,43,57,58,52,24,34,49,45,40,25,44,40,52,53,58,36,51,48,42,51,52,46,42,51,40,42,53,49,44,51,46,50,55,42,44,64,60,40,53,72,64,38,54,60,58,49,58,52,51,61,55,50,52,51,51,53,57,55,45,53,67,60,49,49,60,41,50,52,49,29,51,52,34,46,49,51,36,50,49,51,51,51,38,50,52,70,30,37,67,59,35,53,45,44,61,37,55,68,59,52,48,50,51,50,45,53,35,40,48,51,31,36,52,36,47,49,53,44,47,50,53,50,42,51,48,53,29,51,50,49,39,49,42,50,46,32,34,46,48,46,51,47,53,41,50,47,19,50,74,76,36,42,60,87,95,46,80,65,75,52,51,74,13,56,47,47,30,52,48,74,50,37,56,59,69,51,58,53,62,61,46,48,54,56,38,51,52,52,45,53,54,19,39,57,28,22,41,50,54,44,32,41,45,48,49,19,59,68,54,58,69,87,52,90,41,69,56,84,78,70,70,33,30,39,36,38,43,51,28,24,37,63,66,62,86,68,78,74,42,50,63,57,46,54,62,49,61,71,58,67,69,78,77,68,67,71,65,76,70,64,80,50,65,50,32,43,64,30,74,50,74,43,52,59,46,39,34,36,19,38,37,55,54,90,84,10,38,69,67,56,55,52,32,46,74,63,57,36,39,75,72,72,41,62,45,47,24,49,67,86,36,55,53,88,58,30,31,56,57,36,48,24,63,36,36,21,67,27,50,63,76,56,74,40,53,65,40,29,49,46,57,54,30,29,51,33,32,78,80,58,48,72,66,51,49,52,50,20,34,56,47,32,64,42,58,62,64,35,67,70,36,93,53,34,54,65,28,70,29,41,68,68,24,68,78,50,52,65,49,53,45,39,29,43,36,45,17,11,28,53,47,39,64,38,38,25,39,37,34,34,31,66,55,76,76,36,55,71,71,58,34,52,53,50,50,51,23,50,57,63,65,40,61,88,19,13,25,40,36,36,42,82,53,67,79,80,39,50,82,29,68,30,33,40,33,28,47,77,19,28,73,78,47,74,37,31,55,70,60,39,56,66,37,81,93,27,70,61,32,50,53,46,29,61,71,74,43,52,29,126,137,59,73,69,58,58,50,59,73,46,59,76,42,44,47,58,44,56,47,56,72,50,31,76,80,41,44,68,49,50,51,50,17,52,50,28,31,40,51,19,48,48,48,64,49,46,58,46,51,43,51,11,51,48,47,33,55,68,38,78,83,57,86,68,73,69,50,82,63,44,71,80,74,37,60,89,47,56,68,57,29,48,52,52,45,39,50,51,46,57,53,41,44,54,50,28,34,50,24,41,38,52,13,52,48,34,38,49,51,48,25,41,52,48,30,40,53,51,35,47,50,48,51,51,24,60,70,52,38,65,50,47,54,63,74,76,38,70,52,64,60,59,48,44,42,55,57,52,24,36,49,46,40,25,45,40,52,51,59,35,51,48,43,52,52,45,42,51,40,40,52,49,44,52,47,51,54,41,44,65,60,40,53,72,62,37,55,61,57,50,57,51,53,62,56,51,54,51,50,54,58,55,46,52,67,62,48,49,60,41,50,51,49,30,50,51,34,46,50,51,37,49,50,50,52,50,38,49,52,70,28,37,67,61,35,53,44,44,61,36,54,69,59,53,49,50,52,50,45,52,35,40,48,50,31,36,52,35,48,48,53,43,48,50,54,50,42,51,48,52,29,52,51,49,38,47,42,50,44,31,35,46,48,44,50,46,53,41,50,46,20,50,75,75,35,43,59,87,96,45,80,66,76,52,50,75,13,57,47,48,31,50,47,74,49,38,57,59,68,52,57,54,61,62,47,48,54,56,37,50,53,50,45,56,52,19,38,57,27,23,40,51,54,45,32,43,44,49,50,20,60,68,55,59,69,88,50,90,40,69,55,85,78,71,69,34,28,39,35,38,45,50,29,24,37,63,65,62,86,68,78,75,42,52,64,56,48,56,60,47,61,72,57,63,66,82,74,70,64,71,64,76,69,64,78,51,64,51,34,43,64,29,73,49,75,42,54,59,46,38,34,34,17,36,34,55,58,91,83,12,37,70,67,57,55,51,32,47,75,61,56,38,39,75,71,72,40,61,46,49,24,48,68,86,37,54,52,86,58,30,32,57,58,38,49,26,63,38,34,21,65,28,51,63,76,56,73,39,53,65,38,28,48,46,57,55,32,30,51,34,30,79,79,57,47,71,66,51,49,50,49,19,34,55,47,32,63,39,58,61,66,35,67,69,35,93,52,32,55,65,28,69,28,41,69,68,25,68,78,48,53,64,51,54,44,38,30,43,35,45,19,10,26,51,46,39,65,36,38,24,40,37,34,34,33,66,55,74,76,36,55,70,70,59,34,53,55,48,50,50,24,48,59,63,67,41,60,89,18,13,26,41,37,34,43,82,52,68,80,79,38,51,83,29,68,31,33,41,32,28,47,76,19,29,71,79,46,74,38,32,55,70,60,38,56,65,38,81,92,28,71,60,31,50,54,47,28,62,71,73,42,53,31,123

Organism: Haloquadratum walsbyi (strain DSM 16790 / HBSQ001) (NCBI:txid362976)

Secondary structure (DSSP, 8-state):
--HHHHHHHGGG-HHHHHHHHHHHHHHHHHHHHHHHHHHHHHHTTHHHHHHHHHHHHH-TT--S--STTHHHHS-SSHHHHHHHHHHHHHHHHHHHHHHHHHHHHHHHHHHHHHHHHHHHHHHHHHHTS-THHHHHS-HHHHHHIIIIIHHHHHTHIIIIIHHHHHHHHHHHHHHHHHHHH-HHHHHHHTTHHHHHHHHHHHHHHHHHHHHHHHHHHHHHHHHHHHHHHHTHHHHHHTT-HHHHHHHHHHHHHHHHHHHHHHHHHHHHHHHHHHHHHHHHHHHHHHHHHHHHHH-S-TT--S---HHHHHHHHHTTTTTHHHHHHHHHHHHHHHHHHHHHHHHHHHHHHHHHH----SB--------EEEEEEEEE----TT-HHHHHHHHH--S-TT---------EEEEEEEEE-TT-EEEEEESTTSSHHHHHHHHTTSS--SEEEEEETTEEGGGB-HHHHHTTEEEE-SSPPPPSSBHHHHHGGG-TT--HHHHHHHHHHTT-HHHHHHSTTGGG-B--GGGTTS-HHHHHHHHHHHHHHT--SEEEEESTTTTS-HHHHHHHHHHHHHHTTTSEEEEE-SSGGGGTT-SEEEEEETTEEEEEE-HHHHHHSTT-HHHHHHHHHHT---/--HHHHHHHGGG-HHHHHHHHHHHHHHHHHHHHHHHHHHHHHHTTHHHHHHHHHHHHH-TT--S--STTHHHHS-SSHHHHHHHHHHHHHHHHHHHHHHHHHHHHHHHHHHHHHHHHHHHHHHHHHHTS-THHHHHS-HHHHHHIIIIIHHHHHTHIIIIIHHHHHHHHHHHHHHHHHHHH-HHHHHHHTTHHHHHHHHHHHHHHHHHHHHHHHHHHHHHHHHHHHHHHHTHHHHHHTT-HHHHHHHHHHHHHHHHHHHHHHHHHHHHHHHHHHHHHHHHHHHHHHHHHHHHHH-S-TT--S---HHHHHHHHHTTTTTHHHHHHHHHHHHHHHHHHHHHHHHHHHHHHHHHH----SB--------EEEEEEEEE----TT-HHHHHHHHH--S-TT---------EEEEEEEEE-TT-EEEEEESTTSSHHHHHHHHTTSS--SEEEEEETTEEGGGB-HHHHHTTEEEE-SSPPPPSSBHHHHHGGG-TT--HHHHHHHHHHTT-HHHHHHSTTGGG-B--GGGTTS-HHHHHHHHHHHHHHT--SEEEEESTTTTS-HHHHHHHHHHHHHHTTTSEEEEE-SSGGGGTT-SEEEEEETTEEEEEE-HHHHHHSTT-HHHHHHHHHHT---